Protein AF-0000000074142256 (afdb_homodimer)

Secondary structure (DSSP, 8-state):
--SS-GGGTT----HHHHHHHHHHHHHHH-HHHHTT-EEEEE-----BPTTSSSBPPP---HHHHHTT----TT-EEEEETTTTEEEEEEPPPPHHHHHHH-PPPPHHHHHHHSS-SEEEEGGGHHHHHHHH--EEES---TTTGGGGGGEEET-HHHHHHHHHHHHS--HHHHHHHHHHHHHHHHHHHHHHHTGGG--BHHHHHHHHHHHHHHTT--EESS--EEEEGGGGG-TT------B--TT---EEEEE-EEETTEE--EEEEE-TTS---HHHHHHHHHHHHHHHHHHHH-STT-BHHHHHHHHHHHHHHHHHHHTSB-TTS-HHHHHHTTTTTTTS-S-S--B-SSSSS-S-----TT-S-TTTTT-S--SB--TT-EEEE--EEE--HHHHHHHHH-HHHHTTB-HHHHTTSGGG-EEE-BEEEEE-SSSEEE---S---HHHHHHHHHHHHHH-GGGS----/--SS-GGGTT----HHHHHHHHHHHHHHH-HHHHTT-EEEEE-PPP-BPTTSSSBPPP---HHHHHHH----TT-EEEEETTTTEEEEEEPPPPHHHHHHH-PPPPHHHHHHHSS-SEEEEGGGHHHHHHHH--EEES---TTTGGGGGGEEET-HHHHHHHHHHHHS--HHHHHHHHHHHHHHHHHHHHHHHTGGG--BHHHHHHHHHHHHHHTT--EESS--EEEEGGGGG-TT------B--TT---EEEEE-EEETTEE--EEEEE-TTS---HHHHHHHHHHHHHHHHHHHH-STT-BHHHHHHHHHHHHHHHHHHHTSB-TTS-HHHHHHTTTTTTTS-S-S--B-SSSSS-S-----TT-S-TTTTT-S--SB--TT-EEEE--EEE--HHHHHHHHH-HHHHTTB-HHHHTTSGGG-EEE-BEEEEE-SSSEEE---S---HHHHHHHHHHHHHH-GGGS----

InterPro domains:
  IPR000994 Peptidase M24 [PF00557] (175-437)
  IPR007865 Aminopeptidase P, N-terminal [PF05195] (29-135)
  IPR007865 Aminopeptidase P, N-terminal [SM01011] (13-144)
  IPR029149 Creatinase/Aminopeptidase P/Spt16, N-terminal [G3DSA:3.40.350.10] (14-169)
  IPR029149 Creatinase/Aminopeptidase P/Spt16, N-terminal [SSF53092] (12-169)
  IPR036005 Creatinase/aminopeptidase-like [G3DSA:3.90.230.10] (170-462)
  IPR036005 Creatinase/aminopeptidase-like [SSF55920] (170-456)
  IPR052433 Xaa-Pro dipeptidase-like [PTHR43226] (11-458)

Structure (mmCIF, N/CA/C/O backbone):
data_AF-0000000074142256-model_v1
#
loop_
_entity.id
_entity.type
_entity.pdbx_description
1 polymer 'Aminopeptidase P N-terminal domain-containing protein'
#
loop_
_atom_site.group_PDB
_atom_site.id
_atom_site.type_symbol
_atom_site.label_atom_id
_atom_site.label_alt_id
_atom_site.label_comp_id
_atom_site.label_asym_id
_atom_site.label_entity_id
_atom_site.label_seq_id
_atom_site.pdbx_PDB_ins_code
_atom_site.Cartn_x
_atom_site.Cartn_y
_atom_site.Cartn_z
_atom_site.occupancy
_atom_site.B_iso_or_equiv
_atom_site.auth_seq_id
_atom_site.auth_comp_id
_atom_site.auth_asym_id
_atom_site.auth_atom_id
_atom_site.pdbx_PDB_model_num
ATOM 1 N N . MET A 1 1 ? -25.219 5.125 -4.816 1 40.16 1 MET A N 1
ATOM 2 C CA . MET A 1 1 ? -25.141 3.754 -5.312 1 40.16 1 MET A CA 1
ATOM 3 C C . MET A 1 1 ? -23.922 3.031 -4.746 1 40.16 1 MET A C 1
ATOM 5 O O . MET A 1 1 ? -22.828 3.59 -4.715 1 40.16 1 MET A O 1
ATOM 9 N N . THR A 1 2 ? -24.219 1.975 -4.055 1 55.53 2 THR A N 1
ATOM 10 C CA . THR A 1 2 ? -23.141 1.232 -3.432 1 55.53 2 THR A CA 1
ATOM 11 C C . THR A 1 2 ? -22.172 0.694 -4.488 1 55.53 2 THR A C 1
ATOM 13 O O . THR A 1 2 ? -22.594 0.324 -5.586 1 55.53 2 THR A O 1
ATOM 16 N N . ASP A 1 3 ? -20.844 1.049 -4.477 1 79.75 3 ASP A N 1
ATOM 17 C CA . ASP A 1 3 ? -19.828 0.637 -5.438 1 79.75 3 ASP A CA 1
ATOM 18 C C . ASP A 1 3 ? -19.719 -0.885 -5.504 1 79.75 3 ASP A C 1
ATOM 20 O O . ASP A 1 3 ? -19.031 -1.426 -6.375 1 79.75 3 ASP A O 1
ATOM 24 N N . GLY A 1 4 ? -20.75 -1.567 -4.805 1 88.62 4 GLY A N 1
ATOM 25 C CA . GLY A 1 4 ? -20.656 -3.018 -4.805 1 88.62 4 GLY A CA 1
ATOM 26 C C . GLY A 1 4 ? -21.688 -3.686 -5.688 1 88.62 4 GLY A C 1
ATOM 27 O O . GLY A 1 4 ? -22.406 -3.012 -6.43 1 88.62 4 GLY A O 1
ATOM 28 N N . PRO A 1 5 ? -21.766 -4.961 -5.738 1 93.94 5 PRO A N 1
ATOM 29 C CA . PRO A 1 5 ? -22.719 -5.68 -6.57 1 93.94 5 PRO A CA 1
ATOM 30 C C . PRO A 1 5 ? -24.172 -5.34 -6.223 1 93.94 5 PRO A C 1
ATOM 32 O O . PRO A 1 5 ? -24.547 -5.348 -5.047 1 93.94 5 PRO A O 1
ATOM 35 N N . LYS A 1 6 ? -25.078 -5.188 -7.199 1 92.69 6 LYS A N 1
ATOM 36 C CA . LYS A 1 6 ? -26.484 -4.871 -7.02 1 92.69 6 LYS A CA 1
ATOM 37 C C . LYS A 1 6 ? -27.219 -5.992 -6.273 1 92.69 6 LYS A C 1
ATOM 39 O O . LYS A 1 6 ? -28.125 -5.73 -5.492 1 92.69 6 LYS A O 1
ATOM 44 N N . SER A 1 7 ? -26.703 -7.184 -6.512 1 94.56 7 SER A N 1
ATOM 45 C CA . SER A 1 7 ? -27.359 -8.359 -5.945 1 94.56 7 SER A CA 1
ATOM 46 C C . SER A 1 7 ? -27.219 -8.383 -4.426 1 94.56 7 SER A C 1
ATOM 48 O O . SER A 1 7 ? -27.922 -9.141 -3.75 1 94.56 7 SER A O 1
ATOM 50 N N . LEU A 1 8 ? -26.359 -7.578 -3.893 1 96.12 8 LEU A N 1
ATOM 51 C CA . LEU A 1 8 ? -26.109 -7.645 -2.457 1 96.12 8 LEU A CA 1
ATOM 52 C C . LEU A 1 8 ? -26.719 -6.441 -1.743 1 96.12 8 LEU A C 1
ATOM 54 O O . LEU A 1 8 ? -26.625 -6.324 -0.52 1 96.12 8 LEU A O 1
ATOM 58 N N . VAL A 1 9 ? -27.375 -5.531 -2.443 1 94.06 9 VAL A N 1
ATOM 59 C CA . VAL A 1 9 ? -28.016 -4.367 -1.833 1 94.06 9 VAL A CA 1
ATOM 60 C C . VAL A 1 9 ? -29.078 -4.824 -0.835 1 94.06 9 VAL A C 1
ATOM 62 O O . VAL A 1 9 ? -29.906 -5.672 -1.154 1 94.06 9 VAL A O 1
ATOM 65 N N . GLY A 1 10 ? -29 -4.23 0.397 1 93 10 GLY A N 1
ATOM 66 C CA . GLY A 1 10 ? -29.984 -4.543 1.427 1 93 10 GLY A CA 1
ATOM 67 C C . GLY A 1 10 ? -29.672 -5.824 2.176 1 93 10 GLY A C 1
ATOM 68 O O . GLY A 1 10 ? -30.406 -6.211 3.088 1 93 10 GLY A O 1
ATOM 69 N N . ARG A 1 11 ? -28.594 -6.5 1.796 1 96.06 11 ARG A N 1
ATOM 70 C CA . ARG A 1 11 ? -28.203 -7.734 2.471 1 96.06 11 ARG A CA 1
ATOM 71 C C . ARG A 1 11 ? -26.984 -7.5 3.371 1 96.06 11 ARG A C 1
ATOM 73 O O . ARG A 1 11 ? -26.109 -6.695 3.047 1 96.06 11 ARG A O 1
ATOM 80 N N . LYS A 1 12 ? -26.969 -8.32 4.426 1 97.25 12 LYS A N 1
ATOM 81 C CA . LYS A 1 12 ? -25.812 -8.258 5.32 1 97.25 12 LYS A CA 1
ATOM 82 C C . LYS A 1 12 ? -24.844 -9.398 5.043 1 97.25 12 LYS A C 1
ATOM 84 O O . LYS A 1 12 ? -25.25 -10.484 4.617 1 97.25 12 LYS A O 1
ATOM 89 N N . TYR A 1 13 ? -23.531 -9.109 5.164 1 98.38 13 TYR A N 1
ATOM 90 C CA . TYR A 1 13 ? -22.547 -10.195 5.199 1 98.38 13 TYR A CA 1
ATOM 91 C C . TYR A 1 13 ? -22.969 -11.266 6.199 1 98.38 13 TYR A C 1
ATOM 93 O O . TYR A 1 13 ? -23.312 -10.961 7.344 1 98.38 13 TYR A O 1
ATOM 101 N N . PRO A 1 14 ? -22.938 -12.523 5.84 1 98.5 14 PRO A N 1
ATOM 102 C CA . PRO A 1 14 ? -23.547 -13.555 6.688 1 98.5 14 PRO A CA 1
ATOM 103 C C . PRO A 1 14 ? -22.609 -14.023 7.797 1 98.5 14 PRO A C 1
ATOM 105 O O . PRO A 1 14 ? -22.312 -15.219 7.891 1 98.5 14 PRO A O 1
ATOM 108 N N . ALA A 1 15 ? -22.297 -13.164 8.711 1 98.75 15 ALA A N 1
ATOM 109 C CA . ALA A 1 15 ? -21.312 -13.414 9.758 1 98.75 15 ALA A CA 1
ATOM 110 C C . ALA A 1 15 ? -21.812 -14.492 10.719 1 98.75 15 ALA A C 1
ATOM 112 O O . ALA A 1 15 ? -21.047 -15.391 11.102 1 98.75 15 ALA A O 1
ATOM 113 N N . LYS A 1 16 ? -23.031 -14.477 11.172 1 98.38 16 LYS A N 1
ATOM 114 C CA . LYS A 1 16 ? -23.562 -15.453 12.117 1 98.38 16 LYS A CA 1
ATOM 115 C C . LYS A 1 16 ? -23.547 -16.859 11.523 1 98.38 16 LYS A C 1
ATOM 117 O O . LYS A 1 16 ? -23.156 -17.828 12.18 1 98.38 16 LYS A O 1
ATOM 122 N N . LYS A 1 17 ? -24 -16.938 10.273 1 98.69 17 LYS A N 1
ATOM 123 C CA . LYS A 1 17 ? -23.953 -18.219 9.578 1 98.69 17 LYS A CA 1
ATOM 124 C C . LYS A 1 17 ? -22.516 -18.734 9.484 1 98.69 17 LYS A C 1
ATOM 126 O O . LYS A 1 17 ? -22.281 -19.938 9.602 1 98.69 17 LYS A O 1
ATOM 131 N N . HIS A 1 18 ? -21.578 -17.844 9.227 1 98.88 18 HIS A N 1
ATOM 132 C CA . HIS A 1 18 ? -20.172 -18.219 9.164 1 98.88 18 HIS A CA 1
ATOM 133 C C . HIS A 1 18 ? -19.688 -18.766 10.508 1 98.88 18 HIS A C 1
ATOM 135 O O . HIS A 1 18 ? -18.953 -19.75 10.547 1 98.88 18 HIS A O 1
ATOM 141 N N . ALA A 1 19 ? -20.078 -18.125 11.586 1 98.81 19 ALA A N 1
ATOM 142 C CA . ALA A 1 19 ? -19.734 -18.609 12.914 1 98.81 19 ALA A CA 1
ATOM 143 C C . ALA A 1 19 ? -20.312 -20.016 13.156 1 98.81 19 ALA A C 1
ATOM 145 O O . ALA A 1 19 ? -19.625 -20.891 13.68 1 98.81 19 ALA A O 1
ATOM 146 N N . GLN A 1 20 ? -21.531 -20.203 12.75 1 98.81 20 GLN A N 1
ATOM 147 C CA . GLN A 1 20 ? -22.172 -21.516 12.883 1 98.81 20 GLN A CA 1
ATOM 148 C C . GLN A 1 20 ? -21.453 -22.562 12.039 1 98.81 20 GLN A C 1
ATOM 150 O O . GLN A 1 20 ? -21.344 -23.719 12.445 1 98.81 20 GLN A O 1
ATOM 155 N N . ASN A 1 21 ? -21.031 -22.156 10.883 1 98.75 21 ASN A N 1
ATOM 156 C CA . ASN A 1 21 ? -20.281 -23.062 10.016 1 98.75 21 ASN A CA 1
ATOM 157 C C . ASN A 1 21 ? -18.984 -23.516 10.68 1 98.75 21 ASN A C 1
ATOM 159 O O . ASN A 1 21 ? -18.625 -24.703 10.609 1 98.75 21 ASN A O 1
ATOM 163 N N . VAL A 1 22 ? -18.25 -22.594 11.336 1 98.88 22 VAL A N 1
ATOM 164 C CA . VAL A 1 22 ? -17.031 -22.938 12.047 1 98.88 22 VAL A CA 1
ATOM 165 C C . VAL A 1 22 ? -17.328 -23.938 13.156 1 98.88 22 VAL A C 1
ATOM 167 O O . VAL A 1 22 ? -16.625 -24.922 13.32 1 98.88 22 VAL A O 1
ATOM 170 N N . LEU A 1 23 ? -18.422 -23.672 13.883 1 98.81 23 LEU A N 1
ATOM 171 C CA . LEU A 1 23 ? -18.828 -24.609 14.93 1 98.81 23 LEU A CA 1
ATOM 172 C C . LEU A 1 23 ? -19.109 -26 14.352 1 98.81 23 LEU A C 1
ATOM 174 O O . LEU A 1 23 ? -18.688 -27 14.93 1 98.81 23 LEU A O 1
ATOM 178 N N . SER A 1 24 ? -19.781 -26.078 13.258 1 98.75 24 SER A N 1
ATOM 179 C CA . SER A 1 24 ? -20.125 -27.344 12.625 1 98.75 24 SER A CA 1
ATOM 180 C C . SER A 1 24 ? -18.859 -28.125 12.273 1 98.75 24 SER A C 1
ATOM 182 O O . SER A 1 24 ? -18.797 -29.344 12.508 1 98.75 24 SER A O 1
ATOM 184 N N . HIS A 1 25 ? -17.859 -27.5 11.734 1 98.75 25 HIS A N 1
ATOM 185 C CA . HIS A 1 25 ? -16.609 -28.156 11.398 1 98.75 25 HIS A CA 1
ATOM 186 C C . HIS A 1 25 ? -15.859 -28.609 12.648 1 98.75 25 HIS A C 1
ATOM 188 O O . HIS A 1 25 ? -15.219 -29.656 12.656 1 98.75 25 HIS A O 1
ATOM 194 N N . LEU A 1 26 ? -15.914 -27.734 13.672 1 98.75 26 LEU A N 1
ATOM 195 C CA . LEU A 1 26 ? -15.266 -28.125 14.922 1 98.75 26 LEU A CA 1
ATOM 196 C C . LEU A 1 26 ? -15.922 -29.359 15.523 1 98.75 26 LEU A C 1
ATOM 198 O O . LEU A 1 26 ? -15.234 -30.25 16.031 1 98.75 26 LEU A O 1
ATOM 202 N N . GLU A 1 27 ? -17.234 -29.438 15.461 1 98.56 27 GLU A N 1
ATOM 203 C CA . GLU A 1 27 ? -17.984 -30.594 15.945 1 98.56 27 GLU A CA 1
ATOM 204 C C . GLU A 1 27 ? -17.562 -31.875 15.219 1 98.56 27 GLU A C 1
ATOM 206 O O . GLU A 1 27 ? -17.359 -32.906 15.844 1 98.56 27 GLU A O 1
ATOM 211 N N . LYS A 1 28 ? -17.438 -31.812 13.969 1 98.25 28 LYS A N 1
ATOM 212 C CA . LYS A 1 28 ? -17.047 -32.969 13.164 1 98.25 28 LYS A CA 1
ATOM 213 C C . LYS A 1 28 ? -15.617 -33.406 13.477 1 98.25 28 LYS A C 1
ATOM 215 O O . LYS A 1 28 ? -15.305 -34.594 13.484 1 98.25 28 LYS A O 1
ATOM 220 N N . ARG A 1 29 ? -14.734 -32.406 13.719 1 97.94 29 ARG A N 1
ATOM 221 C CA . ARG A 1 29 ? -13.32 -32.656 13.969 1 97.94 29 ARG A CA 1
ATOM 222 C C . ARG A 1 29 ? -13.094 -33.156 15.383 1 97.94 29 ARG A C 1
ATOM 224 O O . ARG A 1 29 ? -12.273 -34.031 15.609 1 97.94 29 ARG A O 1
ATOM 231 N N . ASN A 1 30 ? -13.805 -32.562 16.359 1 98.38 30 ASN A N 1
ATOM 232 C CA . ASN A 1 30 ? -13.656 -32.875 17.781 1 98.38 30 ASN A CA 1
ATOM 233 C C . ASN A 1 30 ? -14.898 -32.469 18.562 1 98.38 30 ASN A C 1
ATOM 235 O O . ASN A 1 30 ? -15 -31.328 19.031 1 98.38 30 ASN A O 1
ATOM 239 N N . LEU A 1 31 ? -15.758 -33.406 18.828 1 97.62 31 LEU A N 1
ATOM 240 C CA . LEU A 1 31 ? -17.031 -33.125 19.469 1 97.62 31 LEU A CA 1
ATOM 241 C C . LEU A 1 31 ? -16.828 -32.625 20.891 1 97.62 31 LEU A C 1
ATOM 243 O O . LEU A 1 31 ? -17.547 -31.719 21.328 1 97.62 31 LEU A O 1
ATOM 247 N N . THR A 1 32 ? -15.914 -33.094 21.594 1 97.38 32 THR A N 1
ATOM 248 C CA . THR A 1 32 ? -15.656 -32.719 22.969 1 97.38 32 THR A CA 1
ATOM 249 C C . THR A 1 32 ? -15.227 -31.25 23.062 1 97.38 32 THR A C 1
ATOM 251 O O . THR A 1 32 ? -15.734 -30.5 23.906 1 97.38 32 THR A O 1
ATOM 254 N N . LYS A 1 33 ? -14.43 -30.828 22.156 1 96.56 33 LYS A N 1
ATOM 255 C CA . LYS A 1 33 ? -13.922 -29.453 22.172 1 96.56 33 LYS A CA 1
ATOM 256 C C . LYS A 1 33 ? -14.992 -28.469 21.719 1 96.56 33 LYS A C 1
ATOM 258 O O . LYS A 1 33 ? -14.945 -27.281 22.062 1 96.56 33 LYS A O 1
ATOM 263 N N . SER A 1 34 ? -15.898 -29 20.922 1 97.56 34 SER A N 1
ATOM 264 C CA . SER A 1 34 ? -16.938 -28.125 20.359 1 97.56 34 SER A CA 1
ATOM 265 C C . SER A 1 34 ? -17.984 -27.797 21.422 1 97.56 34 SER A C 1
ATOM 267 O O . SER A 1 34 ? -18.594 -26.719 21.375 1 97.56 34 SER A O 1
ATOM 269 N N . LYS A 1 35 ? -18.203 -28.625 22.375 1 95.75 35 LYS A N 1
ATOM 270 C CA . LYS A 1 35 ? -19.266 -28.453 23.359 1 95.75 35 LYS A CA 1
ATOM 271 C C . LYS A 1 35 ? -18.969 -27.266 24.281 1 95.75 35 LYS A C 1
ATOM 273 O O . LYS A 1 35 ? -17.969 -27.281 25 1 95.75 35 LYS A O 1
ATOM 278 N N . GLY A 1 36 ? -19.828 -26.297 24.234 1 94.56 36 GLY A N 1
ATOM 279 C CA . GLY A 1 36 ? -19.719 -25.125 25.109 1 94.56 36 GLY A CA 1
ATOM 280 C C . GLY A 1 36 ? -18.531 -24.234 24.766 1 94.56 36 GLY A C 1
ATOM 281 O O . GLY A 1 36 ? -18.078 -23.453 25.594 1 94.56 36 GLY A O 1
ATOM 282 N N . SER A 1 37 ? -18.031 -24.375 23.547 1 97.38 37 SER A N 1
ATOM 283 C CA . SER A 1 37 ? -16.859 -23.594 23.156 1 97.38 37 SER A CA 1
ATOM 284 C C . SER A 1 37 ? -17.25 -22.125 22.906 1 97.38 37 SER A C 1
ATOM 286 O O . SER A 1 37 ? -18.406 -21.828 22.656 1 97.38 37 SER A O 1
ATOM 288 N N . VAL A 1 38 ? -16.297 -21.25 23.109 1 98.62 38 VAL A N 1
ATOM 289 C CA . VAL A 1 38 ? -16.391 -19.828 22.781 1 98.62 38 VAL A CA 1
ATOM 290 C C . VAL A 1 38 ? -15.25 -19.422 21.859 1 98.62 38 VAL A C 1
ATOM 292 O O . VAL A 1 38 ? -14.109 -19.859 22.047 1 98.62 38 VAL A O 1
ATOM 295 N N . PHE A 1 39 ? -15.602 -18.75 20.75 1 98.81 39 PHE A N 1
ATOM 296 C CA . PHE A 1 39 ? -14.609 -18.219 19.828 1 98.81 39 PHE A CA 1
ATOM 297 C C . PHE A 1 39 ? -14.391 -16.719 20.062 1 98.81 39 PHE A C 1
ATOM 299 O O . PHE A 1 39 ? -15.352 -15.969 20.219 1 98.81 39 PHE A O 1
ATOM 306 N N . PHE A 1 40 ? -13.141 -16.266 20.156 1 98.75 40 PHE A N 1
ATOM 307 C CA . PHE A 1 40 ? -12.789 -14.852 20.25 1 98.75 40 PHE A CA 1
ATOM 308 C C . PHE A 1 40 ? -11.641 -14.508 19.312 1 98.75 40 PHE A C 1
ATOM 310 O O . PHE A 1 40 ? -10.523 -15 19.484 1 98.75 40 PHE A O 1
ATOM 317 N N . ILE A 1 41 ? -11.875 -13.656 18.312 1 98.31 41 ILE A N 1
ATOM 318 C CA . ILE A 1 41 ? -10.836 -13.273 17.375 1 98.31 41 ILE A CA 1
ATOM 319 C C . ILE A 1 41 ? -10.695 -11.75 17.359 1 98.31 41 ILE A C 1
ATOM 321 O O . ILE A 1 41 ? -11.688 -11.023 17.266 1 98.31 41 ILE A O 1
ATOM 325 N N . SER A 1 42 ? -9.469 -11.289 17.484 1 98.06 42 SER A N 1
ATOM 326 C CA . SER A 1 42 ? -9.156 -9.867 17.391 1 98.06 42 SER A CA 1
ATOM 327 C C . SER A 1 42 ? -8.852 -9.469 15.945 1 98.06 42 SER A C 1
ATOM 329 O O . SER A 1 42 ? -8.078 -10.141 15.266 1 98.06 42 SER A O 1
ATOM 331 N N . GLY A 1 43 ? -9.57 -8.359 15.445 1 97.38 43 GLY A N 1
ATOM 332 C CA . GLY A 1 43 ? -9.133 -7.738 14.203 1 97.38 43 GLY A CA 1
ATOM 333 C C . GLY A 1 43 ? -7.809 -7.016 14.336 1 97.38 43 GLY A C 1
ATOM 334 O O . GLY A 1 43 ? -7.219 -6.977 15.414 1 97.38 43 GLY A O 1
ATOM 335 N N . GLU A 1 44 ? -7.348 -6.523 13.219 1 96.25 44 GLU A N 1
ATOM 336 C CA . GLU A 1 44 ? -6.102 -5.766 13.203 1 96.25 44 GLU A CA 1
ATOM 337 C C . GLU A 1 44 ? -6.32 -4.328 13.664 1 96.25 44 GLU A C 1
ATOM 339 O O . GLU A 1 44 ? -7.414 -3.781 13.508 1 96.25 44 GLU A O 1
ATOM 344 N N . ASP A 1 45 ? -5.32 -3.781 14.258 1 94.69 45 ASP A N 1
ATOM 345 C CA . ASP A 1 45 ? -5.32 -2.373 14.641 1 94.69 45 ASP A CA 1
ATOM 346 C C . ASP A 1 45 ? -4.449 -1.549 13.695 1 94.69 45 ASP A C 1
ATOM 348 O O . ASP A 1 45 ? -3.73 -2.104 12.859 1 94.69 45 ASP A O 1
ATOM 352 N N . LEU A 1 46 ? -4.629 -0.286 13.781 1 93.12 46 LEU A N 1
ATOM 353 C CA . LEU A 1 46 ? -3.674 0.592 13.117 1 93.12 46 LEU A CA 1
ATOM 354 C C . LEU A 1 46 ? -2.314 0.543 13.805 1 93.12 46 LEU A C 1
ATOM 356 O O . LEU A 1 46 ? -2.238 0.538 15.039 1 93.12 46 LEU A O 1
ATOM 360 N N . VAL A 1 47 ? -1.297 0.369 13.023 1 93.81 47 VAL A N 1
ATOM 361 C CA . VAL A 1 47 ? 0.068 0.317 13.539 1 93.81 47 VAL A CA 1
ATOM 362 C C . VAL A 1 47 ? 0.91 1.406 12.875 1 93.81 47 VAL A C 1
ATOM 364 O O . VAL A 1 47 ? 0.878 1.568 11.656 1 93.81 47 VAL A O 1
ATOM 367 N N . LEU A 1 48 ? 1.621 2.164 13.703 1 94.38 48 LEU A N 1
ATOM 368 C CA . LEU A 1 48 ? 2.506 3.195 13.172 1 94.38 48 LEU A CA 1
ATOM 369 C C . LEU A 1 48 ? 3.822 2.592 12.695 1 94.38 48 LEU A C 1
ATOM 371 O O . LEU A 1 48 ? 4.289 1.593 13.25 1 94.38 48 LEU A O 1
ATOM 375 N N . TYR A 1 49 ? 4.469 3.16 11.617 1 94.19 49 TYR A N 1
ATOM 376 C CA . TYR A 1 49 ? 5.875 2.895 11.352 1 94.19 49 TYR A CA 1
ATOM 377 C C . TYR A 1 49 ? 6.746 3.342 12.523 1 94.19 49 TYR A C 1
ATOM 379 O O . TYR A 1 49 ? 6.477 4.375 13.141 1 94.19 49 TYR A O 1
ATOM 387 N N . LYS A 1 50 ? 7.781 2.625 12.805 1 91.25 50 LYS A N 1
ATOM 388 C CA . LYS A 1 50 ? 8.68 2.99 13.891 1 91.25 50 LYS A CA 1
ATOM 389 C C . LYS A 1 50 ? 9.305 4.359 13.656 1 91.25 50 LYS A C 1
ATOM 391 O O . LYS A 1 50 ? 9.773 4.652 12.555 1 91.25 50 LYS A O 1
ATOM 396 N N . TYR A 1 51 ? 9.25 5.199 14.672 1 92.19 51 TYR A N 1
ATOM 397 C CA . TYR A 1 51 ? 9.828 6.539 14.711 1 92.19 51 TYR A CA 1
ATOM 398 C C . TYR A 1 51 ? 9.156 7.445 13.688 1 92.19 51 TYR A C 1
ATOM 400 O O . TYR A 1 51 ? 9.797 8.328 13.117 1 92.19 51 TYR A O 1
ATOM 408 N N . CYS A 1 52 ? 7.961 7.145 13.305 1 93.5 52 CYS A N 1
ATOM 409 C CA . CYS A 1 52 ? 7.137 7.863 12.344 1 93.5 52 CYS A CA 1
ATOM 410 C C . CYS A 1 52 ? 5.688 7.938 12.805 1 93.5 52 CYS A C 1
ATOM 412 O O . CYS A 1 52 ? 5.188 7.004 13.438 1 93.5 52 CYS A O 1
ATOM 414 N N . ASP A 1 53 ? 4.977 9.016 12.57 1 92.94 53 ASP A N 1
ATOM 415 C CA . ASP A 1 53 ? 3.592 9.156 13.008 1 92.94 53 ASP A CA 1
ATOM 416 C C . ASP A 1 53 ? 2.625 8.711 11.906 1 92.94 53 ASP A C 1
ATOM 418 O O . ASP A 1 53 ? 1.423 8.977 11.992 1 92.94 53 ASP A O 1
ATOM 422 N N . GLN A 1 54 ? 3.137 8.109 10.914 1 93.56 54 GLN A N 1
ATOM 423 C CA . GLN A 1 54 ? 2.287 7.566 9.859 1 93.56 54 GLN A CA 1
ATOM 424 C C . GLN A 1 54 ? 1.957 6.098 10.125 1 93.56 54 GLN A C 1
ATOM 426 O O . GLN A 1 54 ? 2.793 5.352 10.633 1 93.56 54 GLN A O 1
ATOM 431 N N . THR A 1 55 ? 0.785 5.695 9.695 1 93.94 55 THR A N 1
ATOM 432 C CA . THR A 1 55 ? 0.338 4.32 9.875 1 93.94 55 THR A CA 1
ATOM 433 C C . THR A 1 55 ? 0.804 3.445 8.711 1 93.94 55 THR A C 1
ATOM 435 O O . THR A 1 55 ? 0.877 3.904 7.57 1 93.94 55 THR A O 1
ATOM 438 N N . GLN A 1 56 ? 1.096 2.207 9.016 1 94.69 56 GLN A N 1
ATOM 439 C CA . GLN A 1 56 ? 1.272 1.186 7.984 1 94.69 56 GLN A CA 1
ATOM 440 C C . GLN A 1 56 ? -0.04 0.902 7.262 1 94.69 56 GLN A C 1
ATOM 442 O O . GLN A 1 56 ? -1.12 1.156 7.797 1 94.69 56 GLN A O 1
ATOM 447 N N . PRO A 1 57 ? 0.097 0.449 5.969 1 93.75 57 PRO A N 1
ATOM 448 C CA . PRO A 1 57 ? -1.142 0.054 5.293 1 93.75 57 PRO A CA 1
ATOM 449 C C . PRO A 1 57 ? -1.952 -0.962 6.098 1 93.75 57 PRO A C 1
ATOM 451 O O . PRO A 1 57 ? -1.385 -1.896 6.668 1 93.75 57 PRO A O 1
ATOM 454 N N . PHE A 1 58 ? -3.248 -0.739 6.18 1 94.94 58 PHE A N 1
ATOM 455 C CA . PHE A 1 58 ? -4.152 -1.584 6.949 1 94.94 58 PHE A CA 1
ATOM 456 C C . PHE A 1 58 ? -4.633 -2.768 6.117 1 94.94 58 PHE A C 1
ATOM 458 O O . PHE A 1 58 ? -5.062 -2.594 4.977 1 94.94 58 PHE A O 1
ATOM 465 N N . ARG A 1 59 ? -4.465 -3.912 6.629 1 96.25 59 ARG A N 1
ATOM 466 C CA . ARG A 1 59 ? -5.062 -5.141 6.109 1 96.25 59 ARG A CA 1
ATOM 467 C C . ARG A 1 59 ? -5.75 -5.926 7.223 1 96.25 59 ARG A C 1
ATOM 469 O O . ARG A 1 59 ? -5.094 -6.402 8.148 1 96.25 59 ARG A O 1
ATOM 476 N N . GLN A 1 60 ? -7.02 -6.066 7.164 1 96.81 60 GLN A N 1
ATOM 477 C CA . GLN A 1 60 ? -7.797 -6.695 8.227 1 96.81 60 GLN A CA 1
ATOM 478 C C . GLN A 1 60 ? -7.441 -8.172 8.367 1 96.81 60 GLN A C 1
ATOM 480 O O . GLN A 1 60 ? -7.07 -8.82 7.387 1 96.81 60 GLN A O 1
ATOM 485 N N . ASN A 1 61 ? -7.547 -8.672 9.57 1 97.19 61 ASN A N 1
ATOM 486 C CA . ASN A 1 61 ? -7.43 -10.102 9.828 1 97.19 61 ASN A CA 1
ATOM 487 C C . ASN A 1 61 ? -8.523 -10.891 9.125 1 97.19 61 ASN A C 1
ATOM 489 O O . ASN A 1 61 ? -9.711 -10.641 9.336 1 97.19 61 ASN A O 1
ATOM 493 N N . ARG A 1 62 ? -8.117 -11.875 8.352 1 98.31 62 ARG A N 1
ATOM 494 C CA . ARG A 1 62 ? -9.086 -12.555 7.5 1 98.31 62 ARG A CA 1
ATOM 495 C C . ARG A 1 62 ? -10 -13.453 8.328 1 98.31 62 ARG A C 1
ATOM 497 O O . ARG A 1 62 ? -11.18 -13.625 7.996 1 98.31 62 ARG A O 1
ATOM 504 N N . TYR A 1 63 ? -9.531 -14.016 9.438 1 98.62 63 TYR A N 1
ATOM 505 C CA . TYR A 1 63 ? -10.383 -14.828 10.297 1 98.62 63 TYR A CA 1
ATOM 506 C C . TYR A 1 63 ? -11.391 -13.969 11.039 1 98.62 63 TYR A C 1
ATOM 508 O O . TYR A 1 63 ? -12.562 -14.336 11.18 1 98.62 63 TYR A O 1
ATOM 516 N N . PHE A 1 64 ? -10.984 -12.828 11.5 1 98.5 64 PHE A N 1
ATOM 517 C CA . PHE A 1 64 ? -11.898 -11.875 12.117 1 98.5 64 PHE A CA 1
ATOM 518 C C . PHE A 1 64 ? -12.969 -11.43 11.133 1 98.5 64 PHE A C 1
ATOM 520 O O . PHE A 1 64 ? -14.156 -11.43 11.461 1 98.5 64 PHE A O 1
ATOM 527 N N . TYR A 1 65 ? -12.523 -11.055 9.977 1 98.75 65 TYR A N 1
ATOM 528 C CA . TYR A 1 65 ? -13.484 -10.594 8.984 1 98.75 65 TYR A CA 1
ATOM 529 C C . TYR A 1 65 ? -14.492 -11.68 8.648 1 98.75 65 TYR A C 1
ATOM 531 O O . TYR A 1 65 ? -15.688 -11.406 8.523 1 98.75 65 TYR A O 1
ATOM 539 N N . TYR A 1 66 ? -14 -12.875 8.469 1 98.81 66 TYR A N 1
ATOM 540 C CA . TYR A 1 66 ? -14.891 -13.984 8.133 1 98.81 66 TYR A CA 1
ATOM 541 C C . TYR A 1 66 ? -16 -14.125 9.156 1 98.81 66 TYR A C 1
ATOM 543 O O . TYR A 1 66 ? -17.156 -14.422 8.805 1 98.81 66 TYR A O 1
ATOM 551 N N . LEU A 1 67 ? -15.742 -13.805 10.422 1 98.81 67 LEU A N 1
ATOM 552 C CA . LEU A 1 67 ? -16.703 -14.016 11.492 1 98.81 67 LEU A CA 1
ATOM 553 C C . LEU A 1 67 ? -17.469 -12.734 11.805 1 98.81 67 LEU A C 1
ATOM 555 O O . LEU A 1 67 ? -18.312 -12.711 12.703 1 98.81 67 LEU A O 1
ATOM 559 N N . SER A 1 68 ? -17.188 -11.633 11.07 1 98.75 68 SER A N 1
ATOM 560 C CA . SER A 1 68 ? -17.828 -10.391 11.492 1 98.75 68 SER A CA 1
ATOM 561 C C . SER A 1 68 ? -18.281 -9.562 10.297 1 98.75 68 SER A C 1
ATOM 563 O O . SER A 1 68 ? -19.219 -8.781 10.391 1 98.75 68 SER A O 1
ATOM 565 N N . GLY A 1 69 ? -17.484 -9.641 9.148 1 98.44 69 GLY A N 1
ATOM 566 C CA . GLY A 1 69 ? -17.703 -8.758 8.008 1 98.44 69 GLY A CA 1
ATOM 567 C C . GLY A 1 69 ? -17.25 -7.328 8.266 1 98.44 69 GLY A C 1
ATOM 568 O O . GLY A 1 69 ? -17.547 -6.43 7.477 1 98.44 69 GLY A O 1
ATOM 569 N N . CYS A 1 70 ? -16.516 -7.086 9.367 1 98.25 70 CYS A N 1
ATOM 570 C CA . CYS A 1 70 ? -16.172 -5.738 9.812 1 98.25 70 CYS A CA 1
ATOM 571 C C . CYS A 1 70 ? -14.742 -5.383 9.414 1 98.25 70 CYS A C 1
ATOM 573 O O . CYS A 1 70 ? -13.805 -6.133 9.703 1 98.25 70 CYS A O 1
ATOM 575 N N . ASN A 1 71 ? -14.555 -4.25 8.812 1 96.69 71 ASN A N 1
ATOM 576 C CA . ASN A 1 71 ? -13.242 -3.781 8.383 1 96.69 71 ASN A CA 1
ATOM 577 C C . ASN A 1 71 ? -12.766 -2.609 9.234 1 96.69 71 ASN A C 1
ATOM 579 O O . ASN A 1 71 ? -11.844 -1.891 8.844 1 96.69 71 ASN A O 1
ATOM 583 N N . ILE A 1 72 ? -13.344 -2.354 10.391 1 96.62 72 ILE A N 1
ATOM 584 C CA . ILE A 1 72 ? -12.961 -1.261 11.281 1 96.62 72 ILE A CA 1
ATOM 585 C C . ILE A 1 72 ? -11.766 -1.676 12.133 1 96.62 72 ILE A C 1
ATOM 587 O O . ILE A 1 72 ? -11.828 -2.664 12.867 1 96.62 72 ILE A O 1
ATOM 591 N N . PRO A 1 73 ? -10.641 -0.94 12.039 1 96 73 PRO A N 1
ATOM 592 C CA . PRO A 1 73 ? -9.484 -1.271 12.867 1 96 73 PRO A CA 1
ATOM 593 C C . PRO A 1 73 ? -9.805 -1.249 14.359 1 96 73 PRO A C 1
ATOM 595 O O . PRO A 1 73 ? -10.578 -0.404 14.82 1 96 73 PRO A O 1
ATOM 598 N N . GLY A 1 74 ? -9.211 -2.186 15.109 1 96.62 74 GLY A N 1
ATOM 599 C CA . GLY A 1 74 ? -9.367 -2.219 16.562 1 96.62 74 GLY A CA 1
ATOM 600 C C . GLY A 1 74 ? -10.617 -2.953 17 1 96.62 74 GLY A C 1
ATOM 601 O O . GLY A 1 74 ? -10.945 -2.967 18.188 1 96.62 74 GLY A O 1
ATOM 602 N N . SER A 1 75 ? -11.32 -3.561 16.094 1 98.12 75 SER A N 1
ATOM 603 C CA . SER A 1 75 ? -12.539 -4.297 16.422 1 98.12 75 SER A CA 1
ATOM 604 C C . SER A 1 75 ? -12.227 -5.75 16.766 1 98.12 75 SER A C 1
ATOM 606 O O . SER A 1 75 ? -11.141 -6.25 16.469 1 98.12 75 SER A O 1
ATOM 608 N N . HIS A 1 76 ? -13.203 -6.422 17.516 1 98.62 76 HIS A N 1
ATOM 609 C CA . HIS A 1 76 ? -13.141 -7.82 17.922 1 98.62 76 HIS A CA 1
ATOM 610 C C . HIS A 1 76 ? -14.492 -8.508 17.766 1 98.62 76 HIS A C 1
ATOM 612 O O . HIS A 1 76 ? -15.523 -7.836 17.656 1 98.62 76 HIS A O 1
ATOM 618 N N . VAL A 1 77 ? -14.469 -9.812 17.75 1 98.81 77 VAL A N 1
ATOM 619 C CA . VAL A 1 77 ? -15.727 -10.555 17.656 1 98.81 77 VAL A CA 1
ATOM 620 C C . VAL A 1 77 ? -15.695 -11.742 18.609 1 98.81 77 VAL A C 1
ATOM 622 O O . VAL A 1 77 ? -14.656 -12.375 18.797 1 98.81 77 VAL A O 1
ATOM 625 N N . LEU A 1 78 ? -16.781 -12.031 19.297 1 98.75 78 LEU A N 1
ATOM 626 C CA . LEU A 1 78 ? -16.969 -13.141 20.219 1 98.75 78 LEU A CA 1
ATOM 627 C C . LEU A 1 78 ? -18.219 -13.938 19.859 1 98.75 78 LEU A C 1
ATOM 629 O O . LEU A 1 78 ? -19.297 -13.367 19.688 1 98.75 78 LEU A O 1
ATOM 633 N N . TYR A 1 79 ? -18.094 -15.266 19.688 1 98.88 79 TYR A N 1
ATOM 634 C CA . TYR A 1 79 ? -19.234 -16.141 19.438 1 98.88 79 TYR A CA 1
ATOM 635 C C . TYR A 1 79 ? -19.406 -17.156 20.562 1 98.88 79 TYR A C 1
ATOM 637 O O . TYR A 1 79 ? -18.547 -18 20.797 1 98.88 79 TYR A O 1
ATOM 645 N N . ASP A 1 80 ? -20.469 -17 21.344 1 98.25 80 ASP A N 1
ATOM 646 C CA . ASP A 1 80 ? -20.875 -17.969 22.359 1 98.25 80 ASP A CA 1
ATOM 647 C C . ASP A 1 80 ? -21.734 -19.078 21.75 1 98.25 80 ASP A C 1
ATOM 649 O O . ASP A 1 80 ? -22.922 -18.891 21.484 1 98.25 80 ASP A O 1
ATOM 653 N N . THR A 1 81 ? -21.141 -20.281 21.672 1 97.94 81 THR A N 1
ATOM 654 C CA . THR A 1 81 ? -21.781 -21.344 20.906 1 97.94 81 THR A CA 1
ATOM 655 C C . THR A 1 81 ? -23 -21.875 21.656 1 97.94 81 THR A C 1
ATOM 657 O O . THR A 1 81 ? -24 -22.266 21.031 1 97.94 81 THR A O 1
ATOM 660 N N . ASP A 1 82 ? -23.016 -21.953 22.953 1 96.31 82 ASP A N 1
ATOM 661 C CA . ASP A 1 82 ? -24.156 -22.438 23.734 1 96.31 82 ASP A CA 1
ATOM 662 C C . ASP A 1 82 ? -25.375 -21.547 23.562 1 96.31 82 ASP A C 1
ATOM 664 O O . ASP A 1 82 ? -26.5 -22.031 23.453 1 96.31 82 ASP A O 1
ATOM 668 N N . LYS A 1 83 ? -25.125 -20.297 23.484 1 96.88 83 LYS A N 1
ATOM 669 C CA . LYS A 1 83 ? -26.219 -19.328 23.359 1 96.88 83 LYS A CA 1
ATOM 670 C C . LYS A 1 83 ? -26.484 -18.984 21.906 1 96.88 83 LYS A C 1
ATOM 672 O O . LYS A 1 83 ? -27.438 -18.25 21.609 1 96.88 83 LYS A O 1
ATOM 677 N N . ASN A 1 84 ? -25.656 -19.438 21.016 1 98.19 84 ASN A N 1
ATOM 678 C CA . ASN A 1 84 ? -25.703 -19 19.625 1 98.19 84 ASN A CA 1
ATOM 679 C C . ASN A 1 84 ? -25.75 -17.484 19.5 1 98.19 84 ASN A C 1
ATOM 681 O O . ASN A 1 84 ? -26.641 -16.938 18.844 1 98.19 84 ASN A O 1
ATOM 685 N N . LYS A 1 85 ? -24.844 -16.812 20.203 1 98.5 85 LYS A N 1
ATOM 686 C CA . LYS A 1 85 ? -24.812 -15.352 20.281 1 98.5 85 LYS A CA 1
ATOM 687 C C . LYS A 1 85 ? -23.484 -14.805 19.75 1 98.5 85 LYS A C 1
ATOM 689 O O . LYS A 1 85 ? -22.422 -15.195 20.219 1 98.5 85 LYS A O 1
ATOM 694 N N . LEU A 1 86 ? -23.578 -13.922 18.703 1 98.88 86 LEU A N 1
ATOM 695 C CA . LEU A 1 86 ? -22.422 -13.258 18.109 1 98.88 86 LEU A CA 1
ATOM 696 C C . LEU A 1 86 ? -22.359 -11.789 18.531 1 98.88 86 LEU A C 1
ATOM 698 O O . LEU A 1 86 ? -23.312 -11.039 18.312 1 98.88 86 LEU A O 1
ATOM 702 N N . VAL A 1 87 ? -21.203 -11.383 19.156 1 98.88 87 VAL A N 1
ATOM 703 C CA . VAL A 1 87 ? -21.016 -10.023 19.656 1 98.88 87 VAL A CA 1
ATOM 704 C C . VAL A 1 87 ? -19.859 -9.352 18.922 1 98.88 87 VAL A C 1
ATOM 706 O O . VAL A 1 87 ? -18.766 -9.906 18.844 1 98.88 87 VAL A O 1
ATOM 709 N N . LEU A 1 88 ? -20.078 -8.164 18.297 1 98.88 88 LEU A N 1
ATOM 710 C CA . LEU A 1 88 ? -19.047 -7.32 17.719 1 98.88 88 LEU A CA 1
ATOM 711 C C . LEU A 1 88 ? -18.609 -6.242 18.703 1 98.88 88 LEU A C 1
ATOM 713 O O . LEU A 1 88 ? -19.438 -5.566 19.297 1 98.88 88 LEU A O 1
ATOM 717 N N . TYR A 1 89 ? -17.312 -6.176 18.922 1 98.75 89 TYR A N 1
ATOM 718 C CA . TYR A 1 89 ? -16.766 -5.102 19.734 1 98.75 89 TYR A CA 1
ATOM 719 C C . TYR A 1 89 ? -16.125 -4.027 18.875 1 98.75 89 TYR A C 1
ATOM 721 O O . TYR A 1 89 ? -15.148 -4.293 18.156 1 98.75 89 TYR A O 1
ATOM 729 N N . LEU A 1 90 ? -16.625 -2.82 18.906 1 98.25 90 LEU A N 1
ATOM 730 C CA . LEU A 1 90 ? -16.016 -1.662 18.266 1 98.25 90 LEU A CA 1
ATOM 731 C C . LEU A 1 90 ? -14.914 -1.065 19.141 1 98.25 90 LEU A C 1
ATOM 733 O O . LEU A 1 90 ? -14.898 -1.275 20.359 1 98.25 90 LEU A O 1
ATOM 737 N N . PRO A 1 91 ? -13.922 -0.373 18.5 1 96.5 91 PRO A N 1
ATOM 738 C CA . PRO A 1 91 ? -12.961 0.343 19.344 1 96.5 91 PRO A CA 1
ATOM 739 C C . PRO A 1 91 ? -13.625 1.391 20.234 1 96.5 91 PRO A C 1
ATOM 741 O O . PRO A 1 91 ? -14.68 1.927 19.875 1 96.5 91 PRO A O 1
ATOM 744 N N . ASP A 1 92 ? -12.992 1.655 21.344 1 95.69 92 ASP A N 1
ATOM 745 C CA . ASP A 1 92 ? -13.508 2.715 22.203 1 95.69 92 ASP A CA 1
ATOM 746 C C . ASP A 1 92 ? -13.453 4.07 21.5 1 95.69 92 ASP A C 1
ATOM 748 O O . ASP A 1 92 ? -12.578 4.309 20.672 1 95.69 92 ASP A O 1
ATOM 752 N N . VAL A 1 93 ? -14.328 4.883 21.828 1 91.44 93 VAL A N 1
ATOM 753 C CA . VAL A 1 93 ? -14.391 6.211 21.219 1 91.44 93 VAL A CA 1
ATOM 754 C C . VAL A 1 93 ? -13.336 7.117 21.844 1 91.44 93 VAL A C 1
ATOM 756 O O . VAL A 1 93 ? -13.234 7.203 23.078 1 91.44 93 VAL A O 1
ATOM 759 N N . ASP A 1 94 ? -12.477 7.648 20.953 1 87.56 94 ASP A N 1
ATOM 760 C CA . ASP A 1 94 ? -11.477 8.633 21.344 1 87.56 94 ASP A CA 1
ATOM 761 C C . ASP A 1 94 ? -11.883 10.039 20.922 1 87.56 94 ASP A C 1
ATOM 763 O O . ASP A 1 94 ? -11.859 10.352 19.719 1 87.56 94 ASP A O 1
ATOM 767 N N . LYS A 1 95 ? -12.055 10.898 21.844 1 78.88 95 LYS A N 1
ATOM 768 C CA . LYS A 1 95 ? -12.523 12.25 21.562 1 78.88 95 LYS A CA 1
ATOM 769 C C . LYS A 1 95 ? -11.508 13.016 20.719 1 78.88 95 LYS A C 1
ATOM 771 O O . LYS A 1 95 ? -11.891 13.789 19.844 1 78.88 95 LYS A O 1
ATOM 776 N N . GLU A 1 96 ? -10.25 12.867 21 1 79.69 96 GLU A N 1
ATOM 777 C CA . GLU A 1 96 ? -9.219 13.562 20.234 1 79.69 96 GLU A CA 1
ATOM 778 C C . GLU A 1 96 ? -9.227 13.125 18.766 1 79.69 96 GLU A C 1
ATOM 780 O O . GLU A 1 96 ? -9.039 13.953 17.875 1 79.69 96 GLU A O 1
ATOM 785 N N . ASP A 1 97 ? -9.523 11.883 18.594 1 83.75 97 ASP A N 1
ATOM 786 C CA . ASP A 1 97 ? -9.547 11.383 17.219 1 83.75 97 ASP A CA 1
ATOM 787 C C . ASP A 1 97 ? -10.742 11.938 16.453 1 83.75 97 ASP A C 1
ATOM 789 O O . ASP A 1 97 ? -10.672 12.125 15.234 1 83.75 97 ASP A O 1
ATOM 793 N N . ILE A 1 98 ? -11.781 12.273 17.141 1 81.06 98 ILE A N 1
ATOM 794 C CA . ILE A 1 98 ? -12.977 12.812 16.5 1 81.06 98 ILE A CA 1
ATOM 795 C C . ILE A 1 98 ? -12.664 14.164 15.867 1 81.06 98 ILE A C 1
ATOM 797 O O . ILE A 1 98 ? -13.141 14.469 14.773 1 81.06 98 ILE A O 1
ATOM 801 N N . MET A 1 99 ? -11.781 14.852 16.5 1 77.06 99 MET A N 1
ATOM 802 C CA . MET A 1 99 ? -11.391 16.156 16 1 77.06 99 MET A CA 1
ATOM 803 C C . MET A 1 99 ? -10.68 16.047 14.664 1 77.06 99 MET A C 1
ATOM 805 O O . MET A 1 99 ? -10.891 16.859 13.766 1 77.06 99 MET A O 1
ATOM 809 N N . TRP A 1 100 ? -9.938 14.961 14.492 1 81.5 100 TRP A N 1
ATOM 810 C CA . TRP A 1 100 ? -9.062 14.859 13.328 1 81.5 100 TRP A CA 1
ATOM 811 C C . TRP A 1 100 ? -9.719 14.039 12.227 1 81.5 100 TRP A C 1
ATOM 813 O O . TRP A 1 100 ? -9.523 14.32 11.039 1 81.5 100 TRP A O 1
ATOM 823 N N . SER A 1 101 ? -10.602 13.008 12.672 1 84.06 101 SER A N 1
ATOM 824 C CA . SER A 1 101 ? -11.039 12.023 11.68 1 84.06 101 SER A CA 1
ATOM 825 C C . SER A 1 101 ? -12.562 11.977 11.586 1 84.06 101 SER A C 1
ATOM 827 O O . SER A 1 101 ? -13.117 11.281 10.727 1 84.06 101 SER A O 1
ATOM 829 N N . GLY A 1 102 ? -13.336 12.664 12.469 1 80.25 102 GLY A N 1
ATOM 830 C CA . GLY A 1 102 ? -14.789 12.641 12.461 1 80.25 102 GLY A CA 1
ATOM 831 C C . GLY A 1 102 ? -15.383 11.578 13.359 1 80.25 102 GLY A C 1
ATOM 832 O O . GLY A 1 102 ? -14.648 10.906 14.102 1 80.25 102 GLY A O 1
ATOM 833 N N . LEU A 1 103 ? -16.703 11.523 13.312 1 82.69 103 LEU A N 1
ATOM 834 C CA . LEU A 1 103 ? -17.422 10.625 14.203 1 82.69 103 LEU A CA 1
ATOM 835 C C . LEU A 1 103 ? -17.281 9.172 13.742 1 82.69 103 LEU A C 1
ATOM 837 O O . LEU A 1 103 ? -17.469 8.875 12.562 1 82.69 103 LEU A O 1
ATOM 841 N N . PRO A 1 104 ? -16.984 8.32 14.711 1 90.5 104 PRO A N 1
ATOM 842 C CA . PRO A 1 104 ? -16.938 6.895 14.359 1 90.5 104 PRO A CA 1
ATOM 843 C C . PRO A 1 104 ? -18.328 6.281 14.227 1 90.5 104 PRO A C 1
ATOM 845 O O . PRO A 1 104 ? -19.328 6.926 14.57 1 90.5 104 PRO A O 1
ATOM 848 N N . LEU A 1 105 ? -18.453 5.082 13.742 1 93.88 105 LEU A N 1
ATOM 849 C CA . LEU A 1 105 ? -19.703 4.328 13.641 1 93.88 105 LEU A CA 1
ATOM 850 C C . LEU A 1 105 ? -20.297 4.062 15.023 1 93.88 105 LEU A C 1
ATOM 852 O O . LEU A 1 105 ? -19.594 3.586 15.922 1 93.88 105 LEU A O 1
ATOM 856 N N . SER A 1 106 ? -21.609 4.383 15.195 1 95.44 106 SER A N 1
ATOM 857 C CA . SER A 1 106 ? -22.281 4.148 16.469 1 95.44 106 SER A CA 1
ATOM 858 C C . SER A 1 106 ? -22.656 2.68 16.641 1 95.44 106 SER A C 1
ATOM 860 O O . SER A 1 106 ? -22.703 1.931 15.664 1 95.44 106 SER A O 1
ATOM 862 N N . LYS A 1 107 ? -22.984 2.314 17.922 1 96.94 107 LYS A N 1
ATOM 863 C CA . LYS A 1 107 ? -23.453 0.95 18.188 1 96.94 107 LYS A CA 1
ATOM 864 C C . LYS A 1 107 ? -24.734 0.649 17.422 1 96.94 107 LYS A C 1
ATOM 866 O O . LYS A 1 107 ? -24.891 -0.433 16.859 1 96.94 107 LYS A O 1
ATOM 871 N N . LYS A 1 108 ? -25.562 1.619 17.375 1 97.5 108 LYS A N 1
ATOM 872 C CA . LYS A 1 108 ? -26.844 1.461 16.688 1 97.5 108 LYS A CA 1
ATOM 873 C C . LYS A 1 108 ? -26.656 1.257 15.195 1 97.5 108 LYS A C 1
ATOM 875 O O . LYS A 1 108 ? -27.234 0.335 14.609 1 97.5 108 LYS A O 1
ATOM 880 N N . ASP A 1 109 ? -25.812 2.09 14.625 1 97.25 109 ASP A N 1
ATOM 881 C CA . ASP A 1 109 ? -25.562 1.976 13.188 1 97.25 109 ASP A CA 1
ATOM 882 C C . ASP A 1 109 ? -24.844 0.671 12.859 1 97.25 109 ASP A C 1
ATOM 884 O O . ASP A 1 109 ? -25.078 0.069 11.812 1 97.25 109 ASP A O 1
ATOM 888 N N . ALA A 1 110 ? -23.969 0.227 13.734 1 98.19 110 ALA A N 1
ATOM 889 C CA . ALA A 1 110 ? -23.25 -1.027 13.531 1 98.19 110 ALA A CA 1
ATOM 890 C C . ALA A 1 110 ? -24.203 -2.219 13.57 1 98.19 110 ALA A C 1
ATOM 892 O O . ALA A 1 110 ? -24.062 -3.15 12.773 1 98.19 110 ALA A O 1
ATOM 893 N N . LEU A 1 111 ? -25.141 -2.17 14.508 1 98 111 LEU A N 1
ATOM 894 C CA . LEU A 1 111 ? -26.109 -3.256 14.609 1 98 111 LEU A CA 1
ATOM 895 C C . LEU A 1 111 ? -26.969 -3.346 13.344 1 98 111 LEU A C 1
ATOM 897 O O . LEU A 1 111 ? -27.344 -4.441 12.93 1 98 111 LEU A O 1
ATOM 901 N N . GLU A 1 112 ? -27.234 -2.254 12.734 1 97.44 112 GLU A N 1
ATOM 902 C CA . GLU A 1 112 ? -27.984 -2.225 11.484 1 97.44 112 GLU A CA 1
ATOM 903 C C . GLU A 1 112 ? -27.141 -2.723 10.32 1 97.44 112 GLU A C 1
ATOM 905 O O . GLU A 1 112 ? -27.656 -3.359 9.398 1 97.44 112 GLU A O 1
ATOM 910 N N . LYS A 1 113 ? -25.906 -2.521 10.391 1 97.06 113 LYS A N 1
ATOM 911 C CA . LYS A 1 113 ? -25.016 -2.789 9.273 1 97.06 113 LYS A CA 1
ATOM 912 C C . LYS A 1 113 ? -24.516 -4.23 9.297 1 97.06 113 LYS A C 1
ATOM 914 O O . LYS A 1 113 ? -24.391 -4.867 8.25 1 97.06 113 LYS A O 1
ATOM 919 N N . TYR A 1 114 ? -24.188 -4.742 10.477 1 98.5 114 TYR A N 1
ATOM 920 C CA . TYR A 1 114 ? -23.516 -6.035 10.594 1 98.5 114 TYR A CA 1
ATOM 921 C C . TYR A 1 114 ? -24.484 -7.102 11.086 1 98.5 114 TYR A C 1
ATOM 923 O O . TYR A 1 114 ? -25.406 -6.809 11.844 1 98.5 114 TYR A O 1
ATOM 931 N N . ASP A 1 115 ? -24.281 -8.383 10.641 1 98.62 115 ASP A N 1
ATOM 932 C CA . ASP A 1 115 ? -25.078 -9.531 11.039 1 98.62 115 ASP A CA 1
ATOM 933 C C . ASP A 1 115 ? -24.609 -10.094 12.375 1 98.62 115 ASP A C 1
ATOM 935 O O . ASP A 1 115 ? -24.062 -11.203 12.438 1 98.62 115 ASP A O 1
ATOM 939 N N . VAL A 1 116 ? -24.859 -9.305 13.477 1 98.75 116 VAL A N 1
ATOM 940 C CA . VAL A 1 116 ? -24.484 -9.688 14.836 1 98.75 116 VAL A CA 1
ATOM 941 C C . VAL A 1 116 ? -25.688 -9.508 15.773 1 98.75 116 VAL A C 1
ATOM 943 O O . VAL A 1 116 ? -26.641 -8.789 15.438 1 98.75 116 VAL A O 1
ATOM 946 N N . ASP A 1 117 ? -25.594 -10.18 16.938 1 98.81 117 ASP A N 1
ATOM 947 C CA . ASP A 1 117 ? -26.703 -10.109 17.891 1 98.81 117 ASP A CA 1
ATOM 948 C C . ASP A 1 117 ? -26.562 -8.891 18.797 1 98.81 117 ASP A C 1
ATOM 950 O O . ASP A 1 117 ? -27.562 -8.367 19.297 1 98.81 117 ASP A O 1
ATOM 954 N N . GLU A 1 118 ? -25.344 -8.438 19 1 98.69 118 GLU A N 1
ATOM 955 C CA . GLU A 1 118 ? -25.078 -7.32 19.906 1 98.69 118 GLU A CA 1
ATOM 956 C C . GLU A 1 118 ? -23.781 -6.602 19.5 1 98.69 118 GLU A C 1
ATOM 958 O O . GLU A 1 118 ? -22.859 -7.219 18.969 1 98.69 118 GLU A O 1
ATOM 963 N N . VAL A 1 119 ? -23.75 -5.293 19.703 1 98.81 119 VAL A N 1
ATOM 964 C CA . VAL A 1 119 ? -22.547 -4.484 19.5 1 98.81 119 VAL A CA 1
ATOM 965 C C . VAL A 1 119 ? -22.125 -3.848 20.828 1 98.81 119 VAL A C 1
ATOM 967 O O . VAL A 1 119 ? -22.969 -3.277 21.531 1 98.81 119 VAL A O 1
ATOM 970 N N . ARG A 1 120 ? -20.891 -4.004 21.188 1 98.62 120 ARG A N 1
ATOM 971 C CA . ARG A 1 120 ? -20.297 -3.418 22.391 1 98.62 120 ARG A CA 1
ATOM 972 C C . ARG A 1 120 ? -19 -2.709 22.062 1 98.62 120 ARG A C 1
ATOM 974 O O . ARG A 1 120 ? -18.625 -2.58 20.891 1 98.62 120 ARG A O 1
ATOM 981 N N . TYR A 1 121 ? -18.406 -2.135 23.078 1 98.12 121 TYR A N 1
ATOM 982 C CA . TYR A 1 121 ? -17.109 -1.502 22.906 1 98.12 121 TYR A CA 1
ATOM 983 C C . TYR A 1 121 ? -15.992 -2.371 23.484 1 98.12 121 TYR A C 1
ATOM 985 O O . TYR A 1 121 ? -16.25 -3.264 24.297 1 98.12 121 TYR A O 1
ATOM 993 N N . ALA A 1 122 ? -14.789 -2.127 23.062 1 97.25 122 ALA A N 1
ATOM 994 C CA . ALA A 1 122 ? -13.617 -2.898 23.469 1 97.25 122 ALA A CA 1
ATOM 995 C C . ALA A 1 122 ? -13.469 -2.908 24.984 1 97.25 122 ALA A C 1
ATOM 997 O O . ALA A 1 122 ? -12.992 -3.887 25.562 1 97.25 122 ALA A O 1
ATOM 998 N N . ALA A 1 123 ? -13.945 -1.922 25.656 1 96.94 123 ALA A N 1
ATOM 999 C CA . ALA A 1 123 ? -13.844 -1.801 27.109 1 96.94 123 ALA A CA 1
ATOM 1000 C C . ALA A 1 123 ? -14.609 -2.922 27.812 1 96.94 123 ALA A C 1
ATOM 1002 O O . ALA A 1 123 ? -14.328 -3.244 28.969 1 96.94 123 ALA A O 1
ATOM 1003 N N . ASP A 1 124 ? -15.547 -3.547 27.109 1 97.88 124 ASP A N 1
ATOM 1004 C CA . ASP A 1 124 ? -16.406 -4.562 27.703 1 97.88 124 ASP A CA 1
ATOM 1005 C C . ASP A 1 124 ? -15.781 -5.953 27.578 1 97.88 124 ASP A C 1
ATOM 1007 O O . ASP A 1 124 ? -16.234 -6.906 28.219 1 97.88 124 ASP A O 1
ATOM 1011 N N . ILE A 1 125 ? -14.727 -6.109 26.844 1 98.06 125 ILE A N 1
ATOM 1012 C CA . ILE A 1 125 ? -14.211 -7.414 26.422 1 98.06 125 ILE A CA 1
ATOM 1013 C C . ILE A 1 125 ? -13.781 -8.211 27.656 1 98.06 125 ILE A C 1
ATOM 1015 O O . ILE A 1 125 ? -14.148 -9.375 27.812 1 98.06 125 ILE A O 1
ATOM 1019 N N . GLU A 1 126 ? -13.008 -7.594 28.516 1 97.25 126 GLU A N 1
ATOM 1020 C CA . GLU A 1 126 ? -12.461 -8.32 29.656 1 97.25 126 GLU A CA 1
ATOM 1021 C C . GLU A 1 126 ? -13.57 -8.898 30.531 1 97.25 126 GLU A C 1
ATOM 1023 O O . GLU A 1 126 ? -13.516 -10.062 30.922 1 97.25 126 GLU A O 1
ATOM 1028 N N . ASN A 1 127 ? -14.516 -8.086 30.844 1 97.25 127 ASN A N 1
ATOM 1029 C CA . ASN A 1 127 ? -15.633 -8.547 31.656 1 97.25 127 ASN A CA 1
ATOM 1030 C C . ASN A 1 127 ? -16.391 -9.688 30.984 1 97.25 127 ASN A C 1
ATOM 1032 O O . ASN A 1 127 ? -16.781 -10.648 31.641 1 97.25 127 ASN A O 1
ATOM 1036 N N . ASP A 1 128 ? -16.625 -9.555 29.719 1 97.75 128 ASP A N 1
ATOM 1037 C CA . ASP A 1 128 ? -17.359 -10.594 28.984 1 97.75 128 ASP A CA 1
ATOM 1038 C C . ASP A 1 128 ? -16.578 -11.906 28.969 1 97.75 128 ASP A C 1
ATOM 1040 O O . ASP A 1 128 ? -17.156 -12.977 29.125 1 97.75 128 ASP A O 1
ATOM 1044 N N . LEU A 1 129 ? -15.25 -11.812 28.781 1 97.62 129 LEU A N 1
ATOM 1045 C CA . LEU A 1 129 ? -14.414 -13 28.734 1 97.62 129 LEU A CA 1
ATOM 1046 C C . LEU A 1 129 ? -14.383 -13.688 30.094 1 97.62 129 LEU A C 1
ATOM 1048 O O . LEU A 1 129 ? -14.344 -14.914 30.188 1 97.62 129 LEU A O 1
ATOM 1052 N N . LYS A 1 130 ? -14.406 -12.953 31.156 1 96 130 LYS A N 1
ATOM 1053 C CA . LYS A 1 130 ? -14.461 -13.5 32.5 1 96 130 LYS A CA 1
ATOM 1054 C C . LYS A 1 130 ? -15.711 -14.359 32.688 1 96 130 LYS A C 1
ATOM 1056 O O . LYS A 1 130 ? -15.672 -15.367 33.406 1 96 130 LYS A O 1
ATOM 1061 N N . GLN A 1 131 ? -16.688 -14.008 32.094 1 95.5 131 GLN A N 1
ATOM 1062 C CA . GLN A 1 131 ? -17.969 -14.688 32.281 1 95.5 131 GLN A CA 1
ATOM 1063 C C . GLN A 1 131 ? -18 -15.992 31.484 1 95.5 131 GLN A C 1
ATOM 1065 O O . GLN A 1 131 ? -18.672 -16.953 31.891 1 95.5 131 GLN A O 1
ATOM 1070 N N . VAL A 1 132 ? -17.312 -16 30.375 1 93.12 132 VAL A N 1
ATOM 1071 C CA . VAL A 1 132 ? -17.422 -17.188 29.531 1 93.12 132 VAL A CA 1
ATOM 1072 C C . VAL A 1 132 ? -16.297 -18.156 29.844 1 93.12 132 VAL A C 1
ATOM 1074 O O . VAL A 1 132 ? -16.359 -19.328 29.469 1 93.12 132 VAL A O 1
ATOM 1077 N N . GLY A 1 133 ? -15.25 -17.703 30.562 1 86.94 133 GLY A N 1
ATOM 1078 C CA . GLY A 1 133 ? -14.133 -18.578 30.906 1 86.94 133 GLY A CA 1
ATOM 1079 C C . GLY A 1 133 ? -13.055 -18.609 29.844 1 86.94 133 GLY A C 1
ATOM 1080 O O . GLY A 1 133 ? -12.477 -17.578 29.5 1 86.94 133 GLY A O 1
ATOM 1081 N N . LYS A 1 134 ? -12.867 -19.797 29.094 1 93.69 134 LYS A N 1
ATOM 1082 C CA . LYS A 1 134 ? -11.812 -19.891 28.094 1 93.69 134 LYS A CA 1
ATOM 1083 C C . LYS A 1 134 ? -12.383 -19.844 26.672 1 93.69 134 LYS A C 1
ATOM 1085 O O . LYS A 1 134 ? -13.359 -20.516 26.375 1 93.69 134 LYS A O 1
ATOM 1090 N N . ALA A 1 135 ? -11.773 -18.969 25.859 1 98.12 135 ALA A N 1
ATOM 1091 C CA . ALA A 1 135 ? -12.195 -18.812 24.469 1 98.12 135 ALA A CA 1
ATOM 1092 C C . ALA A 1 135 ? -11.07 -19.172 23.516 1 98.12 135 ALA A C 1
ATOM 1094 O O . ALA A 1 135 ? -9.906 -18.828 23.75 1 98.12 135 ALA A O 1
ATOM 1095 N N . TYR A 1 136 ? -11.406 -19.938 22.438 1 98.56 136 TYR A N 1
ATOM 1096 C CA . TYR A 1 136 ? -10.422 -20.219 21.391 1 98.56 136 TYR A CA 1
ATOM 1097 C C . TYR A 1 136 ? -10.086 -18.969 20.594 1 98.56 136 TYR A C 1
ATOM 1099 O O . TYR A 1 136 ? -10.969 -18.172 20.281 1 98.56 136 TYR A O 1
ATOM 1107 N N . THR A 1 137 ? -8.836 -18.734 20.344 1 98.31 137 THR A N 1
ATOM 1108 C CA . THR A 1 137 ? -8.359 -17.656 19.484 1 98.31 137 THR A CA 1
ATOM 1109 C C . THR A 1 137 ? -7.285 -18.156 18.531 1 98.31 137 THR A C 1
ATOM 1111 O O . THR A 1 137 ? -6.711 -19.219 18.734 1 98.31 137 THR A O 1
ATOM 1114 N N . THR A 1 138 ? -7.051 -17.375 17.406 1 97.12 138 THR A N 1
ATOM 1115 C CA . THR A 1 138 ? -6.004 -17.75 16.469 1 97.12 138 THR A CA 1
ATOM 1116 C C . THR A 1 138 ? -4.621 -17.516 17.078 1 97.12 138 THR A C 1
ATOM 1118 O O . THR A 1 138 ? -3.75 -18.375 17.016 1 97.12 138 THR A O 1
ATOM 1121 N N . ASP A 1 139 ? -4.434 -16.359 17.609 1 95.5 139 ASP A N 1
ATOM 1122 C CA . ASP A 1 139 ? -3.131 -16.016 18.172 1 95.5 139 ASP A CA 1
ATOM 1123 C C . ASP A 1 139 ? -3.268 -14.945 19.25 1 95.5 139 ASP A C 1
ATOM 1125 O O . ASP A 1 139 ? -4.273 -14.234 19.312 1 95.5 139 ASP A O 1
ATOM 1129 N N . ILE A 1 140 ? -2.309 -14.953 20.141 1 95.12 140 ILE A N 1
ATOM 1130 C CA . ILE A 1 140 ? -2.105 -13.844 21.062 1 95.12 140 ILE A CA 1
ATOM 1131 C C . ILE A 1 140 ? -1.158 -12.82 20.453 1 95.12 140 ILE A C 1
ATOM 1133 O O . ILE A 1 140 ? -0.045 -13.156 20.047 1 95.12 140 ILE A O 1
ATOM 1137 N N . ASN A 1 141 ? -1.615 -11.656 20.281 1 89.69 141 ASN A N 1
ATOM 1138 C CA . ASN A 1 141 ? -0.86 -10.586 19.641 1 89.69 141 ASN A CA 1
ATOM 1139 C C . ASN A 1 141 ? -0.912 -9.297 20.453 1 89.69 141 ASN A C 1
ATOM 1141 O O . ASN A 1 141 ? -1.309 -9.305 21.609 1 89.69 141 ASN A O 1
ATOM 1145 N N . SER A 1 142 ? -0.393 -8.234 19.906 1 86.5 142 SER A N 1
ATOM 1146 C CA . SER A 1 142 ? -0.278 -6.988 20.656 1 86.5 142 SER A CA 1
ATOM 1147 C C . SER A 1 142 ? -1.65 -6.398 20.953 1 86.5 142 SER A C 1
ATOM 1149 O O . SER A 1 142 ? -1.787 -5.562 21.859 1 86.5 142 SER A O 1
ATOM 1151 N N . PHE A 1 143 ? -2.689 -6.891 20.344 1 85.12 143 PHE A N 1
ATOM 1152 C CA . PHE A 1 143 ? -4.012 -6.289 20.453 1 85.12 143 PHE A CA 1
ATOM 1153 C C . PHE A 1 143 ? -4.848 -7.012 21.5 1 85.12 143 PHE A C 1
ATOM 1155 O O . PHE A 1 143 ? -5.797 -6.441 22.047 1 85.12 143 PHE A O 1
ATOM 1162 N N . ASN A 1 144 ? -4.508 -8.281 21.766 1 93.56 144 ASN A N 1
ATOM 1163 C CA . ASN A 1 144 ? -5.344 -9.047 22.688 1 93.56 144 ASN A CA 1
ATOM 1164 C C . ASN A 1 144 ? -4.508 -9.695 23.797 1 93.56 144 ASN A C 1
ATOM 1166 O O . ASN A 1 144 ? -5.016 -10.516 24.562 1 93.56 144 ASN A O 1
ATOM 1170 N N . ASP A 1 145 ? -3.234 -9.336 23.922 1 96.06 145 ASP A N 1
ATOM 1171 C CA . ASP A 1 145 ? -2.342 -9.883 24.938 1 96.06 145 ASP A CA 1
ATOM 1172 C C . ASP A 1 145 ? -2.893 -9.648 26.344 1 96.06 145 ASP A C 1
ATOM 1174 O O . ASP A 1 145 ? -2.707 -10.477 27.234 1 96.06 145 ASP A O 1
ATOM 1178 N N . LYS A 1 146 ? -3.561 -8.57 26.531 1 94.81 146 LYS A N 1
ATOM 1179 C CA . LYS A 1 146 ? -4.109 -8.219 27.844 1 94.81 146 LYS A CA 1
ATOM 1180 C C . LYS A 1 146 ? -5.207 -9.195 28.25 1 94.81 146 LYS A C 1
ATOM 1182 O O . LYS A 1 146 ? -5.57 -9.258 29.422 1 94.81 146 LYS A O 1
ATOM 1187 N N . PHE A 1 147 ? -5.723 -9.938 27.312 1 95.88 147 PHE A N 1
ATOM 1188 C CA . PHE A 1 147 ? -6.785 -10.898 27.594 1 95.88 147 PHE A CA 1
ATOM 1189 C C . PHE A 1 147 ? -6.242 -12.32 27.594 1 95.88 147 PHE A C 1
ATOM 1191 O O . PHE A 1 147 ? -7.012 -13.281 27.609 1 95.88 147 PHE A O 1
ATOM 1198 N N . LYS A 1 148 ? -4.957 -12.516 27.578 1 96.75 148 LYS A N 1
ATOM 1199 C CA . LYS A 1 148 ? -4.332 -13.805 27.266 1 96.75 148 LYS A CA 1
ATOM 1200 C C . LYS A 1 148 ? -4.746 -14.867 28.281 1 96.75 148 LYS A C 1
ATOM 1202 O O . LYS A 1 148 ? -4.848 -16.047 27.938 1 96.75 148 LYS A O 1
ATOM 1207 N N . THR A 1 149 ? -5.09 -14.547 29.516 1 96.38 149 THR A N 1
ATOM 1208 C CA . THR A 1 149 ? -5.426 -15.5 30.562 1 96.38 149 THR A CA 1
ATOM 1209 C C . THR A 1 149 ? -6.766 -16.172 30.281 1 96.38 149 THR A C 1
ATOM 1211 O O . THR A 1 149 ? -7.043 -17.266 30.781 1 96.38 149 THR A O 1
ATOM 1214 N N . TYR A 1 150 ? -7.547 -15.562 29.391 1 97.44 150 TYR A N 1
ATOM 1215 C CA . TYR A 1 150 ? -8.875 -16.094 29.094 1 97.44 150 TYR A CA 1
ATOM 1216 C C . TYR A 1 150 ? -8.906 -16.75 27.719 1 97.44 150 TYR A C 1
ATOM 1218 O O . TYR A 1 150 ? -9.977 -17.125 27.234 1 97.44 150 TYR A O 1
ATOM 1226 N N . LEU A 1 151 ? -7.766 -16.891 27.094 1 98 151 LEU A N 1
ATOM 1227 C CA . LEU A 1 151 ? -7.75 -17.312 25.688 1 98 151 LEU A CA 1
ATOM 1228 C C . LEU A 1 151 ? -6.977 -18.625 25.531 1 98 151 LEU A C 1
ATOM 1230 O O . LEU A 1 151 ? -6.008 -18.859 26.25 1 98 151 LEU A O 1
ATOM 1234 N N . VAL A 1 152 ? -7.43 -19.5 24.656 1 97.75 152 VAL A N 1
ATOM 1235 C CA . VAL A 1 152 ? -6.711 -20.688 24.188 1 97.75 152 VAL A CA 1
ATOM 1236 C C . VAL A 1 152 ? -6.176 -20.422 22.781 1 97.75 152 VAL A C 1
ATOM 1238 O O . VAL A 1 152 ? -6.938 -20.406 21.812 1 97.75 152 VAL A O 1
ATOM 1241 N N . GLU A 1 153 ? -4.891 -20.281 22.688 1 97.12 153 GLU A N 1
ATOM 1242 C CA . GLU A 1 153 ? -4.254 -19.844 21.453 1 97.12 153 GLU A CA 1
ATOM 1243 C C . GLU A 1 153 ? -3.955 -21.016 20.531 1 97.12 153 GLU A C 1
ATOM 1245 O O . GLU A 1 153 ? -3.428 -22.047 20.969 1 97.12 153 GLU A O 1
ATOM 1250 N N . GLY A 1 154 ? -4.309 -20.969 19.281 1 96.38 154 GLY A N 1
ATOM 1251 C CA . GLY A 1 154 ? -3.752 -21.781 18.203 1 96.38 154 GLY A CA 1
ATOM 1252 C C . GLY A 1 154 ? -4.172 -23.234 18.281 1 96.38 154 GLY A C 1
ATOM 1253 O O . GLY A 1 154 ? -3.402 -24.125 17.906 1 96.38 154 GLY A O 1
ATOM 1254 N N . ASP A 1 155 ? -5.309 -23.516 18.875 1 97.94 155 ASP A N 1
ATOM 1255 C CA . ASP A 1 155 ? -5.793 -24.891 18.891 1 97.94 155 ASP A CA 1
ATOM 1256 C C . ASP A 1 155 ? -5.891 -25.453 17.484 1 97.94 155 ASP A C 1
ATOM 1258 O O . ASP A 1 155 ? -6.484 -24.844 16.594 1 97.94 155 ASP A O 1
ATOM 1262 N N . LYS A 1 156 ? -5.285 -26.656 17.25 1 97.75 156 LYS A N 1
ATOM 1263 C CA . LYS A 1 156 ? -5.176 -27.234 15.914 1 97.75 156 LYS A CA 1
ATOM 1264 C C . LYS A 1 156 ? -6.551 -27.562 15.344 1 97.75 156 LYS A C 1
ATOM 1266 O O . LYS A 1 156 ? -6.773 -27.422 14.141 1 97.75 156 LYS A O 1
ATOM 1271 N N . ASP A 1 157 ? -7.441 -28.031 16.203 1 98.62 157 ASP A N 1
ATOM 1272 C CA . ASP A 1 157 ? -8.781 -28.375 15.742 1 98.62 157 ASP A CA 1
ATOM 1273 C C . ASP A 1 157 ? -9.578 -27.125 15.391 1 98.62 157 ASP A C 1
ATOM 1275 O O . ASP A 1 157 ? -10.32 -27.094 14.414 1 98.62 157 ASP A O 1
ATOM 1279 N N . PHE A 1 158 ? -9.406 -26.078 16.172 1 98.56 158 PHE A N 1
ATOM 1280 C CA . PHE A 1 158 ? -10.078 -24.812 15.906 1 98.56 158 PHE A CA 1
ATOM 1281 C C . PHE A 1 158 ? -9.578 -24.203 14.602 1 98.56 158 PHE A C 1
ATOM 1283 O O . PHE A 1 158 ? -10.367 -23.75 13.781 1 98.56 158 PHE A O 1
ATOM 1290 N N . PHE A 1 159 ? -8.25 -24.281 14.375 1 97.88 159 PHE A N 1
ATOM 1291 C CA . PHE A 1 159 ? -7.68 -23.766 13.141 1 97.88 159 PHE A CA 1
ATOM 1292 C C . PHE A 1 159 ? -8.203 -24.547 11.938 1 97.88 159 PHE A C 1
ATOM 1294 O O . PHE A 1 159 ? -8.531 -23.953 10.906 1 97.88 159 PHE A O 1
ATOM 1301 N N . PHE A 1 160 ? -8.242 -25.828 12.109 1 98.12 160 PHE A N 1
ATOM 1302 C CA . PHE A 1 160 ? -8.789 -26.672 11.055 1 98.12 160 PHE A CA 1
ATOM 1303 C C . PHE A 1 160 ? -10.211 -26.25 10.703 1 98.12 160 PHE A C 1
ATOM 1305 O O . PHE A 1 160 ? -10.555 -26.109 9.523 1 98.12 160 PHE A O 1
ATOM 1312 N N . ALA A 1 161 ? -11.031 -26.016 11.703 1 98.81 161 ALA A N 1
ATOM 1313 C CA . ALA A 1 161 ? -12.422 -25.609 11.5 1 98.81 161 ALA A CA 1
ATOM 1314 C C . ALA A 1 161 ? -12.508 -24.266 10.781 1 98.81 161 ALA A C 1
ATOM 1316 O O . ALA A 1 161 ? -13.328 -24.094 9.883 1 98.81 161 ALA A O 1
ATOM 1317 N N . LEU A 1 162 ? -11.656 -23.312 11.172 1 98.69 162 LEU A N 1
ATOM 1318 C CA . LEU A 1 162 ? -11.609 -22.016 10.523 1 98.69 162 LEU A CA 1
ATOM 1319 C C . LEU A 1 162 ? -11.234 -22.141 9.055 1 98.69 162 LEU A C 1
ATOM 1321 O O . LEU A 1 162 ? -11.922 -21.594 8.188 1 98.69 162 LEU A O 1
ATOM 1325 N N . ASP A 1 163 ? -10.211 -22.922 8.727 1 98.44 163 ASP A N 1
ATOM 1326 C CA . ASP A 1 163 ? -9.719 -23.078 7.367 1 98.44 163 ASP A CA 1
ATOM 1327 C C . ASP A 1 163 ? -10.75 -23.766 6.48 1 98.44 163 ASP A C 1
ATOM 1329 O O . ASP A 1 163 ? -11.047 -23.297 5.379 1 98.44 163 ASP A O 1
ATOM 1333 N N . GLU A 1 164 ? -11.359 -24.828 6.973 1 98.56 164 GLU A N 1
ATOM 1334 C CA . GLU A 1 164 ? -12.336 -25.594 6.191 1 98.56 164 GLU A CA 1
ATOM 1335 C C . GLU A 1 164 ? -13.578 -24.75 5.906 1 98.56 164 GLU A C 1
ATOM 1337 O O . GLU A 1 164 ? -14.195 -24.891 4.852 1 98.56 164 GLU A O 1
ATOM 1342 N N . SER A 1 165 ? -13.938 -23.906 6.848 1 98.69 165 SER A N 1
ATOM 1343 C CA . SER A 1 165 ? -15.117 -23.078 6.684 1 98.69 165 SER A CA 1
ATOM 1344 C C . SER A 1 165 ? -14.938 -22.062 5.551 1 98.69 165 SER A C 1
ATOM 1346 O O . SER A 1 165 ? -15.898 -21.703 4.883 1 98.69 165 SER A O 1
ATOM 1348 N N . ARG A 1 166 ? -13.695 -21.641 5.289 1 98.62 166 ARG A N 1
ATOM 1349 C CA . ARG A 1 166 ? -13.414 -20.641 4.258 1 98.62 166 ARG A CA 1
ATOM 1350 C C . ARG A 1 166 ? -13.266 -21.297 2.891 1 98.62 166 ARG A C 1
ATOM 1352 O O . ARG A 1 166 ? -13.203 -20.609 1.869 1 98.62 166 ARG A O 1
ATOM 1359 N N . LEU A 1 167 ? -13.25 -22.625 2.848 1 98.62 167 LEU A N 1
ATOM 1360 C CA . LEU A 1 167 ? -13 -23.344 1.609 1 98.62 167 LEU A CA 1
ATOM 1361 C C . LEU A 1 167 ? -14.211 -23.281 0.683 1 98.62 167 LEU A C 1
ATOM 1363 O O . LEU A 1 167 ? -14.062 -23.016 -0.514 1 98.62 167 LEU A O 1
ATOM 1367 N N . ILE A 1 168 ? -15.414 -23.531 1.252 1 98.56 168 ILE A N 1
ATOM 1368 C CA . ILE A 1 168 ? -16.656 -23.531 0.479 1 98.56 168 ILE A CA 1
ATOM 1369 C C . ILE A 1 168 ? -17.344 -22.172 0.613 1 98.56 168 ILE A C 1
ATOM 1371 O O . ILE A 1 168 ? -17.734 -21.766 1.713 1 98.56 168 ILE A O 1
ATOM 1375 N N . LYS A 1 169 ? -17.516 -21.5 -0.499 1 98.75 169 LYS A N 1
ATOM 1376 C CA . LYS A 1 169 ? -18.094 -20.156 -0.499 1 98.75 169 LYS A CA 1
ATOM 1377 C C . LYS A 1 169 ? -19.609 -20.219 -0.505 1 98.75 169 LYS A C 1
ATOM 1379 O O . LYS A 1 169 ? -20.203 -21.047 -1.182 1 98.75 169 LYS A O 1
ATOM 1384 N N . ASP A 1 170 ? -20.234 -19.312 0.22 1 98.19 170 ASP A N 1
ATOM 1385 C CA . ASP A 1 170 ? -21.672 -19.125 0.091 1 98.19 170 ASP A CA 1
ATOM 1386 C C . ASP A 1 170 ? -22.016 -18.125 -1.01 1 98.19 170 ASP A C 1
ATOM 1388 O O . ASP A 1 170 ? -21.109 -17.609 -1.676 1 98.19 170 ASP A O 1
ATOM 1392 N N . ASP A 1 171 ? -23.297 -17.875 -1.208 1 97.94 171 ASP A N 1
ATOM 1393 C CA . ASP A 1 171 ? -23.75 -17.047 -2.322 1 97.94 171 ASP A CA 1
ATOM 1394 C C . ASP A 1 171 ? -23.266 -15.609 -2.164 1 97.94 171 ASP A C 1
ATOM 1396 O O . ASP A 1 171 ? -22.969 -14.938 -3.152 1 97.94 171 ASP A O 1
ATOM 1400 N N . TYR A 1 172 ? -23.281 -15.078 -0.914 1 98.44 172 TYR A N 1
ATOM 1401 C CA . TYR A 1 172 ? -22.828 -13.719 -0.665 1 98.44 172 TYR A CA 1
ATOM 1402 C C . TYR A 1 172 ? -21.359 -13.555 -1.059 1 98.44 172 TYR A C 1
ATOM 1404 O O . TYR A 1 172 ? -21 -12.609 -1.765 1 98.44 172 TYR A O 1
ATOM 1412 N N . GLU A 1 173 ? -20.531 -14.484 -0.635 1 98.62 173 GLU A N 1
ATOM 1413 C CA . GLU A 1 173 ? -19.109 -14.469 -0.962 1 98.62 173 GLU A CA 1
ATOM 1414 C C . GLU A 1 173 ? -18.891 -14.555 -2.471 1 98.62 173 GLU A C 1
ATOM 1416 O O . GLU A 1 173 ? -18.047 -13.844 -3.021 1 98.62 173 GLU A O 1
ATOM 1421 N N . ILE A 1 174 ? -19.594 -15.398 -3.098 1 98.62 174 ILE A N 1
ATOM 1422 C CA . ILE A 1 174 ? -19.484 -15.609 -4.535 1 98.62 174 ILE A CA 1
ATOM 1423 C C . ILE A 1 174 ? -19.766 -14.297 -5.273 1 98.62 174 ILE A C 1
ATOM 1425 O O . ILE A 1 174 ? -19.031 -13.938 -6.199 1 98.62 174 ILE A O 1
ATOM 1429 N N . GLU A 1 175 ? -20.781 -13.578 -4.852 1 98.31 175 GLU A N 1
ATOM 1430 C CA . GLU A 1 175 ? -21.109 -12.32 -5.5 1 98.31 175 GLU A CA 1
ATOM 1431 C C . GLU A 1 175 ? -20 -11.289 -5.316 1 98.31 175 GLU A C 1
ATOM 1433 O O . GLU A 1 175 ? -19.703 -10.508 -6.223 1 98.31 175 GLU A O 1
ATOM 1438 N N . LEU A 1 176 ? -19.391 -11.258 -4.129 1 98.31 176 LEU A N 1
ATOM 1439 C CA . LEU A 1 176 ? -18.25 -10.375 -3.91 1 98.31 176 LEU A CA 1
ATOM 1440 C C . LEU A 1 176 ? -17.109 -10.734 -4.848 1 98.31 176 LEU A C 1
ATOM 1442 O O . LEU A 1 176 ? -16.484 -9.852 -5.438 1 98.31 176 LEU A O 1
ATOM 1446 N N . MET A 1 177 ? -16.828 -12 -5.047 1 98.62 177 MET A N 1
ATOM 1447 C CA . MET A 1 177 ? -15.727 -12.469 -5.871 1 98.62 177 MET A CA 1
ATOM 1448 C C . MET A 1 177 ? -16 -12.211 -7.348 1 98.62 177 MET A C 1
ATOM 1450 O O . MET A 1 177 ? -15.086 -11.844 -8.094 1 98.62 177 MET A O 1
ATOM 1454 N N . LYS A 1 178 ? -17.219 -12.391 -7.777 1 98.38 178 LYS A N 1
ATOM 1455 C CA . LYS A 1 178 ? -17.578 -12.055 -9.156 1 98.38 178 LYS A CA 1
ATOM 1456 C C . LYS A 1 178 ? -17.375 -10.57 -9.438 1 98.38 178 LYS A C 1
ATOM 1458 O O . LYS A 1 178 ? -16.906 -10.203 -10.523 1 98.38 178 LYS A O 1
ATOM 1463 N N . HIS A 1 179 ? -17.703 -9.773 -8.461 1 98.06 179 HIS A N 1
ATOM 1464 C CA . HIS A 1 179 ? -17.516 -8.336 -8.609 1 98.06 179 HIS A CA 1
ATOM 1465 C C . HIS A 1 179 ? -16.031 -7.996 -8.727 1 98.06 179 HIS A C 1
ATOM 1467 O O . HIS A 1 179 ? -15.633 -7.195 -9.57 1 98.06 179 HIS A O 1
ATOM 1473 N N . ALA A 1 180 ? -15.195 -8.586 -7.879 1 98.31 180 ALA A N 1
ATOM 1474 C CA . ALA A 1 180 ? -13.75 -8.398 -7.969 1 98.31 180 ALA A CA 1
ATOM 1475 C C . ALA A 1 180 ? -13.219 -8.82 -9.336 1 98.31 180 ALA A C 1
ATOM 1477 O O . ALA A 1 180 ? -12.383 -8.141 -9.93 1 98.31 180 ALA A O 1
ATOM 1478 N N . ALA A 1 181 ? -13.711 -9.906 -9.836 1 98.44 181 ALA A N 1
ATOM 1479 C CA . ALA A 1 181 ? -13.305 -10.422 -11.141 1 98.44 181 ALA A CA 1
ATOM 1480 C C . ALA A 1 181 ? -13.695 -9.453 -12.258 1 98.44 181 ALA A C 1
ATOM 1482 O O . ALA A 1 181 ? -12.93 -9.234 -13.195 1 98.44 181 ALA A O 1
ATOM 1483 N N . LYS A 1 182 ? -14.883 -8.93 -12.141 1 97.88 182 LYS A N 1
ATOM 1484 C CA . LYS A 1 182 ? -15.344 -7.973 -13.148 1 97.88 182 LYS A CA 1
ATOM 1485 C C . LYS A 1 182 ? -14.438 -6.746 -13.195 1 97.88 182 LYS A C 1
ATOM 1487 O O . LYS A 1 182 ? -14.055 -6.293 -14.273 1 97.88 182 LYS A O 1
ATOM 1492 N N . ILE A 1 183 ? -14.109 -6.195 -12.039 1 97.69 183 ILE A N 1
ATOM 1493 C CA . ILE A 1 183 ? -13.188 -5.07 -11.961 1 97.69 183 ILE A CA 1
ATOM 1494 C C . ILE A 1 183 ? -11.852 -5.453 -12.609 1 97.69 183 ILE A C 1
ATOM 1496 O O . ILE A 1 183 ? -11.305 -4.695 -13.414 1 97.69 183 ILE A O 1
ATOM 1500 N N . THR A 1 184 ? -11.367 -6.625 -12.32 1 98.62 184 THR A N 1
ATOM 1501 C CA . THR A 1 184 ? -10.102 -7.125 -12.836 1 98.62 184 THR A CA 1
ATOM 1502 C C . THR A 1 184 ? -10.141 -7.246 -14.352 1 98.62 184 THR A C 1
ATOM 1504 O O . THR A 1 184 ? -9.195 -6.852 -15.039 1 98.62 184 THR A O 1
ATOM 1507 N N . ASP A 1 185 ? -11.258 -7.758 -14.867 1 98.5 185 ASP A N 1
ATOM 1508 C CA . ASP A 1 185 ? -11.43 -7.863 -16.312 1 98.5 185 ASP A CA 1
ATOM 1509 C C . ASP A 1 185 ? -11.281 -6.5 -16.984 1 98.5 185 ASP A C 1
ATOM 1511 O O . ASP A 1 185 ? -10.562 -6.367 -17.984 1 98.5 185 ASP A O 1
ATOM 1515 N N . ASN A 1 186 ? -11.938 -5.539 -16.422 1 98.12 186 ASN A N 1
ATOM 1516 C CA . ASN A 1 186 ? -11.875 -4.184 -16.953 1 98.12 186 ASN A CA 1
ATOM 1517 C C . ASN A 1 186 ? -10.445 -3.643 -16.922 1 98.12 186 ASN A C 1
ATOM 1519 O O . ASN A 1 186 ? -10.023 -2.961 -17.859 1 98.12 186 ASN A O 1
ATOM 1523 N N . CYS A 1 187 ? -9.742 -3.926 -15.922 1 98.19 187 CYS A N 1
ATOM 1524 C CA . CYS A 1 187 ? -8.375 -3.436 -15.773 1 98.19 187 CYS A CA 1
ATOM 1525 C C . CYS A 1 187 ? -7.457 -4.066 -16.812 1 98.19 187 CYS A C 1
ATOM 1527 O O . CYS A 1 187 ? -6.629 -3.379 -17.406 1 98.19 187 CYS A O 1
ATOM 1529 N N . HIS A 1 188 ? -7.559 -5.367 -17.031 1 98.5 188 HIS A N 1
ATOM 1530 C CA . HIS A 1 188 ? -6.754 -6.035 -18.047 1 98.5 188 HIS A CA 1
ATOM 1531 C C . HIS A 1 188 ? -7.059 -5.492 -19.438 1 98.5 188 HIS A C 1
ATOM 1533 O O . HIS A 1 188 ? -6.148 -5.297 -20.25 1 98.5 188 HIS A O 1
ATOM 1539 N N . TYR A 1 189 ? -8.328 -5.297 -19.688 1 98.12 189 TYR A N 1
ATOM 1540 C CA . TYR A 1 189 ? -8.719 -4.699 -20.969 1 98.12 189 TYR A CA 1
ATOM 1541 C C . TYR A 1 189 ? -8.07 -3.328 -21.141 1 98.12 189 TYR A C 1
ATOM 1543 O O . TYR A 1 189 ? -7.539 -3.02 -22.203 1 98.12 189 TYR A O 1
ATOM 1551 N N . ALA A 1 190 ? -8.125 -2.516 -20.094 1 96.94 190 ALA A N 1
ATOM 1552 C CA . ALA A 1 190 ? -7.547 -1.175 -20.125 1 96.94 190 ALA A CA 1
ATOM 1553 C C . ALA A 1 190 ? -6.051 -1.231 -20.422 1 96.94 190 ALA A C 1
ATOM 1555 O O . ALA A 1 190 ? -5.539 -0.445 -21.219 1 96.94 190 ALA A O 1
ATOM 1556 N N . VAL A 1 191 ? -5.348 -2.145 -19.844 1 96.94 191 VAL A N 1
ATOM 1557 C CA . VAL A 1 191 ? -3.908 -2.285 -20.031 1 96.94 191 VAL A CA 1
ATOM 1558 C C . VAL A 1 191 ? -3.611 -2.641 -21.484 1 96.94 191 VAL A C 1
ATOM 1560 O O . VAL A 1 191 ? -2.775 -2.004 -22.125 1 96.94 191 VAL A O 1
ATOM 1563 N N . MET A 1 192 ? -4.309 -3.631 -22.031 1 96.25 192 MET A N 1
ATOM 1564 C CA . MET A 1 192 ? -4.098 -4.043 -23.422 1 96.25 192 MET A CA 1
ATOM 1565 C C . MET A 1 192 ? -4.367 -2.887 -24.375 1 96.25 192 MET A C 1
ATOM 1567 O O . MET A 1 192 ? -3.674 -2.736 -25.375 1 96.25 192 MET A O 1
ATOM 1571 N N . SER A 1 193 ? -5.305 -2.053 -24 1 95.31 193 SER A N 1
ATOM 1572 C CA . SER A 1 193 ? -5.742 -0.966 -24.875 1 95.31 193 SER A CA 1
ATOM 1573 C C . SER A 1 193 ? -4.785 0.22 -24.797 1 95.31 193 SER A C 1
ATOM 1575 O O . SER A 1 193 ? -4.77 1.069 -25.688 1 95.31 193 SER A O 1
ATOM 1577 N N . ALA A 1 194 ? -3.975 0.302 -23.781 1 94.12 194 ALA A N 1
ATOM 1578 C CA . ALA A 1 194 ? -3.193 1.511 -23.531 1 94.12 194 ALA A CA 1
ATOM 1579 C C . ALA A 1 194 ? -1.73 1.306 -23.906 1 94.12 194 ALA A C 1
ATOM 1581 O O . ALA A 1 194 ? -0.874 2.127 -23.578 1 94.12 194 ALA A O 1
ATOM 1582 N N . LEU A 1 195 ? -1.379 0.308 -24.672 1 91.25 195 LEU A N 1
ATOM 1583 C CA . LEU A 1 195 ? -0.002 -0.062 -24.984 1 91.25 195 LEU A CA 1
ATOM 1584 C C . LEU A 1 195 ? 0.706 1.06 -25.734 1 91.25 195 LEU A C 1
ATOM 1586 O O . LEU A 1 195 ? 1.927 1.201 -25.641 1 91.25 195 LEU A O 1
ATOM 1590 N N . PRO A 1 196 ? 0.022 1.961 -26.516 1 88.62 196 PRO A N 1
ATOM 1591 C CA . PRO A 1 196 ? 0.708 3.055 -27.203 1 88.62 196 PRO A CA 1
ATOM 1592 C C . PRO A 1 196 ? 1.487 3.957 -26.25 1 88.62 196 PRO A C 1
ATOM 1594 O O . PRO A 1 196 ? 2.455 4.605 -26.656 1 88.62 196 PRO A O 1
ATOM 1597 N N . ILE A 1 197 ? 1.059 4.039 -25 1 90.56 197 ILE A N 1
ATOM 1598 C CA . ILE A 1 197 ? 1.699 4.977 -24.078 1 90.56 197 ILE A CA 1
ATOM 1599 C C . ILE A 1 197 ? 2.502 4.211 -23.031 1 90.56 197 ILE A C 1
ATOM 1601 O O . ILE A 1 197 ? 3.057 4.809 -22.109 1 90.56 197 ILE A O 1
ATOM 1605 N N . GLU A 1 198 ? 2.52 2.865 -23.125 1 90.94 198 GLU A N 1
ATOM 1606 C CA . GLU A 1 198 ? 3.248 2.061 -22.141 1 90.94 198 GLU A CA 1
ATOM 1607 C C . GLU A 1 198 ? 4.68 1.804 -22.594 1 90.94 198 GLU A C 1
ATOM 1609 O O . GLU A 1 198 ? 4.938 0.865 -23.359 1 90.94 198 GLU A O 1
ATOM 1614 N N . THR A 1 199 ? 5.648 2.586 -22.047 1 92.25 199 THR A N 1
ATOM 1615 C CA . THR A 1 199 ? 7.035 2.451 -22.484 1 92.25 199 THR A CA 1
ATOM 1616 C C . THR A 1 199 ? 7.867 1.752 -21.406 1 92.25 199 THR A C 1
ATOM 1618 O O . THR A 1 199 ? 9.039 1.427 -21.641 1 92.25 199 THR A O 1
ATOM 1621 N N . LYS A 1 200 ? 7.324 1.533 -20.266 1 94.56 200 LYS A N 1
ATOM 1622 C CA . LYS A 1 200 ? 7.945 0.815 -19.156 1 94.56 200 LYS A CA 1
ATOM 1623 C C . LYS A 1 200 ? 6.957 -0.143 -18.484 1 94.56 200 LYS A C 1
ATOM 1625 O O . LYS A 1 200 ? 5.746 0.102 -18.5 1 94.56 200 LYS A O 1
ATOM 1630 N N . GLU A 1 201 ? 7.48 -1.224 -17.875 1 96.38 201 GLU A N 1
ATOM 1631 C CA . GLU A 1 201 ? 6.645 -2.148 -17.109 1 96.38 201 GLU A CA 1
ATOM 1632 C C . GLU A 1 201 ? 5.875 -1.422 -16.016 1 96.38 201 GLU A C 1
ATOM 1634 O O . GLU A 1 201 ? 4.742 -1.791 -15.695 1 96.38 201 GLU A O 1
ATOM 1639 N N . THR A 1 202 ? 6.449 -0.328 -15.492 1 96.06 202 THR A N 1
ATOM 1640 C CA . THR A 1 202 ? 5.801 0.485 -14.469 1 96.06 202 THR A CA 1
ATOM 1641 C C . THR A 1 202 ? 4.52 1.118 -15.008 1 96.06 202 THR A C 1
ATOM 1643 O O . THR A 1 202 ? 3.559 1.316 -14.266 1 96.06 202 THR A O 1
ATOM 1646 N N . HIS A 1 203 ? 4.508 1.448 -16.312 1 96.31 203 HIS A N 1
ATOM 1647 C CA . HIS A 1 203 ? 3.326 2.045 -16.922 1 96.31 203 HIS A CA 1
ATOM 1648 C C . HIS A 1 203 ? 2.178 1.045 -16.984 1 96.31 203 HIS A C 1
ATOM 1650 O O . HIS A 1 203 ? 1.015 1.415 -16.812 1 96.31 203 HIS A O 1
ATOM 1656 N N . ILE A 1 204 ? 2.51 -0.249 -17.203 1 96.75 204 ILE A N 1
ATOM 1657 C CA . ILE A 1 204 ? 1.504 -1.306 -17.172 1 96.75 204 ILE A CA 1
ATOM 1658 C C . ILE A 1 204 ? 0.917 -1.413 -15.766 1 96.75 204 ILE A C 1
ATOM 1660 O O . ILE A 1 204 ? -0.303 -1.469 -15.594 1 96.75 204 ILE A O 1
ATOM 1664 N N . HIS A 1 205 ? 1.8 -1.374 -14.789 1 97.31 205 HIS A N 1
ATOM 1665 C CA . HIS A 1 205 ? 1.396 -1.389 -13.391 1 97.31 205 HIS A CA 1
ATOM 1666 C C . HIS A 1 205 ? 0.465 -0.223 -13.07 1 97.31 205 HIS A C 1
ATOM 1668 O O . HIS A 1 205 ? -0.596 -0.415 -12.469 1 97.31 205 HIS A O 1
ATOM 1674 N N . ALA A 1 206 ? 0.826 0.955 -13.508 1 96.94 206 ALA A N 1
ATOM 1675 C CA . ALA A 1 206 ? 0.052 2.168 -13.258 1 96.94 206 ALA A CA 1
ATOM 1676 C C . ALA A 1 206 ? -1.334 2.074 -13.891 1 96.94 206 ALA A C 1
ATOM 1678 O O . ALA A 1 206 ? -2.33 2.463 -13.273 1 96.94 206 ALA A O 1
ATOM 1679 N N . GLU A 1 207 ? -1.407 1.561 -15.094 1 97 207 GLU A N 1
ATOM 1680 C CA . GLU A 1 207 ? -2.676 1.455 -15.812 1 97 207 GLU A CA 1
ATOM 1681 C C . GLU A 1 207 ? -3.648 0.539 -15.07 1 97 207 GLU A C 1
ATOM 1683 O O . GLU A 1 207 ? -4.824 0.873 -14.914 1 97 207 GLU A O 1
ATOM 1688 N N . PHE A 1 208 ? -3.162 -0.573 -14.617 1 97.81 208 PHE A N 1
ATOM 1689 C CA . PHE A 1 208 ? -4.004 -1.506 -13.883 1 97.81 208 PHE A CA 1
ATOM 1690 C C . PHE A 1 208 ? -4.516 -0.873 -12.594 1 97.81 208 PHE A C 1
ATOM 1692 O O . PHE A 1 208 ? -5.719 -0.892 -12.32 1 97.81 208 PHE A O 1
ATOM 1699 N N . MET A 1 209 ? -3.641 -0.275 -11.812 1 97 209 MET A N 1
ATOM 1700 C CA . MET A 1 209 ? -3.99 0.311 -10.523 1 97 209 MET A CA 1
ATOM 1701 C C . MET A 1 209 ? -5 1.44 -10.688 1 97 209 MET A C 1
ATOM 1703 O O . MET A 1 209 ? -5.93 1.574 -9.891 1 97 209 MET A O 1
ATOM 1707 N N . TYR A 1 210 ? -4.828 2.23 -11.719 1 96.81 210 TYR A N 1
ATOM 1708 C CA . TYR A 1 210 ? -5.707 3.357 -12.008 1 96.81 210 TYR A CA 1
ATOM 1709 C C . TYR A 1 210 ? -7.152 2.895 -12.18 1 96.81 210 TYR A C 1
ATOM 1711 O O . TYR A 1 210 ? -8.055 3.406 -11.523 1 96.81 210 TYR A O 1
ATOM 1719 N N . HIS A 1 211 ? -7.355 1.889 -12.93 1 97.5 211 HIS A N 1
ATOM 1720 C CA . HIS A 1 211 ? -8.711 1.455 -13.258 1 97.5 211 HIS A CA 1
ATOM 1721 C C . HIS A 1 211 ? -9.328 0.657 -12.109 1 97.5 211 HIS A C 1
ATOM 1723 O O . HIS A 1 211 ? -10.539 0.718 -11.891 1 97.5 211 HIS A O 1
ATOM 1729 N N . ALA A 1 212 ? -8.508 -0.053 -11.367 1 97.44 212 ALA A N 1
ATOM 1730 C CA . ALA A 1 212 ? -9.016 -0.752 -10.188 1 97.44 212 ALA A CA 1
ATOM 1731 C C . ALA A 1 212 ? -9.523 0.235 -9.148 1 97.44 212 ALA A C 1
ATOM 1733 O O . ALA A 1 212 ? -10.648 0.108 -8.664 1 97.44 212 ALA A O 1
ATOM 1734 N N . LEU A 1 213 ? -8.711 1.231 -8.859 1 96.44 213 LEU A N 1
ATOM 1735 C CA . LEU A 1 213 ? -9.062 2.213 -7.84 1 96.44 213 LEU A CA 1
ATOM 1736 C C . LEU A 1 213 ? -10.281 3.023 -8.266 1 96.44 213 LEU A C 1
ATOM 1738 O O . LEU A 1 213 ? -11.156 3.311 -7.445 1 96.44 213 LEU A O 1
ATOM 1742 N N . ARG A 1 214 ? -10.391 3.369 -9.516 1 95.56 214 ARG A N 1
ATOM 1743 C CA . ARG A 1 214 ? -11.523 4.145 -10.016 1 95.56 214 ARG A CA 1
ATOM 1744 C C . ARG A 1 214 ? -12.828 3.381 -9.828 1 95.56 214 ARG A C 1
ATOM 1746 O O . ARG A 1 214 ? -13.891 3.988 -9.648 1 95.56 214 ARG A O 1
ATOM 1753 N N . GLN A 1 215 ? -12.703 2.09 -9.836 1 95.56 215 GLN A N 1
ATOM 1754 C CA . GLN A 1 215 ? -13.898 1.261 -9.688 1 95.56 215 GLN A CA 1
ATOM 1755 C C . GLN A 1 215 ? -14.164 0.926 -8.227 1 95.56 215 GLN A C 1
ATOM 1757 O O . GLN A 1 215 ? -15.062 0.147 -7.914 1 95.56 215 GLN A O 1
ATOM 1762 N N . GLY A 1 216 ? -13.305 1.418 -7.332 1 94.5 216 GLY A N 1
ATOM 1763 C CA . GLY A 1 216 ? -13.547 1.277 -5.906 1 94.5 216 GLY A CA 1
ATOM 1764 C C . GLY A 1 216 ? -12.719 0.18 -5.266 1 94.5 216 GLY A C 1
ATOM 1765 O O . GLY A 1 216 ? -12.789 -0.032 -4.055 1 94.5 216 GLY A O 1
ATOM 1766 N N . ALA A 1 217 ? -11.969 -0.555 -6.082 1 96 217 ALA A N 1
ATOM 1767 C CA . ALA A 1 217 ? -11.07 -1.558 -5.512 1 96 217 ALA A CA 1
ATOM 1768 C C . ALA A 1 217 ? -9.797 -0.912 -4.977 1 96 217 ALA A C 1
ATOM 1770 O O . ALA A 1 217 ? -8.812 -0.779 -5.703 1 96 217 ALA A O 1
ATOM 1771 N N . LYS A 1 218 ? -9.758 -0.653 -3.752 1 92.94 218 LYS A N 1
ATOM 1772 C CA . LYS A 1 218 ? -8.672 0.12 -3.148 1 92.94 218 LYS A CA 1
ATOM 1773 C C . LYS A 1 218 ? -7.426 -0.737 -2.957 1 92.94 218 LYS A C 1
ATOM 1775 O O . LYS A 1 218 ? -6.312 -0.213 -2.883 1 92.94 218 LYS A O 1
ATOM 1780 N N . ASN A 1 219 ? -7.656 -2.031 -2.842 1 93.88 219 ASN A N 1
ATOM 1781 C CA . ASN A 1 219 ? -6.547 -2.959 -2.652 1 93.88 219 ASN A CA 1
ATOM 1782 C C . ASN A 1 219 ? -6.43 -3.941 -3.814 1 93.88 219 ASN A C 1
ATOM 1784 O O . ASN A 1 219 ? -7.422 -4.23 -4.488 1 93.88 219 ASN A O 1
ATOM 1788 N N . GLN A 1 220 ? -5.207 -4.324 -4.012 1 95.62 220 GLN A N 1
ATOM 1789 C CA . GLN A 1 220 ? -4.961 -5.438 -4.922 1 95.62 220 GLN A CA 1
ATOM 1790 C C . GLN A 1 220 ? -4.863 -6.758 -4.16 1 95.62 220 GLN A C 1
ATOM 1792 O O . GLN A 1 220 ? -4.477 -6.777 -2.988 1 95.62 220 GLN A O 1
ATOM 1797 N N . SER A 1 221 ? -5.215 -7.777 -4.832 1 97.12 221 SER A N 1
ATOM 1798 C CA . SER A 1 221 ? -5.168 -9.094 -4.203 1 97.12 221 SER A CA 1
ATOM 1799 C C . SER A 1 221 ? -3.742 -9.469 -3.82 1 97.12 221 SER A C 1
ATOM 1801 O O . SER A 1 221 ? -3.527 -10.18 -2.836 1 97.12 221 SER A O 1
ATOM 1803 N N . TYR A 1 222 ? -2.84 -9.086 -4.59 1 96 222 TYR A N 1
ATOM 1804 C CA . TYR A 1 222 ? -1.405 -9.312 -4.465 1 96 222 TYR A CA 1
ATOM 1805 C C . TYR A 1 222 ? -0.618 -8.273 -5.25 1 96 222 TYR A C 1
ATOM 1807 O O . TYR A 1 222 ? -1.202 -7.441 -5.949 1 96 222 TYR A O 1
ATOM 1815 N N . ASP A 1 223 ? 0.685 -8.297 -5.051 1 93.38 223 ASP A N 1
ATOM 1816 C CA . ASP A 1 223 ? 1.502 -7.375 -5.832 1 93.38 223 ASP A CA 1
ATOM 1817 C C . ASP A 1 223 ? 1.47 -7.727 -7.316 1 93.38 223 ASP A C 1
ATOM 1819 O O . ASP A 1 223 ? 1.805 -8.852 -7.699 1 93.38 223 ASP A O 1
ATOM 1823 N N . PRO A 1 224 ? 1.145 -6.77 -8.164 1 96.25 224 PRO A N 1
ATOM 1824 C CA . PRO A 1 224 ? 1.069 -7.059 -9.602 1 96.25 224 PRO A CA 1
ATOM 1825 C C . PRO A 1 224 ? 2.424 -7.43 -10.195 1 96.25 224 PRO A C 1
ATOM 1827 O O . PRO A 1 224 ? 3.455 -6.895 -9.781 1 96.25 224 PRO A O 1
ATOM 1830 N N . ILE A 1 225 ? 2.418 -8.32 -11.094 1 97.12 225 ILE A N 1
ATOM 1831 C CA . ILE A 1 225 ? 3.562 -8.711 -11.906 1 97.12 225 ILE A CA 1
ATOM 1832 C C . ILE A 1 225 ? 3.383 -8.203 -13.336 1 97.12 225 ILE A C 1
ATOM 1834 O O . ILE A 1 225 ? 2.436 -8.594 -14.023 1 97.12 225 ILE A O 1
ATOM 1838 N N . CYS A 1 226 ? 4.191 -7.32 -13.742 1 97.19 226 CYS A N 1
ATOM 1839 C CA . CYS A 1 226 ? 4.176 -6.73 -15.078 1 97.19 226 CYS A CA 1
ATOM 1840 C C . CYS A 1 226 ? 5.508 -6.957 -15.789 1 97.19 226 CYS A C 1
ATOM 1842 O O . CYS A 1 226 ? 6.496 -6.281 -15.492 1 97.19 226 CYS A O 1
ATOM 1844 N N . CYS A 1 227 ? 5.477 -7.824 -16.797 1 95.62 227 CYS A N 1
ATOM 1845 C CA . CYS A 1 227 ? 6.715 -8.258 -17.438 1 95.62 227 CYS A CA 1
ATOM 1846 C C . CYS A 1 227 ? 6.684 -7.965 -18.938 1 95.62 227 CYS A C 1
ATOM 1848 O O . CYS A 1 227 ? 5.613 -7.848 -19.531 1 95.62 227 CYS A O 1
ATOM 1850 N N . SER A 1 228 ? 7.914 -7.848 -19.469 1 95.38 228 SER A N 1
ATOM 1851 C CA . SER A 1 228 ? 8.078 -7.75 -20.906 1 95.38 228 SER A CA 1
ATOM 1852 C C . SER A 1 228 ? 9.336 -8.492 -21.375 1 95.38 228 SER A C 1
ATOM 1854 O O . SER A 1 228 ? 10.375 -8.422 -20.719 1 95.38 228 SER A O 1
ATOM 1856 N N . GLY A 1 229 ? 9.219 -9.195 -22.406 1 93.94 229 GLY A N 1
ATOM 1857 C CA . GLY A 1 229 ? 10.344 -9.953 -22.922 1 93.94 229 GLY A CA 1
ATOM 1858 C C . GLY A 1 229 ? 10.859 -10.992 -21.953 1 93.94 229 GLY A C 1
ATOM 1859 O O . GLY A 1 229 ? 10.086 -11.797 -21.422 1 93.94 229 GLY A O 1
ATOM 1860 N N . GLU A 1 230 ? 12.117 -10.969 -21.688 1 91.56 230 GLU A N 1
ATOM 1861 C CA . GLU A 1 230 ? 12.781 -12.023 -20.938 1 91.56 230 GLU A CA 1
ATOM 1862 C C . GLU A 1 230 ? 12.344 -12.016 -19.469 1 91.56 230 GLU A C 1
ATOM 1864 O O . GLU A 1 230 ? 12.375 -13.055 -18.797 1 91.56 230 GLU A O 1
ATOM 1869 N N . THR A 1 231 ? 11.852 -10.883 -19.031 1 92.38 231 THR A N 1
ATOM 1870 C CA . THR A 1 231 ? 11.438 -10.828 -17.625 1 92.38 231 THR A CA 1
ATOM 1871 C C . THR A 1 231 ? 10.188 -11.672 -17.406 1 92.38 231 THR A C 1
ATOM 1873 O O . THR A 1 231 ? 9.859 -12.008 -16.266 1 92.38 231 THR A O 1
ATOM 1876 N N . CYS A 1 232 ? 9.547 -12.109 -18.469 1 95.25 232 CYS A N 1
ATOM 1877 C CA . CYS A 1 232 ? 8.383 -12.984 -18.375 1 95.25 232 CYS A CA 1
ATOM 1878 C C . CYS A 1 232 ? 8.773 -14.359 -17.844 1 95.25 232 CYS A C 1
ATOM 1880 O O . CYS A 1 232 ? 7.91 -15.148 -17.469 1 95.25 232 CYS A O 1
ATOM 1882 N N . SER A 1 233 ? 10.102 -14.617 -17.797 1 94 233 SER A N 1
ATOM 1883 C CA . SER A 1 233 ? 10.578 -15.922 -17.344 1 94 233 SER A CA 1
ATOM 1884 C C . SER A 1 233 ? 10.648 -15.969 -15.812 1 94 233 SER A C 1
ATOM 1886 O O . SER A 1 233 ? 10.789 -17.047 -15.227 1 94 233 SER A O 1
ATOM 1888 N N . THR A 1 234 ? 10.508 -14.789 -15.18 1 91.69 234 THR A N 1
ATOM 1889 C CA . THR A 1 234 ? 10.602 -14.703 -13.727 1 91.69 234 THR A CA 1
ATOM 1890 C C . THR A 1 234 ? 9.211 -14.758 -13.102 1 91.69 234 THR A C 1
ATOM 1892 O O . THR A 1 234 ? 8.383 -13.875 -13.328 1 91.69 234 THR A O 1
ATOM 1895 N N . LEU A 1 235 ? 9.008 -15.734 -12.281 1 89.81 235 LEU A N 1
ATOM 1896 C CA . LEU A 1 235 ? 7.68 -16.016 -11.75 1 89.81 235 LEU A CA 1
ATOM 1897 C C . LEU A 1 235 ? 7.215 -14.898 -10.828 1 89.81 235 LEU A C 1
ATOM 1899 O O . LEU A 1 235 ? 6.043 -14.516 -10.852 1 89.81 235 LEU A O 1
ATOM 1903 N N . HIS A 1 236 ? 8.109 -14.352 -10.023 1 88.38 236 HIS A N 1
ATOM 1904 C CA . HIS A 1 236 ? 7.77 -13.273 -9.102 1 88.38 236 HIS A CA 1
ATOM 1905 C C . HIS A 1 236 ? 8.5 -11.984 -9.461 1 88.38 236 HIS A C 1
ATOM 1907 O O . HIS A 1 236 ? 9.18 -11.391 -8.617 1 88.38 236 HIS A O 1
ATOM 1913 N N . TRP A 1 237 ? 8.312 -11.562 -10.688 1 89.62 237 TRP A N 1
ATOM 1914 C CA . TRP A 1 237 ? 8.867 -10.305 -11.156 1 89.62 237 TRP A CA 1
ATOM 1915 C C . TRP A 1 237 ? 8.055 -9.117 -10.633 1 89.62 237 TRP A C 1
ATOM 1917 O O . TRP A 1 237 ? 7.102 -8.68 -11.281 1 89.62 237 TRP A O 1
ATOM 1927 N N . VAL A 1 238 ? 8.531 -8.539 -9.469 1 85.94 238 VAL A N 1
ATOM 1928 C CA . VAL A 1 238 ? 7.688 -7.516 -8.859 1 85.94 238 VAL A CA 1
ATOM 1929 C C . VAL A 1 238 ? 8.375 -6.156 -8.953 1 85.94 238 VAL A C 1
ATOM 1931 O O . VAL A 1 238 ? 7.809 -5.137 -8.547 1 85.94 238 VAL A O 1
ATOM 1934 N N . LYS A 1 239 ? 9.602 -6.039 -9.609 1 87.69 239 LYS A N 1
ATOM 1935 C CA . LYS A 1 239 ? 10.258 -4.742 -9.781 1 87.69 239 LYS A CA 1
ATOM 1936 C C . LYS A 1 239 ? 9.484 -3.857 -10.75 1 87.69 239 LYS A C 1
ATOM 1938 O O . LYS A 1 239 ? 9.305 -2.664 -10.5 1 87.69 239 LYS A O 1
ATOM 1943 N N . ASN A 1 240 ? 8.992 -4.426 -11.789 1 94 240 ASN A N 1
ATOM 1944 C CA . ASN A 1 240 ? 8.117 -3.799 -12.773 1 94 240 ASN A CA 1
ATOM 1945 C C . ASN A 1 240 ? 8.711 -2.49 -13.289 1 94 240 ASN A C 1
ATOM 1947 O O . ASN A 1 240 ? 8.008 -1.482 -13.391 1 94 240 ASN A O 1
ATOM 1951 N N . ASP A 1 241 ? 9.969 -2.465 -13.547 1 92 241 ASP A N 1
ATOM 1952 C CA . ASP A 1 241 ? 10.555 -1.184 -13.922 1 92 241 ASP A CA 1
ATOM 1953 C C . ASP A 1 241 ? 11.375 -1.311 -15.211 1 92 241 ASP A C 1
ATOM 1955 O O . ASP A 1 241 ? 12.047 -0.366 -15.617 1 92 241 ASP A O 1
ATOM 1959 N N . GLY A 1 242 ? 11.312 -2.436 -15.891 1 92.56 242 GLY A N 1
ATOM 1960 C CA . GLY A 1 242 ? 12.039 -2.619 -17.141 1 92.56 242 GLY A CA 1
ATOM 1961 C C . GLY A 1 242 ? 11.453 -1.815 -18.281 1 92.56 242 GLY A C 1
ATOM 1962 O O . GLY A 1 242 ? 10.266 -1.486 -18.281 1 92.56 242 GLY A O 1
ATOM 1963 N N . ASP A 1 243 ? 12.305 -1.526 -19.266 1 94.12 243 ASP A N 1
ATOM 1964 C CA . ASP A 1 243 ? 11.852 -0.841 -20.469 1 94.12 243 ASP A CA 1
ATOM 1965 C C . ASP A 1 243 ? 11.102 -1.796 -21.391 1 94.12 243 ASP A C 1
ATOM 1967 O O . ASP A 1 243 ? 11.461 -2.967 -21.516 1 94.12 243 ASP A O 1
ATOM 1971 N N . ILE A 1 244 ? 10.055 -1.271 -21.906 1 93.81 244 ILE A N 1
ATOM 1972 C CA . ILE A 1 244 ? 9.375 -1.982 -22.984 1 93.81 244 ILE A CA 1
ATOM 1973 C C . ILE A 1 244 ? 9.867 -1.463 -24.328 1 93.81 244 ILE A C 1
ATOM 1975 O O . ILE A 1 244 ? 9.453 -0.39 -24.781 1 93.81 244 ILE A O 1
ATOM 1979 N N . THR A 1 245 ? 10.766 -2.225 -24.938 1 89.38 245 THR A N 1
ATOM 1980 C CA . THR A 1 245 ? 11.328 -1.819 -26.219 1 89.38 245 THR A CA 1
ATOM 1981 C C . THR A 1 245 ? 10.586 -2.482 -27.375 1 89.38 245 THR A C 1
ATOM 1983 O O . THR A 1 245 ? 9.898 -3.488 -27.188 1 89.38 245 THR A O 1
ATOM 1986 N N . PRO A 1 246 ? 10.766 -1.906 -28.547 1 79.12 246 PRO A N 1
ATOM 1987 C CA . PRO A 1 246 ? 10.102 -2.5 -29.703 1 79.12 246 PRO A CA 1
ATOM 1988 C C . PRO A 1 246 ? 10.562 -3.928 -29.984 1 79.12 246 PRO A C 1
ATOM 1990 O O . PRO A 1 246 ? 9.828 -4.711 -30.594 1 79.12 246 PRO A O 1
ATOM 1993 N N . ASP A 1 247 ? 11.719 -4.223 -29.516 1 84.12 247 ASP A N 1
ATOM 1994 C CA . ASP A 1 247 ? 12.258 -5.551 -29.797 1 84.12 247 ASP A CA 1
ATOM 1995 C C . ASP A 1 247 ? 11.688 -6.59 -28.828 1 84.12 247 ASP A C 1
ATOM 1997 O O . ASP A 1 247 ? 11.789 -7.793 -29.078 1 84.12 247 ASP A O 1
ATOM 2001 N N . LYS A 1 248 ? 11.102 -6.016 -27.797 1 88.12 248 LYS A N 1
ATOM 2002 C CA . LYS A 1 248 ? 10.438 -6.953 -26.891 1 88.12 248 LYS A CA 1
ATOM 2003 C C . LYS A 1 248 ? 9.109 -7.438 -27.469 1 88.12 248 LYS A C 1
ATOM 2005 O O . LYS A 1 248 ? 8.32 -6.637 -27.984 1 88.12 248 LYS A O 1
ATOM 2010 N N . ARG A 1 249 ? 8.867 -8.633 -27.656 1 85.81 249 ARG A N 1
ATOM 2011 C CA . ARG A 1 249 ? 7.754 -9.203 -28.422 1 85.81 249 ARG A CA 1
ATOM 2012 C C . ARG A 1 249 ? 6.684 -9.758 -27.484 1 85.81 249 ARG A C 1
ATOM 2014 O O . ARG A 1 249 ? 5.578 -10.078 -27.922 1 85.81 249 ARG A O 1
ATOM 2021 N N . SER A 1 250 ? 6.945 -9.805 -26.219 1 93.62 250 SER A N 1
ATOM 2022 C CA . SER A 1 250 ? 6.012 -10.445 -25.297 1 93.62 250 SER A CA 1
ATOM 2023 C C . SER A 1 250 ? 5.773 -9.586 -24.062 1 93.62 250 SER A C 1
ATOM 2025 O O . SER A 1 250 ? 6.699 -8.953 -23.547 1 93.62 250 SER A O 1
ATOM 2027 N N . VAL A 1 251 ? 4.527 -9.547 -23.594 1 96.31 251 VAL A N 1
ATOM 2028 C CA . VAL A 1 251 ? 4.133 -8.938 -22.328 1 96.31 251 VAL A CA 1
ATOM 2029 C C . VAL A 1 251 ? 3.318 -9.93 -21.5 1 96.31 251 VAL A C 1
ATOM 2031 O O . VAL A 1 251 ? 2.541 -10.711 -22.062 1 96.31 251 VAL A O 1
ATOM 2034 N N . LEU A 1 252 ? 3.549 -9.992 -20.219 1 97.75 252 LEU A N 1
ATOM 2035 C CA . LEU A 1 252 ? 2.781 -10.789 -19.266 1 97.75 252 LEU A CA 1
ATOM 2036 C C . LEU A 1 252 ? 2.359 -9.938 -18.062 1 97.75 252 LEU A C 1
ATOM 2038 O O . LEU A 1 252 ? 3.189 -9.258 -17.453 1 97.75 252 LEU A O 1
ATOM 2042 N N . ILE A 1 253 ? 1.054 -9.891 -17.797 1 98.12 253 ILE A N 1
ATOM 2043 C CA . ILE A 1 253 ? 0.557 -9.227 -16.594 1 98.12 253 ILE A CA 1
ATOM 2044 C C . ILE A 1 253 ? -0.193 -10.227 -15.727 1 98.12 253 ILE A C 1
ATOM 2046 O O . ILE A 1 253 ? -1.041 -10.977 -16.219 1 98.12 253 ILE A O 1
ATOM 2050 N N . ASP A 1 254 ? 0.199 -10.344 -14.531 1 98.25 254 ASP A N 1
ATOM 2051 C CA . ASP A 1 254 ? -0.466 -11.094 -13.469 1 98.25 254 ASP A CA 1
ATOM 2052 C C . ASP A 1 254 ? -0.908 -10.172 -12.336 1 98.25 254 ASP A C 1
ATOM 2054 O O . ASP A 1 254 ? -0.093 -9.773 -11.5 1 98.25 254 ASP A O 1
ATOM 2058 N N . ALA A 1 255 ? -2.197 -9.852 -12.359 1 98.38 255 ALA A N 1
ATOM 2059 C CA . ALA A 1 255 ? -2.742 -8.867 -11.43 1 98.38 255 ALA A CA 1
ATOM 2060 C C . ALA A 1 255 ? -4.23 -9.109 -11.188 1 98.38 255 ALA A C 1
ATOM 2062 O O . ALA A 1 255 ? -4.934 -9.617 -12.062 1 98.38 255 ALA A O 1
ATOM 2063 N N . GLY A 1 256 ? -4.688 -8.773 -10.008 1 98.56 256 GLY A N 1
ATOM 2064 C CA . GLY A 1 256 ? -6.078 -8.938 -9.617 1 98.56 256 GLY A CA 1
ATOM 2065 C C . GLY A 1 256 ? -6.516 -7.949 -8.555 1 98.56 256 GLY A C 1
ATOM 2066 O O . GLY A 1 256 ? -5.781 -7.695 -7.594 1 98.56 256 GLY A O 1
ATOM 2067 N N . ALA A 1 257 ? -7.742 -7.41 -8.695 1 98.06 257 ALA A N 1
ATOM 2068 C CA . ALA A 1 257 ? -8.336 -6.5 -7.719 1 98.06 257 ALA A CA 1
ATOM 2069 C C . ALA A 1 257 ? -8.945 -7.27 -6.555 1 98.06 257 ALA A C 1
ATOM 2071 O O . ALA A 1 257 ? -9.305 -8.445 -6.691 1 98.06 257 ALA A O 1
ATOM 2072 N N . GLU A 1 258 ? -8.984 -6.684 -5.477 1 97.88 258 GLU A N 1
ATOM 2073 C CA . GLU A 1 258 ? -9.695 -7.148 -4.289 1 97.88 258 GLU A CA 1
ATOM 2074 C C . GLU A 1 258 ? -10.945 -6.309 -4.027 1 97.88 258 GLU A C 1
ATOM 2076 O O . GLU A 1 258 ? -10.922 -5.09 -4.191 1 97.88 258 GLU A O 1
ATOM 2081 N N . TRP A 1 259 ? -12.031 -6.973 -3.693 1 97.44 259 TRP A N 1
ATOM 2082 C CA . TRP A 1 259 ? -13.234 -6.258 -3.268 1 97.44 259 TRP A CA 1
ATOM 2083 C C . TRP A 1 259 ? -13.703 -6.75 -1.901 1 97.44 259 TRP A C 1
ATOM 2085 O O . TRP A 1 259 ? -14.078 -7.914 -1.749 1 97.44 259 TRP A O 1
ATOM 2095 N N . GLU A 1 260 ? -13.672 -5.859 -0.882 1 95.88 260 GLU A N 1
ATOM 2096 C CA . GLU A 1 260 ? -14.086 -6.191 0.479 1 95.88 260 GLU A CA 1
ATOM 2097 C C . GLU A 1 260 ? -13.453 -7.496 0.947 1 95.88 260 GLU A C 1
ATOM 2099 O O . GLU A 1 260 ? -14.148 -8.43 1.344 1 95.88 260 GLU A O 1
ATOM 2104 N N . CYS A 1 261 ? -12.164 -7.629 0.793 1 97.31 261 CYS A N 1
ATOM 2105 C CA . CYS A 1 261 ? -11.312 -8.688 1.317 1 97.31 261 CYS A CA 1
ATOM 2106 C C . CYS A 1 261 ? -11.383 -9.93 0.433 1 97.31 261 CYS A C 1
ATOM 2108 O O . CYS A 1 261 ? -10.711 -10.93 0.705 1 97.31 261 CYS A O 1
ATOM 2110 N N . TYR A 1 262 ? -12.109 -9.914 -0.648 1 98.56 262 TYR A N 1
ATOM 2111 C CA . TYR A 1 262 ? -12.172 -11.07 -1.535 1 98.56 262 TYR A CA 1
ATOM 2112 C C . TYR A 1 262 ? -11.383 -10.82 -2.814 1 98.56 262 TYR A C 1
ATOM 2114 O O . TYR A 1 262 ? -11.523 -9.773 -3.447 1 98.56 262 TYR A O 1
ATOM 2122 N N . ALA A 1 263 ? -10.625 -11.797 -3.209 1 98.5 263 ALA A N 1
ATOM 2123 C CA . ALA A 1 263 ? -9.57 -11.625 -4.207 1 98.5 263 ALA A CA 1
ATOM 2124 C C . ALA A 1 263 ? -10.039 -12.102 -5.582 1 98.5 263 ALA A C 1
ATOM 2126 O O . ALA A 1 263 ? -10.977 -12.898 -5.684 1 98.5 263 ALA A O 1
ATOM 2127 N N . SER A 1 264 ? -9.43 -11.586 -6.598 1 98.69 264 SER A N 1
ATOM 2128 C CA . SER A 1 264 ? -9.352 -12.102 -7.961 1 98.69 264 SER A CA 1
ATOM 2129 C C . SER A 1 264 ? -7.902 -12.312 -8.391 1 98.69 264 SER A C 1
ATOM 2131 O O . SER A 1 264 ? -6.98 -11.797 -7.758 1 98.69 264 SER A O 1
ATOM 2133 N N . ASP A 1 265 ? -7.688 -13.148 -9.375 1 98.75 265 ASP A N 1
ATOM 2134 C CA . ASP A 1 265 ? -6.348 -13.5 -9.836 1 98.75 265 ASP A CA 1
ATOM 2135 C C . ASP A 1 265 ? -6.359 -13.891 -11.312 1 98.75 265 ASP A C 1
ATOM 2137 O O . ASP A 1 265 ? -6.848 -14.969 -11.672 1 98.75 265 ASP A O 1
ATOM 2141 N N . VAL A 1 266 ? -5.801 -12.977 -12.156 1 98.81 266 VAL A N 1
ATOM 2142 C CA . VAL A 1 266 ? -5.875 -13.172 -13.602 1 98.81 266 VAL A CA 1
ATOM 2143 C C . VAL A 1 266 ? -4.516 -12.891 -14.234 1 98.81 266 VAL A C 1
ATOM 2145 O O . VAL A 1 266 ? -3.826 -11.945 -13.836 1 98.81 266 VAL A O 1
ATOM 2148 N N . THR A 1 267 ? -4.066 -13.758 -15.117 1 98.69 267 THR A N 1
ATOM 2149 C CA . THR A 1 267 ? -2.861 -13.539 -15.914 1 98.69 267 THR A CA 1
ATOM 2150 C C . THR A 1 267 ? -3.188 -13.555 -17.406 1 98.69 267 THR A C 1
ATOM 2152 O O . THR A 1 267 ? -3.949 -14.406 -17.859 1 98.69 267 THR A O 1
ATOM 2155 N N . ARG A 1 268 ? -2.67 -12.602 -18.125 1 98.75 268 ARG A N 1
ATOM 2156 C CA . ARG A 1 268 ? -2.744 -12.562 -19.578 1 98.75 268 ARG A CA 1
ATOM 2157 C C . ARG A 1 268 ? -1.381 -12.25 -20.188 1 98.75 268 ARG A C 1
ATOM 2159 O O . ARG A 1 268 ? -0.561 -11.57 -19.578 1 98.75 268 ARG A O 1
ATOM 2166 N N . CYS A 1 269 ? -1.193 -12.789 -21.328 1 98.12 269 CYS A N 1
ATOM 2167 C CA . CYS A 1 269 ? -0.04 -12.516 -22.172 1 98.12 269 CYS A CA 1
ATOM 2168 C C . CYS A 1 269 ? -0.475 -11.93 -23.516 1 98.12 269 CYS A C 1
ATOM 2170 O O . CYS A 1 269 ? -1.508 -12.328 -24.062 1 98.12 269 CYS A O 1
ATOM 2172 N N . PHE A 1 270 ? 0.295 -11 -24.047 1 96.88 270 PHE A N 1
ATOM 2173 C CA . PHE A 1 270 ? -0.05 -10.391 -25.328 1 96.88 270 PHE A CA 1
ATOM 2174 C C . PHE A 1 270 ? 1.179 -9.773 -25.969 1 96.88 270 PHE A C 1
ATOM 2176 O O . PHE A 1 270 ? 2.174 -9.492 -25.297 1 96.88 270 PHE A O 1
ATOM 2183 N N . PRO A 1 271 ? 1.168 -9.703 -27.344 1 95.31 271 PRO A N 1
ATOM 2184 C CA . PRO A 1 271 ? 2.285 -9.047 -28.016 1 95.31 271 PRO A CA 1
ATOM 2185 C C . PRO A 1 271 ? 2.271 -7.527 -27.828 1 95.31 271 PRO A C 1
ATOM 2187 O O . PRO A 1 271 ? 1.203 -6.914 -27.812 1 95.31 271 PRO A O 1
ATOM 2190 N N . VAL A 1 272 ? 3.451 -6.895 -27.797 1 89.69 272 VAL A N 1
ATOM 2191 C CA . VAL A 1 272 ? 3.609 -5.473 -27.516 1 89.69 272 VAL A CA 1
ATOM 2192 C C . VAL A 1 272 ? 3.01 -4.652 -28.656 1 89.69 272 VAL A C 1
ATOM 2194 O O . VAL A 1 272 ? 2.451 -3.578 -28.438 1 89.69 272 VAL A O 1
ATOM 2197 N N . ASN A 1 273 ? 3.076 -5.195 -29.922 1 89.19 273 ASN A N 1
ATOM 2198 C CA . ASN A 1 273 ? 2.627 -4.43 -31.078 1 89.19 273 ASN A CA 1
ATOM 2199 C C . ASN A 1 273 ? 1.359 -5.023 -31.688 1 89.19 273 ASN A C 1
ATOM 2201 O O . ASN A 1 273 ? 0.968 -4.656 -32.781 1 89.19 273 ASN A O 1
ATOM 2205 N N . GLY A 1 274 ? 0.815 -6.027 -31.047 1 91.69 274 GLY A N 1
ATOM 2206 C CA . GLY A 1 274 ? -0.406 -6.648 -31.531 1 91.69 274 GLY A CA 1
ATOM 2207 C C . GLY A 1 274 ? -0.15 -7.789 -32.5 1 91.69 274 GLY A C 1
ATOM 2208 O O . GLY A 1 274 ? -1.065 -8.547 -32.844 1 91.69 274 GLY A O 1
ATOM 2209 N N . ASP A 1 275 ? 1.102 -7.949 -32.938 1 94.31 275 ASP A N 1
ATOM 2210 C CA . ASP A 1 275 ? 1.451 -9.062 -33.812 1 94.31 275 ASP A CA 1
ATOM 2211 C C . ASP A 1 275 ? 2.232 -10.133 -33.031 1 94.31 275 ASP A C 1
ATOM 2213 O O . ASP A 1 275 ? 3.359 -9.891 -32.594 1 94.31 275 ASP A O 1
ATOM 2217 N N . TRP A 1 276 ? 1.648 -11.289 -33.062 1 96.44 276 TRP A N 1
ATOM 2218 C CA . TRP A 1 276 ? 2.32 -12.406 -32.406 1 96.44 276 TRP A CA 1
ATOM 2219 C C . TRP A 1 276 ? 3.527 -12.867 -33.219 1 96.44 276 TRP A C 1
ATOM 2221 O O . TRP A 1 276 ? 3.441 -13.008 -34.438 1 96.44 276 TRP A O 1
ATOM 2231 N N . SER A 1 277 ? 4.672 -13.055 -32.531 1 96.06 277 SER A N 1
ATOM 2232 C CA . SER A 1 277 ? 5.738 -13.812 -33.188 1 96.06 277 SER A CA 1
ATOM 2233 C C . SER A 1 277 ? 5.414 -15.297 -33.219 1 96.06 277 SER A C 1
ATOM 2235 O O . SER A 1 277 ? 4.566 -15.773 -32.469 1 96.06 277 SER A O 1
ATOM 2237 N N . LYS A 1 278 ? 6.059 -16.031 -34.094 1 97.5 278 LYS A N 1
ATOM 2238 C CA . LYS A 1 278 ? 5.773 -17.453 -34.312 1 97.5 278 LYS A CA 1
ATOM 2239 C C . LYS A 1 278 ? 5.949 -18.234 -33 1 97.5 278 LYS A C 1
ATOM 2241 O O . LYS A 1 278 ? 5.023 -18.906 -32.562 1 97.5 278 LYS A O 1
ATOM 2246 N N . GLU A 1 279 ? 7.117 -18.047 -32.344 1 97.88 279 GLU A N 1
ATOM 2247 C CA . GLU A 1 279 ? 7.441 -18.828 -31.156 1 97.88 279 GLU A CA 1
ATOM 2248 C C . GLU A 1 279 ? 6.527 -18.453 -30 1 97.88 279 GLU A C 1
ATOM 2250 O O . GLU A 1 279 ? 6.082 -19.328 -29.25 1 97.88 279 GLU A O 1
ATOM 2255 N N . HIS A 1 280 ? 6.25 -17.141 -29.891 1 97.62 280 HIS A N 1
ATOM 2256 C CA . HIS A 1 280 ? 5.344 -16.703 -28.844 1 97.62 280 HIS A CA 1
ATOM 2257 C C . HIS A 1 280 ? 3.955 -17.297 -29.016 1 97.62 280 HIS A C 1
ATOM 2259 O O . HIS A 1 280 ? 3.359 -17.797 -28.062 1 97.62 280 HIS A O 1
ATOM 2265 N N . LEU A 1 281 ? 3.453 -17.281 -30.188 1 98.5 281 LEU A N 1
ATOM 2266 C CA . LEU A 1 281 ? 2.125 -17.812 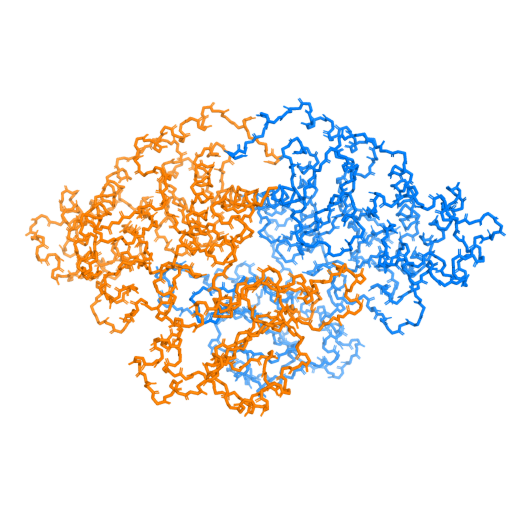-30.469 1 98.5 281 LEU A CA 1
ATOM 2267 C C . LEU A 1 281 ? 2.09 -19.328 -30.266 1 98.5 281 LEU A C 1
ATOM 2269 O O . LEU A 1 281 ? 1.102 -19.859 -29.75 1 98.5 281 LEU A O 1
ATOM 2273 N N . GLU A 1 282 ? 3.148 -20.016 -30.672 1 98.75 282 GLU A N 1
ATOM 2274 C CA . GLU A 1 282 ? 3.232 -21.453 -30.469 1 98.75 282 GLU A CA 1
ATOM 2275 C C . GLU A 1 282 ? 3.105 -21.828 -29 1 98.75 282 GLU A C 1
ATOM 2277 O O . GLU A 1 282 ? 2.324 -22.703 -28.641 1 98.75 282 GLU A O 1
ATOM 2282 N N . ILE A 1 283 ? 3.83 -21.109 -28.156 1 98.75 283 ILE A N 1
ATOM 2283 C CA . ILE A 1 283 ? 3.812 -21.406 -26.734 1 98.75 283 ILE A CA 1
ATOM 2284 C C . ILE A 1 283 ? 2.486 -20.953 -26.125 1 98.75 283 ILE A C 1
ATOM 2286 O O . ILE A 1 283 ? 1.928 -21.625 -25.266 1 98.75 283 ILE A O 1
ATOM 2290 N N . TYR A 1 284 ? 1.969 -19.812 -26.578 1 98.75 284 TYR A N 1
ATOM 2291 C CA . TYR A 1 284 ? 0.671 -19.344 -26.109 1 98.75 284 TYR A CA 1
ATOM 2292 C C . TYR A 1 284 ? -0.412 -20.391 -26.359 1 98.75 284 TYR A C 1
ATOM 2294 O O . TYR A 1 284 ? -1.172 -20.734 -25.453 1 98.75 284 TYR A O 1
ATOM 2302 N N . ASN A 1 285 ? -0.463 -20.891 -27.531 1 98.88 285 ASN A N 1
ATOM 2303 C CA . ASN A 1 285 ? -1.464 -21.891 -27.906 1 98.88 285 ASN A CA 1
ATOM 2304 C C . ASN A 1 285 ? -1.295 -23.172 -27.094 1 98.88 285 ASN A C 1
ATOM 2306 O O . ASN A 1 285 ? -2.281 -23.812 -26.734 1 98.88 285 ASN A O 1
ATOM 2310 N N . LEU A 1 286 ? -0.101 -23.531 -26.906 1 98.88 286 LEU A N 1
ATOM 2311 C CA . LEU A 1 286 ? 0.17 -24.719 -26.094 1 98.88 286 LEU A CA 1
ATOM 2312 C C . LEU A 1 286 ? -0.366 -24.547 -24.672 1 98.88 286 LEU A C 1
ATOM 2314 O O . LEU A 1 286 ? -1.042 -25.438 -24.156 1 98.88 286 LEU A O 1
ATOM 2318 N N . VAL A 1 287 ? -0.089 -23.391 -24.016 1 98.88 287 VAL A N 1
ATOM 2319 C CA . VAL A 1 287 ? -0.555 -23.109 -22.656 1 98.88 287 VAL A CA 1
ATOM 2320 C C . VAL A 1 287 ? -2.08 -23.047 -22.641 1 98.88 287 VAL A C 1
ATOM 2322 O O . VAL A 1 287 ? -2.721 -23.516 -21.703 1 98.88 287 VAL A O 1
ATOM 2325 N N . LEU A 1 288 ? -2.658 -22.438 -23.656 1 98.88 288 LEU A N 1
ATOM 2326 C CA . LEU A 1 288 ? -4.113 -22.391 -23.781 1 98.88 288 LEU A CA 1
ATOM 2327 C C . LEU A 1 288 ? -4.688 -23.812 -23.828 1 98.88 288 LEU A C 1
ATOM 2329 O O . LEU A 1 288 ? -5.715 -24.078 -23.219 1 98.88 288 LEU A O 1
ATOM 2333 N N . LYS A 1 289 ? -4.062 -24.719 -24.609 1 98.88 289 LYS A N 1
ATOM 2334 C CA . LYS A 1 289 ? -4.492 -26.109 -24.672 1 98.88 289 LYS A CA 1
ATOM 2335 C C . LYS A 1 289 ? -4.371 -26.797 -23.312 1 98.88 289 LYS A C 1
ATOM 2337 O O . LYS A 1 289 ? -5.25 -27.562 -22.922 1 98.88 289 LYS A O 1
ATOM 2342 N N . MET A 1 290 ? -3.264 -26.547 -22.594 1 98.88 290 MET A N 1
ATOM 2343 C CA . MET A 1 290 ? -3.096 -27.078 -21.234 1 98.88 290 MET A CA 1
ATOM 2344 C C . MET A 1 290 ? -4.266 -26.656 -20.344 1 98.88 290 MET A C 1
ATOM 2346 O O . MET A 1 290 ? -4.82 -27.484 -19.625 1 98.88 290 MET A O 1
ATOM 2350 N N . GLN A 1 291 ? -4.629 -25.359 -20.391 1 98.88 291 GLN A N 1
ATOM 2351 C CA . GLN A 1 291 ? -5.723 -24.859 -19.578 1 98.88 291 GLN A CA 1
ATOM 2352 C C . GLN A 1 291 ? -7.043 -25.516 -19.953 1 98.88 291 GLN A C 1
ATOM 2354 O O . GLN A 1 291 ? -7.824 -25.906 -19.078 1 98.88 291 GLN A O 1
ATOM 2359 N N . THR A 1 292 ? -7.293 -25.688 -21.266 1 98.75 292 THR A N 1
ATOM 2360 C CA . THR A 1 292 ? -8.531 -26.266 -21.781 1 98.75 292 THR A CA 1
ATOM 2361 C C . THR A 1 292 ? -8.695 -27.703 -21.297 1 98.75 292 THR A C 1
ATOM 2363 O O . THR A 1 292 ? -9.781 -28.109 -20.875 1 98.75 292 THR A O 1
ATOM 2366 N N . VAL A 1 293 ? -7.676 -28.484 -21.359 1 98.75 293 VAL A N 1
ATOM 2367 C CA . VAL A 1 293 ? -7.727 -29.875 -20.922 1 98.75 293 VAL A CA 1
ATOM 2368 C C . VAL A 1 293 ? -8.055 -29.953 -19.438 1 98.75 293 VAL A C 1
ATOM 2370 O O . VAL A 1 293 ? -8.812 -30.828 -19 1 98.75 293 VAL A O 1
ATOM 2373 N N . ALA A 1 294 ? -7.48 -29.047 -18.641 1 98.75 294 ALA A N 1
ATOM 2374 C CA . ALA A 1 294 ? -7.82 -28.984 -17.219 1 98.75 294 ALA A CA 1
ATOM 2375 C C . ALA A 1 294 ? -9.305 -28.688 -17.031 1 98.75 294 ALA A C 1
ATOM 2377 O O . ALA A 1 294 ? -9.961 -29.328 -16.203 1 98.75 294 ALA A O 1
ATOM 2378 N N . TYR A 1 295 ? -9.891 -27.75 -17.781 1 98.69 295 TYR A N 1
ATOM 2379 C CA . TYR A 1 295 ? -11.312 -27.438 -17.703 1 98.69 295 TYR A CA 1
ATOM 2380 C C . TYR A 1 295 ? -12.164 -28.641 -18.078 1 98.69 295 TYR A C 1
ATOM 2382 O O . TYR A 1 295 ? -13.203 -28.891 -17.469 1 98.69 295 TYR A O 1
ATOM 2390 N N . ASP A 1 296 ? -11.742 -29.375 -19.078 1 98.44 296 ASP A N 1
ATOM 2391 C CA . ASP A 1 296 ? -12.5 -30.516 -19.547 1 98.44 296 ASP A CA 1
ATOM 2392 C C . ASP A 1 296 ? -12.672 -31.562 -18.422 1 98.44 296 ASP A C 1
ATOM 2394 O O . ASP A 1 296 ? -13.664 -32.281 -18.406 1 98.44 296 ASP A O 1
ATOM 2398 N N . LEU A 1 297 ? -11.781 -31.578 -17.516 1 98.19 297 LEU A N 1
ATOM 2399 C CA . LEU A 1 297 ? -11.789 -32.562 -16.453 1 98.19 297 LEU A CA 1
ATOM 2400 C C . LEU A 1 297 ? -12.422 -32 -15.18 1 98.19 297 LEU A C 1
ATOM 2402 O O . LEU A 1 297 ? -12.75 -32.75 -14.258 1 98.19 297 LEU A O 1
ATOM 2406 N N . MET A 1 298 ? -12.664 -30.75 -15.094 1 98.5 298 MET A N 1
ATOM 2407 C CA . MET A 1 298 ? -12.992 -30.047 -13.859 1 98.5 298 MET A CA 1
ATOM 2408 C C . MET A 1 298 ? -14.461 -30.25 -13.484 1 98.5 298 MET A C 1
ATOM 2410 O O . MET A 1 298 ? -15.359 -29.781 -14.188 1 98.5 298 MET A O 1
ATOM 2414 N N . LYS A 1 299 ? -14.711 -30.891 -12.398 1 98.25 299 LYS A N 1
ATOM 2415 C CA . LYS A 1 299 ? -16.031 -31.125 -11.797 1 98.25 299 LYS A CA 1
ATOM 2416 C C . LYS A 1 299 ? -15.891 -31.672 -10.383 1 98.25 299 LYS A C 1
ATOM 2418 O O . LYS A 1 299 ? -14.82 -32.125 -9.984 1 98.25 299 LYS A O 1
ATOM 2423 N N . PRO A 1 300 ? -16.984 -31.594 -9.609 1 98.44 300 PRO A N 1
ATOM 2424 C CA . PRO A 1 300 ? -16.906 -32.125 -8.242 1 98.44 300 PRO A CA 1
ATOM 2425 C C . PRO A 1 300 ? -16.469 -33.594 -8.195 1 98.44 300 PRO A C 1
ATOM 2427 O O . PRO A 1 300 ? -16.906 -34.375 -9.031 1 98.44 300 PRO A O 1
ATOM 2430 N N . GLY A 1 301 ? -15.625 -33.906 -7.238 1 98.44 301 GLY A N 1
ATOM 2431 C CA . GLY A 1 301 ? -15.203 -35.281 -7.027 1 98.44 301 GLY A CA 1
ATOM 2432 C C . GLY A 1 301 ? -13.875 -35.594 -7.691 1 98.44 301 GLY A C 1
ATOM 2433 O O . GLY A 1 301 ? -13.25 -36.594 -7.363 1 98.44 301 GLY A O 1
ATOM 2434 N N . VAL A 1 302 ? -13.422 -34.812 -8.594 1 98.38 302 VAL A N 1
ATOM 2435 C CA . VAL A 1 302 ? -12.172 -35.031 -9.312 1 98.38 302 VAL A CA 1
ATOM 2436 C C . VAL A 1 302 ? -10.992 -34.594 -8.461 1 98.38 302 VAL A C 1
ATOM 2438 O O . VAL A 1 302 ? -11.078 -33.562 -7.781 1 98.38 302 VAL A O 1
ATOM 2441 N N . ASP A 1 303 ? -9.906 -35.375 -8.484 1 98.38 303 ASP A N 1
ATOM 2442 C CA . ASP A 1 303 ? -8.68 -34.969 -7.801 1 98.38 303 ASP A CA 1
ATOM 2443 C C . ASP A 1 303 ? -7.938 -33.906 -8.578 1 98.38 303 ASP A C 1
ATOM 2445 O O . ASP A 1 303 ? -7.645 -34.062 -9.766 1 98.38 303 ASP A O 1
ATOM 2449 N N . TRP A 1 304 ? -7.59 -32.844 -7.922 1 98.56 304 TRP A N 1
ATOM 2450 C CA . TRP A 1 304 ? -6.867 -31.734 -8.555 1 98.56 304 TRP A CA 1
ATOM 2451 C C . TRP A 1 304 ? -5.547 -32.219 -9.148 1 98.56 304 TRP A C 1
ATOM 2453 O O . TRP A 1 304 ? -5.121 -31.75 -10.203 1 98.56 304 TRP A O 1
ATOM 2463 N N . GLU A 1 305 ? -4.902 -33.188 -8.5 1 98.12 305 GLU A N 1
ATOM 2464 C CA . GLU A 1 305 ? -3.646 -33.75 -8.969 1 98.12 305 GLU A CA 1
ATOM 2465 C C . GLU A 1 305 ? -3.797 -34.344 -10.375 1 98.12 305 GLU A C 1
ATOM 2467 O O . GLU A 1 305 ? -2.893 -34.219 -11.203 1 98.12 305 GLU A O 1
ATOM 2472 N N . ASP A 1 306 ? -4.941 -34.906 -10.633 1 98.38 306 ASP A N 1
ATOM 2473 C CA . ASP A 1 306 ? -5.191 -35.5 -11.945 1 98.38 306 ASP A CA 1
ATOM 2474 C C . ASP A 1 306 ? -5.227 -34.406 -13.023 1 98.38 306 ASP A C 1
ATOM 2476 O O . ASP A 1 306 ? -4.723 -34.625 -14.133 1 98.38 306 ASP A O 1
ATOM 2480 N N . LEU A 1 307 ? -5.855 -33.344 -12.75 1 98.75 307 LEU A N 1
ATOM 2481 C CA . LEU A 1 307 ? -5.891 -32.219 -13.688 1 98.75 307 LEU A CA 1
ATOM 2482 C C . LEU A 1 307 ? -4.48 -31.703 -13.969 1 98.75 307 LEU A C 1
ATOM 2484 O O . LEU A 1 307 ? -4.121 -31.469 -15.125 1 98.75 307 LEU A O 1
ATOM 2488 N N . HIS A 1 308 ? -3.686 -31.562 -12.914 1 98.69 308 HIS A N 1
ATOM 2489 C CA . HIS A 1 308 ? -2.318 -31.078 -13.008 1 98.69 308 HIS A CA 1
ATOM 2490 C C . HIS A 1 308 ? -1.458 -31.984 -13.867 1 98.69 308 HIS A C 1
ATOM 2492 O O . HIS A 1 308 ? -0.733 -31.531 -14.75 1 98.69 308 HIS A O 1
ATOM 2498 N N . LEU A 1 309 ? -1.551 -33.25 -13.641 1 98.62 309 LEU A N 1
ATOM 2499 C CA . LEU A 1 309 ? -0.759 -34.219 -14.383 1 98.62 309 LEU A CA 1
ATOM 2500 C C . LEU A 1 309 ? -1.202 -34.281 -15.844 1 98.62 309 LEU A C 1
ATOM 2502 O O . LEU A 1 309 ? -0.377 -34.469 -16.734 1 98.62 309 LEU A O 1
ATOM 2506 N N . ALA A 1 310 ? -2.525 -34.125 -16.078 1 98.75 310 ALA A N 1
ATOM 2507 C CA . ALA A 1 310 ? -3.02 -34.062 -17.453 1 98.75 310 ALA A CA 1
ATOM 2508 C C . ALA A 1 310 ? -2.426 -32.875 -18.188 1 98.75 310 ALA A C 1
ATOM 2510 O O . ALA A 1 310 ? -2.082 -32.969 -19.359 1 98.75 310 ALA A O 1
ATOM 2511 N N . ALA A 1 311 ? -2.271 -31.75 -17.531 1 98.75 311 ALA A N 1
ATOM 2512 C CA . ALA A 1 311 ? -1.676 -30.547 -18.125 1 98.75 311 ALA A CA 1
ATOM 2513 C C . ALA A 1 311 ? -0.209 -30.781 -18.469 1 98.75 311 ALA A C 1
ATOM 2515 O O . ALA A 1 311 ? 0.264 -30.344 -19.516 1 98.75 311 ALA A O 1
ATOM 2516 N N . HIS A 1 312 ? 0.531 -31.484 -17.625 1 98.75 312 HIS A N 1
ATOM 2517 C CA . HIS A 1 312 ? 1.916 -31.828 -17.922 1 98.75 312 HIS A CA 1
ATOM 2518 C C . HIS A 1 312 ? 2.01 -32.688 -19.172 1 98.75 312 HIS A C 1
ATOM 2520 O O . HIS A 1 312 ? 2.92 -32.531 -19.984 1 98.75 312 HIS A O 1
ATOM 2526 N N . LYS A 1 313 ? 1.136 -33.656 -19.328 1 98.75 313 LYS A N 1
ATOM 2527 C CA . LYS A 1 313 ? 1.138 -34.5 -20.516 1 98.75 313 LYS A CA 1
ATOM 2528 C C . LYS A 1 313 ? 0.911 -33.688 -21.781 1 98.75 313 LYS A C 1
ATOM 2530 O O . LYS A 1 313 ? 1.568 -33.938 -22.797 1 98.75 313 LYS A O 1
ATOM 2535 N N . VAL A 1 314 ? -0.018 -32.75 -21.719 1 98.81 314 VAL A N 1
ATOM 2536 C CA . VAL A 1 314 ? -0.274 -31.875 -22.859 1 98.81 314 VAL A CA 1
ATOM 2537 C C . VAL A 1 314 ? 0.989 -31.094 -23.203 1 98.81 314 VAL A C 1
ATOM 2539 O O . VAL A 1 314 ? 1.332 -30.938 -24.375 1 98.81 314 VAL A O 1
ATOM 2542 N N . LEU A 1 315 ? 1.7 -30.547 -22.203 1 98.88 315 LEU A N 1
ATOM 2543 C CA . LEU A 1 315 ? 2.943 -29.828 -22.422 1 98.88 315 LEU A CA 1
ATOM 2544 C C . LEU A 1 315 ? 3.969 -30.703 -23.125 1 98.88 315 LEU A C 1
ATOM 2546 O O . LEU A 1 315 ? 4.605 -30.266 -24.094 1 98.88 315 LEU A O 1
ATOM 2550 N N . ILE A 1 316 ? 4.141 -31.938 -22.688 1 98.88 316 ILE A N 1
ATOM 2551 C CA . ILE A 1 316 ? 5.102 -32.875 -23.25 1 98.88 316 ILE A CA 1
ATOM 2552 C C . ILE A 1 316 ? 4.754 -33.156 -24.719 1 98.88 316 ILE A C 1
ATOM 2554 O O . ILE A 1 316 ? 5.625 -33.094 -25.594 1 98.88 316 ILE A O 1
ATOM 2558 N N . GLU A 1 317 ? 3.506 -33.406 -25 1 98.88 317 GLU A N 1
ATOM 2559 C CA . GLU A 1 317 ? 3.062 -33.656 -26.359 1 98.88 317 GLU A CA 1
ATOM 2560 C C . GLU A 1 317 ? 3.348 -32.438 -27.25 1 98.88 317 GLU A C 1
ATOM 2562 O O . GLU A 1 317 ? 3.83 -32.594 -28.375 1 98.88 317 GLU A O 1
ATOM 2567 N N . GLY A 1 318 ? 3.035 -31.281 -26.734 1 98.81 318 GLY A N 1
ATOM 2568 C CA . GLY A 1 318 ? 3.305 -30.062 -27.469 1 98.81 318 GLY A CA 1
ATOM 2569 C C . GLY A 1 318 ? 4.777 -29.844 -27.766 1 98.81 318 GLY A C 1
ATOM 2570 O O . GLY A 1 318 ? 5.152 -29.453 -28.859 1 98.81 318 GLY A O 1
ATOM 2571 N N . PHE A 1 319 ? 5.652 -30.094 -26.797 1 98.88 319 PHE A N 1
ATOM 2572 C CA . PHE A 1 319 ? 7.094 -29.938 -26.953 1 98.88 319 PHE A CA 1
ATOM 2573 C C . PHE A 1 319 ? 7.645 -30.922 -27.969 1 98.88 319 PHE A C 1
ATOM 2575 O O . PHE A 1 319 ? 8.586 -30.625 -28.703 1 98.88 319 PHE A O 1
ATOM 2582 N N . LEU A 1 320 ? 7.066 -32.156 -28 1 98.81 320 LEU A N 1
ATOM 2583 C CA . LEU A 1 320 ? 7.438 -33.125 -29.016 1 98.81 320 LEU A CA 1
ATOM 2584 C C . LEU A 1 320 ? 7.062 -32.594 -30.406 1 98.81 320 LEU A C 1
ATOM 2586 O O . LEU A 1 320 ? 7.867 -32.688 -31.344 1 98.81 320 LEU A O 1
ATOM 2590 N N . GLU A 1 321 ? 5.902 -32.062 -30.578 1 98.69 321 GLU A N 1
ATOM 2591 C CA . GLU A 1 321 ? 5.434 -31.516 -31.859 1 98.69 321 GLU A CA 1
ATOM 2592 C C . GLU A 1 321 ? 6.305 -30.359 -32.312 1 98.69 321 GLU A C 1
ATOM 2594 O O . GLU A 1 321 ? 6.602 -30.219 -33.5 1 98.69 321 GLU A O 1
ATOM 2599 N N . LEU A 1 322 ? 6.75 -29.5 -31.375 1 98.69 322 LEU A N 1
ATOM 2600 C CA . LEU A 1 322 ? 7.531 -28.312 -31.688 1 98.69 322 LEU A CA 1
ATOM 2601 C C . LEU A 1 322 ? 9 -28.656 -31.891 1 98.69 322 LEU A C 1
ATOM 2603 O O . LEU A 1 322 ? 9.773 -27.844 -32.406 1 98.69 322 LEU A O 1
ATOM 2607 N N . GLY A 1 323 ? 9.414 -29.797 -31.453 1 98.69 323 GLY A N 1
ATOM 2608 C CA . GLY A 1 323 ? 10.789 -30.266 -31.609 1 98.69 323 GLY A CA 1
ATOM 2609 C C . GLY A 1 323 ? 11.688 -29.859 -30.453 1 98.69 323 GLY A C 1
ATOM 2610 O O . GLY A 1 323 ? 12.914 -30 -30.531 1 98.69 323 GLY A O 1
ATOM 2611 N N . ILE A 1 324 ? 11.109 -29.312 -29.375 1 98.81 324 ILE A N 1
ATOM 2612 C CA . ILE A 1 324 ? 11.906 -28.953 -28.203 1 98.81 324 ILE A CA 1
ATOM 2613 C C . ILE A 1 324 ? 12.367 -30.219 -27.484 1 98.81 324 ILE A C 1
ATOM 2615 O O . ILE A 1 324 ? 13.539 -30.344 -27.109 1 98.81 324 ILE A O 1
ATOM 2619 N N . PHE A 1 325 ? 11.445 -31.188 -27.266 1 98.81 325 PHE A N 1
ATOM 2620 C CA . PHE A 1 325 ? 11.836 -32.531 -26.844 1 98.81 325 PHE A CA 1
ATOM 2621 C C . PHE A 1 325 ? 12.164 -33.406 -28.047 1 98.81 325 PHE A C 1
ATOM 2623 O O . PHE A 1 325 ? 11.516 -33.281 -29.094 1 98.81 325 PHE A O 1
ATOM 2630 N N . LYS A 1 326 ? 13.07 -34.281 -27.844 1 98.44 326 LYS A N 1
ATOM 2631 C CA . LYS A 1 326 ? 13.508 -35.156 -28.938 1 98.44 326 LYS A CA 1
ATOM 2632 C C . LYS A 1 326 ? 12.484 -36.219 -29.25 1 98.44 326 LYS A C 1
ATOM 2634 O O . LYS A 1 326 ? 11.977 -36.875 -28.328 1 98.44 326 LYS A O 1
ATOM 2639 N N . SER A 1 327 ? 12.273 -36.469 -30.484 1 97.75 327 SER A N 1
ATOM 2640 C CA . SER A 1 327 ? 11.211 -37.344 -30.953 1 97.75 327 SER A CA 1
ATOM 2641 C C . SER A 1 327 ? 11.562 -38.812 -30.688 1 97.75 327 SER A C 1
ATOM 2643 O O . SER A 1 327 ? 10.711 -39.688 -30.797 1 97.75 327 SER A O 1
ATOM 2645 N N . GLU A 1 328 ? 12.789 -39.094 -30.328 1 97.81 328 GLU A N 1
ATOM 2646 C CA . GLU A 1 328 ? 13.203 -40.469 -30.062 1 97.81 328 GLU A CA 1
ATOM 2647 C C . GLU A 1 328 ? 12.586 -40.969 -28.766 1 97.81 328 GLU A C 1
ATOM 2649 O O . GLU A 1 328 ? 12.57 -42.188 -28.516 1 97.81 328 GLU A O 1
ATOM 2654 N N . TYR A 1 329 ? 12.086 -40.094 -27.953 1 98.38 329 TYR A N 1
ATOM 2655 C CA . TYR A 1 329 ? 11.461 -40.469 -26.703 1 98.38 329 TYR A CA 1
ATOM 2656 C C . TYR A 1 329 ? 9.945 -40.375 -26.797 1 98.38 329 TYR A C 1
ATOM 2658 O O . TYR A 1 329 ? 9.406 -39.5 -27.469 1 98.38 329 TYR A O 1
ATOM 2666 N N . SER A 1 330 ? 9.242 -41.281 -26.016 1 98.31 330 SER A N 1
ATOM 2667 C CA . SER A 1 330 ? 7.785 -41.281 -25.984 1 98.31 330 SER A CA 1
ATOM 2668 C C . SER A 1 330 ? 7.258 -40.344 -24.906 1 98.31 330 SER A C 1
ATOM 2670 O O . SER A 1 330 ? 8.008 -39.906 -24.031 1 98.31 330 SER A O 1
ATOM 2672 N N . VAL A 1 331 ? 5.977 -40 -25.062 1 98.31 331 VAL A N 1
ATOM 2673 C CA . VAL A 1 331 ? 5.316 -39.188 -24.062 1 98.31 331 VAL A CA 1
ATOM 2674 C C . VAL A 1 331 ? 5.469 -39.812 -22.688 1 98.31 331 VAL A C 1
ATOM 2676 O O . VAL A 1 331 ? 5.781 -39.125 -21.703 1 98.31 331 VAL A O 1
ATOM 2679 N N . ASP A 1 332 ? 5.34 -41.094 -22.578 1 98.19 332 ASP A N 1
ATOM 2680 C CA . ASP A 1 332 ? 5.406 -41.812 -21.312 1 98.19 332 ASP A CA 1
ATOM 2681 C C . ASP A 1 332 ? 6.809 -41.75 -20.719 1 98.19 332 ASP A C 1
ATOM 2683 O O . ASP A 1 332 ? 6.973 -41.594 -19.516 1 98.19 332 ASP A O 1
ATOM 2687 N N . GLU A 1 333 ? 7.797 -41.906 -21.547 1 98.31 333 GLU A N 1
ATOM 2688 C CA . GLU A 1 333 ? 9.18 -41.844 -21.078 1 98.31 333 GLU A CA 1
ATOM 2689 C C . GLU A 1 333 ? 9.516 -40.469 -20.531 1 98.31 333 GLU A C 1
ATOM 2691 O O . GLU A 1 333 ? 10.133 -40.344 -19.469 1 98.31 333 GLU A O 1
ATOM 2696 N N . LEU A 1 334 ? 9.062 -39.5 -21.266 1 98.56 334 LEU A N 1
ATOM 2697 C CA . LEU A 1 334 ? 9.328 -38.125 -20.859 1 98.56 334 LEU A CA 1
ATOM 2698 C C . LEU A 1 334 ? 8.578 -37.781 -19.578 1 98.56 334 LEU A C 1
ATOM 2700 O O . LEU A 1 334 ? 9.102 -37.062 -18.719 1 98.56 334 LEU A O 1
ATOM 2704 N N . PHE A 1 335 ? 7.332 -38.281 -19.484 1 98.31 335 PHE A N 1
ATOM 2705 C CA . PHE A 1 335 ? 6.523 -38.062 -18.281 1 98.31 335 PHE A CA 1
ATOM 2706 C C . PHE A 1 335 ? 7.168 -38.719 -17.062 1 98.31 335 PHE A C 1
ATOM 2708 O O . PHE A 1 335 ? 7.285 -38.094 -16.016 1 98.31 335 PHE A O 1
ATOM 2715 N N . LYS A 1 336 ? 7.641 -39.969 -17.172 1 97.69 336 LYS A N 1
ATOM 2716 C CA . LYS A 1 336 ? 8.289 -40.688 -16.094 1 97.69 336 LYS A CA 1
ATOM 2717 C C . LYS A 1 336 ? 9.594 -40 -15.68 1 97.69 336 LYS A C 1
ATOM 2719 O O . LYS A 1 336 ? 9.961 -40.031 -14.5 1 97.69 336 LYS A O 1
ATOM 2724 N N . ALA A 1 337 ? 10.242 -39.438 -16.625 1 97.81 337 ALA A N 1
ATOM 2725 C CA . ALA A 1 337 ? 11.516 -38.75 -16.375 1 97.81 337 ALA A CA 1
ATOM 2726 C C . ALA A 1 337 ? 11.289 -37.375 -15.766 1 97.81 337 ALA A C 1
ATOM 2728 O O . ALA A 1 337 ? 12.242 -36.688 -15.391 1 97.81 337 ALA A O 1
ATOM 2729 N N . LYS A 1 338 ? 10.062 -36.875 -15.672 1 97.69 338 LYS A N 1
ATOM 2730 C CA . LYS A 1 338 ? 9.695 -35.562 -15.148 1 97.69 338 LYS A CA 1
ATOM 2731 C C . LYS A 1 338 ? 10.352 -34.469 -15.945 1 97.69 338 LYS A C 1
ATOM 2733 O O . LYS A 1 338 ? 10.773 -33.438 -15.375 1 97.69 338 LYS A O 1
ATOM 2738 N N . ALA A 1 339 ? 10.406 -34.625 -17.266 1 97.62 339 ALA A N 1
ATOM 2739 C CA . ALA A 1 339 ? 11.18 -33.75 -18.125 1 97.62 339 ALA A CA 1
ATOM 2740 C C . ALA A 1 339 ? 10.531 -32.375 -18.219 1 97.62 339 ALA A C 1
ATOM 2742 O O . ALA A 1 339 ? 11.203 -31.359 -18.484 1 97.62 339 ALA A O 1
ATOM 2743 N N . SER A 1 340 ? 9.203 -32.312 -17.922 1 97.94 340 SER A N 1
ATOM 2744 C CA . SER A 1 340 ? 8.477 -31.047 -18.078 1 97.94 340 SER A CA 1
ATOM 2745 C C . SER A 1 340 ? 8.531 -30.219 -16.812 1 97.94 340 SER A C 1
ATOM 2747 O O . SER A 1 340 ? 8.133 -29.047 -16.812 1 97.94 340 SER A O 1
ATOM 2749 N N . ALA A 1 341 ? 9.07 -30.656 -15.703 1 96.69 341 ALA A N 1
ATOM 2750 C CA . ALA A 1 341 ? 8.906 -30.094 -14.367 1 96.69 341 ALA A CA 1
ATOM 2751 C C . ALA A 1 341 ? 9.445 -28.656 -14.305 1 96.69 341 ALA A C 1
ATOM 2753 O O . ALA A 1 341 ? 8.781 -27.766 -13.766 1 96.69 341 ALA A O 1
ATOM 2754 N N . ARG A 1 342 ? 10.547 -28.359 -14.93 1 95.38 342 ARG A N 1
ATOM 2755 C CA . ARG A 1 342 ? 11.188 -27.047 -14.789 1 95.38 342 ARG A CA 1
ATOM 2756 C C . ARG A 1 342 ? 10.625 -26.062 -15.797 1 95.38 342 ARG A C 1
ATOM 2758 O O . ARG A 1 342 ? 10.844 -24.859 -15.672 1 95.38 342 ARG A O 1
ATOM 2765 N N . PHE A 1 343 ? 9.859 -26.531 -16.812 1 97.5 343 PHE A N 1
ATOM 2766 C CA . PHE A 1 343 ? 9.195 -25.656 -17.766 1 97.5 343 PHE A CA 1
ATOM 2767 C C . PHE A 1 343 ? 7.828 -25.219 -17.25 1 97.5 343 PHE A C 1
ATOM 2769 O O . PHE A 1 343 ? 7.238 -24.266 -17.766 1 97.5 343 PHE A O 1
ATOM 2776 N N . PHE A 1 344 ? 7.305 -25.953 -16.297 1 97.31 344 PHE A N 1
ATOM 2777 C CA . PHE A 1 344 ? 6.039 -25.703 -15.617 1 97.31 344 PHE A CA 1
ATOM 2778 C C . PHE A 1 344 ? 6.188 -25.891 -14.109 1 97.31 344 PHE A C 1
ATOM 2780 O O . PHE A 1 344 ? 5.598 -26.812 -13.539 1 97.31 344 PHE A O 1
ATOM 2787 N N . PRO A 1 345 ? 6.848 -24.891 -13.406 1 92.5 345 PRO A N 1
ATOM 2788 C CA . PRO A 1 345 ? 7.359 -25.141 -12.055 1 92.5 345 PRO A CA 1
ATOM 2789 C C . PRO A 1 345 ? 6.352 -24.781 -10.969 1 92.5 345 PRO A C 1
ATOM 2791 O O . PRO A 1 345 ? 6.574 -25.078 -9.789 1 92.5 345 PRO A O 1
ATOM 2794 N N . HIS A 1 346 ? 5.199 -24.031 -10.984 1 89.94 346 HIS A N 1
ATOM 2795 C CA . HIS A 1 346 ? 4.391 -23.438 -9.922 1 89.94 346 HIS A CA 1
ATOM 2796 C C . HIS A 1 346 ? 3.072 -24.188 -9.75 1 89.94 346 HIS A C 1
ATOM 2798 O O . HIS A 1 346 ? 2.18 -23.719 -9.031 1 89.94 346 HIS A O 1
ATOM 2804 N N . GLY A 1 347 ? 2.75 -25.297 -10.203 1 94.12 347 GLY A N 1
ATOM 2805 C CA . GLY A 1 347 ? 1.487 -26 -10.094 1 94.12 347 GLY A CA 1
ATOM 2806 C C . GLY A 1 347 ? 0.392 -25.406 -10.961 1 94.12 347 GLY A C 1
ATOM 2807 O O . GLY A 1 347 ? 0.526 -24.297 -11.461 1 94.12 347 GLY A O 1
ATOM 2808 N N . LEU A 1 348 ? -0.767 -26.094 -11.016 1 98.31 348 LEU A N 1
ATOM 2809 C CA . LEU A 1 348 ? -1.838 -25.75 -11.945 1 98.31 348 LEU A CA 1
ATOM 2810 C C . LEU A 1 348 ? -2.684 -24.594 -11.414 1 98.31 348 LEU A C 1
ATOM 2812 O O . LEU A 1 348 ? -3.332 -23.891 -12.188 1 98.31 348 LEU A O 1
ATOM 2816 N N . GLY A 1 349 ? -2.676 -24.422 -10.047 1 98.12 349 GLY A N 1
ATOM 2817 C CA . GLY A 1 349 ? -3.49 -23.359 -9.461 1 98.12 349 GLY A CA 1
ATOM 2818 C C . GLY A 1 349 ? -3.562 -23.453 -7.945 1 98.12 349 GLY A C 1
ATOM 2819 O O . GLY A 1 349 ? -2.717 -24.078 -7.312 1 98.12 349 GLY A O 1
ATOM 2820 N N . HIS A 1 350 ? -4.457 -22.641 -7.367 1 98.56 350 HIS A N 1
ATOM 2821 C CA . HIS A 1 350 ? -4.637 -22.562 -5.926 1 98.56 350 HIS A CA 1
ATOM 2822 C C . HIS A 1 350 ? -6.078 -22.203 -5.57 1 98.56 350 HIS A C 1
ATOM 2824 O O . HIS A 1 350 ? -6.836 -21.734 -6.426 1 98.56 350 HIS A O 1
ATOM 2830 N N . VAL A 1 351 ? -6.418 -22.516 -4.281 1 98.62 351 VAL A N 1
ATOM 2831 C CA . VAL A 1 351 ? -7.695 -22.047 -3.752 1 98.62 351 VAL A CA 1
ATOM 2832 C C . VAL A 1 351 ? -7.691 -20.516 -3.656 1 98.62 351 VAL A C 1
ATOM 2834 O O . VAL A 1 351 ? -6.684 -19.922 -3.271 1 98.62 351 VAL A O 1
ATOM 2837 N N . LEU A 1 352 ? -8.797 -19.922 -4.066 1 98.75 352 LEU A N 1
ATOM 2838 C CA . LEU A 1 352 ? -8.945 -18.469 -4.078 1 98.75 352 LEU A CA 1
ATOM 2839 C C . LEU A 1 352 ? -10.086 -18.031 -3.162 1 98.75 352 LEU A C 1
ATOM 2841 O O . LEU A 1 352 ? -11.133 -18.672 -3.117 1 98.75 352 LEU A O 1
ATOM 2845 N N . GLY A 1 353 ? -9.93 -17 -2.381 1 98.5 353 GLY A N 1
ATOM 2846 C CA . GLY A 1 353 ? -10.93 -16.438 -1.486 1 98.5 353 GLY A CA 1
ATOM 2847 C C . GLY A 1 353 ? -10.516 -15.102 -0.891 1 98.5 353 GLY A C 1
ATOM 2848 O O . GLY A 1 353 ? -10.273 -14.133 -1.621 1 98.5 353 GLY A O 1
ATOM 2849 N N . MET A 1 354 ? -10.328 -15.086 0.444 1 98.31 354 MET A N 1
ATOM 2850 C CA . MET A 1 354 ? -9.953 -13.844 1.104 1 98.31 354 MET A CA 1
ATOM 2851 C C . MET A 1 354 ? -8.461 -13.57 0.946 1 98.31 354 MET A C 1
ATOM 2853 O O . MET A 1 354 ? -8.016 -12.43 1.083 1 98.31 354 MET A O 1
ATOM 2857 N N . ASP A 1 355 ? -7.746 -14.578 0.675 1 97.94 355 ASP A N 1
ATOM 2858 C CA . ASP A 1 355 ? -6.355 -14.484 0.245 1 97.94 355 ASP A CA 1
ATOM 2859 C C . ASP A 1 355 ? -6.18 -15.008 -1.177 1 97.94 355 ASP A C 1
ATOM 2861 O O . ASP A 1 355 ? -6.988 -15.805 -1.652 1 97.94 355 ASP A O 1
ATOM 2865 N N . THR A 1 356 ? -5.137 -14.469 -1.873 1 97.81 356 THR A N 1
ATOM 2866 C CA . THR A 1 356 ? -4.836 -15 -3.199 1 97.81 356 THR A CA 1
ATOM 2867 C C . THR A 1 356 ? -4.602 -16.5 -3.139 1 97.81 356 THR A C 1
ATOM 2869 O O . THR A 1 356 ? -5.273 -17.266 -3.836 1 97.81 356 THR A O 1
ATOM 2872 N N . HIS A 1 357 ? -3.646 -16.875 -2.322 1 97.56 357 HIS A N 1
ATOM 2873 C CA . HIS A 1 357 ? -3.508 -18.281 -1.972 1 97.56 357 HIS A CA 1
ATOM 2874 C C . HIS A 1 357 ? -4.254 -18.594 -0.682 1 97.56 357 HIS A C 1
ATOM 2876 O O . HIS A 1 357 ? -3.662 -18.594 0.401 1 97.56 357 HIS A O 1
ATOM 2882 N N . ASP A 1 358 ? -5.5 -18.891 -0.836 1 98.12 358 ASP A N 1
ATOM 2883 C CA . ASP A 1 358 ? -6.367 -19.031 0.327 1 98.12 358 ASP A CA 1
ATOM 2884 C C . ASP A 1 358 ? -6.098 -20.344 1.054 1 98.12 358 ASP A C 1
ATOM 2886 O O . ASP A 1 358 ? -5.215 -21.109 0.659 1 98.12 358 ASP A O 1
ATOM 2890 N N . VAL A 1 359 ? -6.848 -20.672 2.115 1 97.69 359 VAL A N 1
ATOM 2891 C CA . VAL A 1 359 ? -6.547 -21.75 3.059 1 97.69 359 VAL A CA 1
ATOM 2892 C C . VAL A 1 359 ? -7.266 -23.016 2.637 1 97.69 359 VAL A C 1
ATOM 2894 O O . VAL A 1 359 ? -8.148 -22.984 1.775 1 97.69 359 VAL A O 1
ATOM 2897 N N . ALA A 1 360 ? -6.824 -24.141 3.178 1 97.94 360 ALA A N 1
ATOM 2898 C CA . ALA A 1 360 ? -7.477 -25.438 3.098 1 97.94 360 ALA A CA 1
ATOM 2899 C C . ALA A 1 360 ? -7.184 -26.125 1.762 1 97.94 360 ALA A C 1
ATOM 2901 O O . ALA A 1 360 ? -7.961 -26.953 1.3 1 97.94 360 ALA A O 1
ATOM 2902 N N . GLY A 1 361 ? -6.105 -25.766 1.073 1 97.5 361 GLY A N 1
ATOM 2903 C CA . GLY A 1 361 ? -5.699 -26.438 -0.149 1 97.5 361 GLY A CA 1
ATOM 2904 C C . GLY A 1 361 ? -4.965 -27.734 0.106 1 97.5 361 GLY A C 1
ATOM 2905 O O . GLY A 1 361 ? -4.852 -28.578 -0.788 1 97.5 361 GLY A O 1
ATOM 2906 N N . ASN A 1 362 ? -4.43 -27.859 1.327 1 97.38 362 ASN A N 1
ATOM 2907 C CA . ASN A 1 362 ? -3.738 -29.047 1.804 1 97.38 362 ASN A CA 1
ATOM 2908 C C . ASN A 1 362 ? -2.461 -29.312 1.01 1 97.38 362 ASN A C 1
ATOM 2910 O O . ASN A 1 362 ? -2.195 -30.453 0.611 1 97.38 362 ASN A O 1
ATOM 2914 N N . ALA A 1 363 ? -1.715 -28.297 0.708 1 96 363 ALA A N 1
ATOM 2915 C CA . ALA A 1 363 ? -0.441 -28.422 0.007 1 96 363 ALA A CA 1
ATOM 2916 C C . ALA A 1 363 ? 0.528 -29.312 0.792 1 96 363 ALA A C 1
ATOM 2918 O O . ALA A 1 363 ? 0.514 -29.312 2.025 1 96 363 ALA A O 1
ATOM 2919 N N . ASN A 1 364 ? 1.358 -30.125 0.148 1 96.12 364 ASN A N 1
ATOM 2920 C CA . ASN A 1 364 ? 2.434 -30.938 0.714 1 96.12 364 ASN A CA 1
ATOM 2921 C C . ASN A 1 364 ? 3.779 -30.594 0.08 1 96.12 364 ASN A C 1
ATOM 2923 O O . ASN A 1 364 ? 4.262 -31.328 -0.784 1 96.12 364 ASN A O 1
ATOM 2927 N N . TYR A 1 365 ? 4.465 -29.688 0.657 1 91.81 365 TYR A N 1
ATOM 2928 C CA . TYR A 1 365 ? 5.684 -29.156 0.05 1 91.81 365 TYR A CA 1
ATOM 2929 C C . TYR A 1 365 ? 6.852 -30.109 0.276 1 91.81 365 TYR A C 1
ATOM 2931 O O . TYR A 1 365 ? 7.906 -29.969 -0.346 1 91.81 365 TYR A O 1
ATOM 2939 N N . SER A 1 366 ? 6.648 -31.141 1.056 1 95.25 366 SER A N 1
ATOM 2940 C CA . SER A 1 366 ? 7.691 -32.125 1.313 1 95.25 366 SER A CA 1
ATOM 2941 C C . SER A 1 366 ? 7.613 -33.281 0.324 1 95.25 366 SER A C 1
ATOM 2943 O O . SER A 1 366 ? 8.438 -34.188 0.369 1 95.25 366 SER A O 1
ATOM 2945 N N . ASP A 1 367 ? 6.637 -33.188 -0.518 1 96.06 367 ASP A N 1
ATOM 2946 C CA . ASP A 1 367 ? 6.547 -34.25 -1.537 1 96.06 367 ASP A CA 1
ATOM 2947 C C . ASP A 1 367 ? 7.836 -34.312 -2.354 1 96.06 367 ASP A C 1
ATOM 2949 O O . ASP A 1 367 ? 8.305 -33.312 -2.889 1 96.06 367 ASP A O 1
ATOM 2953 N N . PRO A 1 368 ? 8.43 -35.438 -2.432 1 95.81 368 PRO A N 1
ATOM 2954 C CA . PRO A 1 368 ? 9.695 -35.562 -3.158 1 95.81 368 PRO A CA 1
ATOM 2955 C C . PRO A 1 368 ? 9.516 -35.5 -4.672 1 95.81 368 PRO A C 1
ATOM 2957 O O . PRO A 1 368 ? 10.5 -35.375 -5.41 1 95.81 368 PRO A O 1
ATOM 2960 N N . ASP A 1 369 ? 8.336 -35.688 -5.191 1 96.62 369 ASP A N 1
ATOM 2961 C CA . ASP A 1 369 ? 8.055 -35.625 -6.621 1 96.62 369 ASP A CA 1
ATOM 2962 C C . ASP A 1 369 ? 8.117 -34.188 -7.129 1 96.62 369 ASP A C 1
ATOM 2964 O O . ASP A 1 369 ? 7.297 -33.344 -6.742 1 96.62 369 ASP A O 1
ATOM 2968 N N . PRO A 1 370 ? 9.031 -33.875 -8.086 1 94.69 370 PRO A N 1
ATOM 2969 C CA . PRO A 1 370 ? 9.188 -32.469 -8.555 1 94.69 370 PRO A CA 1
ATOM 2970 C C . PRO A 1 370 ? 7.969 -31.984 -9.328 1 94.69 370 PRO A C 1
ATOM 2972 O O . PRO A 1 370 ? 7.82 -30.781 -9.539 1 94.69 370 PRO A O 1
ATOM 2975 N N . LEU A 1 371 ? 7.066 -32.875 -9.773 1 96.81 371 LEU A N 1
ATOM 2976 C CA . LEU A 1 371 ? 5.844 -32.469 -10.453 1 96.81 371 LEU A CA 1
ATOM 2977 C C . LEU A 1 371 ? 4.801 -32 -9.438 1 96.81 371 LEU A C 1
ATOM 2979 O O . LEU A 1 371 ? 3.857 -31.297 -9.797 1 96.81 371 LEU A O 1
ATOM 2983 N N . LEU A 1 372 ? 4.992 -32.469 -8.156 1 97.06 372 LEU A N 1
ATOM 2984 C CA . LEU A 1 372 ? 3.877 -32.281 -7.227 1 97.06 372 LEU A CA 1
ATOM 2985 C C . LEU A 1 372 ? 4.273 -31.406 -6.055 1 97.06 372 LEU A C 1
ATOM 2987 O O . LEU A 1 372 ? 3.408 -30.922 -5.32 1 97.06 372 LEU A O 1
ATOM 2991 N N . CYS A 1 373 ? 5.523 -31.125 -5.805 1 93.81 373 CYS A N 1
ATOM 2992 C CA . CYS A 1 373 ? 6.031 -30.5 -4.59 1 93.81 373 CYS A CA 1
ATOM 2993 C C . CYS A 1 373 ? 5.555 -29.062 -4.477 1 93.81 373 CYS A C 1
ATOM 2995 O O . CYS A 1 373 ? 5.551 -28.484 -3.385 1 93.81 373 CYS A O 1
ATOM 2997 N N . TYR A 1 374 ? 5.055 -28.453 -5.578 1 92.25 374 TYR A N 1
ATOM 2998 C CA . TYR A 1 374 ? 4.598 -27.062 -5.508 1 92.25 374 TYR A CA 1
ATOM 2999 C C . TYR A 1 374 ? 3.1 -26.969 -5.773 1 92.25 374 TYR A C 1
ATOM 3001 O O . TYR A 1 374 ? 2.564 -25.875 -5.957 1 92.25 374 TYR A O 1
ATOM 3009 N N . LEU A 1 375 ? 2.436 -28.109 -5.816 1 97.12 375 LEU A N 1
ATOM 3010 C CA . LEU A 1 375 ? 0.989 -28.125 -6.016 1 97.12 375 LEU A CA 1
ATOM 3011 C C . LEU A 1 375 ? 0.266 -27.625 -4.77 1 97.12 375 LEU A C 1
ATOM 3013 O O . LEU A 1 375 ? 0.462 -28.172 -3.676 1 97.12 375 LEU A O 1
ATOM 3017 N N . ARG A 1 376 ? -0.63 -26.672 -4.941 1 97.62 376 ARG A N 1
ATOM 3018 C CA . ARG A 1 376 ? -1.201 -25.984 -3.789 1 97.62 376 ARG A CA 1
ATOM 3019 C C . ARG A 1 376 ? -2.557 -26.578 -3.414 1 97.62 376 ARG A C 1
ATOM 3021 O O . ARG A 1 376 ? -3.076 -26.312 -2.328 1 97.62 376 ARG A O 1
ATOM 3028 N N . ILE A 1 377 ? -3.156 -27.375 -4.258 1 98.44 377 ILE A N 1
ATOM 3029 C CA . ILE A 1 377 ? -4.387 -28.109 -3.953 1 98.44 377 ILE A CA 1
ATOM 3030 C C . ILE A 1 377 ? -4.129 -29.609 -3.996 1 98.44 377 ILE A C 1
ATOM 3032 O O . ILE A 1 377 ? -3.773 -30.156 -5.043 1 98.44 377 ILE A O 1
ATOM 3036 N N . ARG A 1 378 ? -4.238 -30.203 -2.857 1 97.88 378 ARG A N 1
ATOM 3037 C CA . ARG A 1 378 ? -4.047 -31.641 -2.723 1 97.88 378 ARG A CA 1
ATOM 3038 C C . ARG A 1 378 ? -5.297 -32.312 -2.162 1 97.88 378 ARG A C 1
ATOM 3040 O O . ARG A 1 378 ? -5.246 -32.938 -1.113 1 97.88 378 ARG A O 1
ATOM 3047 N N . ARG A 1 379 ? -6.434 -32.188 -2.891 1 97.94 379 ARG A N 1
ATOM 3048 C CA . ARG A 1 379 ? -7.715 -32.75 -2.496 1 97.94 379 ARG A CA 1
ATOM 3049 C C . ARG A 1 379 ? -8.688 -32.781 -3.67 1 97.94 379 ARG A C 1
ATOM 3051 O O . ARG A 1 379 ? -8.414 -32.219 -4.727 1 97.94 379 ARG A O 1
ATOM 3058 N N . LYS A 1 380 ? -9.844 -33.406 -3.473 1 98.44 380 LYS A N 1
ATOM 3059 C CA . LYS A 1 380 ? -10.906 -33.469 -4.473 1 98.44 380 LYS A CA 1
ATOM 3060 C C . LYS A 1 380 ? -11.68 -32.156 -4.516 1 98.44 380 LYS A C 1
ATOM 3062 O O . LYS A 1 380 ? -11.875 -31.5 -3.482 1 98.44 380 LYS A O 1
ATOM 3067 N N . LEU A 1 381 ? -12.102 -31.797 -5.707 1 98.69 381 LEU A N 1
ATOM 3068 C CA . LEU A 1 381 ? -12.914 -30.609 -5.902 1 98.69 381 LEU A CA 1
ATOM 3069 C C . LEU A 1 381 ? -14.312 -30.797 -5.312 1 98.69 381 LEU A C 1
ATOM 3071 O O . LEU A 1 381 ? -14.883 -31.891 -5.398 1 98.69 381 LEU A O 1
ATOM 3075 N N . GLN A 1 382 ? -14.805 -29.766 -4.703 1 98.62 382 GLN A N 1
ATOM 3076 C CA . GLN A 1 382 ? -16.141 -29.75 -4.125 1 98.62 382 GLN A CA 1
ATOM 3077 C C . GLN A 1 382 ? -16.938 -28.547 -4.602 1 98.62 382 GLN A C 1
ATOM 3079 O O . GLN A 1 382 ? -16.375 -27.484 -4.859 1 98.62 382 GLN A O 1
ATOM 3084 N N . THR A 1 383 ? -18.312 -28.781 -4.672 1 98.62 383 THR A N 1
ATOM 3085 C CA . THR A 1 383 ? -19.203 -27.672 -5.016 1 98.62 383 THR A CA 1
ATOM 3086 C C . THR A 1 383 ? -18.984 -26.5 -4.062 1 98.62 383 THR A C 1
ATOM 3088 O O . THR A 1 383 ? -18.953 -26.688 -2.844 1 98.62 383 THR A O 1
ATOM 3091 N N . GLY A 1 384 ? -18.75 -25.312 -4.656 1 98.56 384 GLY A N 1
ATOM 3092 C CA . GLY A 1 384 ? -18.594 -24.094 -3.855 1 98.56 384 GLY A CA 1
ATOM 3093 C C . GLY A 1 384 ? -17.141 -23.672 -3.711 1 98.56 384 GLY A C 1
ATOM 3094 O O . GLY A 1 384 ? -16.859 -22.547 -3.271 1 98.56 384 GLY A O 1
ATOM 3095 N N . MET A 1 385 ? -16.188 -24.562 -4.109 1 98.81 385 MET A N 1
ATOM 3096 C CA . MET A 1 385 ? -14.781 -24.172 -4.156 1 98.81 385 MET A CA 1
ATOM 3097 C C . MET A 1 385 ? -14.539 -23.156 -5.273 1 98.81 385 MET A C 1
ATOM 3099 O O . MET A 1 385 ? -15.141 -23.25 -6.344 1 98.81 385 MET A O 1
ATOM 3103 N N . VAL A 1 386 ? -13.734 -22.188 -5.008 1 98.88 386 VAL A N 1
ATOM 3104 C CA . VAL A 1 386 ? -13.211 -21.312 -6.055 1 98.88 386 VAL A CA 1
ATOM 3105 C C . VAL A 1 386 ? -11.711 -21.547 -6.219 1 98.88 386 VAL A C 1
ATOM 3107 O O . VAL A 1 386 ? -10.953 -21.484 -5.246 1 98.88 386 VAL A O 1
ATOM 3110 N N . VAL A 1 387 ? -11.25 -21.844 -7.453 1 98.88 387 VAL A N 1
ATOM 3111 C CA . VAL A 1 387 ? -9.852 -22.156 -7.73 1 98.88 387 VAL A CA 1
ATOM 3112 C C . VAL A 1 387 ? -9.367 -21.344 -8.93 1 98.88 387 VAL A C 1
ATOM 3114 O O . VAL A 1 387 ? -10.172 -20.828 -9.703 1 98.88 387 VAL A O 1
ATOM 3117 N N . THR A 1 388 ? -8.07 -21.188 -9.023 1 98.81 388 THR A N 1
ATOM 3118 C CA . THR A 1 388 ? -7.477 -20.672 -10.25 1 98.81 388 THR A CA 1
ATOM 3119 C C . THR A 1 388 ? -7.02 -21.812 -11.148 1 98.81 388 THR A C 1
ATOM 3121 O O . THR A 1 388 ? -6.527 -22.828 -10.664 1 98.81 388 THR A O 1
ATOM 3124 N N . ASN A 1 389 ? -7.258 -21.719 -12.398 1 98.88 389 ASN A N 1
ATOM 3125 C CA . ASN A 1 389 ? -6.656 -22.531 -13.453 1 98.88 389 ASN A CA 1
ATOM 3126 C C . ASN A 1 389 ? -5.594 -21.75 -14.219 1 98.88 389 ASN A C 1
ATOM 3128 O O . ASN A 1 389 ? -5.918 -20.906 -15.062 1 98.88 389 ASN A O 1
ATOM 3132 N N . GLU A 1 390 ? -4.297 -22.047 -13.875 1 98.69 390 GLU A N 1
ATOM 3133 C CA . GLU A 1 390 ? -3.256 -21.125 -14.328 1 98.69 390 GLU A CA 1
ATOM 3134 C C . GLU A 1 390 ? -2.02 -21.891 -14.805 1 98.69 390 GLU A C 1
ATOM 3136 O O . GLU A 1 390 ? -0.907 -21.609 -14.344 1 98.69 390 GLU A O 1
ATOM 3141 N N . PRO A 1 391 ? -2.148 -22.719 -15.828 1 98.75 391 PRO A N 1
ATOM 3142 C CA . PRO A 1 391 ? -0.928 -23.328 -16.359 1 98.75 391 PRO A CA 1
ATOM 3143 C C . PRO A 1 391 ? 0.037 -22.312 -16.953 1 98.75 391 PRO A C 1
ATOM 3145 O O . PRO A 1 391 ? -0.362 -21.188 -17.25 1 98.75 391 PRO A O 1
ATOM 3148 N N . GLY A 1 392 ? 1.317 -22.734 -17.016 1 98.25 392 GLY A N 1
ATOM 3149 C CA . GLY A 1 392 ? 2.346 -21.891 -17.609 1 98.25 392 GLY A CA 1
ATOM 3150 C C . GLY A 1 392 ? 3.49 -22.688 -18.219 1 98.25 392 GLY A C 1
ATOM 3151 O O . GLY A 1 392 ? 3.572 -23.906 -18.031 1 98.25 392 GLY A O 1
ATOM 3152 N N . CYS A 1 393 ? 4.281 -22.047 -19.016 1 98.5 393 CYS A N 1
ATOM 3153 C CA . CYS A 1 393 ? 5.48 -22.578 -19.656 1 98.5 393 CYS A CA 1
ATOM 3154 C C . CYS A 1 393 ? 6.586 -21.531 -19.703 1 98.5 393 CYS A C 1
ATOM 3156 O O . CYS A 1 393 ? 6.391 -20.438 -20.234 1 98.5 393 CYS A O 1
ATOM 3158 N N . TYR A 1 394 ? 7.738 -21.906 -19.172 1 96.94 394 TYR A N 1
ATOM 3159 C CA . TYR A 1 394 ? 8.758 -20.891 -18.953 1 96.94 394 TYR A CA 1
ATOM 3160 C C . TYR A 1 394 ? 10.094 -21.328 -19.547 1 96.94 394 TYR A C 1
ATOM 3162 O O . TYR A 1 394 ? 10.453 -22.5 -19.5 1 96.94 394 TYR A O 1
ATOM 3170 N N . PHE A 1 395 ? 10.766 -20.359 -20.109 1 96.69 395 PHE A N 1
ATOM 3171 C CA . PHE A 1 395 ? 12.133 -20.484 -20.594 1 96.69 395 PHE A CA 1
ATOM 3172 C C . PHE A 1 395 ? 13.078 -19.578 -19.812 1 96.69 395 PHE A C 1
ATOM 3174 O O . PHE A 1 395 ? 13.383 -18.469 -20.234 1 96.69 395 PHE A O 1
ATOM 3181 N N . SER A 1 396 ? 13.492 -20.078 -18.688 1 93 396 SER A N 1
ATOM 3182 C CA . SER A 1 396 ? 14.328 -19.344 -17.75 1 93 396 SER A CA 1
ATOM 3183 C C . SER A 1 396 ? 15.703 -19.984 -17.625 1 93 396 SER A C 1
ATOM 3185 O O . SER A 1 396 ? 15.82 -21.156 -17.266 1 93 396 SER A O 1
ATOM 3187 N N . PRO A 1 397 ? 16.734 -19.188 -17.828 1 89.12 397 PRO A N 1
ATOM 3188 C CA . PRO A 1 397 ? 18.062 -19.75 -17.641 1 89.12 397 PRO A CA 1
ATOM 3189 C C . PRO A 1 397 ? 18.297 -20.234 -16.219 1 89.12 397 PRO A C 1
ATOM 3191 O O . PRO A 1 397 ? 19.047 -21.203 -16 1 89.12 397 PRO A O 1
ATOM 3194 N N . PHE A 1 398 ? 17.594 -19.703 -15.289 1 87.31 398 PHE A N 1
ATOM 3195 C CA . PHE A 1 398 ? 17.781 -20.078 -13.891 1 87.31 398 PHE A CA 1
ATOM 3196 C C . PHE A 1 398 ? 17.016 -21.344 -13.562 1 87.31 398 PHE A C 1
ATOM 3198 O O . PHE A 1 398 ? 17.547 -22.234 -12.883 1 87.31 398 PHE A O 1
ATOM 3205 N N . LEU A 1 399 ? 15.844 -21.453 -14.07 1 87.5 399 LEU A N 1
ATOM 3206 C CA . LEU A 1 399 ? 15.023 -22.625 -13.82 1 87.5 399 LEU A CA 1
ATOM 3207 C C . LEU A 1 399 ? 15.594 -23.844 -14.523 1 87.5 399 LEU A C 1
ATOM 3209 O O . LEU A 1 399 ? 15.484 -24.969 -14.023 1 87.5 399 LEU A O 1
ATOM 3213 N N . LEU A 1 400 ? 16.266 -23.609 -15.695 1 92.62 400 LEU A N 1
ATOM 3214 C CA . LEU A 1 400 ? 16.641 -24.734 -16.547 1 92.62 400 LEU A CA 1
ATOM 3215 C C . LEU A 1 400 ? 18.125 -25.062 -16.406 1 92.62 400 LEU A C 1
ATOM 3217 O O . LEU A 1 400 ? 18.609 -26.016 -17.016 1 92.62 400 LEU A O 1
ATOM 3221 N N . GLU A 1 401 ? 18.812 -24.328 -15.57 1 90.44 401 GLU A N 1
ATOM 3222 C CA . GLU A 1 401 ? 20.25 -24.5 -15.469 1 90.44 401 GLU A CA 1
ATOM 3223 C C . GLU A 1 401 ? 20.625 -25.922 -15.094 1 90.44 401 GLU A C 1
ATOM 3225 O O . GLU A 1 401 ? 21.438 -26.562 -15.766 1 90.44 401 GLU A O 1
ATOM 3230 N N . ASP A 1 402 ? 20.016 -26.453 -14.062 1 90.38 402 ASP A N 1
ATOM 3231 C CA . ASP A 1 402 ? 20.344 -27.797 -13.594 1 90.38 402 ASP A CA 1
ATOM 3232 C C . ASP A 1 402 ? 19.922 -28.859 -14.617 1 90.38 402 ASP A C 1
ATOM 3234 O O . ASP A 1 402 ? 20.609 -29.875 -14.789 1 90.38 402 ASP A O 1
ATOM 3238 N N . VAL A 1 403 ? 18.891 -28.625 -15.297 1 93.94 403 VAL A N 1
ATOM 3239 C CA . VAL A 1 403 ? 18.359 -29.547 -16.281 1 93.94 403 VAL A CA 1
ATOM 3240 C C . VAL A 1 403 ? 19.281 -29.609 -17.5 1 93.94 403 VAL A C 1
ATOM 3242 O O . VAL A 1 403 ? 19.578 -30.688 -18.031 1 93.94 403 VAL A O 1
ATOM 3245 N N . LEU A 1 404 ? 19.781 -28.484 -17.906 1 95.56 404 LEU A N 1
ATOM 3246 C CA . LEU A 1 404 ? 20.562 -28.391 -19.141 1 95.56 404 LEU A CA 1
ATOM 3247 C C . LEU A 1 404 ? 22 -28.828 -18.891 1 95.56 404 LEU A C 1
ATOM 3249 O O . LEU A 1 404 ? 22.688 -29.281 -19.812 1 95.56 404 LEU A O 1
ATOM 3253 N N . ASN A 1 405 ? 22.406 -28.766 -17.641 1 95.38 405 ASN A N 1
ATOM 3254 C CA . ASN A 1 405 ? 23.781 -29.125 -17.328 1 95.38 405 ASN A CA 1
ATOM 3255 C C . ASN A 1 405 ? 23.891 -30.562 -16.828 1 95.38 405 ASN A C 1
ATOM 3257 O O . ASN A 1 405 ? 24.984 -31.062 -16.562 1 95.38 405 ASN A O 1
ATOM 3261 N N . ASN A 1 406 ? 22.828 -31.281 -16.688 1 96.12 406 ASN A N 1
ATOM 3262 C CA . ASN A 1 406 ? 22.781 -32.688 -16.312 1 96.12 406 ASN A CA 1
ATOM 3263 C C . ASN A 1 406 ? 22.516 -33.594 -17.516 1 96.12 406 ASN A C 1
ATOM 3265 O O . ASN A 1 406 ? 21.406 -33.594 -18.062 1 96.12 406 ASN A O 1
ATOM 3269 N N . PRO A 1 407 ? 23.422 -34.438 -17.812 1 96.25 407 PRO A N 1
ATOM 3270 C CA . PRO A 1 407 ? 23.266 -35.281 -19 1 96.25 407 PRO A CA 1
ATOM 3271 C C . PRO A 1 407 ? 22.031 -36.188 -18.906 1 96.25 407 PRO A C 1
ATOM 3273 O O . PRO A 1 407 ? 21.406 -36.5 -19.938 1 96.25 407 PRO A O 1
ATOM 3276 N N . GLU A 1 408 ? 21.625 -36.5 -17.734 1 96.19 408 GLU A N 1
ATOM 3277 C CA . GLU A 1 408 ? 20.484 -37.375 -17.547 1 96.19 408 GLU A CA 1
ATOM 3278 C C . GLU A 1 408 ? 19.172 -36.688 -17.875 1 96.19 408 GLU A C 1
ATOM 3280 O O . GLU A 1 408 ? 18.172 -37.312 -18.219 1 96.19 408 GLU A O 1
ATOM 3285 N N . SER A 1 409 ? 19.203 -35.375 -17.875 1 96.25 409 SER A N 1
ATOM 3286 C CA . SER A 1 409 ? 17.984 -34.625 -18.172 1 96.25 409 SER A CA 1
ATOM 3287 C C . SER A 1 409 ? 18.109 -33.906 -19.516 1 96.25 409 SER A C 1
ATOM 3289 O O . SER A 1 409 ? 17.125 -33.812 -20.25 1 96.25 409 SER A O 1
ATOM 3291 N N . SER A 1 410 ? 19.281 -33.5 -19.859 1 97.25 410 SER A N 1
ATOM 3292 C CA . SER A 1 410 ? 19.484 -32.719 -21.078 1 97.25 410 SER A CA 1
ATOM 3293 C C . SER A 1 410 ? 19.328 -33.594 -22.328 1 97.25 410 SER A C 1
ATOM 3295 O O . SER A 1 410 ? 19.094 -33.062 -23.422 1 97.25 410 SER A O 1
ATOM 3297 N N . LYS A 1 411 ? 19.484 -34.906 -22.188 1 97.81 411 LYS A N 1
ATOM 3298 C CA . LYS A 1 411 ? 19.406 -35.812 -23.312 1 97.81 411 LYS A CA 1
ATOM 3299 C C . LYS A 1 411 ? 18.031 -35.75 -23.969 1 97.81 411 LYS A C 1
ATOM 3301 O O . LYS A 1 411 ? 17.875 -36.125 -25.141 1 97.81 411 LYS A O 1
ATOM 3306 N N . TYR A 1 412 ? 17.016 -35.344 -23.219 1 98.38 412 TYR A N 1
ATOM 3307 C CA . TYR A 1 412 ? 15.648 -35.312 -23.734 1 98.38 412 TYR A CA 1
ATOM 3308 C C . TYR A 1 412 ? 15.406 -34.062 -24.562 1 98.38 412 TYR A C 1
ATOM 3310 O O . TYR A 1 412 ? 14.414 -33.969 -25.281 1 98.38 412 TYR A O 1
ATOM 3318 N N . ILE A 1 413 ? 16.297 -33 -24.547 1 98.5 413 ILE A N 1
ATOM 3319 C CA . ILE A 1 413 ? 16.031 -31.656 -25.047 1 98.5 413 ILE A CA 1
ATOM 3320 C C . ILE A 1 413 ? 16.875 -31.391 -26.297 1 98.5 413 ILE A C 1
ATOM 3322 O O . ILE A 1 413 ? 18.062 -31.734 -26.328 1 98.5 413 ILE A O 1
ATOM 3326 N N . ASN A 1 414 ? 16.281 -30.891 -27.328 1 98.44 414 ASN A N 1
ATOM 3327 C CA . ASN A 1 414 ? 16.984 -30.344 -28.484 1 98.44 414 ASN A CA 1
ATOM 3328 C C . ASN A 1 414 ? 17.391 -28.891 -28.25 1 98.44 414 ASN A C 1
ATOM 3330 O O . ASN A 1 414 ? 16.594 -27.969 -28.453 1 98.44 414 ASN A O 1
ATOM 3334 N N . LYS A 1 415 ? 18.578 -28.688 -27.969 1 97.19 415 LYS A N 1
ATOM 3335 C CA . LYS A 1 415 ? 19.078 -27.375 -27.547 1 97.19 415 LYS A CA 1
ATOM 3336 C C . LYS A 1 415 ? 18.953 -26.359 -28.688 1 97.19 415 LYS A C 1
ATOM 3338 O O . LYS A 1 415 ? 18.656 -25.188 -28.453 1 97.19 415 LYS A O 1
ATOM 3343 N N . ASP A 1 416 ? 19.188 -26.766 -29.891 1 97.94 416 ASP A N 1
ATOM 3344 C CA . ASP A 1 416 ? 19.109 -25.859 -31.031 1 97.94 416 ASP A CA 1
ATOM 3345 C C . ASP A 1 416 ? 17.703 -25.297 -31.188 1 97.94 416 ASP A C 1
ATOM 3347 O O . ASP A 1 416 ? 17.531 -24.109 -31.5 1 97.94 416 ASP A O 1
ATOM 3351 N N . VAL A 1 417 ? 16.75 -26.125 -30.984 1 98.5 417 VAL A N 1
ATOM 3352 C CA . VAL A 1 417 ? 15.367 -25.672 -31.094 1 98.5 417 VAL A CA 1
ATOM 3353 C C . VAL A 1 417 ? 15.008 -24.828 -29.875 1 98.5 417 VAL A C 1
ATOM 3355 O O . VAL A 1 417 ? 14.398 -23.766 -30 1 98.5 417 VAL A O 1
ATOM 3358 N N . LEU A 1 418 ? 15.43 -25.297 -28.656 1 98.31 418 LEU A N 1
ATOM 3359 C CA . LEU A 1 418 ? 15.148 -24.578 -27.406 1 98.31 418 LEU A CA 1
ATOM 3360 C C . LEU A 1 418 ? 15.648 -23.141 -27.484 1 98.31 418 LEU A C 1
ATOM 3362 O O . LEU A 1 418 ? 14.992 -22.219 -26.984 1 98.31 418 LEU A O 1
ATOM 3366 N N . ASP A 1 419 ? 16.734 -22.875 -28.141 1 97.75 419 ASP A N 1
ATOM 3367 C CA . ASP A 1 419 ? 17.391 -21.578 -28.203 1 97.75 419 ASP A CA 1
ATOM 3368 C C . ASP A 1 419 ? 16.516 -20.547 -28.906 1 97.75 419 ASP A C 1
ATOM 3370 O O . ASP A 1 419 ? 16.703 -19.344 -28.719 1 97.75 419 ASP A O 1
ATOM 3374 N N . LYS A 1 420 ? 15.555 -20.984 -29.656 1 97.44 420 LYS A N 1
ATOM 3375 C CA . LYS A 1 420 ? 14.672 -20.078 -30.375 1 97.44 420 LYS A CA 1
ATOM 3376 C C . LYS A 1 420 ? 13.609 -19.484 -29.453 1 97.44 420 LYS A C 1
ATOM 3378 O O . LYS A 1 420 ? 12.914 -18.531 -29.828 1 97.44 420 LYS A O 1
ATOM 3383 N N . TYR A 1 421 ? 13.461 -20.016 -28.234 1 97.56 421 TYR A N 1
ATOM 3384 C CA . TYR A 1 421 ? 12.297 -19.688 -27.422 1 97.56 421 TYR A CA 1
ATOM 3385 C C . TYR A 1 421 ? 12.688 -18.859 -26.203 1 97.56 421 TYR A C 1
ATOM 3387 O O . TYR A 1 421 ? 11.82 -18.375 -25.469 1 97.56 421 TYR A O 1
ATOM 3395 N N . TRP A 1 422 ? 14.008 -18.516 -26.047 1 96.06 422 TRP A N 1
ATOM 3396 C CA . TRP A 1 422 ? 14.477 -17.828 -24.859 1 96.06 422 TRP A CA 1
ATOM 3397 C C . TRP A 1 422 ? 13.844 -16.438 -24.75 1 96.06 422 TRP A C 1
ATOM 3399 O O . TRP A 1 422 ? 13.469 -16 -23.656 1 96.06 422 TRP A O 1
ATOM 3409 N N . TYR A 1 423 ? 13.602 -15.742 -25.797 1 94.25 423 TYR A N 1
ATOM 3410 C CA . TYR A 1 423 ? 13.109 -14.367 -25.781 1 94.25 423 TYR A CA 1
ATOM 3411 C C . TYR A 1 423 ? 11.641 -14.32 -25.391 1 94.25 423 TYR A C 1
ATOM 3413 O O . TYR A 1 423 ? 11.133 -13.258 -25 1 94.25 423 TYR A O 1
ATOM 3421 N N . VAL A 1 424 ? 10.938 -15.5 -25.438 1 95.62 424 VAL A N 1
ATOM 3422 C CA . VAL A 1 424 ? 9.539 -15.562 -25.047 1 95.62 424 VAL A CA 1
ATOM 3423 C C . VAL A 1 424 ? 9.414 -15.359 -23.531 1 95.62 424 VAL A C 1
ATOM 3425 O O . VAL A 1 424 ? 8.438 -14.781 -23.047 1 95.62 424 VAL A O 1
ATOM 3428 N N . GLY A 1 425 ? 10.508 -15.852 -22.812 1 95.38 425 GLY A N 1
ATOM 3429 C CA . GLY A 1 425 ? 10.484 -15.805 -21.359 1 95.38 425 GLY A CA 1
ATOM 3430 C C . GLY A 1 425 ? 9.523 -16.797 -20.734 1 95.38 425 GLY A C 1
ATOM 3431 O O . GLY A 1 425 ? 9.891 -17.938 -20.453 1 95.38 425 GLY A O 1
ATOM 3432 N N . GLY A 1 426 ? 8.18 -16.359 -20.719 1 96.62 426 GLY A N 1
ATOM 3433 C CA . GLY A 1 426 ? 7.148 -17.219 -20.141 1 96.62 426 GLY A CA 1
ATOM 3434 C C . GLY A 1 426 ? 5.746 -16.812 -20.562 1 96.62 426 GLY A C 1
ATOM 3435 O O . GLY A 1 426 ? 5.496 -15.648 -20.875 1 96.62 426 GLY A O 1
ATOM 3436 N N . VAL A 1 427 ? 4.93 -17.828 -20.625 1 98.31 427 VAL A N 1
ATOM 3437 C CA . VAL A 1 427 ? 3.504 -17.625 -20.844 1 98.31 427 VAL A CA 1
ATOM 3438 C C . VAL A 1 427 ? 2.701 -18.25 -19.703 1 98.31 427 VAL A C 1
ATOM 3440 O O . VAL A 1 427 ? 3.021 -19.344 -19.234 1 98.31 427 VAL A O 1
ATOM 3443 N N . ARG A 1 428 ? 1.781 -17.531 -19.203 1 98.38 428 ARG A N 1
ATOM 3444 C CA . ARG A 1 428 ? 0.814 -17.984 -18.203 1 98.38 428 ARG A CA 1
ATOM 3445 C C . ARG A 1 428 ? -0.585 -17.484 -18.531 1 98.38 428 ARG A C 1
ATOM 3447 O O . ARG A 1 428 ? -0.754 -16.312 -18.922 1 98.38 428 ARG A O 1
ATOM 3454 N N . ILE A 1 429 ? -1.533 -18.297 -18.547 1 98.81 429 ILE A N 1
ATOM 3455 C CA . ILE A 1 429 ? -2.936 -17.922 -18.703 1 98.81 429 ILE A CA 1
ATOM 3456 C C . ILE A 1 429 ? -3.727 -18.375 -17.484 1 98.81 429 ILE A C 1
ATOM 3458 O O . ILE A 1 429 ? -3.75 -19.562 -17.141 1 98.81 429 ILE A O 1
ATOM 3462 N N . GLU A 1 430 ? -4.32 -17.391 -16.797 1 98.75 430 GLU A N 1
ATOM 3463 C CA . GLU A 1 430 ? -4.938 -17.688 -15.508 1 98.75 430 GLU A CA 1
ATOM 3464 C C . GLU A 1 430 ? -6.352 -17.125 -15.43 1 98.75 430 GLU A C 1
ATOM 3466 O O . GLU A 1 430 ? -6.578 -15.961 -15.758 1 98.75 430 GLU A O 1
ATOM 3471 N N . ASP A 1 431 ? -7.309 -17.984 -14.977 1 98.81 431 ASP A N 1
ATOM 3472 C CA . ASP A 1 431 ? -8.688 -17.609 -14.703 1 98.81 431 ASP A CA 1
ATOM 3473 C C . ASP A 1 431 ? -9.109 -18.047 -13.305 1 98.81 431 ASP A C 1
ATOM 3475 O O . ASP A 1 431 ? -8.484 -18.922 -12.711 1 98.81 431 ASP A O 1
ATOM 3479 N N . ASP A 1 432 ? -10.148 -17.375 -12.844 1 98.88 432 ASP A N 1
ATOM 3480 C CA . ASP A 1 432 ? -10.844 -17.781 -11.625 1 98.88 432 ASP A CA 1
ATOM 3481 C C . ASP A 1 432 ? -12.078 -18.609 -11.945 1 98.88 432 ASP A C 1
ATOM 3483 O O . ASP A 1 432 ? -12.922 -18.203 -12.742 1 98.88 432 ASP A O 1
ATOM 3487 N N . ALA A 1 433 ? -12.242 -19.766 -11.242 1 98.88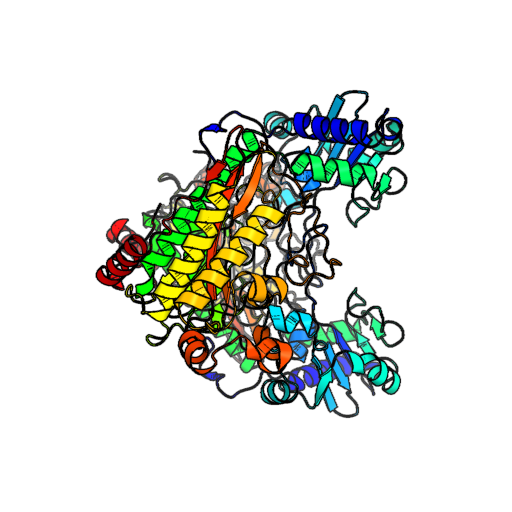 433 ALA A N 1
ATOM 3488 C CA . ALA A 1 433 ? -13.359 -20.656 -11.562 1 98.88 433 ALA A CA 1
ATOM 3489 C C . ALA A 1 433 ? -14.047 -21.156 -10.289 1 98.88 433 ALA A C 1
ATOM 3491 O O . ALA A 1 433 ? -13.383 -21.531 -9.32 1 98.88 433 ALA A O 1
ATOM 3492 N N . LEU A 1 434 ? -15.367 -21.125 -10.312 1 98.88 434 LEU A N 1
ATOM 3493 C CA . LEU A 1 434 ? -16.219 -21.703 -9.281 1 98.88 434 LEU A CA 1
ATOM 3494 C C . LEU A 1 434 ? -16.609 -23.141 -9.641 1 98.88 434 LEU A C 1
ATOM 3496 O O . LEU A 1 434 ? -17.094 -23.391 -10.742 1 98.88 434 LEU A O 1
ATOM 3500 N N . ILE A 1 435 ? -16.391 -24.094 -8.727 1 98.88 435 ILE A N 1
ATOM 3501 C CA . ILE A 1 435 ? -16.891 -25.453 -8.93 1 98.88 435 ILE A CA 1
ATOM 3502 C C . ILE A 1 435 ? -18.391 -25.5 -8.641 1 98.88 435 ILE A C 1
ATOM 3504 O O . ILE A 1 435 ? -18.828 -25.156 -7.535 1 98.88 435 ILE A O 1
ATOM 3508 N N . THR A 1 436 ? -19.141 -25.875 -9.625 1 98.44 436 THR A N 1
ATOM 3509 C CA . THR A 1 436 ? -20.578 -26 -9.484 1 98.44 436 THR A CA 1
ATOM 3510 C C . THR A 1 436 ? -20.984 -27.453 -9.273 1 98.44 436 THR A C 1
ATOM 3512 O O . THR A 1 436 ? -20.141 -28.328 -9.109 1 98.44 436 THR A O 1
ATOM 3515 N N . GLN A 1 437 ? -22.25 -27.719 -9.25 1 97.69 437 GLN A N 1
ATOM 3516 C CA . GLN A 1 437 ? -22.766 -29.047 -8.938 1 97.69 437 GLN A CA 1
ATOM 3517 C C . GLN A 1 437 ? -22.375 -30.062 -10.016 1 97.69 437 GLN A C 1
ATOM 3519 O O . GLN A 1 437 ? -22.172 -31.234 -9.727 1 97.69 437 GLN A O 1
ATOM 3524 N N . ASP A 1 438 ? -22.266 -29.547 -11.219 1 95.75 438 ASP A N 1
ATOM 3525 C CA . ASP A 1 438 ? -22.031 -30.5 -12.297 1 95.75 438 ASP A CA 1
ATOM 3526 C C . ASP A 1 438 ? -20.859 -30.078 -13.164 1 95.75 438 ASP A C 1
ATOM 3528 O O . ASP A 1 438 ? -20.641 -30.609 -14.258 1 95.75 438 ASP A O 1
ATOM 3532 N N . GLY A 1 439 ? -20.125 -29.094 -12.758 1 98 439 GLY A N 1
ATOM 3533 C CA . GLY A 1 439 ? -19.016 -28.594 -13.539 1 98 439 GLY A CA 1
ATOM 3534 C C . GLY A 1 439 ? -18.328 -27.391 -12.906 1 98 439 GLY A C 1
ATOM 3535 O O . GLY A 1 439 ? -17.875 -27.469 -11.766 1 98 439 GLY A O 1
ATOM 3536 N N . TYR A 1 440 ? -18.312 -26.328 -13.75 1 98.5 440 TYR A N 1
ATOM 3537 C CA . TYR A 1 440 ? -17.641 -25.125 -13.281 1 98.5 440 TYR A CA 1
ATOM 3538 C C . TYR A 1 440 ? -18.219 -23.891 -13.953 1 98.5 440 TYR A C 1
ATOM 3540 O O . TYR A 1 440 ? -18.938 -24 -14.953 1 98.5 440 TYR A O 1
ATOM 3548 N N . GLU A 1 441 ? -18.016 -22.75 -13.359 1 98.62 441 GLU A N 1
ATOM 3549 C CA . GLU A 1 441 ? -18.297 -21.422 -13.906 1 98.62 441 GLU A CA 1
ATOM 3550 C C . GLU A 1 441 ? -17.062 -20.531 -13.836 1 98.62 441 GLU A C 1
ATOM 3552 O O . GLU A 1 441 ? -16.453 -20.375 -12.773 1 98.62 441 GLU A O 1
ATOM 3557 N N . ILE A 1 442 ? -16.656 -20 -15 1 98.75 442 ILE A N 1
ATOM 3558 C CA . ILE A 1 442 ? -15.5 -19.109 -15.031 1 98.75 442 ILE A CA 1
ATOM 3559 C C . ILE A 1 442 ? -15.945 -17.688 -14.734 1 98.75 442 ILE A C 1
ATOM 3561 O O . ILE A 1 442 ? -16.812 -17.141 -15.422 1 98.75 442 ILE A O 1
ATOM 3565 N N . PHE A 1 443 ? -15.336 -17.031 -13.641 1 98.38 443 PHE A N 1
ATOM 3566 C CA . PHE A 1 443 ? -15.625 -15.648 -13.305 1 98.38 443 PHE A CA 1
ATOM 3567 C C . PHE A 1 443 ? -14.969 -14.703 -14.297 1 98.38 443 PHE A C 1
ATOM 3569 O O . PHE A 1 443 ? -15.539 -13.672 -14.656 1 98.38 443 PHE A O 1
ATOM 3576 N N . THR A 1 444 ? -13.75 -15.07 -14.758 1 98.19 444 THR A N 1
ATOM 3577 C CA . THR A 1 444 ? -12.93 -14.227 -15.625 1 98.19 444 THR A CA 1
ATOM 3578 C C . THR A 1 444 ? -13.539 -14.133 -17.016 1 98.19 444 THR A C 1
ATOM 3580 O O . THR A 1 444 ? -13.812 -15.156 -17.656 1 98.19 444 THR A O 1
ATOM 3583 N N . GLN A 1 445 ? -13.617 -12.875 -17.469 1 98.06 445 GLN A N 1
ATOM 3584 C CA . GLN A 1 445 ? -14.281 -12.711 -18.75 1 98.06 445 GLN A CA 1
ATOM 3585 C C . GLN A 1 445 ? -13.359 -12.039 -19.766 1 98.06 445 GLN A C 1
ATOM 3587 O O . GLN A 1 445 ? -13.641 -12.039 -20.969 1 98.06 445 GLN A O 1
ATOM 3592 N N . ILE A 1 446 ? -12.305 -11.406 -19.391 1 98.44 446 ILE A N 1
ATOM 3593 C CA . ILE A 1 446 ? -11.367 -10.844 -20.344 1 98.44 446 ILE A CA 1
ATOM 3594 C C . ILE A 1 446 ? -10.844 -11.945 -21.266 1 98.44 446 ILE A C 1
ATOM 3596 O O . ILE A 1 446 ? -10.461 -13.016 -20.812 1 98.44 446 ILE A O 1
ATOM 3600 N N . THR A 1 447 ? -10.789 -11.711 -22.547 1 98.56 447 THR A N 1
ATOM 3601 C CA . THR A 1 447 ? -10.539 -12.727 -23.562 1 98.56 447 THR A CA 1
ATOM 3602 C C . THR A 1 447 ? -9.141 -13.312 -23.406 1 98.56 447 THR A C 1
ATOM 3604 O O . THR A 1 447 ? -8.203 -12.617 -23.016 1 98.56 447 THR A O 1
ATOM 3607 N N . LYS A 1 448 ? -9.023 -14.594 -23.719 1 98.38 448 LYS A N 1
ATOM 3608 C CA . LYS A 1 448 ? -7.746 -15.289 -23.844 1 98.38 448 LYS A CA 1
ATOM 3609 C C . LYS A 1 448 ? -7.559 -15.844 -25.25 1 98.38 448 LYS A C 1
ATOM 3611 O O . LYS A 1 448 ? -6.656 -16.656 -25.484 1 98.38 448 LYS A O 1
ATOM 3616 N N . ASP A 1 449 ? -8.453 -15.438 -26.109 1 98.5 449 ASP A N 1
ATOM 3617 C CA . ASP A 1 449 ? -8.297 -15.758 -27.531 1 98.5 449 ASP A CA 1
ATOM 3618 C C . ASP A 1 449 ? -7.207 -14.891 -28.172 1 98.5 449 ASP A C 1
ATOM 3620 O O . ASP A 1 449 ? -7.289 -13.664 -28.141 1 98.5 449 ASP A O 1
ATOM 3624 N N . PRO A 1 450 ? -6.199 -15.562 -28.766 1 98.38 450 PRO A N 1
ATOM 3625 C CA . PRO A 1 450 ? -5.074 -14.766 -29.266 1 98.38 450 PRO A CA 1
ATOM 3626 C C . PRO A 1 450 ? -5.477 -13.805 -30.391 1 98.38 450 PRO A C 1
ATOM 3628 O O . PRO A 1 450 ? -4.91 -12.719 -30.5 1 98.38 450 PRO A O 1
ATOM 3631 N N . GLU A 1 451 ? -6.465 -14.133 -31.188 1 98.25 451 GLU A N 1
ATOM 3632 C CA . GLU A 1 451 ? -6.918 -13.227 -32.25 1 98.25 451 GLU A CA 1
ATOM 3633 C C . GLU A 1 451 ? -7.613 -12 -31.656 1 98.25 451 GLU A C 1
ATOM 3635 O O . GLU A 1 451 ? -7.375 -10.875 -32.094 1 98.25 451 GLU A O 1
ATOM 3640 N N . GLU A 1 452 ? -8.445 -12.219 -30.688 1 98.44 452 GLU A N 1
ATOM 3641 C CA . GLU A 1 452 ? -9.141 -11.117 -30.047 1 98.44 452 GLU A CA 1
ATOM 3642 C C . GLU A 1 452 ? -8.164 -10.203 -29.312 1 98.44 452 GLU A C 1
ATOM 3644 O O . GLU A 1 452 ? -8.32 -8.977 -29.328 1 98.44 452 GLU A O 1
ATOM 3649 N N . ILE A 1 453 ? -7.211 -10.812 -28.703 1 98.31 453 ILE A N 1
ATOM 3650 C CA . ILE A 1 453 ? -6.184 -10.047 -28 1 98.31 453 ILE A CA 1
ATOM 3651 C C . ILE A 1 453 ? -5.457 -9.133 -28.984 1 98.31 453 ILE A C 1
ATOM 3653 O O . ILE A 1 453 ? -5.27 -7.945 -28.719 1 98.31 453 ILE A O 1
ATOM 3657 N N . SER A 1 454 ? -5.082 -9.703 -30.094 1 97.81 454 SER A N 1
ATOM 3658 C CA . SER A 1 454 ? -4.414 -8.93 -31.141 1 97.81 454 SER A CA 1
ATOM 3659 C C . SER A 1 454 ? -5.266 -7.738 -31.578 1 97.81 454 SER A C 1
ATOM 3661 O O . SER A 1 454 ? -4.754 -6.629 -31.734 1 97.81 454 SER A O 1
ATOM 3663 N N . LYS A 1 455 ? -6.547 -7.91 -31.703 1 97.94 455 LYS A N 1
ATOM 3664 C CA . LYS A 1 455 ? -7.461 -6.852 -32.125 1 97.94 455 LYS A CA 1
ATOM 3665 C C . LYS A 1 455 ? -7.516 -5.73 -31.078 1 97.94 455 LYS A C 1
ATOM 3667 O O . LYS A 1 455 ? -7.523 -4.551 -31.438 1 97.94 455 LYS A O 1
ATOM 3672 N N . ILE A 1 456 ? -7.562 -6.066 -29.844 1 97.12 456 ILE A N 1
ATOM 3673 C CA . ILE A 1 456 ? -7.625 -5.082 -28.766 1 97.12 456 ILE A CA 1
ATOM 3674 C C . ILE A 1 456 ? -6.363 -4.219 -28.781 1 97.12 456 ILE A C 1
ATOM 3676 O O . ILE A 1 456 ? -6.445 -2.99 -28.75 1 97.12 456 ILE A O 1
ATOM 3680 N N . VAL A 1 457 ? -5.219 -4.891 -28.875 1 95.81 457 VAL A N 1
ATOM 3681 C CA . VAL A 1 457 ? -3.938 -4.191 -28.859 1 95.81 457 VAL A CA 1
ATOM 3682 C C . VAL A 1 457 ? -3.832 -3.273 -30.062 1 95.81 457 VAL A C 1
ATOM 3684 O O . VAL A 1 457 ? -3.475 -2.102 -29.938 1 95.81 457 VAL A O 1
ATOM 3687 N N . LYS A 1 458 ? -4.223 -3.752 -31.234 1 96.5 458 LYS A N 1
ATOM 3688 C CA . LYS A 1 458 ? -4.129 -2.977 -32.469 1 96.5 458 LYS A CA 1
ATOM 3689 C C . LYS A 1 458 ? -5.09 -1.793 -32.469 1 96.5 458 LYS A C 1
ATOM 3691 O O . LYS A 1 458 ? -4.773 -0.722 -32.969 1 96.5 458 LYS A O 1
ATOM 3696 N N . ALA A 1 459 ? -6.254 -1.974 -31.875 1 95.19 459 ALA A N 1
ATOM 3697 C CA . ALA A 1 459 ? -7.188 -0.861 -31.719 1 95.19 459 ALA A CA 1
ATOM 3698 C C . ALA A 1 459 ? -6.586 0.245 -30.859 1 95.19 459 ALA A C 1
ATOM 3700 O O . ALA A 1 459 ? -6.766 1.432 -31.156 1 95.19 459 ALA A O 1
ATOM 3701 N N . GLY A 1 460 ? -5.93 -0.128 -29.812 1 92.19 460 GLY A N 1
ATOM 3702 C CA . GLY A 1 460 ? -5.23 0.847 -29 1 92.19 460 GLY A CA 1
ATOM 3703 C C . GLY A 1 460 ? -4.148 1.597 -29.75 1 92.19 460 GLY A C 1
ATOM 3704 O O . GLY A 1 460 ? -4.035 2.818 -29.625 1 92.19 460 GLY A O 1
ATOM 3705 N N . LEU A 1 461 ? -3.422 0.864 -30.5 1 91.5 461 LEU A N 1
ATOM 3706 C CA . LEU A 1 461 ? -2.344 1.461 -31.281 1 91.5 461 LEU A CA 1
ATOM 3707 C C . LEU A 1 461 ? -2.896 2.428 -32.312 1 91.5 461 LEU A C 1
ATOM 3709 O O . LEU A 1 461 ? -2.299 3.473 -32.594 1 91.5 461 LEU A O 1
ATOM 3713 N N . THR A 1 462 ? -3.988 2.117 -32.875 1 92.81 462 THR A N 1
ATOM 3714 C CA . THR A 1 462 ? -4.629 2.973 -33.875 1 92.81 462 THR A CA 1
ATOM 3715 C C . THR A 1 462 ? -5.098 4.281 -33.25 1 92.81 462 THR A C 1
ATOM 3717 O O . THR A 1 462 ? -5.047 5.336 -33.875 1 92.81 462 THR A O 1
ATOM 3720 N N . ARG A 1 463 ? -5.586 4.18 -32.031 1 88.06 463 ARG A N 1
ATOM 3721 C CA . ARG A 1 463 ? -6 5.379 -31.312 1 88.06 463 ARG A CA 1
ATOM 3722 C C . ARG A 1 463 ? -4.828 6.34 -31.125 1 88.06 463 ARG A C 1
ATOM 3724 O O . ARG A 1 463 ? -5.016 7.559 -31.109 1 88.06 463 ARG A O 1
ATOM 3731 N N . GLY A 1 464 ? -3.707 5.926 -30.953 1 88.12 464 GLY A N 1
ATOM 3732 C CA . GLY A 1 464 ? -2.502 6.727 -30.812 1 88.12 464 GLY A CA 1
ATOM 3733 C C . GLY A 1 464 ? -2.334 7.301 -29.422 1 88.12 464 GLY A C 1
ATOM 3734 O O . GLY A 1 464 ? -3.207 7.137 -28.562 1 88.12 464 GLY A O 1
ATOM 3735 N N . VAL A 1 465 ? -1.268 8.031 -29.219 1 87.75 465 VAL A N 1
ATOM 3736 C CA . VAL A 1 465 ? -0.89 8.547 -27.906 1 87.75 465 VAL A CA 1
ATOM 3737 C C . VAL A 1 465 ? -1.864 9.641 -27.484 1 87.75 465 VAL A C 1
ATOM 3739 O O . VAL A 1 465 ? -2.139 9.812 -26.297 1 87.75 465 VAL A O 1
ATOM 3742 N N . GLU A 1 466 ? -2.523 10.297 -28.391 1 84.81 466 GLU A N 1
ATOM 3743 C CA . GLU A 1 466 ? -3.395 11.438 -28.125 1 84.81 466 GLU A CA 1
ATOM 3744 C C . GLU A 1 466 ? -4.723 10.984 -27.516 1 84.81 466 GLU A C 1
ATOM 3746 O O . GLU A 1 466 ? -5.477 11.805 -26.984 1 84.81 466 GLU A O 1
ATOM 3751 N N . GLY A 1 467 ? -4.953 9.703 -27.656 1 83.31 467 GLY A N 1
ATOM 3752 C CA . GLY A 1 467 ? -6.188 9.164 -27.109 1 83.31 467 GLY A CA 1
ATOM 3753 C C . GLY A 1 467 ? -6.121 8.906 -25.625 1 83.31 467 GLY A C 1
ATOM 3754 O O . GLY A 1 467 ? -7.102 8.469 -25.016 1 83.31 467 GLY A O 1
ATOM 3755 N N . PHE A 1 468 ? -4.984 9.227 -25.016 1 88.44 468 PHE A N 1
ATOM 3756 C CA . PHE A 1 468 ? -4.766 8.945 -23.594 1 88.44 468 PHE A CA 1
ATOM 3757 C C . PHE A 1 468 ? -4.332 10.211 -22.859 1 88.44 468 PHE A C 1
ATOM 3759 O O . PHE A 1 468 ? -3.633 11.055 -23.422 1 88.44 468 PHE A O 1
ATOM 3766 N N . HIS A 1 469 ? -4.883 10.336 -21.625 1 83.81 469 HIS A N 1
ATOM 3767 C CA . HIS A 1 469 ? -4.582 11.57 -20.906 1 83.81 469 HIS A CA 1
ATOM 3768 C C . HIS A 1 469 ? -3.406 11.375 -19.953 1 83.81 469 HIS A C 1
ATOM 3770 O O . HIS A 1 469 ? -3.562 10.812 -18.875 1 83.81 469 HIS A O 1
ATOM 3776 N N . ASN A 1 470 ? -2.256 11.414 -20.406 1 82.88 470 ASN A N 1
ATOM 3777 C CA . ASN A 1 470 ? -1.029 11.438 -19.625 1 82.88 470 ASN A CA 1
ATOM 3778 C C . ASN A 1 470 ? -0.329 12.797 -19.703 1 82.88 470 ASN A C 1
ATOM 3780 O O . ASN A 1 470 ? -0.191 13.352 -20.797 1 82.88 470 ASN A O 1
ATOM 3784 N N . VAL A 1 471 ? -0.024 13.336 -18.547 1 77.44 471 VAL A N 1
ATOM 3785 C CA . VAL A 1 471 ? 0.49 14.703 -18.562 1 77.44 471 VAL A CA 1
ATOM 3786 C C . VAL A 1 471 ? 2.004 14.688 -18.766 1 77.44 471 VAL A C 1
ATOM 3788 O O . VAL A 1 471 ? 2.613 15.719 -19.047 1 77.44 471 VAL A O 1
ATOM 3791 N N . VAL A 1 472 ? 2.654 13.438 -18.562 1 72.56 472 VAL A N 1
ATOM 3792 C CA . VAL A 1 472 ? 4.098 13.383 -18.766 1 72.56 472 VAL A CA 1
ATOM 3793 C C . VAL A 1 472 ? 4.422 12.391 -19.891 1 72.56 472 VAL A C 1
ATOM 3795 O O . VAL A 1 472 ? 3.674 11.43 -20.109 1 72.56 472 VAL A O 1
ATOM 3798 N N . MET B 1 1 ? 17.312 5.297 -19.578 1 40.25 1 MET B N 1
ATOM 3799 C CA . MET B 1 1 ? 17.344 6.574 -18.875 1 40.25 1 MET B CA 1
ATOM 3800 C C . MET B 1 1 ? 16.859 6.41 -17.438 1 40.25 1 MET B C 1
ATOM 3802 O O . MET B 1 1 ? 15.867 5.734 -17.188 1 40.25 1 MET B O 1
ATOM 3806 N N . THR B 1 2 ? 17.766 6.73 -16.531 1 55.44 2 THR B N 1
ATOM 3807 C CA . THR B 1 2 ? 17.438 6.574 -15.117 1 55.44 2 THR B CA 1
ATOM 3808 C C . THR B 1 2 ? 16.234 7.438 -14.742 1 55.44 2 THR B C 1
ATOM 3810 O O . THR B 1 2 ? 16.078 8.555 -15.242 1 55.44 2 THR B O 1
ATOM 3813 N N . ASP B 1 3 ? 15.078 6.883 -14.242 1 79.44 3 ASP B N 1
ATOM 3814 C CA . ASP B 1 3 ? 13.844 7.57 -13.898 1 79.44 3 ASP B CA 1
ATOM 3815 C C . ASP B 1 3 ? 14.086 8.648 -12.844 1 79.44 3 ASP B C 1
ATOM 3817 O O . ASP B 1 3 ? 13.203 9.461 -12.562 1 79.44 3 ASP B O 1
ATOM 3821 N N . GLY B 1 4 ? 15.445 8.875 -12.539 1 88.69 4 GLY B N 1
ATOM 3822 C CA . GLY B 1 4 ? 15.711 9.859 -11.5 1 88.69 4 GLY B CA 1
ATOM 3823 C C . GLY B 1 4 ? 16.266 11.164 -12.039 1 88.69 4 GLY B C 1
ATOM 3824 O O . GLY B 1 4 ? 16.312 11.367 -13.25 1 88.69 4 GLY B O 1
ATOM 3825 N N . PRO B 1 5 ? 16.562 12.117 -11.242 1 93.94 5 PRO B N 1
ATOM 3826 C CA . PRO B 1 5 ? 17.094 13.414 -11.688 1 93.94 5 PRO B CA 1
ATOM 3827 C C . PRO B 1 5 ? 18.391 13.281 -12.492 1 93.94 5 PRO B C 1
ATOM 3829 O O . PRO B 1 5 ? 19.312 12.578 -12.07 1 93.94 5 PRO B O 1
ATOM 3832 N N . LYS B 1 6 ? 18.594 14.055 -13.57 1 92.69 6 LYS B N 1
ATOM 3833 C CA . LYS B 1 6 ? 19.781 14.039 -14.43 1 92.69 6 LYS B CA 1
ATOM 3834 C C . LYS B 1 6 ? 21.016 14.484 -13.656 1 92.69 6 LYS B C 1
ATOM 3836 O O . LYS B 1 6 ? 22.109 13.992 -13.906 1 92.69 6 LYS B O 1
ATOM 3841 N N . SER B 1 7 ? 20.75 15.359 -12.703 1 94.44 7 SER B N 1
ATOM 3842 C CA . SER B 1 7 ? 21.844 15.953 -11.961 1 94.44 7 SER B CA 1
ATOM 3843 C C . SER B 1 7 ? 22.547 14.914 -11.086 1 94.44 7 SER B C 1
ATOM 3845 O O . SER B 1 7 ? 23.641 15.148 -10.586 1 94.44 7 SER B O 1
ATOM 3847 N N . LEU B 1 8 ? 21.906 13.789 -10.906 1 96.12 8 LEU B N 1
ATOM 3848 C CA . LEU B 1 8 ? 22.469 12.805 -9.984 1 96.12 8 LEU B CA 1
ATOM 3849 C C . LEU B 1 8 ? 23.078 11.625 -10.75 1 96.12 8 LEU B C 1
ATOM 3851 O O . LEU B 1 8 ? 23.594 10.688 -10.148 1 96.12 8 LEU B O 1
ATOM 3855 N N . VAL B 1 9 ? 23.031 11.625 -12.078 1 94 9 VAL B N 1
ATOM 3856 C CA . VAL B 1 9 ? 23.609 10.547 -12.883 1 94 9 VAL B CA 1
ATOM 3857 C C . VAL B 1 9 ? 25.109 10.43 -12.602 1 94 9 VAL B C 1
ATOM 3859 O O . VAL B 1 9 ? 25.828 11.43 -12.617 1 94 9 VAL B O 1
ATOM 3862 N N . GLY B 1 10 ? 25.547 9.172 -12.344 1 93 10 GLY B N 1
ATOM 3863 C CA . GLY B 1 10 ? 26.953 8.922 -12.102 1 93 10 GLY B CA 1
ATOM 3864 C C . GLY B 1 10 ? 27.375 9.227 -10.68 1 93 10 GLY B C 1
ATOM 3865 O O . GLY B 1 10 ? 28.547 9.047 -10.32 1 93 10 GLY B O 1
ATOM 3866 N N . ARG B 1 11 ? 26.453 9.703 -9.852 1 95.94 11 ARG B N 1
ATOM 3867 C CA . ARG B 1 11 ? 26.766 10.008 -8.461 1 95.94 11 ARG B CA 1
ATOM 3868 C C . ARG B 1 11 ? 26.188 8.953 -7.523 1 95.94 11 ARG B C 1
ATOM 3870 O O . ARG B 1 11 ? 25.109 8.406 -7.785 1 95.94 11 ARG B O 1
ATOM 3877 N N . LYS B 1 12 ? 26.891 8.797 -6.418 1 97.25 12 LYS B N 1
ATOM 3878 C CA . LYS B 1 12 ? 26.406 7.883 -5.395 1 97.25 12 LYS B CA 1
ATOM 3879 C C . LYS B 1 12 ? 25.719 8.641 -4.262 1 97.25 12 LYS B C 1
ATOM 3881 O O . LYS B 1 12 ? 26.094 9.781 -3.959 1 97.25 12 LYS B O 1
ATOM 3886 N N . TYR B 1 13 ? 24.641 8.055 -3.711 1 98.38 13 TYR B N 1
ATOM 3887 C CA . TYR B 1 13 ? 24.109 8.562 -2.451 1 98.38 13 TYR B CA 1
ATOM 3888 C C . TYR B 1 13 ? 25.203 8.734 -1.419 1 98.38 13 TYR B C 1
ATOM 3890 O O . TYR B 1 13 ? 26.016 7.816 -1.208 1 98.38 13 TYR B O 1
ATOM 3898 N N . PRO B 1 14 ? 25.281 9.859 -0.75 1 98.5 14 PRO B N 1
ATOM 3899 C CA . PRO B 1 14 ? 26.469 10.141 0.076 1 98.5 14 PRO B CA 1
ATOM 3900 C C . PRO B 1 14 ? 26.375 9.5 1.46 1 98.5 14 PRO B C 1
ATOM 3902 O O . PRO B 1 14 ? 26.469 10.203 2.473 1 98.5 14 PRO B O 1
ATOM 3905 N N . ALA B 1 15 ? 26.391 8.203 1.505 1 98.75 15 ALA B N 1
ATOM 3906 C CA . ALA B 1 15 ? 26.188 7.43 2.73 1 98.75 15 ALA B CA 1
ATOM 3907 C C . ALA B 1 15 ? 27.344 7.645 3.707 1 98.75 15 ALA B C 1
ATOM 3909 O O . ALA B 1 15 ? 27.125 7.836 4.906 1 98.75 15 ALA B O 1
ATOM 3910 N N . LYS B 1 16 ? 28.594 7.637 3.307 1 98.25 16 LYS B N 1
ATOM 3911 C CA . LYS B 1 16 ? 29.75 7.793 4.199 1 98.25 16 LYS B CA 1
ATOM 3912 C C . LYS B 1 16 ? 29.75 9.18 4.836 1 98.25 16 LYS B C 1
ATOM 3914 O O . LYS B 1 16 ? 30 9.312 6.035 1 98.25 16 LYS B O 1
ATOM 3919 N N . LYS B 1 17 ? 29.484 10.164 3.994 1 98.69 17 LYS B N 1
ATOM 3920 C CA . LYS B 1 17 ? 29.375 11.516 4.527 1 98.69 17 LYS B CA 1
ATOM 3921 C C . LYS B 1 17 ? 28.266 11.617 5.574 1 98.69 17 LYS B C 1
ATOM 3923 O O . LYS B 1 17 ? 28.406 12.32 6.574 1 98.69 17 LYS B O 1
ATOM 3928 N N . HIS B 1 18 ? 27.156 10.945 5.312 1 98.88 18 HIS B N 1
ATOM 3929 C CA . HIS B 1 18 ? 26.047 10.922 6.27 1 98.88 18 HIS B CA 1
ATOM 3930 C C . HIS B 1 18 ? 26.484 10.281 7.586 1 98.88 18 HIS B C 1
ATOM 3932 O O . HIS B 1 18 ? 26.125 10.773 8.664 1 98.88 18 HIS B O 1
ATOM 3938 N N . ALA B 1 19 ? 27.219 9.211 7.504 1 98.81 19 ALA B N 1
ATOM 3939 C CA . ALA B 1 19 ? 27.734 8.57 8.711 1 98.81 19 ALA B CA 1
ATOM 3940 C C . ALA B 1 19 ? 28.656 9.516 9.484 1 98.81 19 ALA B C 1
ATOM 3942 O O . ALA B 1 19 ? 28.562 9.617 10.703 1 98.81 19 ALA B O 1
ATOM 3943 N N . GLN B 1 20 ? 29.484 10.211 8.773 1 98.81 20 GLN B N 1
ATOM 3944 C CA . GLN B 1 20 ? 30.391 11.188 9.391 1 98.81 20 GLN B CA 1
ATOM 3945 C C . GLN B 1 20 ? 29.609 12.32 10.039 1 98.81 20 GLN B C 1
ATOM 3947 O O . GLN B 1 20 ? 30 12.828 11.086 1 98.81 20 GLN B O 1
ATOM 3952 N N . ASN B 1 21 ? 28.562 12.719 9.375 1 98.75 21 ASN B N 1
ATOM 3953 C CA . ASN B 1 21 ? 27.703 13.758 9.93 1 98.75 21 ASN B CA 1
ATOM 3954 C C . ASN B 1 21 ? 27.078 13.328 11.258 1 98.75 21 ASN B C 1
ATOM 3956 O O . ASN B 1 21 ? 27.031 14.109 12.211 1 98.75 21 ASN B O 1
ATOM 3960 N N . VAL B 1 22 ? 26.625 12.062 11.344 1 98.88 22 VAL B N 1
ATOM 3961 C CA . VAL B 1 22 ? 26.062 11.531 12.586 1 98.88 22 VAL B CA 1
ATOM 3962 C C . VAL B 1 22 ? 27.125 11.555 13.68 1 98.88 22 VAL B C 1
ATOM 3964 O O . VAL B 1 22 ? 26.859 11.969 14.805 1 98.88 22 VAL B O 1
ATOM 3967 N N . LEU B 1 23 ? 28.328 11.141 13.312 1 98.81 23 LEU B N 1
ATOM 3968 C CA . LEU B 1 23 ? 29.422 11.172 14.281 1 98.81 23 LEU B CA 1
ATOM 3969 C C . LEU B 1 23 ? 29.672 12.594 14.773 1 98.81 23 LEU B C 1
ATOM 3971 O O . LEU B 1 23 ? 29.859 12.812 15.977 1 98.81 23 LEU B O 1
ATOM 3975 N N . SER B 1 24 ? 29.688 13.547 13.898 1 98.75 24 SER B N 1
ATOM 3976 C CA . SER B 1 24 ? 29.938 14.945 14.258 1 98.75 24 SER B CA 1
ATOM 3977 C C . SER B 1 24 ? 28.891 15.438 15.266 1 98.75 24 SER B C 1
ATOM 3979 O O . SER B 1 24 ? 29.234 16.109 16.25 1 98.75 24 SER B O 1
ATOM 3981 N N . HIS B 1 25 ? 27.641 15.125 15.086 1 98.75 25 HIS B N 1
ATOM 3982 C CA . HIS B 1 25 ? 26.594 15.531 16 1 98.75 25 HIS B CA 1
ATOM 3983 C C . HIS B 1 25 ? 26.734 14.812 17.344 1 98.75 25 HIS B C 1
ATOM 3985 O O . HIS B 1 25 ? 26.453 15.398 18.406 1 98.75 25 HIS B O 1
ATOM 3991 N N . LEU B 1 26 ? 27.109 13.531 17.266 1 98.75 26 LEU B N 1
ATOM 3992 C CA . LEU B 1 26 ? 27.328 12.797 18.516 1 98.75 26 LEU B CA 1
ATOM 3993 C C . LEU B 1 26 ? 28.469 13.406 19.312 1 98.75 26 LEU B C 1
ATOM 3995 O O . LEU B 1 26 ? 28.359 13.531 20.547 1 98.75 26 LEU B O 1
ATOM 3999 N N . GLU B 1 27 ? 29.516 13.82 18.656 1 98.5 27 GLU B N 1
ATOM 4000 C CA . GLU B 1 27 ? 30.656 14.461 19.297 1 98.5 27 GLU B CA 1
ATOM 4001 C C . GLU B 1 27 ? 30.234 15.75 20 1 98.5 27 GLU B C 1
ATOM 4003 O O . GLU B 1 27 ? 30.625 16 21.141 1 98.5 27 GLU B O 1
ATOM 4008 N N . LYS B 1 28 ? 29.469 16.516 19.375 1 98.25 28 LYS B N 1
ATOM 4009 C CA . LYS B 1 28 ? 28.984 17.781 19.938 1 98.25 28 LYS B CA 1
ATOM 4010 C C . LYS B 1 28 ? 28.078 17.531 21.125 1 98.25 28 LYS B C 1
ATOM 4012 O O . LYS B 1 28 ? 28.109 18.297 22.109 1 98.25 28 LYS B O 1
ATOM 4017 N N . ARG B 1 29 ? 27.25 16.469 21.047 1 97.94 29 ARG B N 1
ATOM 4018 C CA . ARG B 1 29 ? 26.281 16.141 22.078 1 97.94 29 ARG B CA 1
ATOM 4019 C C . ARG B 1 29 ? 26.953 15.492 23.281 1 97.94 29 ARG B C 1
ATOM 4021 O O . ARG B 1 29 ? 26.594 15.773 24.422 1 97.94 29 ARG B O 1
ATOM 4028 N N . ASN B 1 30 ? 27.891 14.578 23.016 1 98.44 30 ASN B N 1
ATOM 4029 C CA . ASN B 1 30 ? 28.578 13.797 24.031 1 98.44 30 ASN B CA 1
ATOM 4030 C C . ASN B 1 30 ? 29.922 13.266 23.516 1 98.44 30 ASN B C 1
ATOM 4032 O O . ASN B 1 30 ? 29.984 12.18 22.953 1 98.44 30 ASN B O 1
ATOM 4036 N N . LEU B 1 31 ? 30.969 13.953 23.844 1 97.62 31 LEU B N 1
ATOM 4037 C CA . LEU B 1 31 ? 32.281 13.625 23.328 1 97.62 31 LEU B CA 1
ATOM 4038 C C . LEU B 1 31 ? 32.75 12.258 23.828 1 97.62 31 LEU B C 1
ATOM 4040 O O . LEU B 1 31 ? 33.344 11.492 23.078 1 97.62 31 LEU B O 1
ATOM 4044 N N . THR B 1 32 ? 32.469 11.898 25.016 1 97.38 32 THR B N 1
ATOM 4045 C CA . THR B 1 32 ? 32.875 10.633 25.609 1 97.38 32 THR B CA 1
ATOM 4046 C C . THR B 1 32 ? 32.219 9.453 24.891 1 97.38 32 THR B C 1
ATOM 4048 O O . THR B 1 32 ? 32.906 8.477 24.547 1 97.38 32 THR B O 1
ATOM 4051 N N . LYS B 1 33 ? 31 9.578 24.547 1 96.5 33 LYS B N 1
ATOM 4052 C CA . LYS B 1 33 ? 30.281 8.5 23.891 1 96.5 33 LYS B CA 1
ATOM 4053 C C . LYS B 1 33 ? 30.688 8.367 22.422 1 96.5 33 LYS B C 1
ATOM 4055 O O . LYS B 1 33 ? 30.562 7.289 21.828 1 96.5 33 LYS B O 1
ATOM 4060 N N . SER B 1 34 ? 31.141 9.492 21.891 1 97.56 34 SER B N 1
ATOM 4061 C CA . SER B 1 34 ? 31.5 9.5 20.484 1 97.56 34 SER B CA 1
ATOM 4062 C C . SER B 1 34 ? 32.844 8.797 20.25 1 97.56 34 SER B C 1
ATOM 4064 O O . SER B 1 34 ? 33.062 8.227 19.188 1 97.56 34 SER B O 1
ATOM 4066 N N . LYS B 1 35 ? 33.688 8.789 21.203 1 95.75 35 LYS B N 1
ATOM 4067 C CA . LYS B 1 35 ? 35.031 8.242 21.047 1 95.75 35 LYS B CA 1
ATOM 4068 C C . LYS B 1 35 ? 35 6.727 20.875 1 95.75 35 LYS B C 1
ATOM 4070 O O . LYS B 1 35 ? 34.562 6.008 21.766 1 95.75 35 LYS B O 1
ATOM 4075 N N . GLY B 1 36 ? 35.469 6.277 19.734 1 94.56 36 GLY B N 1
ATOM 4076 C CA . GLY B 1 36 ? 35.531 4.855 19.453 1 94.56 36 GLY B CA 1
ATOM 4077 C C . GLY B 1 36 ? 34.188 4.195 19.281 1 94.56 36 GLY B C 1
ATOM 4078 O O . GLY B 1 36 ? 34.062 2.975 19.422 1 94.56 36 GLY B O 1
ATOM 4079 N N . SER B 1 37 ? 33.188 5.004 19.016 1 97.38 37 SER B N 1
ATOM 4080 C CA . SER B 1 37 ? 31.828 4.441 18.875 1 97.38 37 SER B CA 1
ATOM 4081 C C . SER B 1 37 ? 31.688 3.68 17.562 1 97.38 37 SER B C 1
ATOM 4083 O O . SER B 1 37 ? 32.438 3.902 16.625 1 97.38 37 SER B O 1
ATOM 4085 N N . VAL B 1 38 ? 30.797 2.703 17.562 1 98.62 38 VAL B N 1
ATOM 4086 C CA . VAL B 1 38 ? 30.391 1.947 16.391 1 98.62 38 VAL B CA 1
ATOM 4087 C C . VAL B 1 38 ? 28.859 2.035 16.234 1 98.62 38 VAL B C 1
ATOM 4089 O O . VAL B 1 38 ? 28.125 1.948 17.203 1 98.62 38 VAL B O 1
ATOM 4092 N N . PHE B 1 39 ? 28.438 2.381 15.008 1 98.81 39 PHE B N 1
ATOM 4093 C CA . PHE B 1 39 ? 27.016 2.408 14.68 1 98.81 39 PHE B CA 1
ATOM 4094 C C . PHE B 1 39 ? 26.609 1.157 13.906 1 98.81 39 PHE B C 1
ATOM 4096 O O . PHE B 1 39 ? 27.297 0.751 12.969 1 98.81 39 PHE B O 1
ATOM 4103 N N . PHE B 1 40 ? 25.516 0.476 14.305 1 98.75 40 PHE B N 1
ATOM 4104 C CA . PHE B 1 40 ? 24.953 -0.662 13.578 1 98.75 40 PHE B CA 1
ATOM 4105 C C . PHE B 1 40 ? 23.453 -0.535 13.461 1 98.75 40 PHE B C 1
ATOM 4107 O O . PHE B 1 40 ? 22.734 -0.558 14.469 1 98.75 40 PHE B O 1
ATOM 4114 N N . ILE B 1 41 ? 22.938 -0.403 12.25 1 98.31 41 ILE B N 1
ATOM 4115 C CA . ILE B 1 41 ? 21.5 -0.276 12.039 1 98.31 41 ILE B CA 1
ATOM 4116 C C . ILE B 1 41 ? 21.031 -1.362 11.078 1 98.31 41 ILE B C 1
ATOM 4118 O O . ILE B 1 41 ? 21.625 -1.573 10.023 1 98.31 41 ILE B O 1
ATOM 4122 N N . SER B 1 42 ? 19.969 -2.062 11.477 1 98.06 42 SER B N 1
ATOM 4123 C CA . SER B 1 42 ? 19.328 -3.059 10.633 1 98.06 42 SER B CA 1
ATOM 4124 C C . SER B 1 42 ? 18.234 -2.43 9.766 1 98.06 42 SER B C 1
ATOM 4126 O O . SER B 1 42 ? 17.406 -1.671 10.266 1 98.06 42 SER B O 1
ATOM 4128 N N . GLY B 1 43 ? 18.328 -2.703 8.383 1 97.31 43 GLY B N 1
ATOM 4129 C CA . GLY B 1 43 ? 17.188 -2.396 7.543 1 97.31 43 GLY B CA 1
ATOM 4130 C C . GLY B 1 43 ? 16 -3.297 7.805 1 97.31 43 GLY B C 1
ATOM 4131 O O . GLY B 1 43 ? 16.062 -4.188 8.656 1 97.31 43 GLY B O 1
ATOM 4132 N N . GLU B 1 44 ? 14.914 -3.002 7.125 1 96.25 44 GLU B N 1
ATOM 4133 C CA . GLU B 1 44 ? 13.711 -3.811 7.258 1 96.25 44 GLU B CA 1
ATOM 4134 C C . GLU B 1 44 ? 13.797 -5.078 6.414 1 96.25 44 GLU B C 1
ATOM 4136 O O . GLU B 1 44 ? 14.477 -5.098 5.383 1 96.25 44 GLU B O 1
ATOM 4141 N N . ASP B 1 45 ? 13.156 -6.094 6.887 1 94.69 45 ASP B N 1
ATOM 4142 C CA . ASP B 1 45 ? 13.023 -7.34 6.133 1 94.69 45 ASP B CA 1
ATOM 4143 C C . ASP B 1 45 ? 11.633 -7.461 5.52 1 94.69 45 ASP B C 1
ATOM 4145 O O . ASP B 1 45 ? 10.734 -6.672 5.832 1 94.69 45 ASP B O 1
ATOM 4149 N N . LEU B 1 46 ? 11.547 -8.367 4.609 1 93.12 46 LEU B N 1
ATOM 4150 C CA . LEU B 1 46 ? 10.211 -8.742 4.164 1 93.12 46 LEU B CA 1
ATOM 4151 C C . LEU B 1 46 ? 9.469 -9.5 5.262 1 93.12 46 LEU B C 1
ATOM 4153 O O . LEU B 1 46 ? 10.047 -10.352 5.938 1 93.12 46 LEU B O 1
ATOM 4157 N N . VAL B 1 47 ? 8.266 -9.078 5.516 1 93.75 47 VAL B N 1
ATOM 4158 C CA . VAL B 1 47 ? 7.426 -9.711 6.527 1 93.75 47 VAL B CA 1
ATOM 4159 C C . VAL B 1 47 ? 6.137 -10.219 5.891 1 93.75 47 VAL B C 1
ATOM 4161 O O . VAL B 1 47 ? 5.484 -9.5 5.133 1 93.75 47 VAL B O 1
ATOM 4164 N N . LEU B 1 48 ? 5.805 -11.484 6.176 1 94.38 48 LEU B N 1
ATOM 4165 C CA . LEU B 1 48 ? 4.562 -12.047 5.664 1 94.38 48 LEU B CA 1
ATOM 4166 C C . LEU B 1 48 ? 3.373 -11.609 6.516 1 94.38 48 LEU B C 1
ATOM 4168 O O . LEU B 1 48 ? 3.512 -11.406 7.723 1 94.38 48 LEU B O 1
ATOM 4172 N N . TYR B 1 49 ? 2.158 -11.43 5.906 1 94.19 49 TYR B N 1
ATOM 4173 C CA . TYR B 1 49 ? 0.923 -11.398 6.684 1 94.19 49 TYR B CA 1
ATOM 4174 C C . TYR B 1 49 ? 0.718 -12.703 7.438 1 94.19 49 TYR B C 1
ATOM 4176 O O . TYR B 1 49 ? 1.029 -13.781 6.922 1 94.19 49 TYR B O 1
ATOM 4184 N N . LYS B 1 50 ? 0.175 -12.641 8.617 1 91.12 50 LYS B N 1
ATOM 4185 C CA . LYS B 1 50 ? -0.076 -13.844 9.398 1 91.12 50 LYS B CA 1
ATOM 4186 C C . LYS B 1 50 ? -1.031 -14.781 8.672 1 91.12 50 LYS B C 1
ATOM 4188 O O . LYS B 1 50 ? -2.057 -14.352 8.141 1 91.12 50 LYS B O 1
ATOM 4193 N N . TYR B 1 51 ? -0.656 -16.047 8.602 1 92.19 51 TYR B N 1
ATOM 4194 C CA . TYR B 1 51 ? -1.421 -17.141 8.008 1 92.19 51 TYR B CA 1
ATOM 4195 C C . TYR B 1 51 ? -1.617 -16.922 6.512 1 92.19 51 TYR B C 1
ATOM 4197 O O . TYR B 1 51 ? -2.648 -17.312 5.953 1 92.19 51 TYR B O 1
ATOM 4205 N N . CYS B 1 52 ? -0.76 -16.188 5.887 1 93.56 52 CYS B N 1
ATOM 4206 C CA . CYS B 1 52 ? -0.754 -15.836 4.473 1 93.56 52 CYS B CA 1
ATOM 4207 C C . CYS B 1 52 ? 0.662 -15.859 3.908 1 93.56 52 CYS B C 1
ATOM 4209 O O . CYS B 1 52 ? 1.618 -15.523 4.609 1 93.56 52 CYS B O 1
ATOM 4211 N N . ASP B 1 53 ? 0.87 -16.281 2.682 1 92.94 53 ASP B N 1
ATOM 4212 C CA . ASP B 1 53 ? 2.205 -16.344 2.094 1 92.94 53 ASP B CA 1
ATOM 4213 C C . ASP B 1 53 ? 2.531 -15.07 1.323 1 92.94 53 ASP B C 1
ATOM 4215 O O . ASP B 1 53 ? 3.502 -15.023 0.564 1 92.94 53 ASP B O 1
ATOM 4219 N N . GLN B 1 54 ? 1.729 -14.086 1.484 1 93.5 54 GLN B N 1
ATOM 4220 C CA . GLN B 1 54 ? 2.006 -12.797 0.866 1 93.5 54 GLN B CA 1
ATOM 4221 C C . GLN B 1 54 ? 2.758 -11.875 1.825 1 93.5 54 GLN B C 1
ATOM 4223 O O . GLN B 1 54 ? 2.514 -11.898 3.033 1 93.5 54 GLN B O 1
ATOM 4228 N N . THR B 1 55 ? 3.588 -11.023 1.269 1 93.88 55 THR B N 1
ATOM 4229 C CA . THR B 1 55 ? 4.371 -10.086 2.064 1 93.88 55 THR B CA 1
ATOM 4230 C C . THR B 1 55 ? 3.588 -8.797 2.301 1 93.88 55 THR B C 1
ATOM 4232 O O . THR B 1 55 ? 2.824 -8.359 1.438 1 93.88 55 THR B O 1
ATOM 4235 N N . GLN B 1 56 ? 3.789 -8.203 3.445 1 94.75 56 GLN B N 1
ATOM 4236 C CA . GLN B 1 56 ? 3.342 -6.84 3.697 1 94.75 56 GLN B CA 1
ATOM 4237 C C . GLN B 1 56 ? 4.105 -5.84 2.83 1 94.75 56 GLN B C 1
ATOM 4239 O O . GLN B 1 56 ? 5.215 -6.125 2.375 1 94.75 56 GLN B O 1
ATOM 4244 N N . PRO B 1 57 ? 3.418 -4.691 2.533 1 93.75 57 PRO B N 1
ATOM 4245 C CA . PRO B 1 57 ? 4.176 -3.668 1.808 1 93.75 57 PRO B CA 1
ATOM 4246 C C . PRO B 1 57 ? 5.492 -3.311 2.492 1 93.75 57 PRO B C 1
ATOM 4248 O O . PRO B 1 57 ? 5.539 -3.174 3.719 1 93.75 57 PRO B O 1
ATOM 4251 N N . PHE B 1 58 ? 6.547 -3.205 1.715 1 94.81 58 PHE B N 1
ATOM 4252 C CA . PHE B 1 58 ? 7.887 -2.928 2.213 1 94.81 58 PHE B CA 1
ATOM 4253 C C . PHE B 1 58 ? 8.125 -1.428 2.332 1 94.81 58 PHE B C 1
ATOM 4255 O O . PHE B 1 58 ? 7.84 -0.674 1.397 1 94.81 58 PHE B O 1
ATOM 4262 N N . ARG B 1 59 ? 8.523 -1.014 3.461 1 96.25 59 ARG B N 1
ATOM 4263 C CA . ARG B 1 59 ? 9.031 0.332 3.707 1 96.25 59 ARG B CA 1
ATOM 4264 C C . ARG B 1 59 ? 10.359 0.287 4.457 1 96.25 59 ARG B C 1
ATOM 4266 O O . ARG B 1 59 ? 10.414 -0.157 5.605 1 96.25 59 ARG B O 1
ATOM 4273 N N . GLN B 1 60 ? 11.406 0.719 3.855 1 96.81 60 GLN B N 1
ATOM 4274 C CA . GLN B 1 60 ? 12.75 0.619 4.43 1 96.81 60 GLN B CA 1
ATOM 4275 C C . GLN B 1 60 ? 12.875 1.472 5.688 1 96.81 60 GLN B C 1
ATOM 4277 O O . GLN B 1 60 ? 12.203 2.502 5.816 1 96.81 60 GLN B O 1
ATOM 4282 N N . ASN B 1 61 ? 13.695 1.032 6.59 1 97.19 61 ASN B N 1
ATOM 4283 C CA . ASN B 1 61 ? 14.07 1.825 7.758 1 97.19 61 ASN B CA 1
ATOM 4284 C C . ASN B 1 61 ? 14.789 3.109 7.355 1 97.19 61 ASN B C 1
ATOM 4286 O O . ASN B 1 61 ? 15.812 3.062 6.676 1 97.19 61 ASN B O 1
ATOM 4290 N N . ARG B 1 62 ? 14.273 4.223 7.828 1 98.31 62 ARG B N 1
ATOM 4291 C CA . ARG B 1 62 ? 14.789 5.5 7.348 1 98.31 62 ARG B CA 1
ATOM 4292 C C . ARG B 1 62 ? 16.188 5.773 7.902 1 98.31 62 ARG B C 1
ATOM 4294 O O . ARG B 1 62 ? 17.016 6.395 7.238 1 98.31 62 ARG B O 1
ATOM 4301 N N . TYR B 1 63 ? 16.5 5.312 9.109 1 98.62 63 TYR B N 1
ATOM 4302 C CA . TYR B 1 63 ? 17.844 5.5 9.664 1 98.62 63 TYR B CA 1
ATOM 4303 C C . TYR B 1 63 ? 18.859 4.625 8.945 1 98.62 63 TYR B C 1
ATOM 4305 O O . TYR B 1 63 ? 19.969 5.062 8.656 1 98.62 63 TYR B O 1
ATOM 4313 N N . PHE B 1 64 ? 18.469 3.428 8.617 1 98.5 64 PHE B N 1
ATOM 4314 C CA . PHE B 1 64 ? 19.328 2.553 7.816 1 98.5 64 PHE B CA 1
ATOM 4315 C C . PHE B 1 64 ? 19.594 3.162 6.445 1 98.5 64 PHE B C 1
ATOM 4317 O O . PHE B 1 64 ? 20.734 3.213 5.992 1 98.5 64 PHE B O 1
ATOM 4324 N N . TYR B 1 65 ? 18.547 3.584 5.82 1 98.75 65 TYR B N 1
ATOM 4325 C CA . TYR B 1 65 ? 18.703 4.16 4.488 1 98.75 65 TYR B CA 1
ATOM 4326 C C . TYR B 1 65 ? 19.609 5.379 4.527 1 98.75 65 TYR B C 1
ATOM 4328 O O . TYR B 1 65 ? 20.469 5.547 3.656 1 98.75 65 TYR B O 1
ATOM 4336 N N . TYR B 1 66 ? 19.406 6.223 5.504 1 98.81 66 TYR B N 1
ATOM 4337 C CA . TYR B 1 66 ? 20.203 7.43 5.621 1 98.81 66 TYR B CA 1
ATOM 4338 C C . TYR B 1 66 ? 21.688 7.086 5.664 1 98.81 66 TYR B C 1
ATOM 4340 O O . TYR B 1 66 ? 22.516 7.801 5.086 1 98.81 66 TYR B O 1
ATOM 4348 N N . LEU B 1 67 ? 22.047 5.949 6.242 1 98.81 67 LEU B N 1
ATOM 4349 C CA . LEU B 1 67 ? 23.453 5.598 6.445 1 98.81 67 LEU B CA 1
ATOM 4350 C C . LEU B 1 67 ? 23.938 4.664 5.34 1 98.81 67 LEU B C 1
ATOM 4352 O O . LEU B 1 67 ? 25.094 4.246 5.348 1 98.81 67 LEU B O 1
ATOM 4356 N N . SER B 1 68 ? 23.062 4.328 4.355 1 98.75 68 SER B N 1
ATOM 4357 C CA . SER B 1 68 ? 23.531 3.322 3.4 1 98.75 68 SER B CA 1
ATOM 4358 C C . SER B 1 68 ? 23.078 3.664 1.982 1 98.75 68 SER B C 1
ATOM 4360 O O . SER B 1 68 ? 23.734 3.275 1.01 1 98.75 68 SER B O 1
ATOM 4362 N N . GLY B 1 69 ? 21.844 4.309 1.853 1 98.44 69 GLY B N 1
ATOM 4363 C CA . GLY B 1 69 ? 21.234 4.516 0.548 1 98.44 69 GLY B CA 1
ATOM 4364 C C . GLY B 1 69 ? 20.672 3.244 -0.053 1 98.44 69 GLY B C 1
ATOM 4365 O O . GLY B 1 69 ? 20.297 3.221 -1.227 1 98.44 69 GLY B O 1
ATOM 4366 N N . CYS B 1 70 ? 20.578 2.152 0.742 1 98.25 70 CYS B N 1
ATOM 4367 C CA . CYS B 1 70 ? 20.219 0.833 0.24 1 98.25 70 CYS B CA 1
ATOM 4368 C C . CYS B 1 70 ? 18.75 0.521 0.533 1 98.25 70 CYS B C 1
ATOM 4370 O O . CYS B 1 70 ? 18.297 0.634 1.676 1 98.25 70 CYS B O 1
ATOM 4372 N N . ASN B 1 71 ? 18.031 0.089 -0.452 1 96.69 71 ASN B N 1
ATOM 4373 C CA . ASN B 1 71 ? 16.609 -0.257 -0.307 1 96.69 71 ASN B CA 1
ATOM 4374 C C . ASN B 1 71 ? 16.391 -1.763 -0.414 1 96.69 71 ASN B C 1
ATOM 4376 O O . ASN B 1 71 ? 15.266 -2.215 -0.623 1 96.69 71 ASN B O 1
ATOM 4380 N N . ILE B 1 72 ? 17.406 -2.582 -0.279 1 96.56 72 ILE B N 1
ATOM 4381 C CA . ILE B 1 72 ? 17.312 -4.035 -0.363 1 96.56 72 ILE B CA 1
ATOM 4382 C C . ILE B 1 72 ? 16.875 -4.602 0.985 1 96.56 72 ILE B C 1
ATOM 4384 O O . ILE B 1 72 ? 17.547 -4.398 2 1 96.56 72 ILE B O 1
ATOM 4388 N N . PRO B 1 73 ? 15.719 -5.312 1.008 1 96 73 PRO B N 1
ATOM 4389 C CA . PRO B 1 73 ? 15.281 -5.922 2.268 1 96 73 PRO B CA 1
ATOM 4390 C C . PRO B 1 73 ? 16.328 -6.875 2.854 1 96 73 PRO B C 1
ATOM 4392 O O . PRO B 1 73 ? 17 -7.59 2.109 1 96 73 PRO B O 1
ATOM 4395 N N . GLY B 1 74 ? 16.438 -6.875 4.195 1 96.56 74 GLY B N 1
ATOM 4396 C CA . GLY B 1 74 ? 17.328 -7.793 4.879 1 96.56 74 GLY B CA 1
ATOM 4397 C C . GLY B 1 74 ? 18.766 -7.289 4.965 1 96.56 74 GLY B C 1
ATOM 4398 O O . GLY B 1 74 ? 19.656 -8 5.426 1 96.56 74 GLY B O 1
ATOM 4399 N N . SER B 1 75 ? 19 -6.082 4.543 1 98.12 75 SER B N 1
ATOM 4400 C CA . SER B 1 75 ? 20.328 -5.504 4.582 1 98.12 75 SER B CA 1
ATOM 4401 C C . SER B 1 75 ? 20.594 -4.797 5.91 1 98.12 75 SER B C 1
ATOM 4403 O O . SER B 1 75 ? 19.656 -4.496 6.652 1 98.12 75 SER B O 1
ATOM 4405 N N . HIS B 1 76 ? 21.938 -4.605 6.242 1 98.62 76 HIS B N 1
ATOM 4406 C CA . HIS B 1 76 ? 22.422 -3.918 7.438 1 98.62 76 HIS B CA 1
ATOM 4407 C C . HIS B 1 76 ? 23.609 -3.023 7.121 1 98.62 76 HIS B C 1
ATOM 4409 O O . HIS B 1 76 ? 24.25 -3.172 6.07 1 98.62 76 HIS B O 1
ATOM 4415 N N . VAL B 1 77 ? 23.891 -2.102 8.008 1 98.81 77 VAL B N 1
ATOM 4416 C CA . VAL B 1 77 ? 25.031 -1.225 7.805 1 98.81 77 VAL B CA 1
ATOM 4417 C C . VAL B 1 77 ? 25.781 -1.051 9.125 1 98.81 77 VAL B C 1
ATOM 4419 O O . VAL B 1 77 ? 25.172 -0.982 10.188 1 98.81 77 VAL B O 1
ATOM 4422 N N . LEU B 1 78 ? 27.109 -1.045 9.102 1 98.75 78 LEU B N 1
ATOM 4423 C CA . LEU B 1 78 ? 28 -0.849 10.242 1 98.75 78 LEU B CA 1
ATOM 4424 C C . LEU B 1 78 ? 29.031 0.239 9.945 1 98.75 78 LEU B C 1
ATOM 4426 O O . LEU B 1 78 ? 29.688 0.206 8.906 1 98.75 78 LEU B O 1
ATOM 4430 N N . TYR B 1 79 ? 29.125 1.256 10.812 1 98.88 79 TYR B N 1
ATOM 4431 C CA . TYR B 1 79 ? 30.125 2.311 10.688 1 98.88 79 TYR B CA 1
ATOM 4432 C C . TYR B 1 79 ? 31.094 2.287 11.867 1 98.88 79 TYR B C 1
ATOM 4434 O O . TYR B 1 79 ? 30.703 2.529 13.008 1 98.88 79 TYR B O 1
ATOM 4442 N N . ASP B 1 80 ? 32.344 1.911 11.617 1 98.25 80 ASP B N 1
ATOM 4443 C CA . ASP B 1 80 ? 33.406 1.987 12.586 1 98.25 80 ASP B CA 1
ATOM 4444 C C . ASP B 1 80 ? 34.062 3.373 12.586 1 98.25 80 ASP B C 1
ATOM 4446 O O . ASP B 1 80 ? 34.844 3.701 11.695 1 98.25 80 ASP B O 1
ATOM 4450 N N . THR B 1 81 ? 33.781 4.129 13.648 1 97.94 81 THR B N 1
ATOM 4451 C CA . THR B 1 81 ? 34.188 5.539 13.641 1 97.94 81 THR B CA 1
ATOM 4452 C C . THR B 1 81 ? 35.688 5.691 13.75 1 97.94 81 THR B C 1
ATOM 4454 O O . THR B 1 81 ? 36.281 6.613 13.172 1 97.94 81 THR B O 1
ATOM 4457 N N . ASP B 1 82 ? 36.406 4.875 14.461 1 96.25 82 ASP B N 1
ATOM 4458 C CA . ASP B 1 82 ? 37.844 4.957 14.617 1 96.25 82 ASP B CA 1
ATOM 4459 C C . ASP B 1 82 ? 38.562 4.727 13.281 1 96.25 82 ASP B C 1
ATOM 4461 O O . ASP B 1 82 ? 39.531 5.402 12.977 1 96.25 82 ASP B O 1
ATOM 4465 N N . LYS B 1 83 ? 38.031 3.854 12.531 1 96.88 83 LYS B N 1
ATOM 4466 C CA . LYS B 1 83 ? 38.625 3.502 11.258 1 96.88 83 LYS B CA 1
ATOM 4467 C C . LYS B 1 83 ? 38.031 4.305 10.117 1 96.88 83 LYS B C 1
ATOM 4469 O O . LYS B 1 83 ? 38.469 4.219 8.969 1 96.88 83 LYS B O 1
ATOM 4474 N N . ASN B 1 84 ? 36.969 5.035 10.383 1 98.19 84 ASN B N 1
ATOM 4475 C CA . ASN B 1 84 ? 36.188 5.691 9.344 1 98.19 84 ASN B CA 1
ATOM 4476 C C . ASN B 1 84 ? 35.812 4.719 8.227 1 98.19 84 ASN B C 1
ATOM 4478 O O . ASN B 1 84 ? 36.062 4.992 7.051 1 98.19 84 ASN B O 1
ATOM 4482 N N . LYS B 1 85 ? 35.281 3.562 8.617 1 98.5 85 LYS B N 1
ATOM 4483 C CA . LYS B 1 85 ? 34.969 2.484 7.684 1 98.5 85 LYS B CA 1
ATOM 4484 C C . LYS B 1 85 ? 33.469 2.156 7.727 1 98.5 85 LYS B C 1
ATOM 4486 O O . LYS B 1 85 ? 32.906 1.86 8.789 1 98.5 85 LYS B O 1
ATOM 4491 N N . LEU B 1 86 ? 32.781 2.254 6.547 1 98.88 86 LEU B N 1
ATOM 4492 C CA . LEU B 1 86 ? 31.375 1.935 6.383 1 98.88 86 LEU B CA 1
ATOM 4493 C C . LEU B 1 86 ? 31.203 0.612 5.645 1 98.88 86 LEU B C 1
ATOM 4495 O O . LEU B 1 86 ? 31.703 0.45 4.523 1 98.88 86 LEU B O 1
ATOM 4499 N N . VAL B 1 87 ? 30.484 -0.379 6.301 1 98.88 87 VAL B N 1
ATOM 4500 C CA . VAL B 1 87 ? 30.281 -1.71 5.734 1 98.88 87 VAL B CA 1
ATOM 4501 C C . VAL B 1 87 ? 28.797 -1.948 5.5 1 98.88 87 VAL B C 1
ATOM 4503 O O . VAL B 1 87 ? 27.984 -1.762 6.402 1 98.88 87 VAL B O 1
ATOM 4506 N N . LEU B 1 88 ? 28.391 -2.318 4.254 1 98.88 88 LEU B N 1
ATOM 4507 C CA . LEU B 1 88 ? 27.047 -2.752 3.912 1 98.88 88 LEU B CA 1
ATOM 4508 C C . LEU B 1 88 ? 26.953 -4.273 3.92 1 98.88 88 LEU B C 1
ATOM 4510 O O . LEU B 1 88 ? 27.781 -4.961 3.336 1 98.88 88 LEU B O 1
ATOM 4514 N N . TYR B 1 89 ? 25.969 -4.766 4.676 1 98.75 89 TYR B N 1
ATOM 4515 C CA . TYR B 1 89 ? 25.703 -6.199 4.652 1 98.75 89 TYR B CA 1
ATOM 4516 C C . TYR B 1 89 ? 24.469 -6.504 3.805 1 98.75 89 TYR B C 1
ATOM 4518 O O . TYR B 1 89 ? 23.359 -6.066 4.125 1 98.75 89 TYR B O 1
ATOM 4526 N N . LEU B 1 90 ? 24.625 -7.266 2.752 1 98.25 90 LEU B N 1
ATOM 4527 C CA . LEU B 1 90 ? 23.516 -7.777 1.947 1 98.25 90 LEU B CA 1
ATOM 4528 C C . LEU B 1 90 ? 22.938 -9.047 2.564 1 98.25 90 LEU B C 1
ATOM 4530 O O . LEU B 1 90 ? 23.609 -9.727 3.346 1 98.25 90 LEU B O 1
ATOM 4534 N N . PRO B 1 91 ? 21.625 -9.328 2.275 1 96.44 91 PRO B N 1
ATOM 4535 C CA . PRO B 1 91 ? 21.125 -10.625 2.725 1 96.44 91 PRO B CA 1
ATOM 4536 C C . PRO B 1 91 ? 21.891 -11.797 2.131 1 96.44 91 PRO B C 1
ATOM 4538 O O . PRO B 1 91 ? 22.453 -11.688 1.037 1 96.44 91 PRO B O 1
ATOM 4541 N N . ASP B 1 92 ? 21.875 -12.883 2.855 1 95.62 92 ASP B N 1
ATOM 4542 C CA . ASP B 1 92 ? 22.5 -14.086 2.318 1 95.62 92 ASP B CA 1
ATOM 4543 C C . ASP B 1 92 ? 21.781 -14.57 1.062 1 95.62 92 ASP B C 1
ATOM 4545 O O . ASP B 1 92 ? 20.578 -14.383 0.923 1 95.62 92 ASP B O 1
ATOM 4549 N N . VAL B 1 93 ? 22.484 -15.164 0.224 1 91.5 93 VAL B N 1
ATOM 4550 C CA . VAL B 1 93 ? 21.922 -15.664 -1.026 1 91.5 93 VAL B CA 1
ATOM 4551 C C . VAL B 1 93 ? 21.172 -16.969 -0.77 1 91.5 93 VAL B C 1
ATOM 4553 O O . VAL B 1 93 ? 21.703 -17.875 -0.13 1 91.5 93 VAL B O 1
ATOM 4556 N N . ASP B 1 94 ? 19.875 -16.922 -1.158 1 87.69 94 ASP B N 1
ATOM 4557 C CA . ASP B 1 94 ? 19.031 -18.109 -1.098 1 87.69 94 ASP B CA 1
ATOM 4558 C C . ASP B 1 94 ? 18.828 -18.703 -2.488 1 87.69 94 ASP B C 1
ATOM 4560 O O . ASP B 1 94 ? 18.109 -18.125 -3.314 1 87.69 94 ASP B O 1
ATOM 4564 N N . LYS B 1 95 ? 19.25 -19.906 -2.682 1 79 95 LYS B N 1
ATOM 4565 C CA . LYS B 1 95 ? 19.172 -20.547 -3.988 1 79 95 LYS B CA 1
ATOM 4566 C C . LYS B 1 95 ? 17.734 -20.75 -4.426 1 79 95 LYS B C 1
ATOM 4568 O O . LYS B 1 95 ? 17.406 -20.594 -5.605 1 79 95 LYS B O 1
ATOM 4573 N N . GLU B 1 96 ? 16.875 -21.109 -3.521 1 79.62 96 GLU B N 1
ATOM 4574 C CA . GLU B 1 96 ? 15.461 -21.312 -3.855 1 79.62 96 GLU B CA 1
ATOM 4575 C C . GLU B 1 96 ? 14.812 -20.016 -4.328 1 79.62 96 GLU B C 1
ATOM 4577 O O . GLU B 1 96 ? 13.992 -20.031 -5.25 1 79.62 96 GLU B O 1
ATOM 4582 N N . ASP B 1 97 ? 15.25 -18.969 -3.729 1 84 97 ASP B N 1
ATOM 4583 C CA . ASP B 1 97 ? 14.68 -17.688 -4.113 1 84 97 ASP B CA 1
ATOM 4584 C C . ASP B 1 97 ? 15.133 -17.266 -5.512 1 84 97 ASP B C 1
ATOM 4586 O O . ASP B 1 97 ? 14.406 -16.594 -6.234 1 84 97 ASP B O 1
ATOM 4590 N N . ILE B 1 98 ? 16.266 -17.734 -5.934 1 81.19 98 ILE B N 1
ATOM 4591 C CA . ILE B 1 98 ? 16.797 -17.391 -7.25 1 81.19 98 ILE B CA 1
ATOM 4592 C C . ILE B 1 98 ? 15.898 -17.984 -8.336 1 81.19 98 ILE B C 1
ATOM 4594 O O . ILE B 1 98 ? 15.648 -17.344 -9.352 1 81.19 98 ILE B O 1
ATOM 4598 N N . MET B 1 99 ? 15.344 -19.094 -8.008 1 77 99 MET B N 1
ATOM 4599 C CA . MET B 1 99 ? 14.445 -19.75 -8.953 1 77 99 MET B CA 1
ATOM 4600 C C . MET B 1 99 ? 13.188 -18.922 -9.188 1 77 99 MET B C 1
ATOM 4602 O O . MET B 1 99 ? 12.703 -18.812 -10.32 1 77 99 MET B O 1
ATOM 4606 N N . TRP B 1 100 ? 12.75 -18.219 -8.164 1 81.31 100 TRP B N 1
ATOM 4607 C CA . TRP B 1 100 ? 11.453 -17.562 -8.227 1 81.31 100 TRP B CA 1
ATOM 4608 C C . TRP B 1 100 ? 11.609 -16.094 -8.594 1 81.31 100 TRP B C 1
ATOM 4610 O O . TRP B 1 100 ? 10.781 -15.523 -9.312 1 81.31 100 TRP B O 1
ATOM 4620 N N . SER B 1 101 ? 12.82 -15.469 -8.117 1 83.81 101 SER B N 1
ATOM 4621 C CA . SER B 1 101 ? 12.891 -14.016 -8.195 1 83.81 101 SER B CA 1
ATOM 4622 C C . SER B 1 101 ? 14.109 -13.57 -9 1 83.81 101 SER B C 1
ATOM 4624 O O . SER B 1 101 ? 14.281 -12.375 -9.266 1 83.81 101 SER B O 1
ATOM 4626 N N . GLY B 1 102 ? 15.031 -14.461 -9.414 1 80 102 GLY B N 1
ATOM 4627 C CA . GLY B 1 102 ? 16.219 -14.109 -10.164 1 80 102 GLY B CA 1
ATOM 4628 C C . GLY B 1 102 ? 17.422 -13.844 -9.281 1 80 102 GLY B C 1
ATOM 4629 O O . GLY B 1 102 ? 17.359 -14.047 -8.062 1 80 102 GLY B O 1
ATOM 4630 N N . LEU B 1 103 ? 18.5 -13.453 -9.953 1 82.75 103 LEU B N 1
ATOM 4631 C CA . LEU B 1 103 ? 19.766 -13.258 -9.258 1 82.75 103 LEU B CA 1
ATOM 4632 C C . LEU B 1 103 ? 19.734 -11.969 -8.43 1 82.75 103 LEU B C 1
ATOM 4634 O O . LEU B 1 103 ? 19.344 -10.914 -8.93 1 82.75 103 LEU B O 1
ATOM 4638 N N . PRO B 1 104 ? 20.188 -12.109 -7.191 1 90.31 104 PRO B N 1
ATOM 4639 C CA . PRO B 1 104 ? 20.297 -10.891 -6.387 1 90.31 104 PRO B CA 1
ATOM 4640 C C . PRO B 1 104 ? 21.516 -10.047 -6.758 1 90.31 104 PRO B C 1
ATOM 4642 O O . PRO B 1 104 ? 22.359 -10.492 -7.535 1 90.31 104 PRO B O 1
ATOM 4645 N N . LEU B 1 105 ? 21.641 -8.836 -6.25 1 93.75 105 LEU B N 1
ATOM 4646 C CA . LEU B 1 105 ? 22.781 -7.949 -6.438 1 93.75 105 LEU B CA 1
ATOM 4647 C C . LEU B 1 105 ? 24.047 -8.562 -5.848 1 93.75 105 LEU B C 1
ATOM 4649 O O . LEU B 1 105 ? 24.047 -9 -4.695 1 93.75 105 LEU B O 1
ATOM 4653 N N . SER B 1 106 ? 25.141 -8.602 -6.664 1 95.31 106 SER B N 1
ATOM 4654 C CA . SER B 1 106 ? 26.406 -9.148 -6.195 1 95.31 106 SER B CA 1
ATOM 4655 C C . SER B 1 106 ? 27.141 -8.148 -5.301 1 95.31 106 SER B C 1
ATOM 4657 O O . SER B 1 106 ? 26.844 -6.953 -5.324 1 95.31 106 SER B O 1
ATOM 4659 N N . LYS B 1 107 ? 28.172 -8.688 -4.562 1 96.94 107 LYS B N 1
ATOM 4660 C CA . LYS B 1 107 ? 29 -7.805 -3.738 1 96.94 107 LYS B CA 1
ATOM 4661 C C . LYS B 1 107 ? 29.734 -6.781 -4.598 1 96.94 107 LYS B C 1
ATOM 4663 O O . LYS B 1 107 ? 29.812 -5.605 -4.234 1 96.94 107 LYS B O 1
ATOM 4668 N N . LYS B 1 108 ? 30.156 -7.219 -5.711 1 97.44 108 LYS B N 1
ATOM 4669 C CA . LYS B 1 108 ? 30.906 -6.352 -6.621 1 97.44 108 LYS B CA 1
ATOM 4670 C C . LYS B 1 108 ? 30.016 -5.234 -7.16 1 97.44 108 LYS B C 1
ATOM 4672 O O . LYS B 1 108 ? 30.391 -4.062 -7.133 1 97.44 108 LYS B O 1
ATOM 4677 N N . ASP B 1 109 ? 28.828 -5.629 -7.586 1 97.19 109 ASP B N 1
ATOM 4678 C CA . ASP B 1 109 ? 27.906 -4.633 -8.125 1 97.19 109 ASP B CA 1
ATOM 4679 C C . ASP B 1 109 ? 27.438 -3.668 -7.035 1 97.19 109 ASP B C 1
ATOM 4681 O O . ASP B 1 109 ? 27.234 -2.482 -7.297 1 97.19 109 ASP B O 1
ATOM 4685 N N . ALA B 1 110 ? 27.281 -4.16 -5.832 1 98.19 110 ALA B N 1
ATOM 4686 C CA . ALA B 1 110 ? 26.875 -3.32 -4.707 1 98.19 110 ALA B CA 1
ATOM 4687 C C . ALA B 1 110 ? 27.953 -2.293 -4.375 1 98.19 110 ALA B C 1
ATOM 4689 O O . ALA B 1 110 ? 27.656 -1.133 -4.09 1 98.19 110 ALA B O 1
ATOM 4690 N N . LEU B 1 111 ? 29.203 -2.73 -4.41 1 98 111 LEU B N 1
ATOM 4691 C CA . LEU B 1 111 ? 30.297 -1.817 -4.125 1 98 111 LEU B CA 1
ATOM 4692 C C . LEU B 1 111 ? 30.359 -0.7 -5.16 1 98 111 LEU B C 1
ATOM 4694 O O . LEU B 1 111 ? 30.719 0.436 -4.836 1 98 111 LEU B O 1
ATOM 4698 N N . GLU B 1 112 ? 30 -0.981 -6.363 1 97.44 112 GLU B N 1
ATOM 4699 C CA . GLU B 1 112 ? 29.969 0.021 -7.426 1 97.44 112 GLU B CA 1
ATOM 4700 C C . GLU B 1 112 ? 28.781 0.962 -7.254 1 97.44 112 GLU B C 1
ATOM 4702 O O . GLU B 1 112 ? 28.875 2.15 -7.57 1 97.44 112 GLU B O 1
ATOM 4707 N N . LYS B 1 113 ? 27.766 0.484 -6.703 1 97.06 113 LYS B N 1
ATOM 4708 C CA . LYS B 1 113 ? 26.5 1.218 -6.637 1 97.06 113 LYS B CA 1
ATOM 4709 C C . LYS B 1 113 ? 26.438 2.088 -5.387 1 97.06 113 LYS B C 1
ATOM 4711 O O . LYS B 1 113 ? 25.922 3.213 -5.43 1 97.06 113 LYS B O 1
ATOM 4716 N N . TYR B 1 114 ? 26.906 1.575 -4.27 1 98.5 114 TYR B N 1
ATOM 4717 C CA . TYR B 1 114 ? 26.719 2.24 -2.982 1 98.5 114 TYR B CA 1
ATOM 4718 C C . TYR B 1 114 ? 28.016 2.877 -2.508 1 98.5 114 TYR B C 1
ATOM 4720 O O . TYR B 1 114 ? 29.109 2.371 -2.791 1 98.5 114 TYR B O 1
ATOM 4728 N N . ASP B 1 115 ? 27.906 4.027 -1.757 1 98.62 115 ASP B N 1
ATOM 4729 C CA . ASP B 1 115 ? 29.047 4.75 -1.186 1 98.62 115 ASP B CA 1
ATOM 4730 C C . ASP B 1 115 ? 29.484 4.125 0.137 1 98.62 115 ASP B C 1
ATOM 4732 O O . ASP B 1 115 ? 29.328 4.734 1.198 1 98.62 115 ASP B O 1
ATOM 4736 N N . VAL B 1 116 ? 30.062 2.883 0.029 1 98.75 116 VAL B N 1
ATOM 4737 C CA . VAL B 1 116 ? 30.547 2.146 1.189 1 98.75 116 VAL B CA 1
ATOM 4738 C C . VAL B 1 116 ? 31.984 1.658 0.929 1 98.75 116 VAL B C 1
ATOM 4740 O O . VAL B 1 116 ? 32.438 1.606 -0.221 1 98.75 116 VAL B O 1
ATOM 4743 N N . ASP B 1 117 ? 32.656 1.314 2.045 1 98.81 117 ASP B N 1
ATOM 4744 C CA . ASP B 1 117 ? 34.062 0.872 1.92 1 98.81 117 ASP B CA 1
ATOM 4745 C C . ASP B 1 117 ? 34.125 -0.625 1.632 1 98.81 117 ASP B C 1
ATOM 4747 O O . ASP B 1 117 ? 35.094 -1.099 1.021 1 98.81 117 ASP B O 1
ATOM 4751 N N . GLU B 1 118 ? 33.125 -1.361 2.066 1 98.69 118 GLU B N 1
ATOM 4752 C CA . GLU B 1 118 ? 33.125 -2.812 1.92 1 98.69 118 GLU B CA 1
ATOM 4753 C C . GLU B 1 118 ? 31.688 -3.346 1.895 1 98.69 118 GLU B C 1
ATOM 4755 O O . GLU B 1 118 ? 30.797 -2.768 2.514 1 98.69 118 GLU B O 1
ATOM 4760 N N . VAL B 1 119 ? 31.469 -4.41 1.133 1 98.81 119 VAL B N 1
ATOM 4761 C CA . VAL B 1 119 ? 30.188 -5.121 1.104 1 98.81 119 VAL B CA 1
ATOM 4762 C C . VAL B 1 119 ? 30.391 -6.555 1.582 1 98.81 119 VAL B C 1
ATOM 4764 O O . VAL B 1 119 ? 31.312 -7.246 1.136 1 98.81 119 VAL B O 1
ATOM 4767 N N . ARG B 1 120 ? 29.594 -6.98 2.529 1 98.62 120 ARG B N 1
ATOM 4768 C CA . ARG B 1 120 ? 29.594 -8.336 3.064 1 98.62 120 ARG B CA 1
ATOM 4769 C C . ARG B 1 120 ? 28.188 -8.914 3.094 1 98.62 120 ARG B C 1
ATOM 4771 O O . ARG B 1 120 ? 27.25 -8.297 2.582 1 98.62 120 ARG B O 1
ATOM 4778 N N . TYR B 1 121 ? 28.109 -10.148 3.525 1 98.12 121 TYR B N 1
ATOM 4779 C CA . TYR B 1 121 ? 26.797 -10.773 3.68 1 98.12 121 TYR B CA 1
ATOM 4780 C C . TYR B 1 121 ? 26.391 -10.82 5.148 1 98.12 121 TYR B C 1
ATOM 4782 O O . TYR B 1 121 ? 27.219 -10.695 6.039 1 98.12 121 TYR B O 1
ATOM 4790 N N . ALA B 1 122 ? 25.125 -10.984 5.379 1 97.25 122 ALA B N 1
ATOM 4791 C CA . ALA B 1 122 ? 24.547 -10.992 6.723 1 97.25 122 ALA B CA 1
ATOM 4792 C C . ALA B 1 122 ? 25.219 -12.047 7.594 1 97.25 122 ALA B C 1
ATOM 4794 O O . ALA B 1 122 ? 25.344 -11.867 8.805 1 97.25 122 ALA B O 1
ATOM 4795 N N . ALA B 1 123 ? 25.719 -13.07 7.027 1 96.94 123 ALA B N 1
ATOM 4796 C CA . ALA B 1 123 ? 26.375 -14.164 7.754 1 96.94 123 ALA B CA 1
ATOM 4797 C C . ALA B 1 123 ? 27.625 -13.68 8.477 1 96.94 123 ALA B C 1
ATOM 4799 O O . ALA B 1 123 ? 28.062 -14.312 9.438 1 96.94 123 ALA B O 1
ATOM 4800 N N . ASP B 1 124 ? 28.172 -12.547 8.055 1 97.88 124 ASP B N 1
ATOM 4801 C CA . ASP B 1 124 ? 29.422 -12.047 8.609 1 97.88 124 ASP B CA 1
ATOM 4802 C C . ASP B 1 124 ? 29.172 -11.133 9.805 1 97.88 124 ASP B C 1
ATOM 4804 O O . ASP B 1 124 ? 30.094 -10.797 10.547 1 97.88 124 ASP B O 1
ATOM 4808 N N . ILE B 1 125 ? 27.953 -10.773 10.078 1 98.06 125 ILE B N 1
ATOM 4809 C CA . ILE B 1 125 ? 27.625 -9.711 11.016 1 98.06 125 ILE B CA 1
ATOM 4810 C C . ILE B 1 125 ? 28.078 -10.086 12.414 1 98.06 125 ILE B C 1
ATOM 4812 O O . ILE B 1 125 ? 28.734 -9.289 13.094 1 98.06 125 ILE B O 1
ATOM 4816 N N . GLU B 1 126 ? 27.766 -11.266 12.844 1 97.31 126 GLU B N 1
ATOM 4817 C CA . GLU B 1 126 ? 28.078 -11.656 14.211 1 97.31 126 GLU B CA 1
ATOM 4818 C C . GLU B 1 126 ? 29.578 -11.586 14.484 1 97.31 126 GLU B C 1
ATOM 4820 O O . GLU B 1 126 ? 30 -11.047 15.508 1 97.31 126 GLU B O 1
ATOM 4825 N N . ASN B 1 127 ? 30.312 -12.133 13.602 1 97.31 127 ASN B N 1
ATOM 4826 C CA . ASN B 1 127 ? 31.766 -12.109 13.758 1 97.31 127 ASN B CA 1
ATOM 4827 C C . ASN B 1 127 ? 32.312 -10.68 13.781 1 97.31 127 ASN B C 1
ATOM 4829 O O . ASN B 1 127 ? 33.188 -10.359 14.562 1 97.31 127 ASN B O 1
ATOM 4833 N N . ASP B 1 128 ? 31.797 -9.859 12.914 1 97.81 128 ASP B N 1
ATOM 4834 C CA . ASP B 1 128 ? 32.25 -8.477 12.852 1 97.81 128 ASP B CA 1
ATOM 4835 C C . ASP B 1 128 ? 31.906 -7.727 14.133 1 97.81 128 ASP B C 1
ATOM 4837 O O . ASP B 1 128 ? 32.719 -6.949 14.641 1 97.81 128 ASP B O 1
ATOM 4841 N N . LEU B 1 129 ? 30.703 -7.969 14.664 1 97.69 129 LEU B N 1
ATOM 4842 C CA . LEU B 1 129 ? 30.281 -7.305 15.891 1 97.69 129 LEU B CA 1
ATOM 4843 C C . LEU B 1 129 ? 31.125 -7.754 17.078 1 97.69 129 LEU B C 1
ATOM 4845 O O . LEU B 1 129 ? 31.422 -6.953 17.969 1 97.69 129 LEU B O 1
ATOM 4849 N N . LYS B 1 130 ? 31.516 -8.969 17.109 1 96 130 LYS B N 1
ATOM 4850 C CA . LYS B 1 130 ? 32.406 -9.484 18.156 1 96 130 LYS B CA 1
ATOM 4851 C C . LYS B 1 130 ? 33.719 -8.719 18.188 1 96 130 LYS B C 1
ATOM 4853 O O . LYS B 1 130 ? 34.312 -8.5 19.25 1 96 130 LYS B O 1
ATOM 4858 N N . GLN B 1 131 ? 34.125 -8.344 17.125 1 95.5 131 GLN B N 1
ATOM 4859 C CA . GLN B 1 131 ? 35.438 -7.691 17 1 95.5 131 GLN B CA 1
ATOM 4860 C C . GLN B 1 131 ? 35.375 -6.238 17.453 1 95.5 131 GLN B C 1
ATOM 4862 O O . GLN B 1 131 ? 36.344 -5.688 17.953 1 95.5 131 GLN B O 1
ATOM 4867 N N . VAL B 1 132 ? 34.219 -5.637 17.25 1 93.25 132 VAL B N 1
ATOM 4868 C CA . VAL B 1 132 ? 34.156 -4.211 17.547 1 93.25 132 VAL B CA 1
ATOM 4869 C C . VAL B 1 132 ? 33.594 -3.996 18.953 1 93.25 132 VAL B C 1
ATOM 4871 O O . VAL B 1 132 ? 33.719 -2.904 19.516 1 93.25 132 VAL B O 1
ATOM 4874 N N . GLY B 1 133 ? 33.031 -5.039 19.562 1 87.19 133 GLY B N 1
ATOM 4875 C CA . GLY B 1 133 ? 32.5 -4.918 20.906 1 87.19 133 GLY B CA 1
ATOM 4876 C C . GLY B 1 133 ? 31.062 -4.434 20.938 1 87.19 133 GLY B C 1
ATOM 4877 O O . GLY B 1 133 ? 30.172 -5.062 20.344 1 87.19 133 GLY B O 1
ATOM 4878 N N . LYS B 1 134 ? 30.766 -3.156 21.484 1 93.75 134 LYS B N 1
ATOM 4879 C CA . LYS B 1 134 ? 29.391 -2.672 21.578 1 93.75 134 LYS B CA 1
ATOM 4880 C C . LYS B 1 134 ? 29.109 -1.618 20.5 1 93.75 134 LYS B C 1
ATOM 4882 O O . LYS B 1 134 ? 29.906 -0.696 20.312 1 93.75 134 LYS B O 1
ATOM 4887 N N . ALA B 1 135 ? 28 -1.819 19.797 1 98.19 135 ALA B N 1
ATOM 4888 C CA . ALA B 1 135 ? 27.578 -0.887 18.75 1 98.19 135 ALA B CA 1
ATOM 4889 C C . ALA B 1 135 ? 26.234 -0.25 19.094 1 98.19 135 ALA B C 1
ATOM 4891 O O . ALA B 1 135 ? 25.328 -0.923 19.578 1 98.19 135 ALA B O 1
ATOM 4892 N N . TYR B 1 136 ? 26.141 1.09 18.875 1 98.56 136 TYR B N 1
ATOM 4893 C CA . TYR B 1 136 ? 24.844 1.764 19.047 1 98.56 136 TYR B CA 1
ATOM 4894 C C . TYR B 1 136 ? 23.875 1.34 17.953 1 98.56 136 TYR B C 1
ATOM 4896 O O . TYR B 1 136 ? 24.25 1.207 16.781 1 98.56 136 TYR B O 1
ATOM 4904 N N . THR B 1 137 ? 22.656 1.059 18.328 1 98.31 137 THR B N 1
ATOM 4905 C CA . THR B 1 137 ? 21.578 0.772 17.391 1 98.31 137 THR B CA 1
ATOM 4906 C C . THR B 1 137 ? 20.297 1.515 17.797 1 98.31 137 THR B C 1
ATOM 4908 O O . THR B 1 137 ? 20.188 1.988 18.922 1 98.31 137 THR B O 1
ATOM 4911 N N . THR B 1 138 ? 19.359 1.685 16.812 1 97.12 138 THR B N 1
ATOM 4912 C CA . THR B 1 138 ? 18.094 2.338 17.125 1 97.12 138 THR B CA 1
ATOM 4913 C C . THR B 1 138 ? 17.219 1.436 17.984 1 97.12 138 THR B C 1
ATOM 4915 O O . THR B 1 138 ? 16.672 1.877 19 1 97.12 138 THR B O 1
ATOM 4918 N N . ASP B 1 139 ? 17.062 0.219 17.578 1 95.5 139 ASP B N 1
ATOM 4919 C CA . ASP B 1 139 ? 16.203 -0.708 18.312 1 95.5 139 ASP B CA 1
ATOM 4920 C C . ASP B 1 139 ? 16.641 -2.154 18.078 1 95.5 139 ASP B C 1
ATOM 4922 O O . ASP B 1 139 ? 17.312 -2.455 17.094 1 95.5 139 ASP B O 1
ATOM 4926 N N . ILE B 1 140 ? 16.312 -2.969 19.062 1 95.12 140 ILE B N 1
ATOM 4927 C CA . ILE B 1 140 ? 16.375 -4.418 18.906 1 95.12 140 ILE B CA 1
ATOM 4928 C C . ILE B 1 140 ? 15.039 -4.941 18.375 1 95.12 140 ILE B C 1
ATOM 4930 O O . ILE B 1 140 ? 13.984 -4.684 18.969 1 95.12 140 ILE B O 1
ATOM 4934 N N . ASN B 1 141 ? 15.062 -5.523 17.266 1 89.56 141 ASN B N 1
ATOM 4935 C CA . ASN B 1 141 ? 13.859 -6.016 16.594 1 89.56 141 ASN B CA 1
ATOM 4936 C C . ASN B 1 141 ? 14.031 -7.457 16.109 1 89.56 141 ASN B C 1
ATOM 4938 O O . ASN B 1 141 ? 14.969 -8.141 16.531 1 89.56 141 ASN B O 1
ATOM 4942 N N . SER B 1 142 ? 13.078 -7.949 15.383 1 86.25 142 SER B N 1
ATOM 4943 C CA . SER B 1 142 ? 13.086 -9.352 14.992 1 86.25 142 SER B CA 1
ATOM 4944 C C . SER B 1 142 ? 14.242 -9.664 14.047 1 86.25 142 SER B C 1
ATOM 4946 O O . SER B 1 142 ? 14.625 -10.82 13.875 1 86.25 142 SER B O 1
ATOM 4948 N N . PHE B 1 143 ? 14.898 -8.656 13.523 1 84.56 143 PHE B N 1
ATOM 4949 C CA . PHE B 1 143 ? 15.906 -8.852 12.484 1 84.56 143 PHE B CA 1
ATOM 4950 C C . PHE B 1 143 ? 17.312 -8.859 13.094 1 84.56 143 PHE B C 1
ATOM 4952 O O . PHE B 1 143 ? 18.234 -9.398 12.5 1 84.56 143 PHE B O 1
ATOM 4959 N N . ASN B 1 144 ? 17.453 -8.227 14.266 1 93.5 144 ASN B N 1
ATOM 4960 C CA . ASN B 1 144 ? 18.797 -8.117 14.836 1 93.5 144 ASN B CA 1
ATOM 4961 C C . ASN B 1 144 ? 18.828 -8.602 16.281 1 93.5 144 ASN B C 1
ATOM 4963 O O . ASN B 1 144 ? 19.828 -8.422 16.969 1 93.5 144 ASN B O 1
ATOM 4967 N N . ASP B 1 145 ? 17.766 -9.234 16.75 1 96 145 ASP B N 1
ATOM 4968 C CA . ASP B 1 145 ? 17.688 -9.742 18.125 1 96 145 ASP B CA 1
ATOM 4969 C C . ASP B 1 145 ? 18.812 -10.727 18.406 1 96 145 ASP B C 1
ATOM 4971 O O . ASP B 1 145 ? 19.312 -10.797 19.531 1 96 145 ASP B O 1
ATOM 4975 N N . LYS B 1 146 ? 19.219 -11.453 17.438 1 94.88 146 LYS B N 1
ATOM 4976 C CA . LYS B 1 146 ? 20.266 -12.453 17.609 1 94.88 146 LYS B CA 1
ATOM 4977 C C . LYS B 1 146 ? 21.609 -11.797 17.906 1 94.88 146 LYS B C 1
ATOM 4979 O O . LYS B 1 146 ? 22.547 -12.461 18.375 1 94.88 146 LYS B O 1
ATOM 4984 N N . PHE B 1 147 ? 21.703 -10.523 17.656 1 95.94 147 PHE B N 1
ATOM 4985 C CA . PHE B 1 147 ? 22.938 -9.789 17.891 1 95.94 147 PHE B CA 1
ATOM 4986 C C . PHE B 1 147 ? 22.828 -8.922 19.141 1 95.94 147 PHE B C 1
ATOM 4988 O O . PHE B 1 147 ? 23.688 -8.078 19.391 1 95.94 147 PHE B O 1
ATOM 4995 N N . LYS B 1 148 ? 21.812 -9.07 19.938 1 96.75 148 LYS B N 1
ATOM 4996 C CA . LYS B 1 148 ? 21.438 -8.109 20.969 1 96.75 148 LYS B CA 1
ATOM 4997 C C . LYS B 1 148 ? 22.562 -7.949 22 1 96.75 148 LYS B C 1
ATOM 4999 O O . LYS B 1 148 ? 22.734 -6.871 22.562 1 96.75 148 LYS B O 1
ATOM 5004 N N . THR B 1 149 ? 23.406 -8.93 22.234 1 96.38 149 THR B N 1
ATOM 5005 C CA . THR B 1 149 ? 24.469 -8.883 23.25 1 96.38 149 THR B CA 1
ATOM 5006 C C . THR B 1 149 ? 25.562 -7.902 22.844 1 96.38 149 THR B C 1
ATOM 5008 O O . THR B 1 149 ? 26.297 -7.418 23.703 1 96.38 149 THR B O 1
ATOM 5011 N N . TYR B 1 150 ? 25.594 -7.566 21.562 1 97.44 150 TYR B N 1
ATOM 5012 C CA . TYR B 1 150 ? 26.656 -6.691 21.062 1 97.44 150 TYR B CA 1
ATOM 5013 C C . TYR B 1 150 ? 26.109 -5.293 20.766 1 97.44 150 TYR B C 1
ATOM 5015 O O . TYR B 1 150 ? 26.812 -4.453 20.203 1 97.44 150 TYR B O 1
ATOM 5023 N N . LEU B 1 151 ? 24.875 -5.039 21.141 1 98 151 LEU B N 1
ATOM 5024 C CA . LEU B 1 151 ? 24.234 -3.801 20.719 1 98 151 LEU B CA 1
ATOM 5025 C C . LEU B 1 151 ? 23.812 -2.961 21.922 1 98 151 LEU B C 1
ATOM 5027 O O . LEU B 1 151 ? 23.453 -3.504 22.969 1 98 151 LEU B O 1
ATOM 5031 N N . VAL B 1 152 ? 23.938 -1.644 21.812 1 97.75 152 VAL B N 1
ATOM 5032 C CA . VAL B 1 152 ? 23.375 -0.667 22.75 1 97.75 152 VAL B CA 1
ATOM 5033 C C . VAL B 1 152 ? 22.141 -0.023 22.125 1 97.75 152 VAL B C 1
ATOM 5035 O O . VAL B 1 152 ? 22.25 0.801 21.203 1 97.75 152 VAL B O 1
ATOM 5038 N N . GLU B 1 153 ? 21 -0.387 22.641 1 97.25 153 GLU B N 1
ATOM 5039 C CA . GLU B 1 153 ? 19.719 -0.01 22.031 1 97.25 153 GLU B CA 1
ATOM 5040 C C . GLU B 1 153 ? 19.281 1.368 22.5 1 97.25 153 GLU B C 1
ATOM 5042 O O . GLU B 1 153 ? 19.297 1.657 23.703 1 97.25 153 GLU B O 1
ATOM 5047 N N . GLY B 1 154 ? 18.906 2.273 21.641 1 96.38 154 GLY B N 1
ATOM 5048 C CA . GLY B 1 154 ? 18.078 3.434 21.922 1 96.38 154 GLY B CA 1
ATOM 5049 C C . GLY B 1 154 ? 18.797 4.5 22.719 1 96.38 154 GLY B C 1
ATOM 5050 O O . GLY B 1 154 ? 18.188 5.191 23.531 1 96.38 154 GLY B O 1
ATOM 5051 N N . ASP B 1 155 ? 20.109 4.559 22.609 1 97.94 155 ASP B N 1
ATOM 5052 C CA . ASP B 1 155 ? 20.844 5.613 23.312 1 97.94 155 ASP B CA 1
ATOM 5053 C C . ASP B 1 155 ? 20.328 6.992 22.906 1 97.94 155 ASP B C 1
ATOM 5055 O O . ASP B 1 155 ? 20.219 7.301 21.719 1 97.94 155 ASP B O 1
ATOM 5059 N N . LYS B 1 156 ? 20 7.828 23.922 1 97.75 156 LYS B N 1
ATOM 5060 C CA . LYS B 1 156 ? 19.344 9.117 23.672 1 97.75 156 LYS B CA 1
ATOM 5061 C C . LYS B 1 156 ? 20.25 10.055 22.891 1 97.75 156 LYS B C 1
ATOM 5063 O O . LYS B 1 156 ? 19.781 10.828 22.062 1 97.75 156 LYS B O 1
ATOM 5068 N N . ASP B 1 157 ? 21.547 10.016 23.188 1 98.62 157 ASP B N 1
ATOM 5069 C CA . ASP B 1 157 ? 22.484 10.875 22.484 1 98.62 157 ASP B CA 1
ATOM 5070 C C . ASP B 1 157 ? 22.672 10.422 21.031 1 98.62 157 ASP B C 1
ATOM 5072 O O . ASP B 1 157 ? 22.75 11.25 20.125 1 98.62 157 ASP B O 1
ATOM 5076 N N . PHE B 1 158 ? 22.688 9.125 20.828 1 98.56 158 PHE B N 1
ATOM 5077 C CA . PHE B 1 158 ? 22.797 8.586 19.469 1 98.56 158 PHE B CA 1
ATOM 5078 C C . PHE B 1 158 ? 21.562 8.922 18.641 1 98.56 158 PHE B C 1
ATOM 5080 O O . PHE B 1 158 ? 21.688 9.352 17.5 1 98.56 158 PHE B O 1
ATOM 5087 N N . PHE B 1 159 ? 20.375 8.82 19.281 1 97.88 159 PHE B N 1
ATOM 5088 C CA . PHE B 1 159 ? 19.141 9.172 18.578 1 97.88 159 PHE B CA 1
ATOM 5089 C C . PHE B 1 159 ? 19.125 10.648 18.219 1 97.88 159 PHE B C 1
ATOM 5091 O O . PHE B 1 159 ? 18.719 11.016 17.109 1 97.88 159 PHE B O 1
ATOM 5098 N N . PHE B 1 160 ? 19.562 11.438 19.156 1 98.12 160 PHE B N 1
ATOM 5099 C CA . PHE B 1 160 ? 19.656 12.867 18.891 1 98.12 160 PHE B CA 1
ATOM 5100 C C . PHE B 1 160 ? 20.547 13.141 17.688 1 98.12 160 PHE B C 1
ATOM 5102 O O . PHE B 1 160 ? 20.188 13.922 16.797 1 98.12 160 PHE B O 1
ATOM 5109 N N . ALA B 1 161 ? 21.688 12.5 17.625 1 98.81 161 ALA B N 1
ATOM 5110 C CA . ALA B 1 161 ? 22.625 12.688 16.516 1 98.81 161 ALA B CA 1
ATOM 5111 C C . ALA B 1 161 ? 22.016 12.258 15.195 1 98.81 161 ALA B C 1
ATOM 5113 O O . ALA B 1 161 ? 22.188 12.938 14.18 1 98.81 161 ALA B O 1
ATOM 5114 N N . LEU B 1 162 ? 21.297 11.109 15.203 1 98.69 162 LEU B N 1
ATOM 5115 C CA . LEU B 1 162 ? 20.625 10.633 14 1 98.69 162 LEU B CA 1
ATOM 5116 C C . LEU B 1 162 ? 19.578 11.641 13.523 1 98.69 162 LEU B C 1
ATOM 5118 O O . LEU B 1 162 ? 19.562 12.008 12.352 1 98.69 162 LEU B O 1
ATOM 5122 N N . ASP B 1 163 ? 18.75 12.148 14.414 1 98.44 163 ASP B N 1
ATOM 5123 C CA . ASP B 1 163 ? 17.672 13.078 14.086 1 98.44 163 ASP B CA 1
ATOM 5124 C C . ASP B 1 163 ? 18.219 14.398 13.555 1 98.44 163 ASP B C 1
ATOM 5126 O O . ASP B 1 163 ? 17.766 14.891 12.516 1 98.44 163 ASP B O 1
ATOM 5130 N N . GLU B 1 164 ? 19.234 14.945 14.203 1 98.56 164 GLU B N 1
ATOM 5131 C CA . GLU B 1 164 ? 19.797 16.219 13.805 1 98.56 164 GLU B CA 1
ATOM 5132 C C . GLU B 1 164 ? 20.469 16.125 12.445 1 98.56 164 GLU B C 1
ATOM 5134 O O . GLU B 1 164 ? 20.469 17.078 11.664 1 98.56 164 GLU B O 1
ATOM 5139 N N . SER B 1 165 ? 21.062 14.992 12.18 1 98.69 165 SER B N 1
ATOM 5140 C CA . SER B 1 165 ? 21.766 14.805 10.906 1 98.69 165 SER B CA 1
ATOM 5141 C C . SER B 1 165 ? 20.781 14.828 9.734 1 98.69 165 SER B C 1
ATOM 5143 O O . SER B 1 165 ? 21.141 15.25 8.633 1 98.69 165 SER B O 1
ATOM 5145 N N . ARG B 1 166 ? 19.531 14.406 9.961 1 98.62 166 ARG B N 1
ATOM 5146 C CA . ARG B 1 166 ? 18.531 14.344 8.898 1 98.62 166 ARG B CA 1
ATOM 5147 C C . ARG B 1 166 ? 17.844 15.695 8.711 1 98.62 166 ARG B C 1
ATOM 5149 O O . ARG B 1 166 ? 17.094 15.891 7.75 1 98.62 166 ARG B O 1
ATOM 5156 N N . LEU B 1 167 ? 18.109 16.625 9.602 1 98.62 167 LEU B N 1
ATOM 5157 C CA . LEU B 1 167 ? 17.438 17.922 9.578 1 98.62 167 LEU B CA 1
ATOM 5158 C C . LEU B 1 167 ? 17.938 18.781 8.422 1 98.62 167 LEU B C 1
ATOM 5160 O O . LEU B 1 167 ? 17.141 19.375 7.695 1 98.62 167 LEU B O 1
ATOM 5164 N N . ILE B 1 168 ? 19.297 18.859 8.266 1 98.56 168 ILE B N 1
ATOM 5165 C CA . ILE B 1 168 ? 19.922 19.672 7.223 1 98.56 168 ILE B CA 1
ATOM 5166 C C . ILE B 1 168 ? 20.234 18.797 6.012 1 98.56 168 ILE B C 1
ATOM 5168 O O . ILE B 1 168 ? 21.031 17.859 6.105 1 98.56 168 ILE B O 1
ATOM 5172 N N . LYS B 1 169 ? 19.641 19.125 4.891 1 98.75 169 LYS B N 1
ATOM 5173 C CA . LYS B 1 169 ? 19.797 18.328 3.682 1 98.75 169 LYS B CA 1
ATOM 5174 C C . LYS B 1 169 ? 21.062 18.719 2.922 1 98.75 169 LYS B C 1
ATOM 5176 O O . LYS B 1 169 ? 21.391 19.906 2.834 1 98.75 169 LYS B O 1
ATOM 5181 N N . ASP B 1 170 ? 21.734 17.75 2.367 1 98.19 170 ASP B N 1
ATOM 5182 C CA . ASP B 1 170 ? 22.812 18.031 1.429 1 98.19 170 ASP B CA 1
ATOM 5183 C C . ASP B 1 170 ? 22.281 18.156 0.003 1 98.19 170 ASP B C 1
ATOM 5185 O O . ASP B 1 170 ? 21.078 18.047 -0.228 1 98.19 170 ASP B O 1
ATOM 5189 N N . ASP B 1 171 ? 23.203 18.422 -0.934 1 97.94 171 ASP B N 1
ATOM 5190 C CA . ASP B 1 171 ? 22.812 18.703 -2.309 1 97.94 171 ASP B CA 1
ATOM 5191 C C . ASP B 1 171 ? 22.156 17.484 -2.955 1 97.94 171 ASP B C 1
ATOM 5193 O O . ASP B 1 171 ? 21.234 17.625 -3.768 1 97.94 171 ASP B O 1
ATOM 5197 N N . TYR B 1 172 ? 22.688 16.266 -2.67 1 98.44 172 TYR B N 1
ATOM 5198 C CA . TYR B 1 172 ? 22.125 15.047 -3.227 1 98.44 172 TYR B CA 1
ATOM 5199 C C . TYR B 1 172 ? 20.672 14.859 -2.781 1 98.44 172 TYR B C 1
ATOM 5201 O O . TYR B 1 172 ? 19.797 14.602 -3.604 1 98.44 172 TYR B O 1
ATOM 5209 N N . GLU B 1 173 ? 20.422 15.023 -1.506 1 98.62 173 GLU B N 1
ATOM 5210 C CA . GLU B 1 173 ? 19.078 14.906 -0.946 1 98.62 173 GLU B CA 1
ATOM 5211 C C . GLU B 1 173 ? 18.141 15.938 -1.557 1 98.62 173 GLU B C 1
ATOM 5213 O O . GLU B 1 173 ? 17 15.625 -1.89 1 98.62 173 GLU B O 1
ATOM 5218 N N . ILE B 1 174 ? 18.609 17.125 -1.678 1 98.62 174 ILE B N 1
ATOM 5219 C CA . ILE B 1 174 ? 17.812 18.219 -2.221 1 98.62 174 ILE B CA 1
ATOM 5220 C C . ILE B 1 174 ? 17.359 17.859 -3.637 1 98.62 174 ILE B C 1
ATOM 5222 O O . ILE B 1 174 ? 16.188 18.078 -3.988 1 98.62 174 ILE B O 1
ATOM 5226 N N . GLU B 1 175 ? 18.234 17.312 -4.43 1 98.31 175 GLU B N 1
ATOM 5227 C CA . GLU B 1 175 ? 17.891 16.953 -5.797 1 98.31 175 GLU B CA 1
ATOM 5228 C C . GLU B 1 175 ? 16.828 15.852 -5.82 1 98.31 175 GLU B C 1
ATOM 5230 O O . GLU B 1 175 ? 15.938 15.852 -6.672 1 98.31 175 GLU B O 1
ATOM 5235 N N . LEU B 1 176 ? 16.938 14.883 -4.91 1 98.31 176 LEU B N 1
ATOM 5236 C CA . LEU B 1 176 ? 15.914 13.859 -4.801 1 98.31 176 LEU B CA 1
ATOM 5237 C C . LEU B 1 176 ? 14.562 14.477 -4.453 1 98.31 176 LEU B C 1
ATOM 5239 O O . LEU B 1 176 ? 13.539 14.117 -5.035 1 98.31 176 LEU B O 1
ATOM 5243 N N . MET B 1 177 ? 14.547 15.422 -3.553 1 98.69 177 MET B N 1
ATOM 5244 C CA . MET B 1 177 ? 13.312 16.047 -3.09 1 98.69 177 MET B CA 1
ATOM 5245 C C . MET B 1 177 ? 12.711 16.938 -4.176 1 98.69 177 MET B C 1
ATOM 5247 O O . MET B 1 177 ? 11.492 16.984 -4.344 1 98.69 177 MET B O 1
ATOM 5251 N N . LYS B 1 178 ? 13.539 17.641 -4.91 1 98.38 178 LYS B N 1
ATOM 5252 C CA . LYS B 1 178 ? 13.055 18.438 -6.039 1 98.38 178 LYS B CA 1
ATOM 5253 C C . LYS B 1 178 ? 12.383 17.547 -7.082 1 98.38 178 LYS B C 1
ATOM 5255 O O . LYS B 1 178 ? 11.359 17.922 -7.66 1 98.38 178 LYS B O 1
ATOM 5260 N N . HIS B 1 179 ? 12.977 16.406 -7.293 1 98.06 179 HIS B N 1
ATOM 5261 C CA . HIS B 1 179 ? 12.406 15.453 -8.242 1 98.06 179 HIS B CA 1
ATOM 5262 C C . HIS B 1 179 ? 11.047 14.953 -7.762 1 98.06 179 HIS B C 1
ATOM 5264 O O . HIS B 1 179 ? 10.094 14.875 -8.547 1 98.06 179 HIS B O 1
ATOM 5270 N N . ALA B 1 180 ? 10.93 14.594 -6.488 1 98.31 180 ALA B N 1
ATOM 5271 C CA . ALA B 1 180 ? 9.648 14.188 -5.91 1 98.31 180 ALA B CA 1
ATOM 5272 C C . ALA B 1 180 ? 8.609 15.289 -6.062 1 98.31 180 ALA B C 1
ATOM 5274 O O . ALA B 1 180 ? 7.453 15.016 -6.395 1 98.31 180 ALA B O 1
ATOM 5275 N N . ALA B 1 181 ? 9.008 16.5 -5.832 1 98.44 181 ALA B N 1
ATOM 5276 C CA . ALA B 1 181 ? 8.109 17.641 -5.953 1 98.44 181 ALA B CA 1
ATOM 5277 C C . ALA B 1 181 ? 7.637 17.812 -7.395 1 98.44 181 ALA B C 1
ATOM 5279 O O . ALA B 1 181 ? 6.465 18.125 -7.633 1 98.44 181 ALA B O 1
ATOM 5280 N N . LYS B 1 182 ? 8.555 17.656 -8.305 1 97.81 182 LYS B N 1
ATOM 5281 C CA . LYS B 1 182 ? 8.195 17.766 -9.719 1 97.81 182 LYS B CA 1
ATOM 5282 C C . LYS B 1 182 ? 7.141 16.734 -10.109 1 97.81 182 LYS B C 1
ATOM 5284 O O . LYS B 1 182 ? 6.16 17.062 -10.773 1 97.81 182 LYS B O 1
ATOM 5289 N N . ILE B 1 183 ? 7.336 15.492 -9.703 1 97.69 183 ILE B N 1
ATOM 5290 C CA . ILE B 1 183 ? 6.352 14.445 -9.953 1 97.69 183 ILE B CA 1
ATOM 5291 C C . ILE B 1 183 ? 5.012 14.844 -9.336 1 97.69 183 ILE B C 1
ATOM 5293 O O . ILE B 1 183 ? 3.967 14.734 -9.984 1 97.69 183 ILE B O 1
ATOM 5297 N N . THR B 1 184 ? 5.035 15.352 -8.133 1 98.62 184 THR B N 1
ATOM 5298 C CA . THR B 1 184 ? 3.838 15.75 -7.402 1 98.62 184 THR B CA 1
ATOM 5299 C C . THR B 1 184 ? 3.109 16.875 -8.133 1 98.62 184 THR B C 1
ATOM 5301 O O . THR B 1 184 ? 1.883 16.844 -8.258 1 98.62 184 THR B O 1
ATOM 5304 N N . ASP B 1 185 ? 3.887 17.844 -8.633 1 98.44 185 ASP B N 1
ATOM 5305 C CA . ASP B 1 185 ? 3.303 18.938 -9.398 1 98.44 185 ASP B CA 1
ATOM 5306 C C . ASP B 1 185 ? 2.516 18.422 -10.602 1 98.44 185 ASP B C 1
ATOM 5308 O O . ASP B 1 185 ? 1.376 18.828 -10.828 1 98.44 185 ASP B O 1
ATOM 5312 N N . ASN B 1 186 ? 3.121 17.516 -11.297 1 98.12 186 ASN B N 1
ATOM 5313 C CA . ASN B 1 186 ? 2.471 16.906 -12.461 1 98.12 186 ASN B CA 1
ATOM 5314 C C . ASN B 1 186 ? 1.185 16.188 -12.07 1 98.12 186 ASN B C 1
ATOM 5316 O O . ASN B 1 186 ? 0.19 16.25 -12.797 1 98.12 186 ASN B O 1
ATOM 5320 N N . CYS B 1 187 ? 1.204 15.531 -10.992 1 98.12 187 CYS B N 1
ATOM 5321 C CA . CYS B 1 187 ? 0.044 14.773 -10.531 1 98.12 187 CYS B CA 1
ATOM 5322 C C . CYS B 1 187 ? -1.105 15.711 -10.164 1 98.12 187 CYS B C 1
ATOM 5324 O O . CYS B 1 187 ? -2.258 15.445 -10.516 1 98.12 187 CYS B O 1
ATOM 5326 N N . HIS B 1 188 ? -0.827 16.781 -9.438 1 98.44 188 HIS B N 1
ATOM 5327 C CA . HIS B 1 188 ? -1.861 17.75 -9.094 1 98.44 188 HIS B CA 1
ATOM 5328 C C . HIS B 1 188 ? -2.457 18.391 -10.344 1 98.44 188 HIS B C 1
ATOM 5330 O O . HIS B 1 188 ? -3.672 18.594 -10.43 1 98.44 188 HIS B O 1
ATOM 5336 N N . TYR B 1 189 ? -1.591 18.719 -11.273 1 98.06 189 TYR B N 1
ATOM 5337 C CA . TYR B 1 189 ? -2.068 19.266 -12.547 1 98.06 189 TYR B CA 1
ATOM 5338 C C . TYR B 1 189 ? -3.01 18.281 -13.234 1 98.06 189 TYR B C 1
ATOM 5340 O O . TYR B 1 189 ? -4.074 18.656 -13.719 1 98.06 189 TYR B O 1
ATOM 5348 N N . ALA B 1 190 ? -2.609 17 -13.258 1 96.88 190 ALA B N 1
ATOM 5349 C CA . ALA B 1 190 ? -3.416 15.961 -13.891 1 96.88 190 ALA B CA 1
ATOM 5350 C C . ALA B 1 190 ? -4.785 15.852 -13.227 1 96.88 190 ALA B C 1
ATOM 5352 O O . ALA B 1 190 ? -5.805 15.734 -13.906 1 96.88 190 ALA B O 1
ATOM 5353 N N . VAL B 1 191 ? -4.852 15.93 -11.938 1 96.94 191 VAL B N 1
ATOM 5354 C CA . VAL B 1 191 ? -6.098 15.82 -11.188 1 96.94 191 VAL B CA 1
ATOM 5355 C C . VAL B 1 191 ? -7.016 16.984 -11.547 1 96.94 191 VAL B C 1
ATOM 5357 O O . VAL B 1 191 ? -8.188 16.781 -11.883 1 96.94 191 VAL B O 1
ATOM 5360 N N . MET B 1 192 ? -6.492 18.203 -11.523 1 96.19 192 MET B N 1
ATOM 5361 C CA . MET B 1 192 ? -7.289 19.391 -11.852 1 96.19 192 MET B CA 1
ATOM 5362 C C . MET B 1 192 ? -7.832 19.297 -13.273 1 96.19 192 MET B C 1
ATOM 5364 O O . MET B 1 192 ? -8.961 19.719 -13.539 1 96.19 192 MET B O 1
ATOM 5368 N N . SER B 1 193 ? -7.062 18.672 -14.133 1 95.25 193 SER B N 1
ATOM 5369 C CA . SER B 1 193 ? -7.41 18.609 -15.547 1 95.25 193 SER B CA 1
ATOM 5370 C C . SER B 1 193 ? -8.43 17.516 -15.812 1 95.25 193 SER B C 1
ATOM 5372 O O . SER B 1 193 ? -9.102 17.516 -16.844 1 95.25 193 SER B O 1
ATOM 5374 N N . ALA B 1 194 ? -8.586 16.578 -14.914 1 94.12 194 ALA B N 1
ATOM 5375 C CA . ALA B 1 194 ? -9.375 15.383 -15.203 1 94.12 194 ALA B CA 1
ATOM 5376 C C . ALA B 1 194 ? -10.734 15.445 -14.508 1 94.12 194 ALA B C 1
ATOM 5378 O O . ALA B 1 194 ? -11.453 14.453 -14.438 1 94.12 194 ALA B O 1
ATOM 5379 N N . LEU B 1 195 ? -11.195 16.562 -14.039 1 91.25 195 LEU B N 1
ATOM 5380 C CA . LEU B 1 195 ? -12.398 16.719 -13.234 1 91.25 195 LEU B CA 1
ATOM 5381 C C . LEU B 1 195 ? -13.633 16.281 -14.023 1 91.25 195 LEU B C 1
ATOM 5383 O O . LEU B 1 195 ? -14.625 15.844 -13.438 1 91.25 195 LEU B O 1
ATOM 5387 N N . PRO B 1 196 ? -13.672 16.344 -15.398 1 88.56 196 PRO B N 1
ATOM 5388 C CA . PRO B 1 196 ? -14.844 15.891 -16.141 1 88.56 196 PRO B CA 1
ATOM 5389 C C . PRO B 1 196 ? -15.203 14.438 -15.844 1 88.56 196 PRO B C 1
ATOM 5391 O O . PRO B 1 196 ? -16.359 14.039 -16 1 88.56 196 PRO B O 1
ATOM 5394 N N . ILE B 1 197 ? -14.219 13.633 -15.461 1 90.5 197 ILE B N 1
ATOM 5395 C CA . ILE B 1 197 ? -14.492 12.211 -15.289 1 90.5 197 ILE B CA 1
ATOM 5396 C C . ILE B 1 197 ? -14.43 11.852 -13.805 1 90.5 197 ILE B C 1
ATOM 5398 O O . ILE B 1 197 ? -14.539 10.68 -13.438 1 90.5 197 ILE B O 1
ATOM 5402 N N . GLU B 1 198 ? -14.18 12.828 -12.922 1 91 198 GLU B N 1
ATOM 5403 C CA . GLU B 1 198 ? -14.086 12.562 -11.492 1 91 198 GLU B CA 1
ATOM 5404 C C . GLU B 1 198 ? -15.438 12.711 -10.805 1 91 198 GLU B C 1
ATOM 5406 O O . GLU B 1 198 ? -15.836 13.82 -10.438 1 91 198 GLU B O 1
ATOM 5411 N N . THR B 1 199 ? -16.125 11.57 -10.539 1 92.31 199 THR B N 1
ATOM 5412 C CA . THR B 1 199 ? -17.453 11.625 -9.945 1 92.31 199 THR B CA 1
ATOM 5413 C C . THR B 1 199 ? -17.422 11.195 -8.484 1 92.31 199 THR B C 1
ATOM 5415 O O . THR B 1 199 ? -18.422 11.312 -7.773 1 92.31 199 THR B O 1
ATOM 5418 N N . LYS B 1 200 ? -16.328 10.688 -8.023 1 94.56 200 LYS B N 1
ATOM 5419 C CA . LYS B 1 200 ? -16.094 10.297 -6.637 1 94.56 200 LYS B CA 1
ATOM 5420 C C . LYS B 1 200 ? -14.719 10.75 -6.16 1 94.56 200 LYS B C 1
ATOM 5422 O O . LYS B 1 200 ? -13.789 10.867 -6.961 1 94.56 200 LYS B O 1
ATOM 5427 N N . GLU B 1 201 ? -14.578 10.953 -4.832 1 96.31 201 GLU B N 1
ATOM 5428 C CA . GLU B 1 201 ? -13.281 11.281 -4.25 1 96.31 201 GLU B CA 1
ATOM 5429 C C . GLU B 1 201 ? -12.242 10.211 -4.578 1 96.31 201 GLU B C 1
ATOM 5431 O O . GLU B 1 201 ? -11.062 10.516 -4.754 1 96.31 201 GLU B O 1
ATOM 5436 N N . THR B 1 202 ? -12.695 8.977 -4.754 1 96 202 THR B N 1
ATOM 5437 C CA . THR B 1 202 ? -11.812 7.863 -5.109 1 96 202 THR B CA 1
ATOM 5438 C C . THR B 1 202 ? -11.195 8.086 -6.488 1 96 202 THR B C 1
ATOM 5440 O O . THR B 1 202 ? -10.062 7.668 -6.742 1 96 202 THR B O 1
ATOM 5443 N N . HIS B 1 203 ? -11.938 8.734 -7.391 1 96.25 203 HIS B N 1
ATOM 5444 C CA . HIS B 1 203 ? -11.422 9.008 -8.727 1 96.25 203 HIS B CA 1
ATOM 5445 C C . HIS B 1 203 ? -10.281 10.023 -8.688 1 96.25 203 HIS B C 1
ATOM 5447 O O . HIS B 1 203 ? -9.32 9.914 -9.445 1 96.25 203 HIS B O 1
ATOM 5453 N N . ILE B 1 204 ? -10.375 10.992 -7.75 1 96.69 204 ILE B N 1
ATOM 5454 C CA . ILE B 1 204 ? -9.289 11.945 -7.539 1 96.69 204 ILE B CA 1
ATOM 5455 C C . ILE B 1 204 ? -8.047 11.203 -7.047 1 96.69 204 ILE B C 1
ATOM 5457 O O . ILE B 1 204 ? -6.945 11.414 -7.559 1 96.69 204 ILE B O 1
ATOM 5461 N N . HIS B 1 205 ? -8.273 10.32 -6.105 1 97.31 205 HIS B N 1
ATOM 5462 C CA . HIS B 1 205 ? -7.207 9.477 -5.578 1 97.31 205 HIS B CA 1
ATOM 5463 C C . HIS B 1 205 ? -6.547 8.664 -6.688 1 97.31 205 HIS B C 1
ATOM 5465 O O . HIS B 1 205 ? -5.32 8.641 -6.801 1 97.31 205 HIS B O 1
ATOM 5471 N N . ALA B 1 206 ? -7.348 8.047 -7.531 1 96.94 206 ALA B N 1
ATOM 5472 C CA . ALA B 1 206 ? -6.863 7.211 -8.625 1 96.94 206 ALA B CA 1
ATOM 5473 C C . ALA B 1 206 ? -6.031 8.023 -9.609 1 96.94 206 ALA B C 1
ATOM 5475 O O . ALA B 1 206 ? -4.984 7.57 -10.078 1 96.94 206 ALA B O 1
ATOM 5476 N N . GLU B 1 207 ? -6.48 9.219 -9.93 1 97 207 GLU B N 1
ATOM 5477 C CA . GLU B 1 207 ? -5.789 10.07 -10.891 1 97 207 GLU B CA 1
ATOM 5478 C C . GLU B 1 207 ? -4.391 10.445 -10.391 1 97 207 GLU B C 1
ATOM 5480 O O . GLU B 1 207 ? -3.422 10.375 -11.148 1 97 207 GLU B O 1
ATOM 5485 N N . PHE B 1 208 ? -4.301 10.797 -9.148 1 97.81 208 PHE B N 1
ATOM 5486 C CA . PHE B 1 208 ? -3.008 11.148 -8.57 1 97.81 208 PHE B CA 1
ATOM 5487 C C . PHE B 1 208 ? -2.062 9.953 -8.602 1 97.81 208 PHE B C 1
ATOM 5489 O O . PHE B 1 208 ? -0.929 10.062 -9.078 1 97.81 208 PHE B O 1
ATOM 5496 N N . MET B 1 209 ? -2.51 8.805 -8.148 1 97 209 MET B N 1
ATOM 5497 C CA . MET B 1 209 ? -1.686 7.602 -8.062 1 97 209 MET B CA 1
ATOM 5498 C C . MET B 1 209 ? -1.209 7.164 -9.445 1 97 209 MET B C 1
ATOM 5500 O O . MET B 1 209 ? -0.061 6.746 -9.602 1 97 209 MET B O 1
ATOM 5504 N N . TYR B 1 210 ? -2.076 7.273 -10.414 1 96.75 210 TYR B N 1
ATOM 5505 C CA . TYR B 1 210 ? -1.771 6.891 -11.789 1 96.75 210 TYR B CA 1
ATOM 5506 C C . TYR B 1 210 ? -0.567 7.66 -12.312 1 96.75 210 TYR B C 1
ATOM 5508 O O . TYR B 1 210 ? 0.402 7.062 -12.789 1 96.75 210 TYR B O 1
ATOM 5516 N N . HIS B 1 211 ? -0.553 8.922 -12.133 1 97.44 211 HIS B N 1
ATOM 5517 C CA . HIS B 1 211 ? 0.491 9.758 -12.719 1 97.44 211 HIS B CA 1
ATOM 5518 C C . HIS B 1 211 ? 1.777 9.68 -11.898 1 97.44 211 HIS B C 1
ATOM 5520 O O . HIS B 1 211 ? 2.875 9.766 -12.453 1 97.44 211 HIS B O 1
ATOM 5526 N N . ALA B 1 212 ? 1.653 9.469 -10.602 1 97.44 212 ALA B N 1
ATOM 5527 C CA . ALA B 1 212 ? 2.846 9.273 -9.781 1 97.44 212 ALA B CA 1
ATOM 5528 C C . ALA B 1 212 ? 3.578 7.996 -10.172 1 97.44 212 ALA B C 1
ATOM 5530 O O . ALA B 1 212 ? 4.785 8.016 -10.422 1 97.44 212 ALA B O 1
ATOM 5531 N N . LEU B 1 213 ? 2.822 6.926 -10.289 1 96.44 213 LEU B N 1
ATOM 5532 C CA . LEU B 1 213 ? 3.412 5.629 -10.609 1 96.44 213 LEU B CA 1
ATOM 5533 C C . LEU B 1 213 ? 4.004 5.637 -12.016 1 96.44 213 LEU B C 1
ATOM 5535 O O . LEU B 1 213 ? 5.086 5.086 -12.242 1 96.44 213 LEU B O 1
ATOM 5539 N N . ARG B 1 214 ? 3.359 6.273 -12.953 1 95.56 214 ARG B N 1
ATOM 5540 C CA . ARG B 1 214 ? 3.854 6.336 -14.328 1 95.56 214 ARG B CA 1
ATOM 5541 C C . ARG B 1 214 ? 5.203 7.043 -14.391 1 95.56 214 ARG B C 1
ATOM 5543 O O . ARG B 1 214 ? 6.023 6.746 -15.266 1 95.56 214 ARG B O 1
ATOM 5550 N N . GLN B 1 215 ? 5.406 7.918 -13.453 1 95.56 215 GLN B N 1
ATOM 5551 C CA . GLN B 1 215 ? 6.652 8.672 -13.438 1 95.56 215 GLN B CA 1
ATOM 5552 C C . GLN B 1 215 ? 7.707 7.977 -12.586 1 95.56 215 GLN B C 1
ATOM 5554 O O . GLN B 1 215 ? 8.789 8.516 -12.359 1 95.56 215 GLN B O 1
ATOM 5559 N N . GLY B 1 216 ? 7.359 6.824 -12.016 1 94.5 216 GLY B N 1
ATOM 5560 C CA . GLY B 1 216 ? 8.328 6.008 -11.305 1 94.5 216 GLY B CA 1
ATOM 5561 C C . GLY B 1 216 ? 8.234 6.145 -9.797 1 94.5 216 GLY B C 1
ATOM 5562 O O . GLY B 1 216 ? 8.969 5.484 -9.062 1 94.5 216 GLY B O 1
ATOM 5563 N N . ALA B 1 217 ? 7.363 7.031 -9.336 1 95.94 217 ALA B N 1
ATOM 5564 C CA . ALA B 1 217 ? 7.148 7.137 -7.895 1 95.94 217 ALA B CA 1
ATOM 5565 C C . ALA B 1 217 ? 6.219 6.035 -7.395 1 95.94 217 ALA B C 1
ATOM 5567 O O . ALA B 1 217 ? 5 6.219 -7.344 1 95.94 217 ALA B O 1
ATOM 5568 N N . LYS B 1 218 ? 6.758 5.004 -6.914 1 92.88 218 LYS B N 1
ATOM 5569 C CA . LYS B 1 218 ? 5.992 3.809 -6.562 1 92.88 218 LYS B CA 1
ATOM 5570 C C . LYS B 1 218 ? 5.262 3.994 -5.234 1 92.88 218 LYS B C 1
ATOM 5572 O O . LYS B 1 218 ? 4.25 3.338 -4.98 1 92.88 218 LYS B O 1
ATOM 5577 N N . ASN B 1 219 ? 5.824 4.855 -4.418 1 93.88 219 ASN B N 1
ATOM 5578 C CA . ASN B 1 219 ? 5.227 5.113 -3.109 1 93.88 219 ASN B CA 1
ATOM 5579 C C . ASN B 1 219 ? 4.762 6.559 -2.98 1 93.88 219 ASN B C 1
ATOM 5581 O O . ASN B 1 219 ? 5.293 7.449 -3.648 1 93.88 219 ASN B O 1
ATOM 5585 N N . GLN B 1 220 ? 3.744 6.68 -2.18 1 95.56 220 GLN B N 1
ATOM 5586 C CA . GLN B 1 220 ? 3.328 8.016 -1.768 1 95.56 220 GLN B CA 1
ATOM 5587 C C . GLN B 1 220 ? 3.949 8.391 -0.426 1 95.56 220 GLN B C 1
ATOM 5589 O O . GLN B 1 220 ? 4.242 7.523 0.397 1 95.56 220 GLN B O 1
ATOM 5594 N N . SER B 1 221 ? 4.121 9.641 -0.265 1 97.06 221 SER B N 1
ATOM 5595 C CA . SER B 1 221 ? 4.723 10.117 0.976 1 97.06 221 SER B CA 1
ATOM 5596 C C . SER B 1 221 ? 3.842 9.797 2.178 1 97.06 221 SER B C 1
ATOM 5598 O O . SER B 1 221 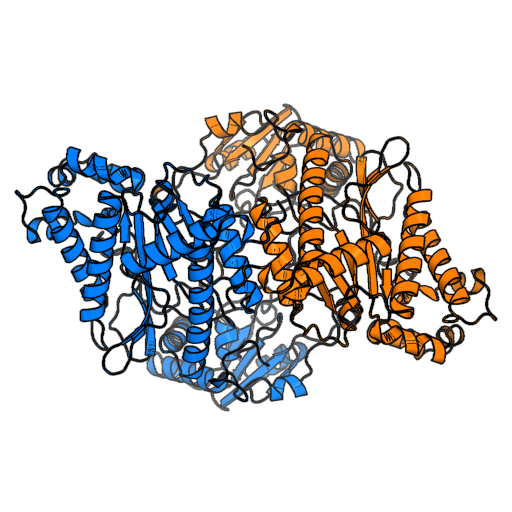? 4.344 9.578 3.281 1 97.06 221 SER B O 1
ATOM 5600 N N . TYR B 1 222 ? 2.613 9.828 1.992 1 96 222 TYR B N 1
ATOM 5601 C CA . TYR B 1 222 ? 1.557 9.57 2.963 1 96 222 TYR B CA 1
ATOM 5602 C C . TYR B 1 222 ? 0.256 9.188 2.266 1 96 222 TYR B C 1
ATOM 5604 O O . TYR B 1 222 ? 0.174 9.211 1.036 1 96 222 TYR B O 1
ATOM 5612 N N . ASP B 1 223 ? -0.704 8.773 3.078 1 93.5 223 ASP B N 1
ATOM 5613 C CA . ASP B 1 223 ? -2 8.477 2.48 1 93.5 223 ASP B CA 1
ATOM 5614 C C . ASP B 1 223 ? -2.66 9.734 1.93 1 93.5 223 ASP B C 1
ATOM 5616 O O . ASP B 1 223 ? -2.877 10.703 2.666 1 93.5 223 ASP B O 1
ATOM 5620 N N . PRO B 1 224 ? -3.049 9.719 0.676 1 96.25 224 PRO B N 1
ATOM 5621 C CA . PRO B 1 224 ? -3.66 10.914 0.085 1 96.25 224 PRO B CA 1
ATOM 5622 C C . PRO B 1 224 ? -5.004 11.266 0.723 1 96.25 224 PRO B C 1
ATOM 5624 O O . PRO B 1 224 ? -5.758 10.375 1.113 1 96.25 224 PRO B O 1
ATOM 5627 N N . ILE B 1 225 ? -5.254 12.5 0.846 1 97.19 225 ILE B N 1
ATOM 5628 C CA . ILE B 1 225 ? -6.531 13.062 1.281 1 97.19 225 ILE B CA 1
ATOM 5629 C C . ILE B 1 225 ? -7.238 13.711 0.096 1 97.19 225 ILE B C 1
ATOM 5631 O O . ILE B 1 225 ? -6.73 14.664 -0.494 1 97.19 225 ILE B O 1
ATOM 5635 N N . CYS B 1 226 ? -8.312 13.18 -0.287 1 97.19 226 CYS B N 1
ATOM 5636 C CA . CYS B 1 226 ? -9.133 13.672 -1.387 1 97.19 226 CYS B CA 1
ATOM 5637 C C . CYS B 1 226 ? -10.547 14 -0.91 1 97.19 226 CYS B C 1
ATOM 5639 O O . CYS B 1 226 ? -11.359 13.102 -0.708 1 97.19 226 CYS B O 1
ATOM 5641 N N . CYS B 1 227 ? -10.836 15.305 -0.854 1 95.62 227 CYS B N 1
ATOM 5642 C CA . CYS B 1 227 ? -12.078 15.75 -0.247 1 95.62 227 CYS B CA 1
ATOM 5643 C C . CYS B 1 227 ? -12.906 16.562 -1.236 1 95.62 227 CYS B C 1
ATOM 5645 O O . CYS B 1 227 ? -12.359 17.141 -2.182 1 95.62 227 CYS B O 1
ATOM 5647 N N . SER B 1 228 ? -14.211 16.562 -0.955 1 95.38 228 SER B N 1
ATOM 5648 C CA . SER B 1 228 ? -15.125 17.438 -1.682 1 95.38 228 SER B CA 1
ATOM 5649 C C . SER B 1 228 ? -16.219 17.984 -0.767 1 95.38 228 SER B C 1
ATOM 5651 O O . SER B 1 228 ? -16.75 17.25 0.07 1 95.38 228 SER B O 1
ATOM 5653 N N . GLY B 1 229 ? -16.5 19.188 -0.897 1 93.94 229 GLY B N 1
ATOM 5654 C CA . GLY B 1 229 ? -17.516 19.812 -0.065 1 93.94 229 GLY B CA 1
ATOM 5655 C C . GLY B 1 229 ? -17.188 19.75 1.416 1 93.94 229 GLY B C 1
ATOM 5656 O O . GLY B 1 229 ? -16.094 20.125 1.829 1 93.94 229 GLY B O 1
ATOM 5657 N N . GLU B 1 230 ? -18.094 19.266 2.193 1 91.5 230 GLU B N 1
ATOM 5658 C CA . GLU B 1 230 ? -18 19.344 3.648 1 91.5 230 GLU B CA 1
ATOM 5659 C C . GLU B 1 230 ? -16.891 18.453 4.176 1 91.5 230 GLU B C 1
ATOM 5661 O O . GLU B 1 230 ? -16.312 18.719 5.234 1 91.5 230 GLU B O 1
ATOM 5666 N N . THR B 1 231 ? -16.516 17.469 3.383 1 92.31 231 THR B N 1
ATOM 5667 C CA . THR B 1 231 ? -15.469 16.562 3.857 1 92.31 231 THR B CA 1
ATOM 5668 C C . THR B 1 231 ? -14.125 17.297 3.896 1 92.31 231 THR B C 1
ATOM 5670 O O . THR B 1 231 ? -13.188 16.828 4.543 1 92.31 231 THR B O 1
ATOM 5673 N N . CYS B 1 232 ? -14.047 18.469 3.299 1 95.31 232 CYS B N 1
ATOM 5674 C CA . CYS B 1 232 ? -12.844 19.281 3.334 1 95.31 232 CYS B CA 1
ATOM 5675 C C . CYS B 1 232 ? -12.57 19.781 4.742 1 95.31 232 CYS B C 1
ATOM 5677 O O . CYS B 1 232 ? -11.469 20.266 5.031 1 95.31 232 CYS B O 1
ATOM 5679 N N . SER B 1 233 ? -13.578 19.641 5.637 1 93.94 233 SER B N 1
ATOM 5680 C CA . SER B 1 233 ? -13.422 20.109 7.008 1 93.94 233 SER B CA 1
ATOM 5681 C C . SER B 1 233 ? -12.68 19.094 7.863 1 93.94 233 SER B C 1
ATOM 5683 O O . SER B 1 233 ? -12.242 19.406 8.977 1 93.94 233 SER B O 1
ATOM 5685 N N . THR B 1 234 ? -12.516 17.875 7.328 1 91.81 234 THR B N 1
ATOM 5686 C CA . THR B 1 234 ? -11.859 16.812 8.062 1 91.81 234 THR B CA 1
ATOM 5687 C C . THR B 1 234 ? -10.375 16.734 7.707 1 91.81 234 THR B C 1
ATOM 5689 O O . THR B 1 234 ? -10.023 16.469 6.559 1 91.81 234 THR B O 1
ATOM 5692 N N . LEU B 1 235 ? -9.555 16.922 8.688 1 89.94 235 LEU B N 1
ATOM 5693 C CA . LEU B 1 235 ? -8.125 17.062 8.461 1 89.94 235 LEU B CA 1
ATOM 5694 C C . LEU B 1 235 ? -7.52 15.758 7.938 1 89.94 235 LEU B C 1
ATOM 5696 O O . LEU B 1 235 ? -6.656 15.781 7.059 1 89.94 235 LEU B O 1
ATOM 5700 N N . HIS B 1 236 ? -7.969 14.617 8.453 1 88.5 236 HIS B N 1
ATOM 5701 C CA . HIS B 1 236 ? -7.457 13.32 8.023 1 88.5 236 HIS B CA 1
ATOM 5702 C C . HIS B 1 236 ? -8.539 12.5 7.344 1 88.5 236 HIS B C 1
ATOM 5704 O O . HIS B 1 236 ? -8.789 11.352 7.727 1 88.5 236 HIS B O 1
ATOM 5710 N N . TRP B 1 237 ? -9.109 13.086 6.336 1 89.62 237 TRP B N 1
ATOM 5711 C CA . TRP B 1 237 ? -10.109 12.391 5.523 1 89.62 237 TRP B CA 1
ATOM 5712 C C . TRP B 1 237 ? -9.445 11.406 4.57 1 89.62 237 TRP B C 1
ATOM 5714 O O . TRP B 1 237 ? -9.094 11.758 3.441 1 89.62 237 TRP B O 1
ATOM 5724 N N . VAL B 1 238 ? -9.383 10.102 5.023 1 86.19 238 VAL B N 1
ATOM 5725 C CA . VAL B 1 238 ? -8.617 9.172 4.207 1 86.19 238 VAL B CA 1
ATOM 5726 C C . VAL B 1 238 ? -9.547 8.125 3.604 1 86.19 238 VAL B C 1
ATOM 5728 O O . VAL B 1 238 ? -9.109 7.266 2.83 1 86.19 238 VAL B O 1
ATOM 5731 N N . LYS B 1 239 ? -10.922 8.211 3.818 1 88 239 LYS B N 1
ATOM 5732 C CA . LYS B 1 239 ? -11.844 7.273 3.193 1 88 239 LYS B CA 1
ATOM 5733 C C . LYS B 1 239 ? -11.922 7.492 1.687 1 88 239 LYS B C 1
ATOM 5735 O O . LYS B 1 239 ? -11.93 6.531 0.913 1 88 239 LYS B O 1
ATOM 5740 N N . ASN B 1 240 ? -11.914 8.719 1.278 1 94.06 240 ASN B N 1
ATOM 5741 C CA . ASN B 1 240 ? -11.852 9.148 -0.113 1 94.06 240 ASN B CA 1
ATOM 5742 C C . ASN B 1 240 ? -12.906 8.453 -0.966 1 94.06 240 ASN B C 1
ATOM 5744 O O . ASN B 1 240 ? -12.609 7.992 -2.068 1 94.06 240 ASN B O 1
ATOM 5748 N N . ASP B 1 241 ? -14.078 8.32 -0.465 1 92.12 241 ASP B N 1
ATOM 5749 C CA . ASP B 1 241 ? -15.055 7.547 -1.228 1 92.12 241 ASP B CA 1
ATOM 5750 C C . ASP B 1 241 ? -16.359 8.312 -1.385 1 92.12 241 ASP B C 1
ATOM 5752 O O . ASP B 1 241 ? -17.344 7.777 -1.892 1 92.12 241 ASP B O 1
ATOM 5756 N N . GLY B 1 242 ? -16.406 9.57 -0.994 1 92.56 242 GLY B N 1
ATOM 5757 C CA . GLY B 1 242 ? -17.609 10.375 -1.14 1 92.56 242 GLY B CA 1
ATOM 5758 C C . GLY B 1 242 ? -17.922 10.727 -2.582 1 92.5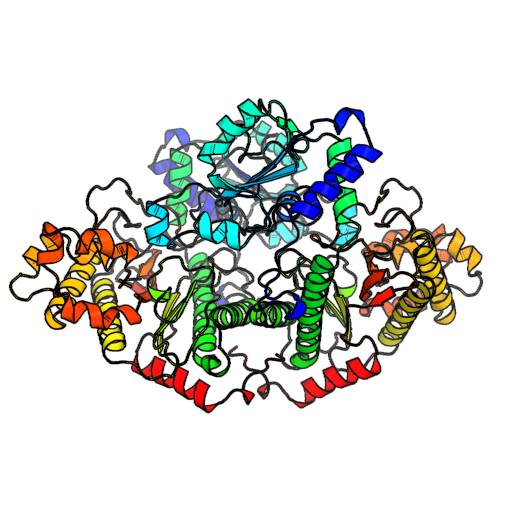6 242 GLY B C 1
ATOM 5759 O O . GLY B 1 242 ? -17.016 10.781 -3.42 1 92.56 242 GLY B O 1
ATOM 5760 N N . ASP B 1 243 ? -19.188 10.992 -2.846 1 94.12 243 ASP B N 1
ATOM 5761 C CA . ASP B 1 243 ? -19.594 11.445 -4.172 1 94.12 243 ASP B CA 1
ATOM 5762 C C . ASP B 1 243 ? -19.234 12.906 -4.391 1 94.12 243 ASP B C 1
ATOM 5764 O O . ASP B 1 243 ? -19.328 13.719 -3.467 1 94.12 243 ASP B O 1
ATOM 5768 N N . ILE B 1 244 ? -18.781 13.133 -5.562 1 93.81 244 ILE B N 1
ATOM 5769 C CA . ILE B 1 244 ? -18.609 14.523 -5.988 1 93.81 244 ILE B CA 1
ATOM 5770 C C . ILE B 1 244 ? -19.828 14.961 -6.793 1 93.81 244 ILE B C 1
ATOM 5772 O O . ILE B 1 244 ? -19.969 14.625 -7.973 1 93.81 244 ILE B O 1
ATOM 5776 N N . THR B 1 245 ? -20.719 15.695 -6.125 1 89.31 245 THR B N 1
ATOM 5777 C CA . THR B 1 245 ? -21.938 16.156 -6.77 1 89.31 245 THR B CA 1
ATOM 5778 C C . THR B 1 245 ? -21.766 17.578 -7.297 1 89.31 245 THR B C 1
ATOM 5780 O O . THR B 1 245 ? -20.875 18.312 -6.867 1 89.31 245 THR B O 1
ATOM 5783 N N . PRO B 1 246 ? -22.656 17.938 -8.188 1 79.12 246 PRO B N 1
ATOM 5784 C CA . PRO B 1 246 ? -22.578 19.297 -8.719 1 79.12 246 PRO B CA 1
ATOM 5785 C C . PRO B 1 246 ? -22.766 20.359 -7.648 1 79.12 246 PRO B C 1
ATOM 5787 O O . PRO B 1 246 ? -22.281 21.484 -7.805 1 79.12 246 PRO B O 1
ATOM 5790 N N . ASP B 1 247 ? -23.391 19.969 -6.602 1 84.12 247 ASP B N 1
ATOM 5791 C CA . ASP B 1 247 ? -23.672 20.953 -5.551 1 84.12 247 ASP B CA 1
ATOM 5792 C C . ASP B 1 247 ? -22.453 21.156 -4.656 1 84.12 247 ASP B C 1
ATOM 5794 O O . ASP B 1 247 ? -22.375 22.125 -3.91 1 84.12 247 ASP B O 1
ATOM 5798 N N . LYS B 1 248 ? -21.562 20.172 -4.809 1 87.62 248 LYS B N 1
ATOM 5799 C CA . LYS B 1 248 ? -20.328 20.359 -4.062 1 87.62 248 LYS B CA 1
ATOM 5800 C C . LYS B 1 248 ? -19.422 21.391 -4.738 1 87.62 248 LYS B C 1
ATOM 5802 O O . LYS B 1 248 ? -19.172 21.297 -5.945 1 87.62 248 LYS B O 1
ATOM 5807 N N . ARG B 1 249 ? -19.078 22.422 -4.172 1 85.38 249 ARG B N 1
ATOM 5808 C CA . ARG B 1 249 ? -18.422 23.578 -4.781 1 85.38 249 ARG B CA 1
ATOM 5809 C C . ARG B 1 249 ? -16.938 23.594 -4.469 1 85.38 249 ARG B C 1
ATOM 5811 O O . ARG B 1 249 ? -16.188 24.406 -5.035 1 85.38 249 ARG B O 1
ATOM 5818 N N . SER B 1 250 ? -16.469 22.719 -3.646 1 93.5 250 SER B N 1
ATOM 5819 C CA . SER B 1 250 ? -15.078 22.766 -3.217 1 93.5 250 SER B CA 1
ATOM 5820 C C . SER B 1 250 ? -14.43 21.375 -3.27 1 93.5 250 SER B C 1
ATOM 5822 O O . SER B 1 250 ? -15.07 20.375 -2.939 1 93.5 250 SER B O 1
ATOM 5824 N N . VAL B 1 251 ? -13.18 21.312 -3.727 1 96.31 251 VAL B N 1
ATOM 5825 C CA . VAL B 1 251 ? -12.336 20.125 -3.684 1 96.31 251 VAL B CA 1
ATOM 5826 C C . VAL B 1 251 ? -11.008 20.453 -3.002 1 96.31 251 VAL B C 1
ATOM 5828 O O . VAL B 1 251 ? -10.477 21.562 -3.168 1 96.31 251 VAL B O 1
ATOM 5831 N N . LEU B 1 252 ? -10.523 19.578 -2.166 1 97.75 252 LEU B N 1
ATOM 5832 C CA . LEU B 1 252 ? -9.211 19.672 -1.534 1 97.75 252 LEU B CA 1
ATOM 5833 C C . LEU B 1 252 ? -8.438 18.375 -1.702 1 97.75 252 LEU B C 1
ATOM 5835 O O . LEU B 1 252 ? -8.961 17.297 -1.404 1 97.75 252 LEU B O 1
ATOM 5839 N N . ILE B 1 253 ? -7.25 18.453 -2.287 1 98.12 253 ILE B N 1
ATOM 5840 C CA . ILE B 1 253 ? -6.371 17.281 -2.373 1 98.12 253 ILE B CA 1
ATOM 5841 C C . ILE B 1 253 ? -5.066 17.562 -1.632 1 98.12 253 ILE B C 1
ATOM 5843 O O . ILE B 1 253 ? -4.457 18.625 -1.818 1 98.12 253 ILE B O 1
ATOM 5847 N N . ASP B 1 254 ? -4.738 16.75 -0.729 1 98.31 254 ASP B N 1
ATOM 5848 C CA . ASP B 1 254 ? -3.467 16.719 -0.014 1 98.31 254 ASP B CA 1
ATOM 5849 C C . ASP B 1 254 ? -2.727 15.406 -0.279 1 98.31 254 ASP B C 1
ATOM 5851 O O . ASP B 1 254 ? -3.055 14.367 0.308 1 98.31 254 ASP B O 1
ATOM 5855 N N . ALA B 1 255 ? -1.761 15.492 -1.189 1 98.44 255 ALA B N 1
ATOM 5856 C CA . ALA B 1 255 ? -1.057 14.305 -1.657 1 98.44 255 ALA B CA 1
ATOM 5857 C C . ALA B 1 255 ? 0.349 14.656 -2.139 1 98.44 255 ALA B C 1
ATOM 5859 O O . ALA B 1 255 ? 0.593 15.766 -2.605 1 98.44 255 ALA B O 1
ATOM 5860 N N . GLY B 1 256 ? 1.246 13.727 -2.004 1 98.56 256 GLY B N 1
ATOM 5861 C CA . GLY B 1 256 ? 2.631 13.891 -2.416 1 98.56 256 GLY B CA 1
ATOM 5862 C C . GLY B 1 256 ? 3.312 12.586 -2.766 1 98.56 256 GLY B C 1
ATOM 5863 O O . GLY B 1 256 ? 3.152 11.586 -2.059 1 98.56 256 GLY B O 1
ATOM 5864 N N . ALA B 1 257 ? 4.113 12.594 -3.855 1 98.06 257 ALA B N 1
ATOM 5865 C CA . ALA B 1 257 ? 4.898 11.438 -4.273 1 98.06 257 ALA B CA 1
ATOM 5866 C C . ALA B 1 257 ? 6.184 11.32 -3.459 1 98.06 257 ALA B C 1
ATOM 5868 O O . ALA B 1 257 ? 6.672 12.312 -2.91 1 98.06 257 ALA B O 1
ATOM 5869 N N . GLU B 1 258 ? 6.637 10.195 -3.316 1 97.88 258 GLU B N 1
ATOM 5870 C CA . GLU B 1 258 ? 7.945 9.875 -2.75 1 97.88 258 GLU B CA 1
ATOM 5871 C C . GLU B 1 258 ? 8.914 9.406 -3.83 1 97.88 258 GLU B C 1
ATOM 5873 O O . GLU B 1 258 ? 8.531 8.656 -4.73 1 97.88 258 GLU B O 1
ATOM 5878 N N . TRP B 1 259 ? 10.125 9.906 -3.777 1 97.44 259 TRP B N 1
ATOM 5879 C CA . TRP B 1 259 ? 11.164 9.406 -4.664 1 97.44 259 TRP B CA 1
ATOM 5880 C C . TRP B 1 259 ? 12.375 8.922 -3.863 1 97.44 259 TRP B C 1
ATOM 5882 O O . TRP B 1 259 ? 13.031 9.719 -3.186 1 97.44 259 TRP B O 1
ATOM 5892 N N . GLU B 1 260 ? 12.672 7.605 -3.932 1 95.94 260 GLU B N 1
ATOM 5893 C CA . GLU B 1 260 ? 13.797 7.008 -3.213 1 95.94 260 GLU B CA 1
ATOM 5894 C C . GLU B 1 260 ? 13.812 7.449 -1.752 1 95.94 260 GLU B C 1
ATOM 5896 O O . GLU B 1 260 ? 14.812 7.992 -1.274 1 95.94 260 GLU B O 1
ATOM 5901 N N . CYS B 1 261 ? 12.711 7.344 -1.069 1 97.31 261 CYS B N 1
ATOM 5902 C CA . CYS B 1 261 ? 12.531 7.531 0.365 1 97.31 261 CYS B CA 1
ATOM 5903 C C . CYS B 1 261 ? 12.414 9.008 0.713 1 97.31 261 CYS B C 1
ATOM 5905 O O . CYS B 1 261 ? 12.234 9.367 1.88 1 97.31 261 CYS B O 1
ATOM 5907 N N . TYR B 1 262 ? 12.445 9.898 -0.246 1 98.56 262 TYR B N 1
ATOM 5908 C CA . TYR B 1 262 ? 12.312 11.32 0.046 1 98.56 262 TYR B CA 1
ATOM 5909 C C . TYR B 1 262 ? 10.938 11.836 -0.38 1 98.56 262 TYR B C 1
ATOM 5911 O O . TYR B 1 262 ? 10.492 11.57 -1.497 1 98.56 262 TYR B O 1
ATOM 5919 N N . ALA B 1 263 ? 10.344 12.602 0.477 1 98.5 263 ALA B N 1
ATOM 5920 C CA . ALA B 1 263 ? 8.914 12.914 0.389 1 98.5 263 ALA B CA 1
ATOM 5921 C C . ALA B 1 263 ? 8.695 14.289 -0.239 1 98.5 263 ALA B C 1
ATOM 5923 O O . ALA B 1 263 ? 9.594 15.133 -0.234 1 98.5 263 ALA B O 1
ATOM 5924 N N . SER B 1 264 ? 7.555 14.477 -0.798 1 98.69 264 SER B N 1
ATOM 5925 C CA . SER B 1 264 ? 6.902 15.742 -1.111 1 98.69 264 SER B CA 1
ATOM 5926 C C . SER B 1 264 ? 5.539 15.844 -0.439 1 98.69 264 SER B C 1
ATOM 5928 O O . SER B 1 264 ? 4.984 14.844 0.012 1 98.69 264 SER B O 1
ATOM 5930 N N . ASP B 1 265 ? 5.047 17.031 -0.275 1 98.75 265 ASP B N 1
ATOM 5931 C CA . ASP B 1 265 ? 3.789 17.281 0.423 1 98.75 265 ASP B CA 1
ATOM 5932 C C . ASP B 1 265 ? 3.123 18.562 -0.081 1 98.75 265 ASP B C 1
ATOM 5934 O O . ASP B 1 265 ? 3.582 19.656 0.216 1 98.75 265 ASP B O 1
ATOM 5938 N N . VAL B 1 266 ? 2.025 18.375 -0.85 1 98.81 266 VAL B N 1
ATOM 5939 C CA . VAL B 1 266 ? 1.386 19.5 -1.504 1 98.81 266 VAL B CA 1
ATOM 5940 C C . VAL B 1 266 ? -0.128 19.422 -1.32 1 98.81 266 VAL B C 1
ATOM 5942 O O . VAL B 1 266 ? -0.712 18.344 -1.404 1 98.81 266 VAL B O 1
ATOM 5945 N N . THR B 1 267 ? -0.749 20.516 -0.953 1 98.69 267 THR B N 1
ATOM 5946 C CA . THR B 1 267 ? -2.201 20.625 -0.884 1 98.69 267 THR B CA 1
ATOM 5947 C C . THR B 1 267 ? -2.707 21.719 -1.816 1 98.69 267 THR B C 1
ATOM 5949 O O . THR B 1 267 ? -2.123 22.797 -1.88 1 98.69 267 THR B O 1
ATOM 5952 N N . ARG B 1 268 ? -3.713 21.422 -2.562 1 98.75 268 ARG B N 1
ATOM 5953 C CA . ARG B 1 268 ? -4.422 22.406 -3.389 1 98.75 268 ARG B CA 1
ATOM 5954 C C . ARG B 1 268 ? -5.93 22.281 -3.201 1 98.75 268 ARG B C 1
ATOM 5956 O O . ARG B 1 268 ? -6.445 21.203 -2.922 1 98.75 268 ARG B O 1
ATOM 5963 N N . CYS B 1 269 ? -6.555 23.375 -3.334 1 98.12 269 CYS B N 1
ATOM 5964 C CA . CYS B 1 269 ? -8.008 23.5 -3.359 1 98.12 269 CYS B CA 1
ATOM 5965 C C . CYS B 1 269 ? -8.484 24.109 -4.676 1 98.12 269 CYS B C 1
ATOM 5967 O O . CYS B 1 269 ? -7.828 24.984 -5.23 1 98.12 269 CYS B O 1
ATOM 5969 N N . PHE B 1 270 ? -9.594 23.641 -5.176 1 96.88 270 PHE B N 1
ATOM 5970 C CA . PHE B 1 270 ? -10.117 24.156 -6.434 1 96.88 270 PHE B CA 1
ATOM 5971 C C . PHE B 1 270 ? -11.609 23.875 -6.551 1 96.88 270 PHE B C 1
ATOM 5973 O O . PHE B 1 270 ? -12.141 23 -5.871 1 96.88 270 PHE B O 1
ATOM 5980 N N . PRO B 1 271 ? -12.328 24.75 -7.312 1 95.31 271 PRO B N 1
ATOM 5981 C CA . PRO B 1 271 ? -13.75 24.484 -7.531 1 95.31 271 PRO B CA 1
ATOM 5982 C C . PRO B 1 271 ? -13.992 23.312 -8.469 1 95.31 271 PRO B C 1
ATOM 5984 O O . PRO B 1 271 ? -13.25 23.125 -9.43 1 95.31 271 PRO B O 1
ATOM 5987 N N . VAL B 1 272 ? -15.094 22.578 -8.266 1 89.75 272 VAL B N 1
ATOM 5988 C CA . VAL B 1 272 ? -15.406 21.359 -9.008 1 89.75 272 VAL B CA 1
ATOM 5989 C C . VAL B 1 272 ? -15.695 21.703 -10.469 1 89.75 272 VAL B C 1
ATOM 5991 O O . VAL B 1 272 ? -15.359 20.938 -11.367 1 89.75 272 VAL B O 1
ATOM 5994 N N . ASN B 1 273 ? -16.266 22.906 -10.719 1 89.25 273 ASN B N 1
ATOM 5995 C CA . ASN B 1 273 ? -16.672 23.266 -12.078 1 89.25 273 ASN B CA 1
ATOM 5996 C C . ASN B 1 273 ? -15.812 24.391 -12.641 1 89.25 273 ASN B C 1
ATOM 5998 O O . ASN B 1 273 ? -16.156 24.984 -13.664 1 89.25 273 ASN B O 1
ATOM 6002 N N . GLY B 1 274 ? -14.805 24.797 -11.914 1 91.69 274 GLY B N 1
ATOM 6003 C CA . GLY B 1 274 ? -13.906 25.844 -12.367 1 91.69 274 GLY B CA 1
ATOM 6004 C C . GLY B 1 274 ? -14.359 27.234 -11.961 1 91.69 274 GLY B C 1
ATOM 6005 O O . GLY B 1 274 ? -13.609 28.203 -12.094 1 91.69 274 GLY B O 1
ATOM 6006 N N . ASP B 1 275 ? -15.57 27.344 -11.422 1 94.31 275 ASP B N 1
ATOM 6007 C CA . ASP B 1 275 ? -16.062 28.625 -10.945 1 94.31 275 ASP B CA 1
ATOM 6008 C C . ASP B 1 275 ? -16.062 28.672 -9.414 1 94.31 275 ASP B C 1
ATOM 6010 O O . ASP B 1 275 ? -16.812 27.953 -8.766 1 94.31 275 ASP B O 1
ATOM 6014 N N . TRP B 1 276 ? -15.328 29.641 -8.953 1 96.38 276 TRP B N 1
ATOM 6015 C CA . TRP B 1 276 ? -15.281 29.812 -7.508 1 96.38 276 TRP B CA 1
ATOM 6016 C C . TRP B 1 276 ? -16.594 30.422 -6.992 1 96.38 276 TRP B C 1
ATOM 6018 O O . TRP B 1 276 ? -17.109 31.359 -7.574 1 96.38 276 TRP B O 1
ATOM 6028 N N . SER B 1 277 ? -17.125 29.797 -5.918 1 96 277 SER B N 1
ATOM 6029 C CA . SER B 1 277 ? -18.172 30.516 -5.188 1 96 277 SER B CA 1
ATOM 6030 C C . SER B 1 277 ? -17.578 31.656 -4.371 1 96 277 SER B C 1
ATOM 6032 O O . SER B 1 277 ? -16.375 31.672 -4.094 1 96 277 SER B O 1
ATOM 6034 N N . LYS B 1 278 ? -18.406 32.625 -3.994 1 97.44 278 LYS B N 1
ATOM 6035 C CA . LYS B 1 278 ? -17.938 33.812 -3.283 1 97.44 278 LYS B CA 1
ATOM 6036 C C . LYS B 1 278 ? -17.234 33.438 -1.986 1 97.44 278 LYS B C 1
ATOM 6038 O O . LYS B 1 278 ? -16.078 33.812 -1.774 1 97.44 278 LYS B O 1
ATOM 6043 N N . GLU B 1 279 ? -17.891 32.594 -1.156 1 97.81 279 GLU B N 1
ATOM 6044 C CA . GLU B 1 279 ? -17.359 32.25 0.159 1 97.81 279 GLU B CA 1
ATOM 6045 C C . GLU B 1 279 ? -16.094 31.406 0.037 1 97.81 279 GLU B C 1
ATOM 6047 O O . GLU B 1 279 ? -15.133 31.609 0.785 1 97.81 279 GLU B O 1
ATOM 6052 N N . HIS B 1 280 ? -16.109 30.484 -0.947 1 97.56 280 HIS B N 1
ATOM 6053 C CA . HIS B 1 280 ? -14.93 29.672 -1.17 1 97.56 280 HIS B CA 1
ATOM 6054 C C . HIS B 1 280 ? -13.734 30.531 -1.581 1 97.56 280 HIS B C 1
ATOM 6056 O O . HIS B 1 280 ? -12.633 30.359 -1.057 1 97.56 280 HIS B O 1
ATOM 6062 N N . LEU B 1 281 ? -13.938 31.422 -2.473 1 98.5 281 LEU B N 1
ATOM 6063 C CA . LEU B 1 281 ? -12.867 32.312 -2.947 1 98.5 281 LEU B CA 1
ATOM 6064 C C . LEU B 1 281 ? -12.375 33.219 -1.832 1 98.5 281 LEU B C 1
ATOM 6066 O O . LEU B 1 281 ? -11.18 33.469 -1.72 1 98.5 281 LEU B O 1
ATOM 6070 N N . GLU B 1 282 ? -13.297 33.75 -1.02 1 98.75 282 GLU B N 1
ATOM 6071 C CA . GLU B 1 282 ? -12.922 34.594 0.106 1 98.75 282 GLU B CA 1
ATOM 6072 C C . GLU B 1 282 ? -11.969 33.875 1.054 1 98.75 282 GLU B C 1
ATOM 6074 O O . GLU B 1 282 ? -10.93 34.406 1.434 1 98.75 282 GLU B O 1
ATOM 6079 N N . ILE B 1 283 ? -12.305 32.625 1.39 1 98.75 283 ILE B N 1
ATOM 6080 C CA . ILE B 1 283 ? -11.477 31.875 2.322 1 98.75 283 ILE B CA 1
ATOM 6081 C C . ILE B 1 283 ? -10.18 31.453 1.636 1 98.75 283 ILE B C 1
ATOM 6083 O O . ILE B 1 283 ? -9.109 31.469 2.254 1 98.75 283 ILE B O 1
ATOM 6087 N N . TYR B 1 284 ? -10.25 31.094 0.353 1 98.75 284 TYR B N 1
ATOM 6088 C CA . TYR B 1 284 ? -9.047 30.734 -0.398 1 98.75 284 TYR B CA 1
ATOM 6089 C C . TYR B 1 284 ? -8.047 31.891 -0.387 1 98.75 284 TYR B C 1
ATOM 6091 O O . TYR B 1 284 ? -6.871 31.688 -0.078 1 98.75 284 TYR B O 1
ATOM 6099 N N . ASN B 1 285 ? -8.508 33.062 -0.698 1 98.88 285 ASN B N 1
ATOM 6100 C CA . ASN B 1 285 ? -7.641 34.219 -0.731 1 98.88 285 ASN B CA 1
ATOM 6101 C C . ASN B 1 285 ? -7.059 34.531 0.646 1 98.88 285 ASN B C 1
ATOM 6103 O O . ASN B 1 285 ? -5.91 34.969 0.759 1 98.88 285 ASN B O 1
ATOM 6107 N N . LEU B 1 286 ? -7.859 34.375 1.619 1 98.88 286 LEU B N 1
ATOM 6108 C CA . LEU B 1 286 ? -7.391 34.594 2.982 1 98.88 286 LEU B CA 1
ATOM 6109 C C . LEU B 1 286 ? -6.25 33.656 3.326 1 98.88 286 LEU B C 1
ATOM 6111 O O . LEU B 1 286 ? -5.219 34.062 3.848 1 98.88 286 LEU B O 1
ATOM 6115 N N . VAL B 1 287 ? -6.402 32.312 3.029 1 98.94 287 VAL B N 1
ATOM 6116 C CA . VAL B 1 287 ? -5.379 31.312 3.305 1 98.94 287 VAL B CA 1
ATOM 6117 C C . VAL B 1 287 ? -4.133 31.609 2.469 1 98.94 287 VAL B C 1
ATOM 6119 O O . VAL B 1 287 ? -3.006 31.469 2.949 1 98.94 287 VAL B O 1
ATOM 6122 N N . LEU B 1 288 ? -4.328 32 1.223 1 98.88 288 LEU B N 1
ATOM 6123 C CA . LEU B 1 288 ? -3.209 32.406 0.375 1 98.88 288 LEU B CA 1
ATOM 6124 C C . LEU B 1 288 ? -2.432 33.562 1.007 1 98.88 288 LEU B C 1
ATOM 6126 O O . LEU B 1 288 ? -1.199 33.562 0.98 1 98.88 288 LEU B O 1
ATOM 6130 N N . LYS B 1 289 ? -3.131 34.562 1.552 1 98.88 289 LYS B N 1
ATOM 6131 C CA . LYS B 1 289 ? -2.492 35.688 2.236 1 98.88 289 LYS B CA 1
ATOM 6132 C C . LYS B 1 289 ? -1.726 35.219 3.467 1 98.88 289 LYS B C 1
ATOM 6134 O O . LYS B 1 289 ? -0.618 35.688 3.736 1 98.88 289 LYS B O 1
ATOM 6139 N N . MET B 1 290 ? -2.33 34.281 4.258 1 98.88 290 MET B N 1
ATOM 6140 C CA . MET B 1 290 ? -1.644 33.688 5.402 1 98.88 290 MET B CA 1
ATOM 6141 C C . MET B 1 290 ? -0.319 33.062 4.977 1 98.88 290 MET B C 1
ATOM 6143 O O . MET B 1 290 ? 0.708 33.281 5.625 1 98.88 290 MET B O 1
ATOM 6147 N N . GLN B 1 291 ? -0.335 32.281 3.883 1 98.88 291 GLN B N 1
ATOM 6148 C CA . GLN B 1 291 ? 0.873 31.641 3.393 1 98.88 291 GLN B CA 1
ATOM 6149 C C . GLN B 1 291 ? 1.92 32.656 2.965 1 98.88 291 GLN B C 1
ATOM 6151 O O . GLN B 1 291 ? 3.104 32.5 3.271 1 98.88 291 GLN B O 1
ATOM 6156 N N . THR B 1 292 ? 1.48 33.719 2.262 1 98.75 292 THR B N 1
ATOM 6157 C CA . THR B 1 292 ? 2.369 34.75 1.747 1 98.75 292 THR B CA 1
ATOM 6158 C C . THR B 1 292 ? 3.086 35.469 2.891 1 98.75 292 THR B C 1
ATOM 6160 O O . THR B 1 292 ? 4.293 35.719 2.816 1 98.75 292 THR B O 1
ATOM 6163 N N . VAL B 1 293 ? 2.404 35.812 3.912 1 98.75 293 VAL B N 1
ATOM 6164 C CA . VAL B 1 293 ? 2.992 36.531 5.051 1 98.75 293 VAL B CA 1
ATOM 6165 C C . VAL B 1 293 ? 4.055 35.625 5.703 1 98.75 293 VAL B C 1
ATOM 6167 O O . VAL B 1 293 ? 5.102 36.125 6.137 1 98.75 293 VAL B O 1
ATOM 6170 N N . ALA B 1 294 ? 3.771 34.312 5.801 1 98.75 294 ALA B N 1
ATOM 6171 C CA . ALA B 1 294 ? 4.773 33.406 6.32 1 98.75 294 ALA B CA 1
ATOM 6172 C C . ALA B 1 294 ? 6.027 33.406 5.449 1 98.75 294 ALA B C 1
ATOM 6174 O O . ALA B 1 294 ? 7.148 33.438 5.965 1 98.75 294 ALA B O 1
ATOM 6175 N N . TYR B 1 295 ? 5.887 33.406 4.105 1 98.69 295 TYR B N 1
ATOM 6176 C CA . TYR B 1 295 ? 7.023 33.469 3.193 1 98.69 295 TYR B CA 1
ATOM 6177 C C . TYR B 1 295 ? 7.809 34.781 3.375 1 98.69 295 TYR B C 1
ATOM 6179 O O . TYR B 1 295 ? 9.039 34.781 3.33 1 98.69 295 TYR B O 1
ATOM 6187 N N . ASP B 1 296 ? 7.117 35.844 3.582 1 98.44 296 ASP B N 1
ATOM 6188 C CA . ASP B 1 296 ? 7.77 37.156 3.729 1 98.44 296 ASP B CA 1
ATOM 6189 C C . ASP B 1 296 ? 8.734 37.156 4.914 1 98.44 296 ASP B C 1
ATOM 6191 O O . ASP B 1 296 ? 9.734 37.844 4.902 1 98.44 296 ASP B O 1
ATOM 6195 N N . LEU B 1 297 ? 8.469 36.312 5.867 1 98.19 297 LEU B N 1
ATOM 6196 C CA . LEU B 1 297 ? 9.266 36.281 7.086 1 98.19 297 LEU B CA 1
ATOM 6197 C C . LEU B 1 297 ? 10.305 35.188 7.027 1 98.19 297 LEU B C 1
ATOM 6199 O O . LEU B 1 297 ? 11.234 35.156 7.84 1 98.19 297 LEU B O 1
ATOM 6203 N N . MET B 1 298 ? 10.25 34.312 6.094 1 98.5 298 MET B N 1
ATOM 6204 C CA . MET B 1 298 ? 10.992 33.062 6.074 1 98.5 298 MET B CA 1
ATOM 6205 C C . MET B 1 298 ? 12.438 33.281 5.648 1 98.5 298 MET B C 1
ATOM 6207 O O . MET B 1 298 ? 12.703 33.625 4.496 1 98.5 298 MET B O 1
ATOM 6211 N N . LYS B 1 299 ? 13.359 33.062 6.516 1 98.25 299 LYS B N 1
ATOM 6212 C CA . LYS B 1 299 ? 14.805 33.125 6.301 1 98.25 299 LYS B CA 1
ATOM 6213 C C . LYS B 1 299 ? 15.562 32.5 7.477 1 98.25 299 LYS B C 1
ATOM 6215 O O . LYS B 1 299 ? 14.992 32.312 8.555 1 98.25 299 LYS B O 1
ATOM 6220 N N . PRO B 1 300 ? 16.828 32.188 7.258 1 98.44 300 PRO B N 1
ATOM 6221 C CA . PRO B 1 300 ? 17.609 31.609 8.359 1 98.44 300 PRO B CA 1
ATOM 6222 C C . PRO B 1 300 ? 17.609 32.5 9.602 1 98.44 300 PRO B C 1
ATOM 6224 O O . PRO B 1 300 ? 17.703 33.719 9.484 1 98.44 300 PRO B O 1
ATOM 6227 N N . GLY B 1 301 ? 17.469 31.859 10.75 1 98.44 301 GLY B N 1
ATOM 6228 C CA . GLY B 1 301 ? 17.562 32.594 12.008 1 98.44 301 GLY B CA 1
ATOM 6229 C C . GLY B 1 301 ? 16.203 32.969 12.578 1 98.44 301 GLY B C 1
ATOM 6230 O O . GLY B 1 301 ? 16.094 33.312 13.758 1 98.44 301 GLY B O 1
ATOM 6231 N N . VAL B 1 302 ? 15.172 32.906 11.805 1 98.38 302 VAL B N 1
ATOM 6232 C CA . VAL B 1 302 ? 13.836 33.281 12.25 1 98.38 302 VAL B CA 1
ATOM 6233 C C . VAL B 1 302 ? 13.195 32.094 12.984 1 98.38 302 VAL B C 1
ATOM 6235 O O . VAL B 1 302 ? 13.383 30.938 12.602 1 98.38 302 VAL B O 1
ATOM 6238 N N . ASP B 1 303 ? 12.477 32.406 14.07 1 98.31 303 ASP B N 1
ATOM 6239 C CA . ASP B 1 303 ? 11.734 31.375 14.797 1 98.31 303 ASP B CA 1
ATOM 6240 C C . ASP B 1 303 ? 10.469 30.984 14.047 1 98.31 303 ASP B C 1
ATOM 6242 O O . ASP B 1 303 ? 9.648 31.828 13.703 1 98.31 303 ASP B O 1
ATOM 6246 N N . TRP B 1 304 ? 10.289 29.703 13.859 1 98.56 304 TRP B N 1
ATOM 6247 C CA . TRP B 1 304 ? 9.102 29.219 13.164 1 98.56 304 TRP B CA 1
ATOM 6248 C C . TRP B 1 304 ? 7.828 29.656 13.875 1 98.56 304 TRP B C 1
ATOM 6250 O O . TRP B 1 304 ? 6.82 29.938 13.234 1 98.56 304 TRP B O 1
ATOM 6260 N N . GLU B 1 305 ? 7.848 29.719 15.188 1 98.12 305 GLU B N 1
ATOM 6261 C CA . GLU B 1 305 ? 6.707 30.141 15.992 1 98.12 305 GLU B CA 1
ATOM 6262 C C . GLU B 1 305 ? 6.238 31.547 15.586 1 98.12 305 GLU B C 1
ATOM 6264 O O . GLU B 1 305 ? 5.035 31.812 15.547 1 98.12 305 GLU B O 1
ATOM 6269 N N . ASP B 1 306 ? 7.191 32.375 15.258 1 98.38 306 ASP B N 1
ATOM 6270 C CA . ASP B 1 306 ? 6.848 33.75 14.844 1 98.38 306 ASP B CA 1
ATOM 6271 C C . ASP B 1 306 ? 6.066 33.75 13.531 1 98.38 306 ASP B C 1
ATOM 6273 O O . ASP B 1 306 ? 5.129 34.531 13.352 1 98.38 306 ASP B O 1
ATOM 6277 N N . LEU B 1 307 ? 6.48 32.938 12.609 1 98.75 307 LEU B N 1
ATOM 6278 C CA . LEU B 1 307 ? 5.762 32.812 11.344 1 98.75 307 LEU B CA 1
ATOM 6279 C C . LEU B 1 307 ? 4.34 32.312 11.578 1 98.75 307 LEU B C 1
ATOM 6281 O O . LEU B 1 307 ? 3.389 32.844 11.008 1 98.75 307 LEU B O 1
ATOM 6285 N N . HIS B 1 308 ? 4.199 31.312 12.453 1 98.69 308 HIS B N 1
ATOM 6286 C CA . HIS B 1 308 ? 2.908 30.719 12.781 1 98.69 308 HIS B CA 1
ATOM 6287 C C . HIS B 1 308 ? 1.968 31.75 13.406 1 98.69 308 HIS B C 1
ATOM 6289 O O . HIS B 1 308 ? 0.805 31.844 13.008 1 98.69 308 HIS B O 1
ATOM 6295 N N . LEU B 1 309 ? 2.449 32.5 14.336 1 98.62 309 LEU B N 1
ATOM 6296 C CA . LEU B 1 309 ? 1.636 33.5 15.023 1 98.62 309 LEU B CA 1
ATOM 6297 C C . LEU B 1 309 ? 1.257 34.625 14.07 1 98.62 309 LEU B C 1
ATOM 6299 O O . LEU B 1 309 ? 0.157 35.156 14.164 1 98.62 309 LEU B O 1
ATOM 6303 N N . ALA B 1 310 ? 2.203 34.969 13.156 1 98.75 310 ALA B N 1
ATOM 6304 C CA . ALA B 1 310 ? 1.879 35.969 12.141 1 98.75 310 ALA B CA 1
ATOM 6305 C C . ALA B 1 310 ? 0.729 35.5 11.258 1 98.75 310 ALA B C 1
ATOM 6307 O O . ALA B 1 310 ? -0.145 36.312 10.891 1 98.75 310 ALA B O 1
ATOM 6308 N N . ALA B 1 311 ? 0.689 34.25 10.914 1 98.75 311 ALA B N 1
ATOM 6309 C CA . ALA B 1 311 ? -0.386 33.688 10.109 1 98.75 311 ALA B CA 1
ATOM 6310 C C . ALA B 1 311 ? -1.72 33.719 10.844 1 98.75 311 ALA B C 1
ATOM 6312 O O . ALA B 1 311 ? -2.758 34.031 10.25 1 98.75 311 ALA B O 1
ATOM 6313 N N . HIS B 1 312 ? -1.727 33.469 12.156 1 98.75 312 HIS B N 1
ATOM 6314 C CA . HIS B 1 312 ? -2.939 33.594 12.953 1 98.75 312 HIS B CA 1
ATOM 6315 C C . HIS B 1 312 ? -3.461 35.031 12.945 1 98.75 312 HIS B C 1
ATOM 6317 O O . HIS B 1 312 ? -4.672 35.25 12.883 1 98.75 312 HIS B O 1
ATOM 6323 N N . LYS B 1 313 ? -2.605 36 13.047 1 98.75 313 LYS B N 1
ATOM 6324 C CA . LYS B 1 313 ? -3.02 37.406 13.023 1 98.75 313 LYS B CA 1
ATOM 6325 C C . LYS B 1 313 ? -3.684 37.75 11.695 1 98.75 313 LYS B C 1
ATOM 6327 O O . LYS B 1 313 ? -4.699 38.438 11.664 1 98.75 313 LYS B O 1
ATOM 6332 N N . VAL B 1 314 ? -3.1 37.281 10.602 1 98.81 314 VAL B N 1
ATOM 6333 C CA . VAL B 1 314 ? -3.686 37.5 9.281 1 98.81 314 VAL B CA 1
ATOM 6334 C C . VAL B 1 314 ? -5.082 36.875 9.227 1 98.81 314 VAL B C 1
ATOM 6336 O O . VAL B 1 314 ? -6.012 37.5 8.695 1 98.81 314 VAL B O 1
ATOM 6339 N N . LEU B 1 315 ? -5.277 35.656 9.758 1 98.88 315 LEU B N 1
ATOM 6340 C CA . LEU B 1 315 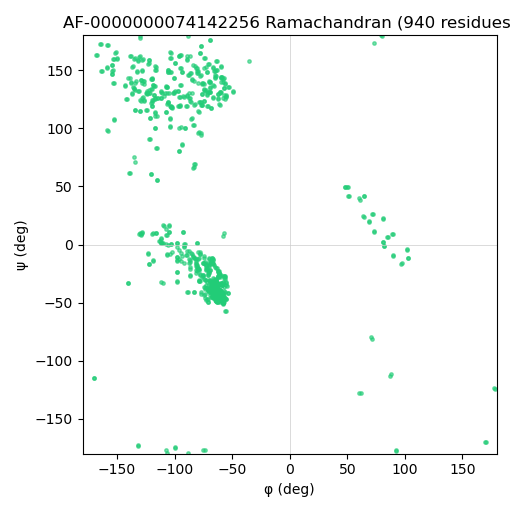? -6.586 35 9.797 1 98.88 315 LEU B CA 1
ATOM 6341 C C . LEU B 1 315 ? -7.594 35.875 10.555 1 98.88 315 LEU B C 1
ATOM 6343 O O . LEU B 1 315 ? -8.719 36.062 10.094 1 98.88 315 LEU B O 1
ATOM 6347 N N . ILE B 1 316 ? -7.215 36.375 11.711 1 98.88 316 ILE B N 1
ATOM 6348 C CA . ILE B 1 316 ? -8.078 37.219 12.555 1 98.88 316 ILE B CA 1
ATOM 6349 C C . ILE B 1 316 ? -8.492 38.469 11.805 1 98.88 316 ILE B C 1
ATOM 6351 O O . ILE B 1 316 ? -9.672 38.812 11.766 1 98.88 316 ILE B O 1
ATOM 6355 N N . GLU B 1 317 ? -7.551 39.125 11.188 1 98.88 317 GLU B N 1
ATOM 6356 C CA . GLU B 1 317 ? -7.844 40.344 10.406 1 98.88 317 GLU B CA 1
ATOM 6357 C C . GLU B 1 317 ? -8.82 40.031 9.273 1 98.88 317 GLU B C 1
ATOM 6359 O O . GLU B 1 317 ? -9.766 40.781 9.039 1 98.88 317 GLU B O 1
ATOM 6364 N N . GLY B 1 318 ? -8.555 38.938 8.594 1 98.81 318 GLY B N 1
ATOM 6365 C CA . GLY B 1 318 ? -9.445 38.5 7.52 1 98.81 318 GLY B CA 1
ATOM 6366 C C . GLY B 1 318 ? -10.852 38.219 7.996 1 98.81 318 GLY B C 1
ATOM 6367 O O . GLY B 1 318 ? -11.828 38.594 7.344 1 98.81 318 GLY B O 1
ATOM 6368 N N . PHE B 1 319 ? -11.016 37.531 9.117 1 98.88 319 PHE B N 1
ATOM 6369 C CA . PHE B 1 319 ? -12.32 37.188 9.68 1 98.88 319 PHE B CA 1
ATOM 6370 C C . PHE B 1 319 ? -13.07 38.438 10.109 1 98.88 319 PHE B C 1
ATOM 6372 O O . PHE B 1 319 ? -14.297 38.5 10.008 1 98.88 319 PHE B O 1
ATOM 6379 N N . LEU B 1 320 ? -12.328 39.438 10.625 1 98.81 320 LEU B N 1
ATOM 6380 C CA . LEU B 1 320 ? -12.938 40.719 10.938 1 98.81 320 LEU B CA 1
ATOM 6381 C C . LEU B 1 320 ? -13.477 41.406 9.68 1 98.81 320 LEU B C 1
ATOM 6383 O O . LEU B 1 320 ? -14.602 41.906 9.664 1 98.81 320 LEU B O 1
ATOM 6387 N N . GLU B 1 321 ? -12.734 41.406 8.609 1 98.75 321 GLU B N 1
ATOM 6388 C CA . GLU B 1 321 ? -13.141 42 7.344 1 98.75 321 GLU B CA 1
ATOM 6389 C C . GLU B 1 321 ? -14.359 41.312 6.77 1 98.75 321 GLU B C 1
ATOM 6391 O O . GLU B 1 321 ? -15.258 41.938 6.219 1 98.75 321 GLU B O 1
ATOM 6396 N N . LEU B 1 322 ? -14.438 39.969 6.91 1 98.69 322 LEU B N 1
ATOM 6397 C CA . LEU B 1 322 ? -15.523 39.156 6.348 1 98.69 322 LEU B CA 1
ATOM 6398 C C . LEU B 1 322 ? -16.75 39.219 7.25 1 98.69 322 LEU B C 1
ATOM 6400 O O . LEU B 1 322 ? -17.844 38.812 6.836 1 98.69 322 LEU B O 1
ATOM 6404 N N . GLY B 1 323 ? -16.609 39.625 8.469 1 98.69 323 GLY B N 1
ATOM 6405 C CA . GLY B 1 323 ? -17.703 39.719 9.414 1 98.69 323 GLY B CA 1
ATOM 6406 C C . GLY B 1 323 ? -17.938 38.438 10.203 1 98.69 323 GLY B C 1
ATOM 6407 O O . GLY B 1 323 ? -18.953 38.312 10.906 1 98.69 323 GLY B O 1
ATOM 6408 N N . ILE B 1 324 ? -17.031 37.469 10.094 1 98.81 324 ILE B N 1
ATOM 6409 C CA . ILE B 1 324 ? -17.156 36.25 10.875 1 98.81 324 ILE B CA 1
ATOM 6410 C C . ILE B 1 324 ? -16.859 36.531 12.344 1 98.81 324 ILE B C 1
ATOM 6412 O O . ILE B 1 324 ? -17.594 36.062 13.227 1 98.81 324 ILE B O 1
ATOM 6416 N N . PHE B 1 325 ? -15.766 37.25 12.641 1 98.81 325 PHE B N 1
ATOM 6417 C CA . PHE B 1 325 ? -15.562 37.812 13.969 1 98.81 325 PHE B CA 1
ATOM 6418 C C . PHE B 1 325 ? -16.266 39.188 14.102 1 98.81 325 PHE B C 1
ATOM 6420 O O . PHE B 1 325 ? -16.297 39.969 13.148 1 98.81 325 PHE B O 1
ATOM 6427 N N . LYS B 1 326 ? -16.703 39.438 15.289 1 98.44 326 LYS B N 1
ATOM 6428 C CA . LYS B 1 326 ? -17.438 40.688 15.523 1 98.44 326 LYS B CA 1
ATOM 6429 C C . LYS B 1 326 ? -16.5 41.875 15.57 1 98.44 326 LYS B C 1
ATOM 6431 O O . LYS B 1 326 ? -15.461 41.844 16.234 1 98.44 326 LYS B O 1
ATOM 6436 N N . SER B 1 327 ? -16.922 42.938 14.969 1 97.69 327 SER B N 1
ATOM 6437 C CA . SER B 1 327 ? -16.078 44.094 14.773 1 97.69 327 SER B CA 1
ATOM 6438 C C . SER B 1 327 ? -15.898 44.875 16.078 1 97.69 327 SER B C 1
ATOM 6440 O O . SER B 1 327 ? -15.047 45.75 16.172 1 97.69 327 SER B O 1
ATOM 6442 N N . GLU B 1 328 ? -16.641 44.562 17.094 1 97.81 328 GLU B N 1
ATOM 6443 C CA . GLU B 1 328 ? -16.516 45.219 18.375 1 97.81 328 GLU B CA 1
ATOM 6444 C C . GLU B 1 328 ? -15.219 44.844 19.078 1 97.81 328 GLU B C 1
ATOM 6446 O O . GLU B 1 328 ? -14.797 45.531 20.016 1 97.81 328 GLU B O 1
ATOM 6451 N N . TYR B 1 329 ? -14.602 43.781 18.641 1 98.38 329 TYR B N 1
ATOM 6452 C CA . TYR B 1 329 ? -13.344 43.344 19.234 1 98.38 329 TYR B CA 1
ATOM 6453 C C . TYR B 1 329 ? -12.164 43.719 18.328 1 98.38 329 TYR B C 1
ATOM 6455 O O . TYR B 1 329 ? -12.281 43.688 17.109 1 98.38 329 TYR B O 1
ATOM 6463 N N . SER B 1 330 ? -10.977 44 18.984 1 98.31 330 SER B N 1
ATOM 6464 C CA . SER B 1 330 ? -9.766 44.281 18.234 1 98.31 330 SER B CA 1
ATOM 6465 C C . SER B 1 330 ? -9 43.031 17.875 1 98.31 330 SER B C 1
ATOM 6467 O O . SER B 1 330 ? -9.25 41.969 18.438 1 98.31 330 SER B O 1
ATOM 6469 N N . VAL B 1 331 ? -8.102 43.188 16.891 1 98.31 331 VAL B N 1
ATOM 6470 C CA . VAL B 1 331 ? -7.227 42.094 16.5 1 98.31 331 VAL B CA 1
ATOM 6471 C C . VAL B 1 331 ? -6.488 41.562 17.734 1 98.31 331 VAL B C 1
ATOM 6473 O O . VAL B 1 331 ? -6.395 40.344 17.938 1 98.31 331 VAL B O 1
ATOM 6476 N N . ASP B 1 332 ? -6.027 42.438 18.594 1 98.19 332 ASP B N 1
ATOM 6477 C CA . ASP B 1 332 ? -5.254 42.062 19.781 1 98.19 332 ASP B CA 1
ATOM 6478 C C . ASP B 1 332 ? -6.113 41.281 20.766 1 98.19 332 ASP B C 1
ATOM 6480 O O . ASP B 1 332 ? -5.652 40.312 21.375 1 98.19 332 ASP B O 1
ATOM 6484 N N . GLU B 1 333 ? -7.332 41.719 20.969 1 98.31 333 GLU B N 1
ATOM 6485 C CA . GLU B 1 333 ? -8.242 41.031 21.891 1 98.31 333 GLU B CA 1
ATOM 6486 C C . GLU B 1 333 ? -8.555 39.625 21.422 1 98.31 333 GLU B C 1
ATOM 6488 O O . GLU B 1 333 ? -8.531 38.656 22.203 1 98.31 333 GLU B O 1
ATOM 6493 N N . LEU B 1 334 ? -8.789 39.562 20.141 1 98.56 334 LEU B N 1
ATOM 6494 C CA . LEU B 1 334 ? -9.117 38.25 19.562 1 98.56 334 LEU B CA 1
ATOM 6495 C C . LEU B 1 334 ? -7.91 37.312 19.609 1 98.56 334 LEU B C 1
ATOM 6497 O O . LEU B 1 334 ? -8.062 36.125 19.828 1 98.56 334 LEU B O 1
ATOM 6501 N N . PHE B 1 335 ? -6.711 37.875 19.328 1 98.31 335 PHE B N 1
ATOM 6502 C CA . PHE B 1 335 ? -5.477 37.094 19.391 1 98.31 335 PHE B CA 1
ATOM 6503 C C . PHE B 1 335 ? -5.223 36.594 20.797 1 98.31 335 PHE B C 1
ATOM 6505 O O . PHE B 1 335 ? -4.91 35.406 20.984 1 98.31 335 PHE B O 1
ATOM 6512 N N . LYS B 1 336 ? -5.379 37.438 21.844 1 97.69 336 LYS B N 1
ATOM 6513 C CA . LYS B 1 336 ? -5.184 37.062 23.234 1 97.69 336 LYS B CA 1
ATOM 6514 C C . LYS B 1 336 ? -6.195 36 23.672 1 97.69 336 LYS B C 1
ATOM 6516 O O . LYS B 1 336 ? -5.883 35.125 24.484 1 97.69 336 LYS B O 1
ATOM 6521 N N . ALA B 1 337 ? -7.363 36.094 23.141 1 97.81 337 ALA B N 1
ATOM 6522 C CA . ALA B 1 337 ? -8.438 35.156 23.469 1 97.81 337 ALA B CA 1
ATOM 6523 C C . ALA B 1 337 ? -8.25 33.844 22.734 1 97.81 337 ALA B C 1
ATOM 6525 O O . ALA B 1 337 ? -9.008 32.875 22.953 1 97.81 337 ALA B O 1
ATOM 6526 N N . LYS B 1 338 ? -7.309 33.688 21.797 1 97.62 338 LYS B N 1
ATOM 6527 C CA . LYS B 1 338 ? -7.035 32.5 21 1 97.62 338 LYS B CA 1
ATOM 6528 C C . LYS B 1 338 ? -8.25 32.125 20.156 1 97.62 338 LYS B C 1
ATOM 6530 O O . LYS B 1 338 ? -8.539 30.938 20 1 97.62 338 LYS B O 1
ATOM 6535 N N . ALA B 1 339 ? -8.938 33.125 19.625 1 97.62 339 ALA B N 1
ATOM 6536 C CA . ALA B 1 339 ? -10.227 32.906 18.984 1 97.62 339 ALA B CA 1
ATOM 6537 C C . ALA B 1 339 ? -10.055 32.156 17.672 1 97.62 339 ALA B C 1
ATOM 6539 O O . ALA B 1 339 ? -10.984 31.5 17.203 1 97.62 339 ALA B O 1
ATOM 6540 N N . SER B 1 340 ? -8.828 32.25 17.078 1 97.94 340 SER B N 1
ATOM 6541 C CA . SER B 1 340 ? -8.602 31.656 15.766 1 97.94 340 SER B CA 1
ATOM 6542 C C . SER B 1 340 ? -8.18 30.188 15.891 1 97.94 340 SER B C 1
ATOM 6544 O O . SER B 1 340 ? -8.125 29.469 14.898 1 97.94 340 SER B O 1
ATOM 6546 N N . ALA B 1 341 ? -7.949 29.625 17.031 1 96.69 341 ALA B N 1
ATOM 6547 C CA . ALA B 1 341 ? -7.25 28.359 17.266 1 96.69 341 ALA B CA 1
ATOM 6548 C C . ALA B 1 341 ? -7.992 27.188 16.609 1 96.69 341 ALA B C 1
ATOM 6550 O O . ALA B 1 341 ? -7.375 26.359 15.953 1 96.69 341 ALA B O 1
ATOM 6551 N N . ARG B 1 342 ? -9.289 27.141 16.672 1 95.44 342 ARG B N 1
ATOM 6552 C CA . ARG B 1 342 ? -10.047 25.984 16.188 1 95.44 342 ARG B CA 1
ATOM 6553 C C . ARG B 1 342 ? -10.344 26.109 14.703 1 95.44 342 ARG B C 1
ATOM 6555 O O . ARG B 1 342 ? -10.734 25.125 14.062 1 95.44 342 ARG B O 1
ATOM 6562 N N . PHE B 1 343 ? -10.148 27.312 14.078 1 97.5 343 PHE B N 1
ATOM 6563 C CA . PHE B 1 343 ? -10.305 27.5 12.641 1 97.5 343 PHE B CA 1
ATOM 6564 C C . PHE B 1 343 ? -9.008 27.156 11.914 1 97.5 343 PHE B C 1
ATOM 6566 O O . PHE B 1 343 ? -9.016 26.969 10.695 1 97.5 343 PHE B O 1
ATOM 6573 N N . PHE B 1 344 ? -7.93 27.172 12.609 1 97.31 344 PHE B N 1
ATOM 6574 C CA . PHE B 1 344 ? -6.598 26.812 12.141 1 97.31 344 PHE B CA 1
ATOM 6575 C C . PHE B 1 344 ? -5.895 25.906 13.133 1 97.31 344 PHE B C 1
ATOM 6577 O O . PHE B 1 344 ? -4.91 26.297 13.758 1 97.31 344 PHE B O 1
ATOM 6584 N N . PRO B 1 345 ? -6.43 24.656 13.164 1 92.44 345 PRO B N 1
ATOM 6585 C CA . PRO B 1 345 ? -6.086 23.781 14.297 1 92.44 345 PRO B CA 1
ATOM 6586 C C . PRO B 1 345 ? -4.773 23.047 14.094 1 92.44 345 PRO B C 1
ATOM 6588 O O . PRO B 1 345 ? -4.293 22.359 15.008 1 92.44 345 PRO B O 1
ATOM 6591 N N . HIS B 1 346 ? -4.293 23.156 12.883 1 89.44 346 HIS B N 1
ATOM 6592 C CA . HIS B 1 346 ? -3.074 22.422 12.609 1 89.44 346 HIS B CA 1
ATOM 6593 C C . HIS B 1 346 ? -1.877 23.344 12.461 1 89.44 346 HIS B C 1
ATOM 6595 O O . HIS B 1 346 ? -2.043 24.562 12.352 1 89.44 346 HIS B O 1
ATOM 6601 N N . GLY B 1 347 ? -0.726 23.234 13.047 1 94.31 347 GLY B N 1
ATOM 6602 C CA . GLY B 1 347 ? 0.506 24 12.93 1 94.31 347 GLY B CA 1
ATOM 6603 C C . GLY B 1 347 ? 0.777 24.484 11.516 1 94.31 347 GLY B C 1
ATOM 6604 O O . GLY B 1 347 ? 0.163 24 10.562 1 94.31 347 GLY B O 1
ATOM 6605 N N . LEU B 1 348 ? 1.562 25.516 11.273 1 98.25 348 LEU B N 1
ATOM 6606 C CA . LEU B 1 348 ? 1.866 26.172 10 1 98.25 348 LEU B CA 1
ATOM 6607 C C . LEU B 1 348 ? 2.568 25.203 9.047 1 98.25 348 LEU B C 1
ATOM 6609 O O . LEU B 1 348 ? 2.521 25.375 7.832 1 98.25 348 LEU B O 1
ATOM 6613 N N . GLY B 1 349 ? 3.205 24.172 9.609 1 98.12 349 GLY B N 1
ATOM 6614 C CA . GLY B 1 349 ? 3.936 23.219 8.781 1 98.12 349 GLY B CA 1
ATOM 6615 C C . GLY B 1 349 ? 4.797 22.266 9.586 1 98.12 349 GLY B C 1
ATOM 6616 O O . GLY B 1 349 ? 4.578 22.078 10.789 1 98.12 349 GLY B O 1
ATOM 6617 N N . HIS B 1 350 ? 5.629 21.531 8.883 1 98.56 350 HIS B N 1
ATOM 6618 C CA . HIS B 1 350 ? 6.508 20.516 9.477 1 98.56 350 HIS B CA 1
ATOM 6619 C C . HIS B 1 350 ? 7.793 20.359 8.672 1 98.56 350 HIS B C 1
ATOM 6621 O O . HIS B 1 350 ? 7.863 20.797 7.52 1 98.56 350 HIS B O 1
ATOM 6627 N N . VAL B 1 351 ? 8.812 19.781 9.391 1 98.62 351 VAL B N 1
ATOM 6628 C CA . VAL B 1 351 ? 10.031 19.406 8.68 1 98.62 351 VAL B CA 1
ATOM 6629 C C . VAL B 1 351 ? 9.719 18.266 7.699 1 98.62 351 VAL B C 1
ATOM 6631 O O . VAL B 1 351 ? 8.953 17.359 8.016 1 98.62 351 VAL B O 1
ATOM 6634 N N . LEU B 1 352 ? 10.289 18.391 6.5 1 98.75 352 LEU B N 1
ATOM 6635 C CA . LEU B 1 352 ? 10.062 17.422 5.43 1 98.75 352 LEU B CA 1
ATOM 6636 C C . LEU B 1 352 ? 11.375 16.766 5.02 1 98.75 352 LEU B C 1
ATOM 6638 O O . LEU B 1 352 ? 12.414 17.422 4.934 1 98.75 352 LEU B O 1
ATOM 6642 N N . GLY B 1 353 ? 11.398 15.477 4.805 1 98.5 353 GLY B N 1
ATOM 6643 C CA . GLY B 1 353 ? 12.555 14.711 4.363 1 98.5 353 GLY B CA 1
ATOM 6644 C C . GLY B 1 353 ? 12.203 13.281 3.982 1 98.5 353 GLY B C 1
ATOM 6645 O O . GLY B 1 353 ? 11.406 13.055 3.074 1 98.5 353 GLY B O 1
ATOM 6646 N N . MET B 1 354 ? 12.734 12.328 4.762 1 98.31 354 MET B N 1
ATOM 6647 C CA . MET B 1 354 ? 12.477 10.922 4.449 1 98.31 354 MET B CA 1
ATOM 6648 C C . MET B 1 354 ? 11.102 10.492 4.961 1 98.31 354 MET B C 1
ATOM 6650 O O . MET B 1 354 ? 10.539 9.508 4.492 1 98.31 354 MET B O 1
ATOM 6654 N N . ASP B 1 355 ? 10.609 11.219 5.875 1 98 355 ASP B N 1
ATOM 6655 C CA . ASP B 1 355 ? 9.219 11.117 6.305 1 98 355 ASP B CA 1
ATOM 6656 C C . ASP B 1 355 ? 8.469 12.414 6.02 1 98 355 ASP B C 1
ATOM 6658 O O . ASP B 1 355 ? 9.07 13.477 5.898 1 98 355 ASP B O 1
ATOM 6662 N N . THR B 1 356 ? 7.133 12.273 5.836 1 97.81 356 THR B N 1
ATOM 6663 C CA . THR B 1 356 ? 6.324 13.477 5.668 1 97.81 356 THR B CA 1
ATOM 6664 C C . THR B 1 356 ? 6.516 14.422 6.848 1 97.81 356 THR B C 1
ATOM 6666 O O . THR B 1 356 ? 6.891 15.586 6.664 1 97.81 356 THR B O 1
ATOM 6669 N N . HIS B 1 357 ? 6.234 13.898 8.016 1 97.56 357 HIS B N 1
ATOM 6670 C CA . HIS B 1 357 ? 6.633 14.602 9.227 1 97.56 357 HIS B CA 1
ATOM 6671 C C . HIS B 1 357 ? 7.992 14.125 9.727 1 97.56 357 HIS B C 1
ATOM 6673 O O . HIS B 1 357 ? 8.062 13.242 10.586 1 97.56 357 HIS B O 1
ATOM 6679 N N . ASP B 1 358 ? 9.008 14.711 9.188 1 98.12 358 ASP B N 1
ATOM 6680 C CA . ASP B 1 358 ? 10.359 14.227 9.438 1 98.12 358 ASP B CA 1
ATOM 6681 C C . ASP B 1 358 ? 10.82 14.586 10.844 1 98.12 358 ASP B C 1
ATOM 6683 O O . ASP B 1 358 ? 10.062 15.164 11.625 1 98.12 358 ASP B O 1
ATOM 6687 N N . VAL B 1 359 ? 12.062 14.281 11.211 1 97.69 359 VAL B N 1
ATOM 6688 C CA . VAL B 1 359 ? 12.547 14.312 12.586 1 97.69 359 VAL B CA 1
ATOM 6689 C C . VAL B 1 359 ? 13.219 15.656 12.867 1 97.69 359 VAL B C 1
ATOM 6691 O O . VAL B 1 359 ? 13.5 16.422 11.945 1 97.69 359 VAL B O 1
ATOM 6694 N N . ALA B 1 360 ? 13.383 15.961 14.133 1 97.94 360 ALA B N 1
ATOM 6695 C CA . ALA B 1 360 ? 14.18 17.078 14.641 1 97.94 360 ALA B CA 1
ATOM 6696 C C . ALA B 1 360 ? 13.406 18.391 14.562 1 97.94 360 ALA B C 1
ATOM 6698 O O . ALA B 1 360 ? 14 19.469 14.492 1 97.94 360 ALA B O 1
ATOM 6699 N N . GLY B 1 361 ? 12.078 18.328 14.516 1 97.5 361 GLY B N 1
ATOM 6700 C CA . GLY B 1 361 ? 11.266 19.547 14.555 1 97.5 361 GLY B CA 1
ATOM 6701 C C . GLY B 1 361 ? 11.102 20.109 15.953 1 97.5 361 GLY B C 1
ATOM 6702 O O . GLY B 1 361 ? 10.734 21.266 16.125 1 97.5 361 GLY B O 1
ATOM 6703 N N . ASN B 1 362 ? 11.328 19.25 16.938 1 97.38 362 ASN B N 1
ATOM 6704 C CA . ASN B 1 362 ? 11.281 19.594 18.359 1 97.38 362 ASN B CA 1
ATOM 6705 C C . ASN B 1 362 ? 9.883 20.016 18.797 1 97.38 362 ASN B C 1
ATOM 6707 O O . ASN B 1 362 ? 9.719 21.016 19.5 1 97.38 362 ASN B O 1
ATOM 6711 N N . ALA B 1 363 ? 8.875 19.312 18.328 1 96 363 ALA B N 1
ATOM 6712 C CA . ALA B 1 363 ? 7.488 19.594 18.719 1 96 363 ALA B CA 1
ATOM 6713 C C . ALA B 1 363 ? 7.301 19.453 20.234 1 96 363 ALA B C 1
ATOM 6715 O O . ALA B 1 363 ? 7.949 18.609 20.859 1 96 363 ALA B O 1
ATOM 6716 N N . ASN B 1 364 ? 6.488 20.281 20.875 1 96.06 364 ASN B N 1
ATOM 6717 C CA . ASN B 1 364 ? 6.086 20.203 22.281 1 96.06 364 ASN B CA 1
ATOM 6718 C C . ASN B 1 364 ? 4.57 20.094 22.422 1 96.06 364 ASN B C 1
ATOM 6720 O O . ASN B 1 364 ? 3.896 21.078 22.719 1 96.06 364 ASN B O 1
ATOM 6724 N N . TYR B 1 365 ? 4.086 18.891 22.453 1 91.75 365 TYR B N 1
ATOM 6725 C CA . TYR B 1 365 ? 2.646 18.656 22.422 1 91.75 365 TYR B CA 1
ATOM 6726 C C . TYR B 1 365 ? 2.023 18.906 23.797 1 91.75 365 TYR B C 1
ATOM 6728 O O . TYR B 1 365 ? 0.799 18.969 23.922 1 91.75 365 TYR B O 1
ATOM 6736 N N . SER B 1 366 ? 2.838 19.141 24.781 1 95.19 366 SER B N 1
ATOM 6737 C CA . SER B 1 366 ? 2.344 19.406 26.141 1 95.19 366 SER B CA 1
ATOM 6738 C C . SER B 1 366 ? 2.164 20.906 26.359 1 95.19 366 SER B C 1
ATOM 6740 O O . SER B 1 366 ? 1.729 21.328 27.438 1 95.19 366 SER B O 1
ATOM 6742 N N . ASP B 1 367 ? 2.508 21.656 25.344 1 96 367 ASP B N 1
ATOM 6743 C CA . ASP B 1 367 ? 2.293 23.094 25.484 1 96 367 ASP B CA 1
ATOM 6744 C C . ASP B 1 367 ? 0.831 23.391 25.797 1 96 367 ASP B C 1
ATOM 6746 O O . ASP B 1 367 ? -0.068 22.953 25.078 1 96 367 ASP B O 1
ATOM 6750 N N . PRO B 1 368 ? 0.57 24.094 26.844 1 95.75 368 PRO B N 1
ATOM 6751 C CA . PRO B 1 368 ? -0.821 24.375 27.203 1 95.75 368 PRO B CA 1
ATOM 6752 C C . PRO B 1 368 ? -1.479 25.391 26.281 1 95.75 368 PRO B C 1
ATOM 6754 O O . PRO B 1 368 ? -2.695 25.578 26.328 1 95.75 368 PRO B O 1
ATOM 6757 N N . ASP B 1 369 ? -0.733 26.156 25.531 1 96.62 369 ASP B N 1
ATOM 6758 C CA . ASP B 1 369 ? -1.269 27.141 24.594 1 96.62 369 ASP B CA 1
ATOM 6759 C C . ASP B 1 369 ? -1.917 26.469 23.391 1 96.62 369 ASP B C 1
ATOM 6761 O O . ASP B 1 369 ? -1.235 25.828 22.594 1 96.62 369 ASP B O 1
ATOM 6765 N N . PRO B 1 370 ? -3.227 26.688 23.156 1 94.69 370 PRO B N 1
ATOM 6766 C CA . PRO B 1 370 ? -3.92 26 22.047 1 94.69 370 PRO B CA 1
ATOM 6767 C C . PRO B 1 370 ? -3.443 26.469 20.672 1 94.69 370 PRO B C 1
ATOM 6769 O O . PRO B 1 370 ? -3.717 25.812 19.672 1 94.69 370 PRO B O 1
ATOM 6772 N N . LEU B 1 371 ? -2.723 27.625 20.594 1 96.81 371 LEU B N 1
ATOM 6773 C CA . LEU B 1 371 ? -2.168 28.078 19.312 1 96.81 371 LEU B CA 1
ATOM 6774 C C . LEU B 1 371 ? -0.896 27.297 18.969 1 96.81 371 LEU B C 1
ATOM 6776 O O . LEU B 1 371 ? -0.474 27.281 17.812 1 96.81 371 LEU B O 1
ATOM 6780 N N . LEU B 1 372 ? -0.28 26.703 20.047 1 97.06 372 LEU B N 1
ATOM 6781 C CA . LEU B 1 372 ? 1.08 26.219 19.828 1 97.06 372 LEU B CA 1
ATOM 6782 C C . LEU B 1 372 ? 1.16 24.719 20.047 1 97.06 372 LEU B C 1
ATOM 6784 O O . LEU B 1 372 ? 2.137 24.078 19.641 1 97.06 372 LEU B O 1
ATOM 6788 N N . CYS B 1 373 ? 0.199 24.062 20.641 1 93.81 373 CYS B N 1
ATOM 6789 C CA . CYS B 1 373 ? 0.271 22.688 21.109 1 93.81 373 CYS B CA 1
ATOM 6790 C C . CYS B 1 373 ? 0.391 21.719 19.938 1 93.81 373 CYS B C 1
ATOM 6792 O O . CYS B 1 373 ? 0.825 20.578 20.109 1 93.81 373 CYS B O 1
ATOM 6794 N N . TYR B 1 374 ? 0.095 22.141 18.703 1 92.19 374 TYR B N 1
ATOM 6795 C CA . TYR B 1 374 ? 0.186 21.234 17.562 1 92.19 374 TYR B CA 1
ATOM 6796 C C . TYR B 1 374 ? 1.262 21.703 16.578 1 92.19 374 TYR B C 1
ATOM 6798 O O . TYR B 1 374 ? 1.354 21.188 15.461 1 92.19 374 TYR B O 1
ATOM 6806 N N . LEU B 1 375 ? 2.059 22.688 17 1 97.12 375 LEU B N 1
ATOM 6807 C CA . LEU B 1 375 ? 3.152 23.156 16.156 1 97.12 375 LEU B CA 1
ATOM 6808 C C . LEU B 1 375 ? 4.273 22.125 16.094 1 97.12 375 LEU B C 1
ATOM 6810 O O . LEU B 1 375 ? 4.801 21.703 17.125 1 97.12 375 LEU B O 1
ATOM 6814 N N . ARG B 1 376 ? 4.699 21.797 14.875 1 97.62 376 ARG B N 1
ATOM 6815 C CA . ARG B 1 376 ? 5.605 20.656 14.703 1 97.62 376 ARG B CA 1
ATOM 6816 C C . ARG B 1 376 ? 7.051 21.125 14.594 1 97.62 376 ARG B C 1
ATOM 6818 O O . ARG B 1 376 ? 7.98 20.328 14.695 1 97.62 376 ARG B O 1
ATOM 6825 N N . ILE B 1 377 ? 7.289 22.406 14.383 1 98.44 377 ILE B N 1
ATOM 6826 C CA . ILE B 1 377 ? 8.625 22.984 14.391 1 98.44 377 ILE B CA 1
ATOM 6827 C C . ILE B 1 377 ? 8.742 24 15.523 1 98.44 377 ILE B C 1
ATOM 6829 O O . ILE B 1 377 ? 8.031 25.016 15.539 1 98.44 377 ILE B O 1
ATOM 6833 N N . ARG B 1 378 ? 9.547 23.672 16.453 1 97.88 378 ARG B N 1
ATOM 6834 C CA . ARG B 1 378 ? 9.797 24.547 17.594 1 97.88 378 ARG B CA 1
ATOM 6835 C C . ARG B 1 378 ? 11.273 24.922 17.688 1 97.88 378 ARG B C 1
ATOM 6837 O O . ARG B 1 378 ? 11.93 24.641 18.703 1 97.88 378 ARG B O 1
ATOM 6844 N N . ARG B 1 379 ? 11.805 25.594 16.641 1 97.88 379 ARG B N 1
ATOM 6845 C CA . ARG B 1 379 ? 13.195 26.031 16.562 1 97.88 379 ARG B CA 1
ATOM 6846 C C . ARG B 1 379 ? 13.391 27.062 15.469 1 97.88 379 ARG B C 1
ATOM 6848 O O . ARG B 1 379 ? 12.477 27.328 14.68 1 97.88 379 ARG B O 1
ATOM 6855 N N . LYS B 1 380 ? 14.578 27.641 15.398 1 98.44 380 LYS B N 1
ATOM 6856 C CA . LYS B 1 380 ? 14.938 28.594 14.359 1 98.44 380 LYS B CA 1
ATOM 6857 C C . LYS B 1 380 ? 15.242 27.891 13.039 1 98.44 380 LYS B C 1
ATOM 6859 O O . LYS B 1 380 ? 15.789 26.781 13.039 1 98.44 380 LYS B O 1
ATOM 6864 N N . LEU B 1 381 ? 14.891 28.547 11.969 1 98.69 381 LEU B N 1
ATOM 6865 C CA . LEU B 1 381 ? 15.188 28.031 10.633 1 98.69 381 LEU B CA 1
ATOM 6866 C C . LEU B 1 381 ? 16.688 28.094 10.344 1 98.69 381 LEU B C 1
ATOM 6868 O O . LEU B 1 381 ? 17.359 29.047 10.742 1 98.69 381 LEU B O 1
ATOM 6872 N N . GLN B 1 382 ? 17.156 27.078 9.703 1 98.56 382 GLN B N 1
ATOM 6873 C CA . GLN B 1 382 ? 18.562 27 9.305 1 98.56 382 GLN B CA 1
ATOM 6874 C C . GLN B 1 382 ? 18.703 26.672 7.824 1 98.56 382 GLN B C 1
ATOM 6876 O O . GLN B 1 382 ? 17.844 25.969 7.262 1 98.56 382 GLN B O 1
ATOM 6881 N N . THR B 1 383 ? 19.844 27.188 7.238 1 98.62 383 THR B N 1
ATOM 6882 C CA . THR B 1 383 ? 20.141 26.859 5.852 1 98.62 383 THR B CA 1
ATOM 6883 C C . THR B 1 383 ? 20.188 25.344 5.656 1 98.62 383 THR B C 1
ATOM 6885 O O . THR B 1 383 ? 20.828 24.641 6.434 1 98.62 383 THR B O 1
ATOM 6888 N N . GLY B 1 384 ? 19.406 24.859 4.664 1 98.56 384 GLY B N 1
ATOM 6889 C CA . GLY B 1 384 ? 19.406 23.438 4.352 1 98.56 384 GLY B CA 1
ATOM 6890 C C . GLY B 1 384 ? 18.188 22.703 4.891 1 98.56 384 GLY B C 1
ATOM 6891 O O . GLY B 1 384 ? 17.938 21.562 4.512 1 98.56 384 GLY B O 1
ATOM 6892 N N . MET B 1 385 ? 17.406 23.375 5.77 1 98.75 385 MET B N 1
ATOM 6893 C CA . MET B 1 385 ? 16.141 22.812 6.211 1 98.75 385 MET B CA 1
ATOM 6894 C C . MET B 1 385 ? 15.117 22.812 5.074 1 98.75 385 MET B C 1
ATOM 6896 O O . MET B 1 385 ? 15.078 23.75 4.27 1 98.75 385 MET B O 1
ATOM 6900 N N . VAL B 1 386 ? 14.375 21.766 4.977 1 98.88 386 VAL B N 1
ATOM 6901 C CA . VAL B 1 386 ? 13.203 21.75 4.109 1 98.88 386 VAL B CA 1
ATOM 6902 C C . VAL B 1 386 ? 11.938 21.672 4.961 1 98.88 386 VAL B C 1
ATOM 6904 O O . VAL B 1 386 ? 11.812 20.797 5.816 1 98.88 386 VAL B O 1
ATOM 6907 N N . VAL B 1 387 ? 10.984 22.609 4.762 1 98.88 387 VAL B N 1
ATOM 6908 C CA . VAL B 1 387 ? 9.766 22.703 5.562 1 98.88 387 VAL B CA 1
ATOM 6909 C C . VAL B 1 387 ? 8.555 22.828 4.641 1 98.88 387 VAL B C 1
ATOM 6911 O O . VAL B 1 387 ? 8.695 23.172 3.467 1 98.88 387 VAL B O 1
ATOM 6914 N N . THR B 1 388 ? 7.41 22.469 5.16 1 98.81 388 THR B N 1
ATOM 6915 C CA . THR B 1 388 ? 6.164 22.812 4.48 1 98.81 388 THR B CA 1
ATOM 6916 C C . THR B 1 388 ? 5.59 24.109 5.027 1 98.81 388 THR B C 1
ATOM 6918 O O . THR B 1 388 ? 5.68 24.375 6.227 1 98.81 388 THR B O 1
ATOM 6921 N N . ASN B 1 389 ? 5.117 24.953 4.172 1 98.88 389 ASN B N 1
ATOM 6922 C CA . ASN B 1 389 ? 4.27 26.094 4.492 1 98.88 389 ASN B CA 1
ATOM 6923 C C . ASN B 1 389 ? 2.812 25.828 4.125 1 98.88 389 ASN B C 1
ATOM 6925 O O . ASN B 1 389 ? 2.443 25.906 2.951 1 98.88 389 ASN B O 1
ATOM 6929 N N . GLU B 1 390 ? 2.002 25.484 5.188 1 98.69 390 GLU B N 1
ATOM 6930 C CA . GLU B 1 390 ? 0.697 24.922 4.871 1 98.69 390 GLU B CA 1
ATOM 6931 C C . GLU B 1 390 ? -0.389 25.484 5.781 1 98.69 390 GLU B C 1
ATOM 6933 O O . GLU B 1 390 ? -1.128 24.719 6.418 1 98.69 390 GLU B O 1
ATOM 6938 N N . PRO B 1 391 ? -0.622 26.797 5.754 1 98.75 391 PRO B N 1
ATOM 6939 C CA . PRO B 1 391 ? -1.76 27.297 6.523 1 98.75 391 PRO B CA 1
ATOM 6940 C C . PRO B 1 391 ? -3.098 26.75 6.027 1 98.75 391 PRO B C 1
ATOM 6942 O O . PRO B 1 391 ? -3.188 26.266 4.895 1 98.75 391 PRO B O 1
ATOM 6945 N N . GLY B 1 392 ? -4.086 26.781 6.949 1 98.25 392 GLY B N 1
ATOM 6946 C CA . GLY B 1 392 ? -5.434 26.359 6.605 1 98.25 392 GLY B CA 1
ATOM 6947 C C . GLY B 1 392 ? -6.504 27.062 7.426 1 98.25 392 GLY B C 1
ATOM 6948 O O . GLY B 1 392 ? -6.191 27.766 8.383 1 98.25 392 GLY B O 1
ATOM 6949 N N . CYS B 1 393 ? -7.711 26.969 7.004 1 98.44 393 CYS B N 1
ATOM 6950 C CA . CYS B 1 393 ? -8.906 27.5 7.648 1 98.44 3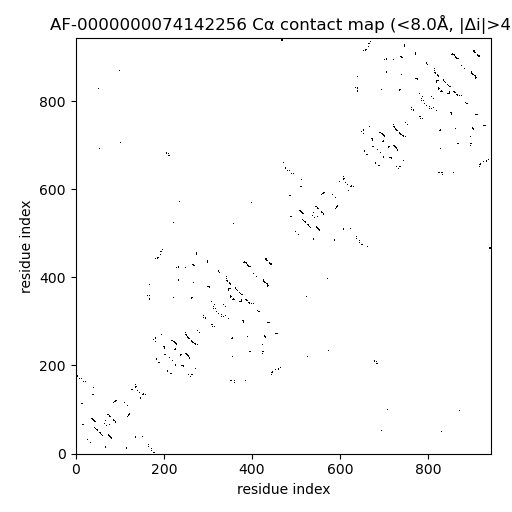93 CYS B CA 1
ATOM 6951 C C . CYS B 1 393 ? -10.078 26.531 7.488 1 98.44 393 CYS B C 1
ATOM 6953 O O . CYS B 1 393 ? -10.453 26.188 6.367 1 98.44 393 CYS B O 1
ATOM 6955 N N . TYR B 1 394 ? -10.664 26.172 8.633 1 97 394 TYR B N 1
ATOM 6956 C CA . TYR B 1 394 ? -11.625 25.078 8.586 1 97 394 TYR B CA 1
ATOM 6957 C C . TYR B 1 394 ? -12.93 25.469 9.258 1 97 394 TYR B C 1
ATOM 6959 O O . TYR B 1 394 ? -12.93 26.172 10.281 1 97 394 TYR B O 1
ATOM 6967 N N . PHE B 1 395 ? -14 25.031 8.672 1 96.69 395 PHE B N 1
ATOM 6968 C CA . PHE B 1 395 ? -15.352 25.141 9.203 1 96.69 395 PHE B CA 1
ATOM 6969 C C . PHE B 1 395 ? -15.922 23.75 9.5 1 96.69 395 PHE B C 1
ATOM 6971 O O . PHE B 1 395 ? -16.656 23.188 8.688 1 96.69 395 PHE B O 1
ATOM 697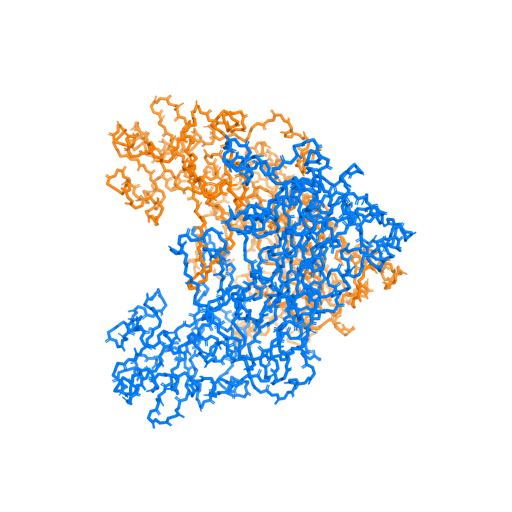8 N N . SER B 1 396 ? -15.57 23.25 10.633 1 93 396 SER B N 1
ATOM 6979 C CA . SER B 1 396 ? -15.938 21.906 11.055 1 93 396 SER B CA 1
ATOM 6980 C C . SER B 1 396 ? -16.859 21.938 12.273 1 93 396 SER B C 1
ATOM 6982 O O . SER B 1 396 ? -16.5 22.484 13.312 1 93 396 SER B O 1
ATOM 6984 N N . PRO B 1 397 ? -17.984 21.281 12.156 1 89.25 397 PRO B N 1
ATOM 6985 C CA . PRO B 1 397 ? -18.859 21.234 13.328 1 89.25 397 PRO B CA 1
ATOM 6986 C C . PRO B 1 397 ? -18.219 20.547 14.523 1 89.25 397 PRO B C 1
ATOM 6988 O O . PRO B 1 397 ? -18.484 20.906 15.672 1 89.25 397 PRO B O 1
ATOM 6991 N N . PHE B 1 398 ? -17.281 19.703 14.266 1 87.44 398 PHE B N 1
ATOM 6992 C CA . PHE B 1 398 ? -16.641 18.969 15.344 1 87.44 398 PHE B CA 1
ATOM 6993 C C . PHE B 1 398 ? -15.547 19.812 15.992 1 87.44 398 PHE B C 1
ATOM 6995 O O . PHE B 1 398 ? -15.422 19.844 17.219 1 87.44 398 PHE B O 1
ATOM 7002 N N . LEU B 1 399 ? -14.812 20.5 15.188 1 87.56 399 LEU B N 1
ATOM 7003 C CA . LEU B 1 399 ? -13.734 21.344 15.695 1 87.56 399 LEU B CA 1
ATOM 7004 C C . LEU B 1 399 ? -14.289 22.547 16.453 1 87.56 399 LEU B C 1
ATOM 7006 O O . LEU B 1 399 ? -13.68 23.016 17.422 1 87.56 399 LEU B O 1
ATOM 7010 N N . LEU B 1 400 ? -15.492 23.016 16.031 1 92.75 400 LEU B N 1
ATOM 7011 C CA . LEU B 1 400 ? -15.984 24.297 16.547 1 92.75 400 LEU B CA 1
ATOM 7012 C C . LEU B 1 400 ? -17.062 24.078 17.609 1 92.75 400 LEU B C 1
ATOM 7014 O O . LEU B 1 400 ? -17.547 25.047 18.203 1 92.75 400 LEU B O 1
ATOM 7018 N N . GLU B 1 401 ? -17.359 22.844 17.891 1 90.62 401 GLU B N 1
ATOM 7019 C CA . GLU B 1 401 ? -18.453 22.547 18.812 1 90.62 401 GLU B CA 1
ATOM 7020 C C . GLU B 1 401 ? -18.234 23.203 20.172 1 90.62 401 GLU B C 1
ATOM 7022 O O . GLU B 1 401 ? -19.109 23.922 20.672 1 90.62 401 GLU B O 1
ATOM 7027 N N . ASP B 1 402 ? -17.078 23.016 20.75 1 90.38 402 ASP B N 1
ATOM 7028 C CA . ASP B 1 402 ? -16.797 23.562 22.078 1 90.38 402 ASP B CA 1
ATOM 7029 C C . ASP B 1 402 ? -16.734 25.094 22.031 1 90.38 402 ASP B C 1
ATOM 7031 O O . ASP B 1 402 ? -17.156 25.75 22.984 1 90.38 402 ASP B O 1
ATOM 7035 N N . VAL B 1 403 ? -16.266 25.625 21 1 93.94 403 VAL B N 1
ATOM 7036 C CA . VAL B 1 403 ? -16.125 27.062 20.828 1 93.94 403 VAL B CA 1
ATOM 7037 C C . VAL B 1 403 ? -17.5 27.703 20.719 1 93.94 403 VAL B C 1
ATOM 7039 O O . VAL B 1 403 ? -17.766 28.75 21.328 1 93.94 403 VAL B O 1
ATOM 7042 N N . LEU B 1 404 ? -18.391 27.094 20 1 95.62 404 LEU B N 1
ATOM 7043 C CA . LEU B 1 404 ? -19.688 27.688 19.719 1 95.62 404 LEU B CA 1
ATOM 7044 C C . LEU B 1 404 ? -20.641 27.5 20.906 1 95.62 404 LEU B C 1
ATOM 7046 O O . LEU B 1 404 ? -21.578 28.281 21.078 1 95.62 404 LEU B O 1
ATOM 7050 N N . ASN B 1 405 ? -20.344 26.516 21.703 1 95.38 405 ASN B N 1
ATOM 7051 C CA . ASN B 1 405 ? -21.219 26.219 22.844 1 95.38 405 ASN B CA 1
ATOM 7052 C C . ASN B 1 405 ? -20.719 26.875 24.125 1 95.38 405 ASN B C 1
ATOM 7054 O O . ASN B 1 405 ? -21.359 26.781 25.172 1 95.38 405 ASN B O 1
ATOM 7058 N N . ASN B 1 406 ? -19.609 27.5 24.141 1 96.06 406 ASN B N 1
ATOM 7059 C CA . ASN B 1 406 ? -19.047 28.234 25.266 1 96.06 406 ASN B CA 1
ATOM 7060 C C . ASN B 1 406 ? -19.234 29.75 25.109 1 96.06 406 ASN B C 1
ATOM 7062 O O . ASN B 1 406 ? -18.609 30.359 24.234 1 96.06 406 ASN B O 1
ATOM 7066 N N . PRO B 1 407 ? -19.938 30.328 26 1 96.25 407 PRO B N 1
ATOM 7067 C CA . PRO B 1 407 ? -20.219 31.766 25.875 1 96.25 407 PRO B CA 1
ATOM 7068 C C . PRO B 1 407 ? -1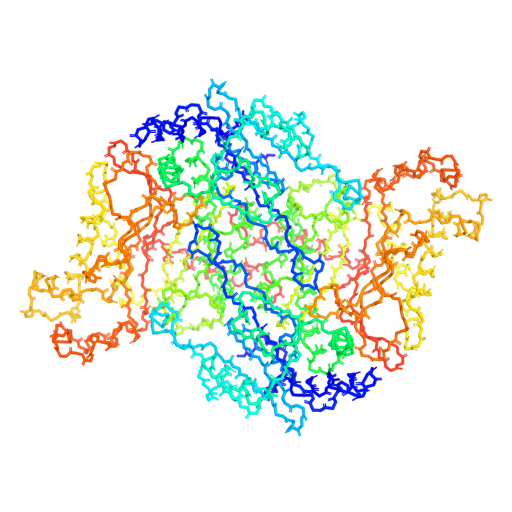8.953 32.594 25.875 1 96.25 407 PRO B C 1
ATOM 7070 O O . PRO B 1 407 ? -18.906 33.656 25.234 1 96.25 407 PRO B O 1
ATOM 7073 N N . GLU B 1 408 ? -17.938 32.125 26.5 1 96.12 408 GLU B N 1
ATOM 7074 C CA . GLU B 1 408 ? -16.688 32.875 26.609 1 96.12 408 GLU B CA 1
ATOM 7075 C C . GLU B 1 408 ? -15.953 32.906 25.266 1 96.12 408 GLU B C 1
ATOM 7077 O O . GLU B 1 408 ? -15.148 33.812 25.031 1 96.12 408 GLU B O 1
ATOM 7082 N N . SER B 1 409 ? -16.266 32 24.406 1 96.19 409 SER B N 1
ATOM 7083 C CA . SER B 1 409 ? -15.617 31.953 23.094 1 96.19 409 SER B CA 1
ATOM 7084 C C . SER B 1 409 ? -16.578 32.344 21.984 1 96.19 409 SER B C 1
ATOM 7086 O O . SER B 1 409 ? -16.172 33 21.016 1 96.19 409 SER B O 1
ATOM 7088 N N . SER B 1 410 ? -17.828 32.031 22.125 1 97.25 410 SER B N 1
ATOM 7089 C CA . SER B 1 410 ? -18.812 32.25 21.078 1 97.25 410 SER B CA 1
ATOM 7090 C C . SER B 1 410 ? -19.141 33.75 20.938 1 97.25 410 SER B C 1
ATOM 7092 O O . SER B 1 410 ? -19.625 34.188 19.906 1 97.25 410 SER B O 1
ATOM 7094 N N . LYS B 1 411 ? -18.875 34.531 21.984 1 97.81 411 LYS B N 1
ATOM 7095 C CA . LYS B 1 411 ? -19.188 35.969 21.984 1 97.81 411 LYS B CA 1
ATOM 7096 C C . LYS B 1 411 ? -18.406 36.688 20.891 1 97.81 411 LYS B C 1
ATOM 7098 O O . LYS B 1 411 ? -18.812 37.75 20.438 1 97.81 411 LYS B O 1
ATOM 7103 N N . TYR B 1 412 ? -17.281 36.125 20.453 1 98.38 412 TYR B N 1
ATOM 7104 C CA . TYR B 1 412 ? -16.438 36.781 19.453 1 98.38 412 TYR B CA 1
ATOM 7105 C C . TYR B 1 412 ? -16.953 36.5 18.047 1 98.38 412 TYR B C 1
ATOM 7107 O O . TYR B 1 412 ? -16.547 37.188 17.094 1 98.38 412 TYR B O 1
ATOM 7115 N N . ILE B 1 413 ? -17.922 35.562 17.812 1 98.5 413 ILE B N 1
ATOM 7116 C CA . ILE B 1 413 ? -18.281 35.031 16.5 1 98.5 413 ILE B CA 1
ATOM 7117 C C . ILE B 1 413 ? -19.688 35.5 16.109 1 98.5 413 ILE B C 1
ATOM 7119 O O . ILE B 1 413 ? -20.594 35.469 16.938 1 98.5 413 ILE B O 1
ATOM 7123 N N . ASN B 1 414 ? -19.844 36 14.93 1 98.44 414 ASN B N 1
ATOM 7124 C CA . ASN B 1 414 ? -21.156 36.219 14.32 1 98.44 414 ASN B CA 1
ATOM 7125 C C . ASN B 1 414 ? -21.703 34.969 13.672 1 98.44 414 ASN B C 1
ATOM 7127 O O . ASN B 1 414 ? -21.375 34.656 12.531 1 98.44 414 ASN B O 1
ATOM 7131 N N . LYS B 1 415 ? -22.609 34.344 14.297 1 97.19 415 LYS B N 1
ATOM 7132 C CA . LYS B 1 415 ? -23.094 33.031 13.875 1 97.19 415 LYS B CA 1
ATOM 7133 C C . LYS B 1 415 ? -23.828 33.125 12.539 1 97.19 415 LYS B C 1
ATOM 7135 O O . LYS B 1 415 ? -23.734 32.219 11.719 1 97.19 415 LYS B O 1
ATOM 7140 N N . ASP B 1 416 ? -24.5 34.156 12.297 1 97.94 416 ASP B N 1
ATOM 7141 C CA . ASP B 1 416 ? -25.25 34.312 11.055 1 97.94 416 ASP B CA 1
ATOM 7142 C C . ASP B 1 416 ? -24.297 34.375 9.852 1 97.94 416 ASP B C 1
ATOM 7144 O O . ASP B 1 416 ? -24.594 33.781 8.805 1 97.94 416 ASP B O 1
ATOM 7148 N N . VAL B 1 417 ? -23.234 35.031 10.023 1 98.5 417 VAL B N 1
ATOM 7149 C CA . VAL B 1 417 ? -22.25 35.094 8.945 1 98.5 417 VAL B CA 1
ATOM 7150 C C . VAL B 1 417 ? -21.516 33.781 8.82 1 98.5 417 VAL B C 1
ATOM 7152 O O . VAL B 1 417 ? -21.328 33.25 7.711 1 98.5 417 VAL B O 1
ATOM 7155 N N . LEU B 1 418 ? -21.109 33.156 9.992 1 98.38 418 LEU B N 1
ATOM 7156 C CA . LEU B 1 418 ? -20.406 31.891 10.008 1 98.38 418 LEU B CA 1
ATOM 7157 C C . LEU B 1 418 ? -21.188 30.828 9.25 1 98.38 418 LEU B C 1
ATOM 7159 O O . LEU B 1 418 ? -20.609 30 8.547 1 98.38 418 LEU B O 1
ATOM 7163 N N . ASP B 1 419 ? -22.484 30.844 9.305 1 97.75 419 ASP B N 1
ATOM 7164 C CA . ASP B 1 419 ? -23.359 29.812 8.734 1 97.75 419 ASP B CA 1
ATOM 7165 C C . ASP B 1 419 ? -23.25 29.781 7.215 1 97.75 419 ASP B C 1
ATOM 7167 O O . ASP B 1 419 ? -23.594 28.766 6.59 1 97.75 419 ASP B O 1
ATOM 7171 N N . LYS B 1 420 ? -22.734 30.812 6.621 1 97.44 420 LYS B N 1
ATOM 7172 C CA . LYS B 1 420 ? -22.594 30.891 5.168 1 97.44 420 LYS B CA 1
ATOM 7173 C C . LYS B 1 420 ? -21.375 30.094 4.695 1 97.44 420 LYS B C 1
ATOM 7175 O O . LYS B 1 420 ? -21.219 29.844 3.498 1 97.44 420 LYS B O 1
ATOM 7180 N N . TYR B 1 421 ? -20.5 29.672 5.609 1 97.5 421 TYR B N 1
ATOM 7181 C CA . TYR B 1 421 ? -19.203 29.172 5.203 1 97.5 421 TYR B CA 1
ATOM 7182 C C . TYR B 1 421 ? -19.078 27.672 5.473 1 97.5 421 TYR B C 1
ATOM 7184 O O . TYR B 1 421 ? -18.094 27.031 5.09 1 97.5 421 TYR B O 1
ATOM 7192 N N . TRP B 1 422 ? -20.172 27.031 6.02 1 96 422 TRP B N 1
ATOM 7193 C CA . TRP B 1 422 ? -20.109 25.625 6.41 1 96 422 TRP B CA 1
ATOM 7194 C C . TRP B 1 422 ? -19.844 24.734 5.199 1 96 422 TRP B C 1
ATOM 7196 O O . TRP B 1 422 ? -19.078 23.766 5.277 1 96 422 TRP B O 1
ATOM 7206 N N . TYR B 1 423 ? -20.344 25.016 4.047 1 94.25 423 TYR B N 1
ATOM 7207 C CA . TYR B 1 423 ? -20.266 24.156 2.867 1 94.25 423 TYR B CA 1
ATOM 7208 C C . TYR B 1 423 ? -18.859 24.188 2.277 1 94.25 423 TYR B C 1
ATOM 7210 O O . TYR B 1 423 ? -18.484 23.312 1.495 1 94.25 423 TYR B O 1
ATOM 7218 N N . VAL B 1 424 ? -18.031 25.203 2.678 1 95.62 424 VAL B N 1
ATOM 7219 C CA . VAL B 1 424 ? -16.656 25.297 2.197 1 95.62 424 VAL B CA 1
ATOM 7220 C C . VAL B 1 424 ? -15.82 24.172 2.783 1 95.62 424 VAL B C 1
ATOM 7222 O O . VAL B 1 424 ? -14.914 23.656 2.131 1 95.62 424 VAL B O 1
ATOM 7225 N N . GLY B 1 425 ? -16.234 23.766 4.059 1 95.38 425 GLY B N 1
ATOM 7226 C CA . GLY B 1 425 ? -15.477 22.766 4.777 1 95.38 425 GLY B CA 1
ATOM 7227 C C . GLY B 1 425 ? -14.133 23.25 5.27 1 95.38 425 GLY B C 1
ATOM 7228 O O . GLY B 1 425 ? -14.023 23.766 6.383 1 95.38 425 GLY B O 1
ATOM 7229 N N . GLY B 1 426 ? -13.109 23.281 4.289 1 96.69 426 GLY B N 1
ATOM 7230 C CA . GLY B 1 426 ? -11.773 23.719 4.633 1 96.69 426 GLY B CA 1
ATOM 7231 C C . GLY B 1 426 ? -10.922 24.047 3.416 1 96.69 426 GLY B C 1
ATOM 7232 O O . GLY B 1 426 ? -11.148 23.5 2.332 1 96.69 426 GLY B O 1
ATOM 7233 N N . VAL B 1 427 ? -10.055 24.969 3.648 1 98.38 427 VAL B N 1
ATOM 7234 C CA . VAL B 1 427 ? -9.047 25.312 2.648 1 98.38 427 VAL B CA 1
ATOM 7235 C C . VAL B 1 427 ? -7.652 25.172 3.248 1 98.38 427 VAL B C 1
ATOM 7237 O O . VAL B 1 427 ? -7.418 25.531 4.402 1 98.38 427 VAL B O 1
ATOM 7240 N N . ARG B 1 428 ? -6.801 24.531 2.541 1 98.38 428 ARG B N 1
ATOM 7241 C CA . ARG B 1 428 ? -5.383 24.406 2.863 1 98.38 428 ARG B CA 1
ATOM 7242 C C . ARG B 1 428 ? -4.52 24.594 1.621 1 98.38 428 ARG B C 1
ATOM 7244 O O . ARG B 1 428 ? -4.848 24.078 0.548 1 98.38 428 ARG B O 1
ATOM 7251 N N . ILE B 1 429 ? -3.564 25.391 1.672 1 98.81 429 ILE B N 1
ATOM 7252 C CA . ILE B 1 429 ? -2.58 25.578 0.61 1 98.81 429 ILE B CA 1
ATOM 7253 C C . ILE B 1 429 ? -1.188 25.234 1.137 1 98.81 429 ILE B C 1
ATOM 7255 O O . ILE B 1 429 ? -0.72 25.844 2.105 1 98.81 429 ILE B O 1
ATOM 7259 N N . GLU B 1 430 ? -0.578 24.234 0.512 1 98.81 430 GLU B N 1
ATOM 7260 C CA . GLU B 1 430 ? 0.671 23.719 1.062 1 98.81 430 GLU B CA 1
ATOM 7261 C C . GLU B 1 430 ? 1.742 23.594 -0.017 1 98.81 430 GLU B C 1
ATOM 7263 O O . GLU B 1 430 ? 1.485 23.062 -1.097 1 98.81 430 GLU B O 1
ATOM 7268 N N . ASP B 1 431 ? 2.959 24.109 0.292 1 98.81 431 ASP B N 1
ATOM 7269 C CA . ASP B 1 431 ? 4.152 23.984 -0.539 1 98.81 431 ASP B CA 1
ATOM 7270 C C . ASP B 1 431 ? 5.328 23.438 0.271 1 98.81 431 ASP B C 1
ATOM 7272 O O . ASP B 1 431 ? 5.32 23.5 1.502 1 98.81 431 ASP B O 1
ATOM 7276 N N . ASP B 1 432 ? 6.262 22.906 -0.499 1 98.88 432 ASP B N 1
ATOM 7277 C CA . ASP B 1 432 ? 7.559 22.516 0.053 1 98.88 432 ASP B CA 1
ATOM 7278 C C . ASP B 1 432 ? 8.602 23.609 -0.19 1 98.88 432 ASP B C 1
ATOM 7280 O O . ASP B 1 432 ? 8.789 24.047 -1.323 1 98.88 432 ASP B O 1
ATOM 7284 N N . ALA B 1 433 ? 9.359 23.969 0.878 1 98.88 433 ALA B N 1
ATOM 7285 C CA . ALA B 1 433 ? 10.32 25.062 0.74 1 98.88 433 ALA B CA 1
ATOM 7286 C C . ALA B 1 433 ? 11.664 24.703 1.372 1 98.88 433 ALA B C 1
ATOM 7288 O O . ALA B 1 433 ? 11.703 24.156 2.477 1 98.88 433 ALA B O 1
ATOM 7289 N N . LEU B 1 434 ? 12.734 25 0.646 1 98.88 434 LEU B N 1
ATOM 7290 C CA . LEU B 1 434 ? 14.102 24.906 1.133 1 98.88 434 LEU B CA 1
ATOM 7291 C C . LEU B 1 434 ? 14.562 26.234 1.719 1 98.88 434 LEU B C 1
ATOM 7293 O O . LEU B 1 434 ? 14.453 27.281 1.069 1 98.88 434 LEU B O 1
ATOM 7297 N N . ILE B 1 435 ? 15.07 26.234 2.951 1 98.88 435 ILE B N 1
ATOM 7298 C CA . ILE B 1 435 ? 15.688 27.422 3.512 1 98.88 435 ILE B CA 1
ATOM 7299 C C . ILE B 1 435 ? 17.078 27.609 2.918 1 98.88 435 ILE B C 1
ATOM 7301 O O . ILE B 1 435 ? 17.938 26.734 3.035 1 98.88 435 ILE B O 1
ATOM 7305 N N . THR B 1 436 ? 17.281 28.719 2.268 1 98.44 436 THR B N 1
ATOM 7306 C CA . THR B 1 436 ? 18.562 29.047 1.664 1 98.44 436 THR B CA 1
ATOM 7307 C C . THR B 1 436 ? 19.359 30.016 2.547 1 98.44 436 THR B C 1
ATOM 7309 O O . THR B 1 436 ? 18.938 30.312 3.668 1 98.44 436 THR B O 1
ATOM 7312 N N . GLN B 1 437 ? 20.469 30.469 2.088 1 97.69 437 GLN B N 1
ATOM 7313 C CA . GLN B 1 437 ? 21.359 31.312 2.881 1 97.69 437 GLN B CA 1
ATOM 7314 C C . GLN B 1 437 ? 20.719 32.656 3.215 1 97.69 437 GLN B C 1
ATOM 7316 O O . GLN B 1 437 ? 20.969 33.219 4.273 1 97.69 437 GLN B O 1
ATOM 7321 N N . ASP B 1 438 ? 19.875 33.094 2.303 1 95.81 438 ASP B N 1
ATOM 7322 C CA . ASP B 1 438 ? 19.344 34.438 2.52 1 95.81 438 ASP B CA 1
ATOM 7323 C C . ASP B 1 438 ? 17.812 34.469 2.385 1 95.81 438 ASP B C 1
ATOM 7325 O O . ASP B 1 438 ? 17.203 35.531 2.297 1 95.81 438 ASP B O 1
ATOM 7329 N N . GLY B 1 439 ? 17.234 33.312 2.295 1 98 439 GLY B N 1
ATOM 7330 C CA . GLY B 1 439 ? 15.789 33.25 2.129 1 98 439 GLY B CA 1
ATOM 7331 C C . GLY B 1 439 ? 15.273 31.812 2.002 1 98 439 GLY B C 1
ATOM 7332 O O . GLY B 1 439 ? 15.516 30.984 2.879 1 98 439 GLY B O 1
ATOM 7333 N N . TYR B 1 440 ? 14.578 31.656 0.875 1 98.56 440 TYR B N 1
ATOM 7334 C CA . TYR B 1 440 ? 13.984 30.344 0.646 1 98.56 440 TYR B CA 1
ATOM 7335 C C . TYR B 1 440 ? 13.82 30.062 -0.844 1 98.56 440 TYR B C 1
ATOM 7337 O O . TYR B 1 440 ? 13.922 30.984 -1.663 1 98.56 440 TYR B O 1
ATOM 7345 N N . GLU B 1 441 ? 13.703 28.828 -1.194 1 98.62 441 GLU B N 1
ATOM 7346 C CA . GLU B 1 441 ? 13.344 28.344 -2.521 1 98.62 441 GLU B CA 1
ATOM 7347 C C . GLU B 1 441 ? 12.156 27.391 -2.455 1 98.62 441 GLU B C 1
ATOM 7349 O O . GLU B 1 441 ? 12.172 26.406 -1.694 1 98.62 441 GLU B O 1
ATOM 7354 N N . ILE B 1 442 ? 11.102 27.719 -3.215 1 98.75 442 ILE B N 1
ATOM 7355 C CA . ILE B 1 442 ? 9.93 26.844 -3.238 1 98.75 442 ILE B CA 1
ATOM 7356 C C . ILE B 1 442 ? 10.117 25.75 -4.281 1 98.75 442 ILE B C 1
ATOM 7358 O O . ILE B 1 442 ? 10.352 26.047 -5.457 1 98.75 442 ILE B O 1
ATOM 7362 N N . PHE B 1 443 ? 10.023 24.422 -3.82 1 98.38 443 PHE B N 1
ATOM 7363 C CA . PHE B 1 443 ? 10.117 23.297 -4.734 1 98.38 443 PHE B CA 1
ATOM 7364 C C . PHE B 1 443 ? 8.844 23.156 -5.555 1 98.38 443 PHE B C 1
ATOM 7366 O O . PHE B 1 443 ? 8.898 22.812 -6.738 1 98.38 443 PHE B O 1
ATOM 7373 N N . THR B 1 444 ? 7.688 23.438 -4.918 1 98.12 444 THR B N 1
ATOM 7374 C CA . THR B 1 444 ? 6.371 23.25 -5.516 1 98.12 444 THR B CA 1
ATOM 7375 C C . THR B 1 444 ? 6.125 24.281 -6.617 1 98.12 444 THR B C 1
ATOM 7377 O O . THR B 1 444 ? 6.254 25.484 -6.395 1 98.12 444 THR B O 1
ATOM 7380 N N . GLN B 1 445 ? 5.672 23.719 -7.742 1 98 445 GLN B N 1
ATOM 7381 C CA . GLN B 1 445 ? 5.512 24.641 -8.867 1 98 445 GLN B CA 1
ATOM 7382 C C . GLN B 1 445 ? 4.07 24.641 -9.375 1 98 445 GLN B C 1
ATOM 7384 O O . GLN B 1 445 ? 3.684 25.531 -10.141 1 98 445 GLN B O 1
ATOM 7389 N N . ILE B 1 446 ? 3.266 23.688 -9.062 1 98.44 446 ILE B N 1
ATOM 7390 C CA . ILE B 1 446 ? 1.86 23.734 -9.453 1 98.44 446 ILE B CA 1
ATOM 7391 C C . ILE B 1 446 ? 1.212 25 -8.906 1 98.44 446 ILE B C 1
ATOM 7393 O O . ILE B 1 446 ? 1.389 25.344 -7.734 1 98.44 446 ILE B O 1
ATOM 7397 N N . THR B 1 447 ? 0.45 25.703 -9.695 1 98.56 447 THR B N 1
ATOM 7398 C CA . THR B 1 447 ? -0.044 27.031 -9.398 1 98.56 447 THR B CA 1
ATOM 7399 C C . THR B 1 447 ? -0.979 27.016 -8.195 1 98.56 447 THR B C 1
ATOM 7401 O O . THR B 1 447 ? -1.699 26.047 -7.973 1 98.56 447 THR B O 1
ATOM 7404 N N . LYS B 1 448 ? -0.925 28.078 -7.418 1 98.38 448 LYS B N 1
ATOM 7405 C CA . LYS B 1 448 ? -1.883 28.344 -6.352 1 98.38 448 LYS B CA 1
ATOM 7406 C C . LYS B 1 448 ? -2.635 29.641 -6.602 1 98.38 448 LYS B C 1
ATOM 7408 O O . LYS B 1 448 ? -3.307 30.156 -5.707 1 98.38 448 LYS B O 1
ATOM 7413 N N . ASP B 1 449 ? -2.447 30.156 -7.793 1 98.5 449 ASP B N 1
ATOM 7414 C CA . ASP B 1 449 ? -3.24 31.312 -8.227 1 98.5 449 ASP B CA 1
ATOM 7415 C C . ASP B 1 449 ? -4.664 30.891 -8.578 1 98.5 449 ASP B C 1
ATOM 7417 O O . ASP B 1 449 ? -4.871 30.031 -9.445 1 98.5 449 ASP B O 1
ATOM 7421 N N . PRO B 1 450 ? -5.652 31.516 -7.91 1 98.38 450 PRO B N 1
ATOM 7422 C CA . PRO B 1 450 ? -7.02 31.031 -8.125 1 98.38 450 PRO B CA 1
ATOM 7423 C C . PRO B 1 450 ? -7.492 31.219 -9.562 1 98.38 450 PRO B C 1
ATOM 7425 O O . PRO B 1 450 ? -8.273 30.422 -10.07 1 98.38 450 PRO B O 1
ATOM 7428 N N . GLU B 1 451 ? -7.02 32.25 -10.258 1 98.25 451 GLU B N 1
ATOM 7429 C CA . GLU B 1 451 ? -7.402 32.438 -11.656 1 98.25 451 GLU B CA 1
ATOM 7430 C C . GLU B 1 451 ? -6.812 31.344 -12.547 1 98.25 451 GLU B C 1
ATOM 7432 O O . GLU B 1 451 ? -7.496 30.812 -13.414 1 98.25 451 GLU B O 1
ATOM 7437 N N . GLU B 1 452 ? -5.57 31.047 -12.344 1 98.38 452 GLU B N 1
ATOM 7438 C CA . GLU B 1 452 ? -4.914 30 -13.117 1 98.38 452 GLU B CA 1
ATOM 7439 C C . GLU B 1 452 ? -5.547 28.625 -12.844 1 98.38 452 GLU B C 1
ATOM 7441 O O . GLU B 1 452 ? -5.715 27.828 -13.766 1 98.38 452 GLU B O 1
ATOM 7446 N N . ILE B 1 453 ? -5.879 28.406 -11.617 1 98.31 453 ILE B N 1
ATOM 7447 C CA . ILE B 1 453 ? -6.535 27.156 -11.242 1 98.31 453 ILE B CA 1
ATOM 7448 C C . ILE B 1 453 ? -7.859 27.031 -11.992 1 98.31 453 ILE B C 1
ATOM 7450 O O . ILE B 1 453 ? -8.148 25.969 -12.562 1 98.31 453 ILE B O 1
ATOM 7454 N N . SER B 1 454 ? -8.617 28.094 -11.984 1 97.75 454 SER B N 1
ATOM 7455 C CA . SER B 1 454 ? -9.883 28.094 -12.703 1 97.75 454 SER B CA 1
ATOM 7456 C C . SER B 1 454 ? -9.688 27.766 -14.18 1 97.75 454 SER B C 1
ATOM 7458 O O . SER B 1 454 ? -10.453 26.984 -14.75 1 97.75 454 SER B O 1
ATOM 7460 N N . LYS B 1 455 ? -8.664 28.281 -14.789 1 97.94 455 LYS B N 1
ATOM 7461 C CA . LYS B 1 455 ? -8.383 28.047 -16.203 1 97.94 455 LYS B CA 1
ATOM 7462 C C . LYS B 1 455 ? -8.055 26.578 -16.453 1 97.94 455 LYS B C 1
ATOM 7464 O O . LYS B 1 455 ? -8.5 26 -17.438 1 97.94 455 LYS B O 1
ATOM 7469 N N . ILE B 1 456 ? -7.285 25.969 -15.609 1 97.06 456 ILE B N 1
ATOM 7470 C CA . ILE B 1 456 ? -6.906 24.562 -15.75 1 97.06 456 ILE B CA 1
ATOM 7471 C C . ILE B 1 456 ? -8.148 23.688 -15.695 1 97.06 456 ILE B C 1
ATOM 7473 O O . ILE B 1 456 ? -8.352 22.812 -16.547 1 97.06 456 ILE B O 1
ATOM 7477 N N . VAL B 1 457 ? -8.984 23.938 -14.68 1 95.75 457 VAL B N 1
ATOM 7478 C CA . VAL B 1 457 ? -10.188 23.141 -14.477 1 95.75 457 VAL B CA 1
ATOM 7479 C C . VAL B 1 457 ? -11.125 23.297 -15.68 1 95.75 457 VAL B C 1
ATOM 7481 O O . VAL B 1 457 ? -11.617 22.312 -16.219 1 95.75 457 VAL B O 1
ATOM 7484 N N . LYS B 1 458 ? -11.297 24.531 -16.156 1 96.44 458 LYS B N 1
ATOM 7485 C CA . LYS B 1 458 ? -12.195 24.812 -17.281 1 96.44 458 LYS B CA 1
ATOM 7486 C C . LYS B 1 458 ? -11.672 24.188 -18.562 1 96.44 458 LYS B C 1
ATOM 7488 O O . LYS B 1 458 ? -12.453 23.734 -19.406 1 96.44 458 LYS B O 1
ATOM 7493 N N . ALA B 1 459 ? -10.367 24.203 -18.75 1 95.12 459 ALA B N 1
ATOM 7494 C CA . ALA B 1 459 ? -9.781 23.547 -19.906 1 95.12 459 ALA B CA 1
ATOM 7495 C C . ALA B 1 459 ? -10.086 22.047 -19.906 1 95.12 459 ALA B C 1
ATOM 7497 O O . ALA B 1 459 ? -10.359 21.453 -20.953 1 95.12 459 ALA B O 1
ATOM 7498 N N . GLY B 1 460 ? -9.992 21.438 -18.766 1 92.12 460 GLY B N 1
ATOM 7499 C CA . GLY B 1 460 ? -10.367 20.031 -18.641 1 92.12 460 GLY B CA 1
ATOM 7500 C C . GLY B 1 460 ? -11.82 19.781 -18.984 1 92.12 460 GLY B C 1
ATOM 7501 O O . GLY B 1 460 ? -12.133 18.828 -19.703 1 92.12 460 GLY B O 1
ATOM 7502 N N . LEU B 1 461 ? -12.641 20.625 -18.5 1 91.38 461 LEU B N 1
ATOM 7503 C CA . LEU B 1 461 ? -14.07 20.484 -18.734 1 91.38 461 LEU B CA 1
ATOM 7504 C C . LEU B 1 461 ? -14.391 20.656 -20.219 1 91.38 461 LEU B C 1
ATOM 7506 O O . LEU B 1 461 ? -15.266 19.969 -20.75 1 91.38 461 LEU B O 1
ATOM 7510 N N . THR B 1 462 ? -13.719 21.516 -20.859 1 92.69 462 THR B N 1
ATOM 7511 C CA . THR B 1 462 ? -13.914 21.75 -22.281 1 92.69 462 THR B CA 1
ATOM 7512 C C . THR B 1 462 ? -13.508 20.516 -23.094 1 92.69 462 THR B C 1
ATOM 7514 O O . THR B 1 462 ? -14.125 20.203 -24.109 1 92.69 462 THR B O 1
ATOM 7517 N N . ARG B 1 463 ? -12.445 19.875 -22.656 1 87.94 463 ARG B N 1
ATOM 7518 C CA . ARG B 1 463 ? -12.008 18.641 -23.328 1 87.94 463 ARG B CA 1
ATOM 7519 C C . ARG B 1 463 ? -13.094 17.578 -23.266 1 87.94 463 ARG B C 1
ATOM 7521 O O . ARG B 1 463 ? -13.227 16.766 -24.188 1 87.94 463 ARG B O 1
ATOM 7528 N N . GLY B 1 464 ? -13.828 17.484 -22.312 1 87.94 464 GLY B N 1
ATOM 7529 C CA . GLY B 1 464 ? -14.93 16.547 -22.141 1 87.94 464 GLY B CA 1
ATOM 7530 C C . GLY B 1 464 ? -14.477 15.164 -21.734 1 87.94 464 GLY B C 1
ATOM 7531 O O . GLY B 1 464 ? -13.281 14.891 -21.641 1 87.94 464 GLY B O 1
ATOM 7532 N N . VAL B 1 465 ? -15.422 14.273 -21.562 1 87.69 465 VAL B N 1
ATOM 7533 C CA . VAL B 1 465 ? -15.172 12.938 -21.047 1 87.69 465 VAL B CA 1
ATOM 7534 C C . VAL B 1 465 ? -14.406 12.109 -22.078 1 87.69 465 VAL B C 1
ATOM 7536 O O . VAL B 1 465 ? -13.602 11.25 -21.719 1 87.69 465 VAL B O 1
ATOM 7539 N N . GLU B 1 466 ? -14.5 12.422 -23.328 1 84.56 466 GLU B N 1
ATOM 7540 C CA . GLU B 1 466 ? -13.906 11.648 -24.422 1 84.56 466 GLU B CA 1
ATOM 7541 C C . GLU B 1 466 ? -12.398 11.859 -24.5 1 84.56 466 GLU B C 1
ATOM 7543 O O . GLU B 1 466 ? -11.695 11.094 -25.156 1 84.56 466 GLU B O 1
ATOM 7548 N N . GLY B 1 467 ? -11.977 12.891 -23.828 1 83.06 467 GLY B N 1
ATOM 7549 C CA . GLY B 1 467 ? -10.555 13.18 -23.812 1 83.06 467 GLY B CA 1
ATOM 7550 C C . GLY B 1 467 ? -9.773 12.328 -22.828 1 83.06 467 GLY B C 1
ATOM 7551 O O . GLY B 1 467 ? -8.555 12.438 -22.734 1 83.06 467 GLY B O 1
ATOM 7552 N N . PHE B 1 468 ? -10.469 11.43 -22.141 1 88.31 468 PHE B N 1
ATOM 7553 C CA . PHE B 1 468 ? -9.859 10.609 -21.109 1 88.31 468 PHE B CA 1
ATOM 7554 C C . PHE B 1 468 ? -10.125 9.125 -21.359 1 88.31 468 PHE B C 1
ATOM 7556 O O . PHE B 1 468 ? -11.18 8.766 -21.859 1 88.31 468 PHE B O 1
ATOM 7563 N N . HIS B 1 469 ? -9.062 8.344 -21.078 1 84.12 469 HIS B N 1
ATOM 7564 C CA . HIS B 1 469 ? -9.211 6.93 -21.391 1 84.12 469 HIS B CA 1
ATOM 7565 C C . HIS B 1 469 ? -9.641 6.141 -20.156 1 84.12 469 HIS B C 1
ATOM 7567 O O . HIS B 1 469 ? -8.812 5.836 -19.297 1 84.12 469 HIS B O 1
ATOM 7573 N N . ASN B 1 470 ? -10.82 6.129 -19.797 1 83.19 470 ASN B N 1
ATOM 7574 C CA . ASN B 1 470 ? -11.422 5.281 -18.766 1 83.19 470 ASN B CA 1
ATOM 7575 C C . ASN B 1 470 ? -12.367 4.254 -19.375 1 83.19 470 ASN B C 1
ATOM 7577 O O . ASN B 1 470 ? -13.18 4.578 -20.234 1 83.19 470 ASN B O 1
ATOM 7581 N N . VAL B 1 471 ? -12.172 3.014 -18.969 1 77.38 471 VAL B N 1
ATOM 7582 C CA . VAL B 1 471 ? -12.938 1.965 -19.641 1 77.38 471 VAL B CA 1
ATOM 7583 C C . VAL B 1 471 ? -14.281 1.778 -18.953 1 77.38 471 VAL B C 1
ATOM 7585 O O . VAL B 1 471 ? -15.172 1.112 -19.469 1 77.38 471 VAL B O 1
ATOM 7588 N N . VAL B 1 472 ? -14.406 2.35 -17.656 1 71.69 472 VAL B N 1
ATOM 7589 C CA . VAL B 1 472 ? -15.695 2.221 -16.969 1 71.69 472 VAL B CA 1
ATOM 7590 C C . VAL B 1 472 ? -16.266 3.605 -16.656 1 71.69 472 VAL B C 1
ATOM 7592 O O . VAL B 1 472 ? -15.508 4.566 -16.484 1 71.69 472 VAL B O 1
#

Foldseek 3Di:
DPLADPVCPPHAQQQLVLVVQLLVLLCVLPVVCSPQAKAKEWWAAWDADPPGPDTDDDDIDPLQCSNKVDRAHLKMWMAGPVVSFIEIAAEDDDPVVCVVPNDDQDQVNSVSHIPGPGYHHPVCVQVVLVVSAAHEYAAQDPSCVVNVNRYDYRPPSSVVSSQVSQQFDDPVQVRQQLRQQVLQLVQVLQLLLQLLPPFFLVVSVVSSCVSLVVSPQNDWLDQKAKDWWQCLLPPPRRPRGGTDDPVTFKIKIWTTTHGSLFIFTWMAMATSQLDHDPLLVLQLVLQVVLLVQLQVQFAFPDWLVVSLLSSLLSVLVSCCVLCFFPVVDDSVRCSVLVLCLLQWQQTQKAWGTSHRRGGDQPQALVPPDSSRNRHSHGDGDDARTKMKGKTKGFQHCVSCVVQCVDCSRVVRGDVVSSVVNSRSGMDMGMWIWGHHNGGIDTSNDNDSDSNVSSVSNNNSVVCHPVVDDDPD/DPLADPVCPPHAQQQLVLVVQLLVLLCVLPVVCSPQAKAKEWWAAWDADPPGPDTDDDDIDPLQCSNKVDRAHLKMWMAGPVVSFIEIAHEDDDPVVCVVPNDDQDQVNSVSHIPGPGYHHPVCVQVVLVVSAEHEYAAQDPSCVVNVNRYDYRPPSSVVSSQVSQQFDDPVQVRQQLRQQVLQLVQVLQLLLQLLPDFFLVVSVVSSCVSLVVSPQNDWLDQKAKDWWQCLLPPPRRPRGGTDDPVTFKIKIWTTTHGSLFIWTWMAMATSQLDHDPLLVLQLVLQVVLLVQLQVQFAFPDWLVVSLLSSLLSVLVSCCVLCFFPVVDDSVRCSVLVLCCLQFVAAQKAWGTSHRRGGDQPQALVPPDSSRNRHSHGDGDDARTKMKGKTKGFQHCVSCVVQCPDCSRVVRGDVVSSVVNSRSGMDMGMWIWGHHNGGIDTSNDNDSPSNVSSVSNNNSVVCHPVVDDDPD

Organism: Candida tropicalis (strain ATCC MYA-3404 / T1) (NCBI:txid294747)

Sequence (944 aa):
MTDGPKSLVGRKYPAKKHAQNVLSHLEKRNLTKSKGSVFFISGEDLVLYKYCDQTQPFRQNRYFYYLSGCNIPGSHVLYDTDKNKLVLYLPDVDKEDIMWSGLPLSKKDALEKYDVDEVRYAADIENDLKQVGKAYTTDINSFNDKFKTYLVEGDKDFFFALDESRLIKDDYEIELMKHAAKITDNCHYAVMSALPIETKETHIHAEFMYHALRQGAKNQSYDPICCSGETCSTLHWVKNDGDITPDKRSVLIDAGAEWECYASDVTRCFPVNGDWSKEHLEIYNLVLKMQTVAYDLMKPGVDWEDLHLAAHKVLIEGFLELGIFKSEYSVDELFKAKASARFFPHGLGHVLGMDTHDVAGNANYSDPDPLLCYLRIRRKLQTGMVVTNEPGCYFSPFLLEDVLNNPESSKYINKDVLDKYWYVGGVRIEDDALITQDGYEIFTQITKDPEEISKIVKAGLTRGVEGFHNVVMTDGPKSLVGRKYPAKKHAQNVLSHLEKRNLTKSKGSVFFISGEDLVLYKYCDQTQPFRQNRYFYYLSGCNIPGSHVLYDTDKNKLVLYLPDVDKEDIMWSGLPLSKKDALEKYDVDEVRYAADIENDLKQVGKAYTTDINSFNDKFKTYLVEGDKDFFFALDESRLIKDDYEIELMKHAAKITDNCHYAVMSALPIETKETHIHAEFMYHALRQGAKNQSYDPICCSGETCSTLHWVKNDGDITPDKRSVLIDAGAEWECYASDVTRCFPVNGDWSKEHLEIYNLVLKMQTVAYDLMKPGVDWEDLHLAAHKVLIEGFLELGIFKSEYSVDELFKAKASARFFPHGLGHVLGMDTHDVAGNANYSDPDPLLCYLRIRRKLQTGMVVTNEPGCYFSPFLLEDVLNNPESSKYINKDVLDKYWYVGGVRIEDDALITQDGYEIFTQITKDPEEISKIVKAGLTRGVEGFHNVV

pLDDT: mean 95.8, std 5.22, range [40.16, 98.94]

Radius of gyration: 29.78 Å; Cα contacts (8 Å, |Δi|>4): 1981; chains: 2; bounding box: 69×87×67 Å

Nearest PDB structures (foldseek):
  6h2p-assembly1_A  TM=9.323E-01  e=1.526E-39  Homo sapiens
  5mc1-assembly1_A  TM=9.308E-01  e=1.792E-39  Homo sapiens
  6qsc-assembly1_A  TM=9.331E-01  e=3.803E-39  Homo sapiens
  5mbz-assembly1_A  TM=9.231E-01  e=7.300E-38  Homo sapiens
  5mc2-assembly1_B  TM=8.870E-01  e=5.328E-37  Homo sapiens

Solvent-accessible surface area (backbone atoms only — not comparable to full-atom values): 48315 Å² total; per-residue (Å²): 128,76,82,56,58,76,89,48,66,97,57,56,57,64,8,52,61,42,47,51,44,26,49,54,42,21,36,76,75,37,53,75,68,40,63,75,33,28,42,39,35,68,33,36,57,86,42,62,41,86,100,41,93,48,65,51,90,84,69,69,36,65,70,29,26,55,48,41,65,60,82,60,61,46,21,35,39,38,37,38,57,78,74,70,42,37,36,39,22,39,49,67,87,52,72,73,51,29,56,39,60,43,84,74,87,47,58,67,59,45,48,72,56,35,47,48,76,43,58,47,42,48,84,49,47,64,64,56,40,65,72,67,43,64,21,43,25,71,67,79,45,96,85,46,48,92,49,47,92,36,47,41,63,55,45,68,61,57,50,49,12,53,30,53,47,65,37,48,50,53,74,71,54,48,49,39,28,44,45,11,21,50,48,29,27,52,17,54,52,48,36,46,35,44,43,60,72,40,55,30,22,28,32,47,51,19,44,32,51,26,48,26,23,53,61,64,25,82,43,58,36,54,84,53,28,30,29,48,13,53,47,27,31,36,78,55,38,64,78,27,67,51,75,49,49,89,85,35,54,29,31,31,40,40,46,21,25,17,32,97,61,19,25,26,56,35,29,47,63,47,35,66,78,27,58,72,47,71,62,50,44,54,52,46,52,47,39,53,50,26,42,50,55,32,57,75,63,47,28,50,70,37,48,44,59,57,39,42,52,52,29,52,52,48,49,49,52,48,30,39,75,72,41,32,28,43,77,90,54,51,67,65,56,39,58,76,66,50,68,56,27,60,35,44,66,66,35,42,36,34,30,46,32,70,34,56,70,27,59,71,22,60,54,49,68,78,45,85,49,77,78,49,25,49,29,34,41,60,51,60,40,43,61,35,28,32,32,34,52,34,32,46,46,41,43,30,74,67,50,38,42,67,43,65,72,29,71,88,52,29,72,48,48,30,63,80,54,46,64,69,42,43,61,40,4,31,46,45,50,29,34,34,32,35,30,31,87,84,19,67,46,70,55,53,70,60,79,83,49,68,69,59,49,24,50,44,25,40,52,18,48,70,56,36,61,80,49,42,73,64,91,119,129,77,81,59,57,76,90,48,66,96,58,56,57,64,8,50,62,41,46,50,44,27,49,54,41,22,36,75,74,38,52,75,68,40,61,75,33,26,45,40,35,68,34,36,57,85,44,62,42,86,99,42,92,48,65,51,88,84,69,69,34,65,71,31,26,56,50,42,65,60,82,59,61,46,20,33,38,38,39,38,57,78,73,71,40,36,36,38,24,38,49,66,89,53,74,75,48,31,54,38,61,43,84,74,87,47,56,69,58,45,48,74,58,35,47,48,76,44,59,48,42,48,84,50,47,65,64,54,40,65,73,69,42,64,21,44,25,71,68,77,44,94,86,48,48,93,49,47,93,35,46,40,62,54,45,68,60,57,50,48,11,52,30,54,46,64,38,48,51,52,72,71,54,46,48,38,29,43,45,10,20,50,47,29,27,54,15,53,52,46,36,46,34,45,44,60,71,42,53,29,22,29,32,47,49,19,44,32,51,27,49,24,23,53,59,64,25,81,44,58,36,54,85,51,26,29,27,46,14,52,48,29,31,37,79,57,38,62,78,26,68,51,73,50,49,89,85,34,54,29,31,31,40,39,46,21,23,18,32,96,60,20,26,26,56,36,26,48,61,49,33,66,78,26,59,72,48,71,62,50,46,54,53,46,52,47,38,52,49,24,41,48,56,30,56,75,62,47,30,51,69,37,47,44,58,57,38,41,53,50,27,51,51,47,49,47,52,47,31,41,74,73,41,33,28,43,76,90,54,51,67,65,57,40,58,75,66,50,68,58,27,59,34,40,65,62,31,44,37,33,30,46,32,70,34,54,72,29,59,71,22,59,54,47,69,78,45,84,49,77,78,47,25,55,28,33,42,61,49,59,40,44,60,35,28,32,34,35,51,35,32,45,45,40,42,30,73,69,51,39,43,67,42,65,73,29,71,89,52,29,72,50,49,30,62,78,54,48,64,72,43,41,61,42,4,31,44,46,50,29,33,35,31,36,28,33,86,84,20,65,45,71,54,53,70,60,81,83,48,69,69,59,48,24,49,44,25,40,53,18,47,70,57,35,61,82,50,43,72,66,92,120